Protein AF-C1DAX1-F1 (afdb_monomer)

Sequence (883 aa):
MSDLHDTQADWLAPAAIEAALADAVADPVRVQEILARARELKGLDFADVAALTLIDSAELCEALFATAREVKEAIYGRRMVLFAPLYISNLCKNECSYCAFRRSNKDIQRHALDMDAIRHEARQLIDQGQKRVLLVAGEGYPAARGGFRYVLDAIEAVYSVTHAHGNIRRLNVNVAPLELAQFHDLKAAEIGTYQLFQETYHRAAYARVHLGGQKTDFDWRCSAMDRAMLAGIDDVGLGVLFGLHDWRFELLSLMQHAAHLEDRFGVGPHTISVPRIEPAEGAPLSEAPPAGVSDLDFKKIIAILRLAVPYTGLILSTRESAAMRREACALGVSQISAGSRTNPGGYGADEDSTGQFQLGDHRSLEEVVAELAASGYVPSFCTACYRAGRTGKDFMDLAKPGADQAQVRSQCRDHPPGIPVRLRQPGHAAGRLAGHCRSTGRHGAENAPQRRKNARHDPRRPARHLLLRRTMLTTPRGVMPHIGLFGCRNAGKSSWFNALTGQERAIVSARPGSTTDPVEKAYELLPFGPVLFVDTAGLDDEGELGMLRVQKTRAVLARVDLVVLLVSPGGLRDEDRVVLREARARGVPYLVLVNHCDVERPAHDVLAALQQEAGRCLTVSSLSDDDVAEVRQALLALLQPPAGEPVPVLVGDLLAPQDLVLLVVPIDISAPKGRLILPQVMTLREVLDRDACALVVKEQDYAARLARLDVPPALVVCDSQVVQPVVQQTPDTVPLTTFSILMSRFKGDMVQLAQGAGCIRRLLPGDRVLIAEACSHHAQDDDIGRVKIPRLLSRAANGPLEVDVVAGRDFPDDLSGYQLVVQCGGCMVTRQDMLARQRQAARQGVPVTNYGMAISVAQGVIERTLACFPAALEAYRQAGRQH

Organism: Laribacter hongkongensis (strain HLHK9) (NCBI:txid557598)

Structure (mmCIF, N/CA/C/O backbone):
data_AF-C1DAX1-F1
#
_entry.id   AF-C1DAX1-F1
#
loop_
_atom_site.group_PDB
_atom_site.id
_atom_site.type_symbol
_atom_site.label_atom_id
_atom_site.label_alt_id
_atom_site.label_comp_id
_atom_site.label_asym_id
_atom_site.label_entity_id
_atom_site.label_seq_id
_atom_site.pdbx_PDB_ins_code
_atom_site.Cartn_x
_atom_site.Cartn_y
_atom_site.Cartn_z
_atom_site.occupancy
_atom_site.B_iso_or_equiv
_atom_site.auth_seq_id
_atom_site.auth_comp_id
_atom_site.auth_asym_id
_atom_site.auth_atom_id
_atom_site.pdbx_PDB_model_num
ATOM 1 N N . MET A 1 1 ? -15.146 18.186 -33.925 1.00 28.12 1 MET A N 1
ATOM 2 C CA . MET A 1 1 ? -13.872 18.516 -34.610 1.00 28.12 1 MET A CA 1
ATOM 3 C C . MET A 1 1 ? -12.686 18.629 -33.635 1.00 28.12 1 MET A C 1
ATOM 5 O O . MET A 1 1 ? -11.627 19.048 -34.072 1.00 28.12 1 MET A O 1
ATOM 9 N N . SER A 1 2 ? -12.806 18.207 -32.364 1.00 34.62 2 SER A N 1
ATOM 10 C CA . SER A 1 2 ? -11.705 18.212 -31.377 1.00 34.62 2 SER A CA 1
ATOM 11 C C . SER A 1 2 ? -11.041 16.845 -31.131 1.00 34.62 2 SER A C 1
ATOM 13 O O . SER A 1 2 ? -10.017 16.812 -30.466 1.00 34.62 2 SER A O 1
ATOM 15 N N . ASP A 1 3 ? -11.560 15.740 -31.684 1.00 40.25 3 ASP A N 1
ATOM 16 C CA . ASP A 1 3 ? -11.104 14.375 -31.332 1.00 40.25 3 ASP A CA 1
ATOM 17 C C . ASP A 1 3 ? -9.857 13.880 -32.096 1.00 40.25 3 ASP A C 1
ATOM 19 O O . ASP A 1 3 ? -9.316 12.824 -31.783 1.00 40.25 3 ASP A O 1
ATOM 23 N N . LEU A 1 4 ? -9.383 14.609 -33.115 1.00 43.53 4 LEU A N 1
ATOM 24 C CA . LEU A 1 4 ? -8.249 14.161 -33.944 1.00 43.53 4 LEU A CA 1
ATOM 25 C C . LEU A 1 4 ? -6.885 14.329 -33.254 1.00 43.53 4 LEU A C 1
ATOM 27 O O . LEU A 1 4 ? -5.964 13.574 -33.563 1.00 43.53 4 LEU A O 1
ATOM 31 N N . HIS A 1 5 ? -6.763 15.253 -32.293 1.00 51.56 5 HIS A N 1
ATOM 32 C CA . HIS A 1 5 ? -5.511 15.467 -31.552 1.00 51.56 5 HIS A CA 1
ATOM 33 C C . HIS A 1 5 ? -5.128 14.276 -30.653 1.00 51.56 5 HIS A C 1
ATOM 35 O O . HIS A 1 5 ? -3.954 14.109 -30.343 1.00 51.56 5 HIS A O 1
ATOM 41 N N . ASP A 1 6 ? -6.077 13.402 -30.298 1.00 62.34 6 ASP A N 1
ATOM 42 C CA . ASP A 1 6 ? -5.862 12.277 -29.368 1.00 62.34 6 ASP A CA 1
ATOM 43 C C . ASP A 1 6 ? -5.473 10.959 -30.050 1.00 62.34 6 ASP A C 1
ATOM 45 O O . ASP A 1 6 ? -5.501 9.880 -29.446 1.00 62.34 6 ASP A O 1
ATOM 49 N N . THR A 1 7 ? -5.122 11.040 -31.334 1.00 67.75 7 THR A N 1
ATOM 50 C CA . THR A 1 7 ? -4.672 9.891 -32.130 1.00 67.75 7 THR A CA 1
ATOM 51 C C . THR A 1 7 ? -3.266 10.050 -32.695 1.00 67.75 7 THR A C 1
ATOM 53 O O . THR A 1 7 ? -2.763 9.098 -33.280 1.00 67.75 7 THR A O 1
ATOM 56 N N . GLN A 1 8 ? -2.614 11.202 -32.495 1.00 83.25 8 GLN A N 1
ATOM 57 C CA . GLN A 1 8 ? -1.268 11.489 -32.999 1.00 83.25 8 GLN A CA 1
ATOM 58 C C . GLN A 1 8 ? -0.242 11.549 -31.863 1.00 83.25 8 GLN A C 1
ATOM 60 O O . GLN A 1 8 ? -0.539 12.023 -30.768 1.00 83.25 8 GLN A O 1
ATOM 65 N N . ALA A 1 9 ? 0.973 11.058 -32.117 1.00 88.00 9 ALA A N 1
ATOM 66 C CA . ALA A 1 9 ? 2.084 11.101 -31.166 1.00 88.00 9 ALA A CA 1
ATOM 67 C C . ALA A 1 9 ? 3.079 12.224 -31.504 1.00 88.00 9 ALA A C 1
ATOM 69 O O . ALA A 1 9 ? 4.274 11.974 -31.672 1.00 88.00 9 ALA A O 1
ATOM 70 N N . ASP A 1 10 ? 2.577 13.456 -31.616 1.00 88.00 10 ASP A N 1
ATOM 71 C CA . ASP A 1 10 ? 3.369 14.640 -31.992 1.00 88.00 10 ASP A CA 1
ATOM 72 C C . ASP A 1 10 ? 4.353 15.083 -30.898 1.00 88.00 10 ASP A C 1
ATOM 74 O O . ASP A 1 10 ? 5.323 15.786 -31.167 1.00 88.00 10 ASP A O 1
ATOM 78 N N . TRP A 1 11 ? 4.119 14.650 -29.656 1.00 91.25 11 TRP A N 1
ATOM 79 C CA . TRP A 1 11 ? 5.004 14.880 -28.513 1.00 91.25 11 TRP A CA 1
ATOM 80 C C . TRP A 1 11 ? 6.309 14.076 -28.595 1.00 91.25 11 TRP A C 1
ATOM 82 O O . TRP A 1 11 ? 7.286 14.422 -27.932 1.00 91.25 11 TRP A O 1
ATOM 92 N N . LEU A 1 12 ? 6.346 13.000 -29.389 1.00 93.25 12 LEU A N 1
ATOM 93 C CA . LEU A 1 12 ? 7.552 12.205 -29.576 1.00 93.25 12 LEU A CA 1
ATOM 94 C C . LEU A 1 12 ? 8.471 12.932 -30.559 1.00 93.25 12 LEU A C 1
ATOM 96 O O . LEU A 1 12 ? 8.126 13.110 -31.727 1.00 93.25 12 LEU A O 1
ATOM 100 N N . ALA A 1 13 ? 9.674 13.281 -30.107 1.00 93.69 13 ALA A N 1
ATOM 101 C CA . ALA A 1 13 ? 10.669 14.004 -30.891 1.00 93.69 13 ALA A CA 1
ATOM 102 C C . ALA A 1 13 ? 11.917 13.136 -31.169 1.00 93.69 13 ALA A C 1
ATOM 104 O O . ALA A 1 13 ? 12.930 13.284 -30.477 1.00 93.69 13 ALA A O 1
ATOM 105 N N . PRO A 1 14 ? 11.899 12.256 -32.198 1.00 92.62 14 PRO A N 1
ATOM 106 C CA . PRO A 1 14 ? 13.030 11.387 -32.538 1.00 92.62 14 PRO A CA 1
ATOM 107 C C . PRO A 1 14 ? 14.332 12.144 -32.799 1.00 92.62 14 PRO A C 1
ATOM 109 O O . PRO A 1 14 ? 15.377 11.741 -32.304 1.00 92.62 14 PRO A O 1
ATOM 112 N N . ALA A 1 15 ? 14.266 13.278 -33.503 1.00 93.00 15 ALA A N 1
ATOM 113 C CA . ALA A 1 15 ? 15.447 14.085 -33.806 1.00 93.00 15 ALA A CA 1
ATOM 114 C C . ALA A 1 15 ? 16.127 14.629 -32.536 1.00 93.00 15 ALA A C 1
ATOM 116 O O . ALA A 1 15 ? 17.350 14.702 -32.474 1.00 93.00 15 ALA A O 1
ATOM 117 N N . ALA A 1 16 ? 15.349 14.964 -31.500 1.00 92.31 16 ALA A N 1
ATOM 118 C CA . ALA A 1 16 ? 15.900 15.391 -30.216 1.00 92.31 16 ALA A CA 1
ATOM 119 C C . ALA A 1 16 ? 16.571 14.227 -29.468 1.00 92.31 16 ALA A C 1
ATOM 121 O O . ALA A 1 16 ? 17.583 14.431 -28.804 1.00 92.31 16 ALA A O 1
ATOM 122 N N . ILE A 1 17 ? 16.038 13.005 -29.597 1.00 93.88 17 ILE A N 1
ATOM 123 C CA . ILE A 1 17 ? 16.642 11.783 -29.039 1.00 93.88 17 ILE A CA 1
ATOM 124 C C . ILE A 1 17 ? 17.972 11.487 -29.721 1.00 93.88 17 ILE A C 1
ATOM 126 O O . ILE A 1 17 ? 18.971 11.266 -29.043 1.00 93.88 17 ILE A O 1
ATOM 130 N N . GLU A 1 18 ? 17.995 11.513 -31.051 1.00 93.19 18 GLU A N 1
ATOM 131 C CA . GLU A 1 18 ? 19.208 11.285 -31.834 1.00 93.19 18 GLU A CA 1
ATOM 132 C C . GLU A 1 18 ? 20.277 12.338 -31.527 1.00 93.19 18 GLU A C 1
ATOM 134 O O . GLU A 1 18 ? 21.426 11.975 -31.283 1.00 93.19 18 GLU A O 1
ATOM 139 N N . ALA A 1 19 ? 19.896 13.618 -31.451 1.00 92.25 19 ALA A N 1
ATOM 140 C CA . ALA A 1 19 ? 20.803 14.694 -31.065 1.00 92.25 19 ALA A CA 1
ATOM 141 C C . ALA A 1 19 ? 21.364 14.491 -29.649 1.00 92.25 19 ALA A C 1
ATOM 143 O O . ALA A 1 19 ? 22.574 14.534 -29.457 1.00 92.25 19 ALA A O 1
ATOM 144 N N . ALA A 1 20 ? 20.516 14.178 -28.663 1.00 90.81 20 ALA A N 1
ATOM 145 C CA . ALA A 1 20 ? 20.978 13.945 -27.296 1.00 90.81 20 ALA A CA 1
ATOM 146 C C . ALA A 1 20 ? 21.905 12.730 -27.175 1.00 90.81 20 ALA A C 1
ATOM 148 O O . ALA A 1 20 ? 22.835 12.763 -26.376 1.00 90.81 20 ALA A O 1
ATOM 149 N N . LEU A 1 21 ? 21.683 11.669 -27.957 1.00 91.75 21 LEU A N 1
ATOM 150 C CA . LEU A 1 21 ? 22.591 10.520 -28.000 1.00 91.75 21 LEU A CA 1
ATOM 151 C C . LEU A 1 21 ? 23.915 10.850 -28.697 1.00 91.75 21 LEU A C 1
ATOM 153 O O . LEU A 1 21 ? 24.950 10.345 -28.269 1.00 91.75 21 LEU A O 1
ATOM 157 N N . ALA A 1 22 ? 23.891 11.685 -29.738 1.00 91.25 22 ALA A N 1
ATOM 158 C CA . ALA A 1 22 ? 25.090 12.120 -30.451 1.00 91.25 22 ALA A CA 1
ATOM 159 C C . ALA A 1 22 ? 25.957 13.080 -29.617 1.00 91.25 22 ALA A C 1
ATOM 161 O O . ALA A 1 22 ? 27.182 12.976 -29.646 1.00 91.25 22 ALA A O 1
ATOM 162 N N . ASP A 1 23 ? 25.325 13.975 -28.853 1.00 88.31 23 ASP A N 1
ATOM 163 C CA . ASP A 1 23 ? 25.994 14.987 -28.027 1.00 88.31 23 ASP A CA 1
ATOM 164 C C . ASP A 1 23 ? 26.373 14.471 -26.626 1.00 88.31 23 ASP A C 1
ATOM 166 O O . ASP A 1 23 ? 27.128 15.119 -25.891 1.00 88.31 23 ASP A O 1
ATOM 170 N N . ALA A 1 24 ? 25.830 13.326 -26.206 1.00 86.81 24 ALA A N 1
ATOM 171 C CA . ALA A 1 24 ? 26.103 12.767 -24.891 1.00 86.81 24 ALA A CA 1
ATOM 172 C C . ALA A 1 24 ? 27.553 12.279 -24.773 1.00 86.81 24 ALA A C 1
ATOM 174 O O . ALA A 1 24 ? 28.102 11.609 -25.644 1.00 86.81 24 ALA A O 1
ATOM 175 N N . VAL A 1 25 ? 28.160 12.570 -23.622 1.00 83.69 25 VAL A N 1
ATOM 176 C CA . VAL A 1 25 ? 29.507 12.117 -23.267 1.00 83.69 25 VAL A CA 1
ATOM 177 C C . VAL A 1 25 ? 29.451 11.490 -21.881 1.00 83.69 25 VAL A C 1
ATOM 179 O O . VAL A 1 25 ? 28.978 12.119 -20.930 1.00 83.69 25 VAL A O 1
ATOM 182 N N . ALA A 1 26 ? 29.954 10.260 -21.759 1.00 79.75 26 ALA A N 1
ATOM 183 C CA . ALA A 1 26 ? 30.115 9.560 -20.485 1.00 79.75 26 ALA A CA 1
ATOM 184 C C . ALA A 1 26 ? 31.378 10.038 -19.745 1.00 79.75 26 ALA A C 1
ATOM 186 O O . ALA A 1 26 ? 32.284 9.258 -19.458 1.00 79.75 26 ALA A O 1
ATOM 187 N N . ASP A 1 27 ? 31.456 11.338 -19.461 1.00 87.75 27 ASP A N 1
ATOM 188 C CA . ASP A 1 27 ? 32.529 11.892 -18.637 1.00 87.75 27 ASP A CA 1
ATOM 189 C C . ASP A 1 27 ? 32.382 11.396 -17.180 1.00 87.75 27 ASP A C 1
ATOM 191 O O . ASP A 1 27 ? 31.302 11.557 -16.601 1.00 87.75 27 ASP A O 1
ATOM 195 N N . PRO A 1 28 ? 33.418 10.794 -16.560 1.00 90.94 28 PRO A N 1
ATOM 196 C CA . PRO A 1 28 ? 33.308 10.231 -15.216 1.00 90.94 28 PRO A CA 1
ATOM 197 C C . PRO A 1 28 ? 32.862 11.239 -14.154 1.00 90.94 28 PRO A C 1
ATOM 199 O O . PRO A 1 28 ? 32.089 10.873 -13.270 1.00 90.94 28 PRO A O 1
ATOM 202 N N . VAL A 1 29 ? 33.306 12.499 -14.239 1.00 92.56 29 VAL A N 1
ATOM 203 C CA . VAL A 1 29 ? 32.922 13.543 -13.276 1.00 92.56 29 VAL A CA 1
ATOM 204 C C . VAL A 1 29 ? 31.438 13.856 -13.433 1.00 92.56 29 VAL A C 1
ATOM 206 O O . VAL A 1 29 ? 30.687 13.766 -12.461 1.00 92.56 29 VAL A O 1
ATOM 209 N N . ARG A 1 30 ? 30.989 14.098 -14.669 1.00 92.12 30 ARG A N 1
ATOM 210 C CA . ARG A 1 30 ? 29.573 14.319 -14.982 1.00 92.12 30 ARG A CA 1
ATOM 211 C C . ARG A 1 30 ? 28.696 13.144 -14.553 1.00 92.12 30 ARG A C 1
ATOM 213 O O . ARG A 1 30 ? 27.631 13.354 -13.981 1.00 92.12 30 ARG A O 1
ATOM 220 N N . VAL A 1 31 ? 29.120 11.904 -14.797 1.00 95.31 31 VAL A N 1
ATOM 221 C CA . VAL A 1 31 ? 28.367 10.713 -14.373 1.00 95.31 31 VAL A CA 1
ATOM 222 C C . VAL A 1 31 ? 28.215 10.686 -12.853 1.00 95.31 31 VAL A C 1
ATOM 224 O O . VAL A 1 31 ? 27.111 10.457 -12.364 1.00 95.31 31 VAL A O 1
ATOM 227 N N . GLN A 1 32 ? 29.270 10.972 -12.088 1.00 94.88 32 GLN A N 1
ATOM 228 C CA . GLN A 1 32 ? 29.173 11.022 -10.625 1.00 94.88 32 GLN A CA 1
ATOM 229 C C . GLN A 1 32 ? 28.234 12.134 -10.137 1.00 94.88 32 GLN A C 1
ATOM 231 O O . GLN A 1 32 ? 27.460 11.909 -9.206 1.00 94.88 32 GLN A O 1
ATOM 236 N N . GLU A 1 33 ? 28.230 13.299 -10.789 1.00 95.62 33 GLU A N 1
ATOM 237 C CA . GLU A 1 33 ? 27.272 14.375 -10.499 1.00 95.62 33 GLU A CA 1
ATOM 238 C C . GLU A 1 33 ? 25.824 13.945 -10.768 1.00 95.62 33 GLU A C 1
ATOM 240 O O . GLU A 1 33 ? 24.945 14.179 -9.935 1.00 95.62 33 GLU A O 1
ATOM 245 N N . ILE A 1 34 ? 25.571 13.261 -11.889 1.00 97.31 34 ILE A N 1
ATOM 246 C CA . ILE A 1 34 ? 24.250 12.708 -12.221 1.00 97.31 34 ILE A CA 1
ATOM 247 C C . ILE A 1 34 ? 23.813 11.700 -11.151 1.00 97.31 34 ILE A C 1
ATOM 249 O O . ILE A 1 34 ? 22.688 11.760 -10.654 1.00 97.31 34 ILE A O 1
ATOM 253 N N . LEU A 1 35 ? 24.702 10.788 -10.748 1.00 97.56 35 LEU A N 1
ATOM 254 C CA . LEU A 1 35 ? 24.410 9.802 -9.705 1.00 97.56 35 LEU A CA 1
ATOM 255 C C . LEU A 1 35 ? 24.179 10.459 -8.336 1.00 97.56 35 LEU A C 1
ATOM 257 O O . LEU A 1 35 ? 23.378 9.961 -7.543 1.00 97.56 35 LEU A O 1
ATOM 261 N N . ALA A 1 36 ? 24.849 11.572 -8.031 1.00 95.94 36 ALA A N 1
ATOM 262 C CA . ALA A 1 36 ? 24.583 12.356 -6.828 1.00 95.94 36 ALA A CA 1
ATOM 263 C C . ALA A 1 36 ? 23.186 12.996 -6.876 1.00 95.94 36 ALA A C 1
ATOM 265 O O . ALA A 1 36 ? 22.425 12.843 -5.920 1.00 95.94 36 ALA A O 1
ATOM 266 N N . ARG A 1 37 ? 22.801 13.610 -8.006 1.00 95.38 37 ARG A N 1
ATOM 267 C CA . ARG A 1 37 ? 21.445 14.155 -8.209 1.00 95.38 37 ARG A CA 1
ATOM 268 C C . ARG A 1 37 ? 20.366 13.079 -8.116 1.00 95.38 37 ARG A C 1
ATOM 270 O O . ARG A 1 37 ? 19.338 13.288 -7.477 1.00 95.38 37 ARG A O 1
ATOM 277 N N . ALA A 1 38 ? 20.607 11.897 -8.682 1.00 95.38 38 ALA A N 1
ATOM 278 C CA . ALA A 1 38 ? 19.653 10.789 -8.638 1.00 95.38 38 ALA A CA 1
ATOM 279 C C . ALA A 1 38 ? 19.287 10.372 -7.196 1.00 95.38 38 ALA A C 1
ATOM 281 O O . ALA A 1 38 ? 18.147 9.980 -6.928 1.00 95.38 38 ALA A O 1
ATOM 282 N N . ARG A 1 39 ? 20.223 10.507 -6.242 1.00 95.25 39 ARG A N 1
ATOM 283 C CA . ARG A 1 39 ? 19.991 10.224 -4.811 1.00 95.25 39 ARG A CA 1
ATOM 284 C C . ARG A 1 39 ? 19.041 11.210 -4.136 1.00 95.25 39 ARG A C 1
ATOM 286 O O . ARG A 1 39 ? 18.516 10.898 -3.070 1.00 95.25 39 ARG A O 1
ATOM 293 N N . GLU A 1 40 ? 18.767 12.358 -4.751 1.00 94.00 40 GLU A N 1
ATOM 294 C CA . GLU A 1 40 ? 17.757 13.305 -4.270 1.00 94.00 40 GLU A CA 1
ATOM 295 C C . GLU A 1 40 ? 16.319 12.830 -4.529 1.00 94.00 40 GLU A C 1
ATOM 297 O O . GLU A 1 40 ? 15.376 13.428 -4.013 1.00 94.00 40 GLU A O 1
ATOM 302 N N . LEU A 1 41 ? 16.134 11.745 -5.296 1.00 92.69 41 LEU A N 1
ATOM 303 C CA . LEU A 1 41 ? 14.833 11.128 -5.588 1.00 92.69 41 LEU A CA 1
ATOM 304 C C . LEU A 1 41 ? 13.851 12.061 -6.319 1.00 92.69 41 LEU A C 1
ATOM 306 O O . LEU A 1 41 ? 12.637 11.957 -6.122 1.00 92.69 41 LEU A O 1
ATOM 310 N N . LYS A 1 42 ? 14.371 12.965 -7.157 1.00 90.25 42 LYS A N 1
ATOM 311 C CA . LYS A 1 42 ? 13.591 13.919 -7.969 1.00 90.25 42 LYS A CA 1
ATOM 312 C C . LYS A 1 42 ? 13.449 13.512 -9.440 1.00 90.25 42 LYS A C 1
ATOM 314 O O . LYS A 1 42 ? 12.787 14.211 -10.194 1.00 90.25 42 LYS A O 1
ATOM 319 N N . GLY A 1 43 ? 14.025 12.372 -9.819 1.00 91.62 43 GLY A N 1
ATOM 320 C CA . GLY A 1 43 ? 14.136 11.944 -11.210 1.00 91.62 43 GLY A CA 1
ATOM 321 C C . GLY A 1 43 ? 15.346 12.555 -11.910 1.00 91.62 43 GLY A C 1
ATOM 322 O O . GLY A 1 43 ? 16.073 13.356 -11.321 1.00 91.62 43 GLY A O 1
ATOM 323 N N . LEU A 1 44 ? 15.578 12.123 -13.146 1.00 94.38 44 LEU A N 1
ATOM 324 C CA . LEU A 1 44 ? 16.658 12.610 -14.002 1.00 94.38 44 LEU A CA 1
ATOM 325 C C . LEU A 1 44 ? 16.071 13.185 -15.281 1.00 94.38 44 LEU A C 1
ATOM 327 O O . LEU A 1 44 ? 15.058 12.692 -15.780 1.00 94.38 44 LEU A O 1
ATOM 331 N N . ASP A 1 45 ? 16.729 14.211 -15.807 1.00 90.12 45 ASP A N 1
ATOM 332 C CA . ASP A 1 45 ? 16.338 14.795 -17.077 1.00 90.12 45 ASP A CA 1
ATOM 333 C C . ASP A 1 45 ? 16.833 13.968 -18.273 1.00 90.12 45 ASP A C 1
ATOM 335 O O . ASP A 1 45 ? 17.535 12.957 -18.166 1.00 90.12 45 ASP A O 1
ATOM 339 N N . PHE A 1 46 ? 16.428 14.427 -19.449 1.00 87.19 46 PHE A N 1
ATOM 340 C CA . PHE A 1 46 ? 16.708 13.785 -20.719 1.00 87.19 46 PHE A CA 1
ATOM 341 C C . PHE A 1 46 ? 18.211 13.673 -21.038 1.00 87.19 46 PHE A C 1
ATOM 343 O O . PHE A 1 46 ? 18.657 12.648 -21.556 1.00 87.19 46 PHE A O 1
ATOM 350 N N . ALA A 1 47 ? 19.005 14.695 -20.709 1.00 90.12 47 ALA A N 1
ATOM 351 C CA . ALA A 1 47 ? 20.437 14.724 -21.001 1.00 90.12 47 ALA A CA 1
ATOM 352 C C . ALA A 1 47 ? 21.231 13.838 -20.031 1.00 90.12 47 ALA A C 1
ATOM 354 O O . ALA A 1 47 ? 22.195 13.178 -20.429 1.00 90.12 47 ALA A O 1
ATOM 355 N N . ASP A 1 48 ? 20.804 13.791 -18.771 1.00 94.19 48 ASP A N 1
ATOM 356 C CA . ASP A 1 48 ? 21.364 12.922 -17.743 1.00 94.19 48 ASP A CA 1
ATOM 357 C C . ASP A 1 48 ? 21.185 11.450 -18.116 1.00 94.19 48 ASP A C 1
ATOM 359 O O . ASP A 1 48 ? 22.139 10.669 -18.099 1.00 94.19 48 ASP A O 1
ATOM 363 N N . VAL A 1 49 ? 19.975 11.077 -18.532 1.00 95.56 49 VAL A N 1
ATOM 364 C CA . VAL A 1 49 ? 19.669 9.717 -18.982 1.00 95.56 49 VAL A CA 1
ATOM 365 C C . VAL A 1 49 ? 20.514 9.324 -20.196 1.00 95.56 49 VAL A C 1
ATOM 367 O O . VAL A 1 49 ? 21.082 8.228 -20.202 1.00 95.56 49 VAL A O 1
ATOM 370 N N . ALA A 1 50 ? 20.649 10.208 -21.191 1.00 95.12 50 ALA A N 1
ATOM 371 C CA . ALA A 1 50 ? 21.477 9.953 -22.369 1.00 95.12 50 ALA A CA 1
ATOM 372 C C . ALA A 1 50 ? 22.936 9.660 -21.975 1.00 95.12 50 ALA A C 1
ATOM 374 O O . ALA A 1 50 ? 23.489 8.641 -22.393 1.00 95.12 50 ALA A O 1
ATOM 375 N N . ALA A 1 51 ? 23.525 10.470 -21.088 1.00 95.12 51 ALA A N 1
ATOM 376 C CA . ALA A 1 51 ? 24.888 10.265 -20.596 1.00 95.12 51 ALA A CA 1
ATOM 377 C C . ALA A 1 51 ? 25.062 8.919 -19.865 1.00 95.12 51 ALA A C 1
ATOM 379 O O . ALA A 1 51 ? 26.030 8.201 -20.118 1.00 95.12 51 ALA A O 1
ATOM 380 N N . LEU A 1 52 ? 24.107 8.524 -19.011 1.00 97.00 52 LEU A N 1
ATOM 381 C CA . LEU A 1 52 ? 24.173 7.236 -18.305 1.00 97.00 52 LEU A CA 1
ATOM 382 C C . LEU A 1 52 ? 24.101 6.031 -19.256 1.00 97.00 52 LEU A C 1
ATOM 384 O O . LEU A 1 52 ? 24.665 4.972 -18.961 1.00 97.00 52 LEU A O 1
ATOM 388 N N . THR A 1 53 ? 23.430 6.162 -20.405 1.00 95.50 53 THR A N 1
ATOM 389 C CA . THR A 1 53 ? 23.326 5.056 -21.371 1.00 95.50 53 THR A CA 1
ATOM 390 C C . THR A 1 53 ? 24.672 4.696 -22.010 1.00 95.50 53 THR A C 1
ATOM 392 O O . THR A 1 53 ? 24.899 3.533 -22.369 1.00 95.50 53 THR A O 1
ATOM 395 N N . LEU A 1 54 ? 25.590 5.664 -22.080 1.00 94.19 54 LEU A N 1
ATOM 396 C CA . LEU A 1 54 ? 26.913 5.533 -22.690 1.00 94.19 54 LEU A CA 1
ATOM 397 C C . LEU A 1 54 ? 27.984 4.972 -21.743 1.00 94.19 54 LEU A C 1
ATOM 399 O O . LEU A 1 54 ? 29.095 4.712 -22.189 1.00 94.19 54 LEU A O 1
ATOM 403 N N . ILE A 1 55 ? 27.662 4.734 -20.466 1.00 94.44 55 ILE A N 1
ATOM 404 C CA . ILE A 1 55 ? 28.603 4.146 -19.501 1.00 94.44 55 ILE A CA 1
ATOM 405 C C . ILE A 1 55 ? 29.077 2.765 -19.975 1.00 94.44 55 ILE A C 1
ATOM 407 O O . ILE A 1 55 ? 28.262 1.865 -20.176 1.00 94.44 55 ILE A O 1
ATOM 411 N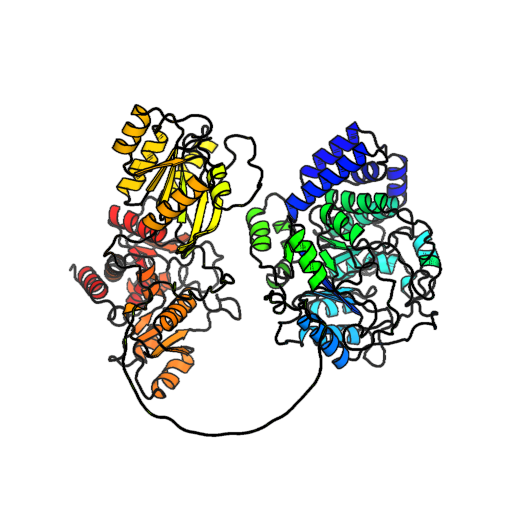 N . ASP A 1 56 ? 30.384 2.568 -20.083 1.00 89.62 56 ASP A N 1
ATOM 412 C CA . ASP A 1 56 ? 31.013 1.312 -20.506 1.00 89.62 56 ASP A CA 1
ATOM 413 C C . ASP A 1 56 ? 32.020 0.765 -19.480 1.00 89.62 56 ASP A C 1
ATOM 415 O O . ASP A 1 56 ? 32.207 -0.449 -19.377 1.00 89.62 56 ASP A O 1
ATOM 419 N N . SER A 1 57 ? 32.633 1.636 -18.676 1.00 93.94 57 SER A N 1
ATOM 420 C CA . SER A 1 57 ? 33.616 1.229 -17.678 1.00 93.94 57 SER A CA 1
ATOM 421 C C . SER A 1 57 ? 32.977 0.439 -16.532 1.00 93.94 57 SER A C 1
ATOM 423 O O . SER A 1 57 ? 31.881 0.747 -16.052 1.00 93.94 57 SER A O 1
ATOM 425 N N . ALA A 1 58 ? 33.684 -0.592 -16.060 1.00 94.25 58 ALA A N 1
ATOM 426 C CA . ALA A 1 58 ? 33.210 -1.447 -14.972 1.00 94.25 58 ALA A CA 1
ATOM 427 C C . ALA A 1 58 ? 32.985 -0.661 -13.668 1.00 94.25 58 ALA A C 1
ATOM 429 O O . ALA A 1 58 ? 32.025 -0.920 -12.946 1.00 94.25 58 ALA A O 1
ATOM 430 N N . GLU A 1 59 ? 33.843 0.326 -13.397 1.00 95.69 59 GLU A N 1
ATOM 431 C CA . GLU A 1 59 ? 33.748 1.190 -12.219 1.00 95.69 59 GLU A CA 1
ATOM 432 C C . GLU A 1 59 ? 32.482 2.056 -12.249 1.00 95.69 59 GLU A C 1
ATOM 434 O O . GLU A 1 59 ? 31.718 2.073 -11.283 1.00 95.69 59 GLU A O 1
ATOM 439 N N . LEU A 1 60 ? 32.206 2.720 -13.377 1.00 95.56 60 LEU A N 1
ATOM 440 C CA . LEU A 1 60 ? 31.002 3.538 -13.521 1.00 95.56 60 LEU A CA 1
ATOM 441 C C . LEU A 1 60 ? 29.733 2.678 -13.576 1.00 95.56 60 LEU A C 1
ATOM 443 O O . LEU A 1 60 ? 28.701 3.090 -13.047 1.00 95.56 60 LEU A O 1
ATOM 447 N N . CYS A 1 61 ? 29.799 1.472 -14.150 1.00 97.06 61 CYS A N 1
ATOM 448 C CA . CYS A 1 61 ? 28.695 0.513 -14.091 1.00 97.06 61 CYS A CA 1
ATOM 449 C C . CYS A 1 61 ? 28.366 0.130 -12.644 1.00 97.06 61 CYS A C 1
ATOM 451 O O . CYS A 1 61 ? 27.198 0.154 -12.258 1.00 97.06 61 CYS A O 1
ATOM 453 N N . GLU A 1 62 ? 29.369 -0.193 -11.825 1.00 97.62 62 GLU A N 1
ATOM 454 C CA . GLU A 1 62 ? 29.120 -0.536 -10.424 1.00 97.62 62 GLU A CA 1
ATOM 455 C C . GLU A 1 62 ? 28.610 0.674 -9.633 1.00 97.62 62 GLU A C 1
ATOM 457 O O . GLU A 1 62 ? 27.688 0.523 -8.832 1.00 97.62 62 GLU A O 1
ATOM 462 N N . ALA A 1 63 ? 29.109 1.884 -9.908 1.00 97.62 63 ALA A N 1
ATOM 463 C CA . ALA A 1 63 ? 28.582 3.111 -9.309 1.00 97.62 63 ALA A CA 1
ATOM 464 C C . ALA A 1 63 ? 27.102 3.350 -9.674 1.00 97.62 63 ALA A C 1
ATOM 466 O O . ALA A 1 63 ? 26.286 3.663 -8.798 1.00 97.62 63 ALA A O 1
ATOM 467 N N . LEU A 1 64 ? 26.730 3.148 -10.943 1.00 98.38 64 LEU A N 1
ATOM 468 C CA . LEU A 1 64 ? 25.343 3.194 -11.413 1.00 98.38 64 LEU A CA 1
ATOM 469 C C . LEU A 1 64 ? 24.478 2.159 -10.678 1.00 98.38 64 LEU A C 1
ATOM 471 O O . LEU A 1 64 ? 23.409 2.492 -10.163 1.00 98.38 64 LEU A O 1
ATOM 475 N N . PHE A 1 65 ? 24.945 0.913 -10.584 1.00 98.56 65 PHE A N 1
ATOM 476 C CA . PHE A 1 65 ? 24.216 -0.172 -9.927 1.00 98.56 65 PHE A CA 1
ATOM 477 C C . PHE A 1 65 ? 24.070 0.038 -8.421 1.00 98.56 65 PHE A C 1
ATOM 479 O O . PHE A 1 65 ? 22.984 -0.184 -7.885 1.00 98.56 65 PHE A O 1
ATOM 486 N N . ALA A 1 66 ? 25.117 0.497 -7.740 1.00 98.19 66 ALA A N 1
ATOM 487 C CA . ALA A 1 66 ? 25.074 0.836 -6.323 1.00 98.19 66 ALA A CA 1
ATOM 488 C C . ALA A 1 66 ? 24.051 1.948 -6.056 1.00 98.19 66 ALA A C 1
ATOM 490 O O . ALA A 1 66 ? 23.162 1.780 -5.222 1.00 98.19 66 ALA A O 1
ATOM 491 N N . THR A 1 67 ? 24.091 3.019 -6.852 1.00 98.44 67 THR A N 1
ATOM 492 C CA . THR A 1 67 ? 23.141 4.136 -6.745 1.00 98.44 67 THR A CA 1
ATOM 493 C C . THR A 1 67 ? 21.700 3.669 -6.984 1.00 98.44 67 THR A C 1
ATOM 495 O O . THR A 1 67 ? 20.788 4.041 -6.248 1.00 98.44 67 THR A O 1
ATOM 498 N N . ALA A 1 68 ? 21.473 2.794 -7.967 1.00 98.31 68 ALA A N 1
ATOM 499 C CA . ALA A 1 68 ? 20.143 2.257 -8.243 1.00 98.31 68 ALA A CA 1
ATOM 500 C C . ALA A 1 68 ? 19.610 1.374 -7.100 1.00 98.31 68 ALA A C 1
ATOM 502 O O . ALA A 1 68 ? 18.438 1.501 -6.730 1.00 98.31 68 ALA A O 1
ATOM 503 N N . ARG A 1 69 ? 20.469 0.550 -6.473 1.00 97.81 69 ARG A N 1
ATOM 504 C CA . ARG A 1 69 ? 20.124 -0.220 -5.259 1.00 97.81 69 ARG A CA 1
ATOM 505 C C . ARG A 1 69 ? 19.711 0.712 -4.118 1.00 97.81 69 ARG A C 1
ATOM 507 O O . ARG A 1 69 ? 18.672 0.478 -3.502 1.00 97.81 69 ARG A O 1
ATOM 514 N N . GLU A 1 70 ? 20.475 1.780 -3.880 1.00 97.06 70 GLU A N 1
ATOM 515 C CA . GLU A 1 70 ? 20.176 2.789 -2.853 1.00 97.06 70 GLU A CA 1
ATOM 516 C C . GLU A 1 70 ? 18.809 3.450 -3.091 1.00 97.06 70 GLU A C 1
ATOM 518 O O . GLU A 1 70 ? 17.962 3.462 -2.197 1.00 97.06 70 GLU A O 1
ATOM 523 N N . VAL A 1 71 ? 18.547 3.937 -4.309 1.00 95.00 71 VAL A N 1
ATOM 524 C CA . VAL A 1 71 ? 17.274 4.585 -4.676 1.00 95.00 71 VAL A CA 1
ATOM 525 C C . VAL A 1 71 ? 16.099 3.610 -4.565 1.00 95.00 71 VAL A C 1
ATOM 527 O O . VAL A 1 71 ? 15.045 3.943 -4.010 1.00 95.00 71 VAL A O 1
ATOM 530 N N . LYS A 1 72 ? 16.272 2.370 -5.037 1.00 94.00 72 LYS A N 1
ATOM 531 C CA . LYS A 1 72 ? 15.256 1.319 -4.913 1.00 94.00 72 LYS A CA 1
ATOM 532 C C . LYS A 1 72 ? 14.949 1.016 -3.445 1.00 94.00 72 LYS A C 1
ATOM 534 O O . LYS A 1 72 ? 13.776 0.888 -3.087 1.00 94.00 72 LYS A O 1
ATOM 539 N N . GLU A 1 73 ? 15.965 0.883 -2.598 1.00 91.19 73 GLU A N 1
ATOM 540 C CA . GLU A 1 73 ? 15.794 0.590 -1.173 1.00 91.19 73 GLU A CA 1
ATOM 541 C C . GLU A 1 73 ? 15.195 1.779 -0.410 1.00 91.19 73 GLU A C 1
ATOM 543 O O . GLU A 1 73 ? 14.333 1.578 0.448 1.00 91.19 73 GLU A O 1
ATOM 548 N N . ALA A 1 74 ? 15.541 3.012 -0.783 1.00 87.88 74 ALA A N 1
ATOM 549 C CA . ALA A 1 74 ? 14.923 4.207 -0.227 1.00 87.88 74 ALA A CA 1
ATOM 550 C C . ALA A 1 74 ? 13.406 4.213 -0.475 1.00 87.88 74 ALA A C 1
ATOM 552 O O . ALA A 1 74 ? 12.633 4.389 0.463 1.00 87.88 74 ALA A O 1
ATOM 553 N N . ILE A 1 75 ? 12.956 3.968 -1.708 1.00 85.06 75 ILE A N 1
ATOM 554 C CA . ILE A 1 75 ? 11.539 4.130 -2.079 1.00 85.06 75 ILE A CA 1
ATOM 555 C C . ILE A 1 75 ? 10.720 2.865 -1.812 1.00 85.06 75 ILE A C 1
ATOM 557 O O . ILE A 1 75 ? 9.696 2.909 -1.130 1.00 85.06 75 ILE A O 1
ATOM 561 N N . TYR A 1 76 ? 11.175 1.722 -2.323 1.00 85.19 76 TYR A N 1
ATOM 562 C CA . TYR A 1 76 ? 10.441 0.452 -2.269 1.00 85.19 76 TYR A CA 1
ATOM 563 C C . TYR A 1 76 ? 10.900 -0.450 -1.122 1.00 85.19 76 TYR A C 1
ATOM 565 O O . TYR A 1 76 ? 10.216 -1.423 -0.779 1.00 85.19 76 TYR A O 1
ATOM 573 N N . GLY A 1 77 ? 12.062 -0.165 -0.529 1.00 89.06 77 GLY A N 1
ATOM 574 C CA . GLY A 1 77 ? 12.708 -1.055 0.426 1.00 89.06 77 GLY A CA 1
ATOM 575 C C . GLY A 1 7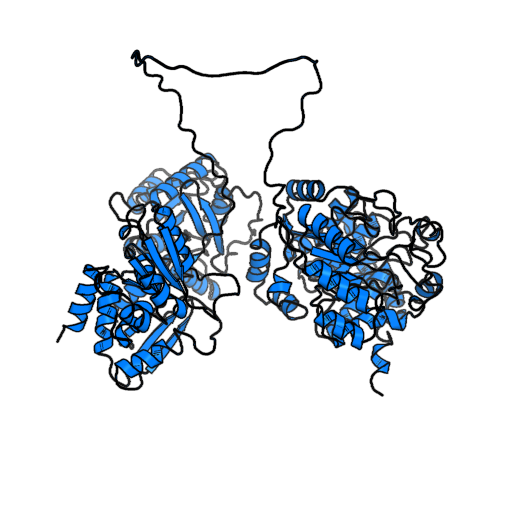7 ? 12.960 -2.438 -0.163 1.00 89.06 77 GLY A C 1
ATOM 576 O O . GLY A 1 77 ? 13.149 -2.633 -1.369 1.00 89.06 77 GLY A O 1
ATOM 577 N N . ARG A 1 78 ? 12.875 -3.432 0.715 1.00 88.88 78 ARG A N 1
ATOM 578 C CA . ARG A 1 78 ? 12.970 -4.852 0.378 1.00 88.88 78 ARG A CA 1
ATOM 579 C C . ARG A 1 78 ? 11.652 -5.455 -0.116 1.00 88.88 78 ARG A C 1
ATOM 581 O O . ARG A 1 78 ? 11.558 -6.663 -0.278 1.00 88.88 78 ARG A O 1
ATOM 588 N N . ARG A 1 79 ? 10.612 -4.653 -0.366 1.00 87.12 79 ARG A N 1
ATOM 589 C CA . ARG A 1 79 ? 9.337 -5.168 -0.883 1.00 87.12 79 ARG A CA 1
ATOM 590 C C . ARG A 1 79 ? 9.484 -5.633 -2.327 1.00 87.12 79 ARG A C 1
ATOM 592 O O . ARG A 1 79 ? 10.084 -4.934 -3.143 1.00 87.12 79 ARG A O 1
ATOM 599 N N . MET A 1 80 ? 8.847 -6.758 -2.635 1.00 94.44 80 MET A N 1
ATOM 600 C CA . MET A 1 80 ? 8.656 -7.233 -3.999 1.00 94.44 80 MET A CA 1
ATOM 601 C C . MET A 1 80 ? 7.195 -7.610 -4.224 1.00 94.44 80 MET A C 1
ATOM 603 O O . MET A 1 80 ? 6.678 -8.497 -3.547 1.00 94.44 80 MET A O 1
ATOM 607 N N . VAL A 1 81 ? 6.506 -6.923 -5.134 1.00 95.75 81 VAL A N 1
ATOM 608 C CA . VAL A 1 81 ? 5.101 -7.223 -5.441 1.00 95.75 81 VAL A CA 1
ATOM 609 C C . VAL A 1 81 ? 5.013 -8.413 -6.393 1.00 95.75 81 VAL A C 1
ATOM 611 O O . VAL A 1 81 ? 5.709 -8.447 -7.402 1.00 95.75 81 VAL A O 1
ATOM 614 N N . LEU A 1 82 ? 4.142 -9.374 -6.091 1.00 97.19 82 LEU A N 1
ATOM 615 C CA . LEU A 1 82 ? 3.923 -10.569 -6.903 1.00 97.19 82 LEU A CA 1
ATOM 616 C C . LEU A 1 82 ? 2.571 -10.514 -7.619 1.00 97.19 82 LEU A C 1
ATOM 618 O O . LEU A 1 82 ? 1.571 -10.058 -7.055 1.00 97.19 82 LEU A O 1
ATOM 622 N N . PHE A 1 83 ? 2.553 -10.990 -8.861 1.00 97.44 83 PHE A N 1
ATOM 623 C CA . PHE A 1 83 ? 1.346 -11.206 -9.660 1.00 97.44 83 PHE A CA 1
ATOM 624 C C . PHE A 1 83 ? 1.520 -12.426 -10.576 1.00 97.44 83 PHE A C 1
ATOM 626 O O . PHE A 1 83 ? 2.601 -13.014 -10.636 1.00 97.44 83 PHE A O 1
ATOM 633 N N . ALA A 1 84 ? 0.471 -12.802 -11.301 1.00 96.94 84 ALA A N 1
ATOM 634 C CA . ALA A 1 84 ? 0.545 -13.783 -12.383 1.00 96.94 84 ALA A CA 1
ATOM 635 C C . ALA A 1 84 ? -0.225 -13.286 -13.616 1.00 96.94 84 ALA A C 1
ATOM 637 O O . ALA A 1 84 ? -1.262 -12.635 -13.452 1.00 96.94 84 ALA A O 1
ATOM 638 N N . PRO A 1 85 ? 0.256 -13.549 -14.841 1.00 96.69 85 PRO A N 1
ATOM 639 C CA . PRO A 1 85 ? -0.528 -13.304 -16.039 1.00 96.69 85 PRO A CA 1
ATOM 640 C C . PRO A 1 85 ? -1.609 -14.381 -16.209 1.00 96.69 85 PRO A C 1
ATOM 642 O O . PRO A 1 85 ? -1.355 -15.556 -15.977 1.00 96.69 85 PRO A O 1
ATOM 645 N N . LEU A 1 86 ? -2.799 -13.981 -16.646 1.00 97.12 86 LEU A N 1
ATOM 646 C CA . LEU A 1 86 ? -3.888 -14.866 -17.046 1.00 97.12 86 LEU A CA 1
ATOM 647 C C . LEU A 1 86 ? -4.206 -14.601 -18.515 1.00 97.12 86 LEU A C 1
ATOM 649 O O . LEU A 1 86 ? -4.823 -13.590 -18.856 1.00 97.12 86 LEU A O 1
ATOM 653 N N . TYR A 1 87 ? -3.773 -15.506 -19.386 1.00 96.25 87 TYR A N 1
ATOM 654 C CA . TYR A 1 87 ? -4.077 -15.431 -20.809 1.00 96.25 87 TYR A CA 1
ATOM 655 C C . TYR A 1 87 ? -5.490 -15.957 -21.040 1.00 96.25 87 TYR A C 1
ATOM 657 O O . TYR A 1 87 ? -5.763 -17.127 -20.807 1.00 96.25 87 TYR A O 1
ATOM 665 N N . ILE A 1 88 ? -6.399 -15.104 -21.506 1.00 96.06 88 ILE A N 1
ATOM 666 C CA . ILE A 1 88 ? -7.785 -15.516 -21.785 1.00 96.06 88 ILE A CA 1
ATOM 667 C C . ILE A 1 88 ? -8.003 -15.862 -23.261 1.00 96.06 88 ILE A C 1
ATOM 669 O O . ILE A 1 88 ? -8.997 -16.490 -23.615 1.00 96.06 88 ILE A O 1
ATOM 673 N N . SER A 1 89 ? -7.107 -15.427 -24.152 1.00 95.06 89 SER A N 1
ATOM 674 C CA . SER A 1 89 ? -7.196 -15.696 -25.589 1.00 95.06 89 SER A CA 1
ATOM 675 C C . SER A 1 89 ? -5.853 -15.493 -26.286 1.00 95.06 89 SER A C 1
ATOM 677 O O . SER A 1 89 ? -5.182 -14.482 -26.062 1.00 95.06 89 SER A O 1
ATOM 679 N N . ASN A 1 90 ? -5.503 -16.414 -27.185 1.00 95.06 90 ASN A N 1
ATOM 680 C CA . ASN A 1 90 ? -4.374 -16.273 -28.113 1.00 95.06 90 ASN A CA 1
ATOM 681 C C . ASN A 1 90 ? -4.815 -15.965 -29.558 1.00 95.06 90 ASN A C 1
ATOM 683 O O . ASN A 1 90 ? -4.017 -16.025 -30.501 1.00 95.06 90 ASN A O 1
ATOM 687 N N . LEU A 1 91 ? -6.092 -15.631 -29.753 1.00 95.25 91 LEU A N 1
ATOM 688 C CA . LEU A 1 91 ? -6.603 -15.153 -31.030 1.00 95.25 91 LEU A CA 1
ATOM 689 C C . LEU A 1 91 ? -6.067 -13.745 -31.290 1.00 95.25 91 LEU A C 1
ATOM 691 O O . LEU A 1 91 ? -6.193 -12.859 -30.449 1.00 95.25 91 LEU A O 1
ATOM 695 N N . CYS A 1 92 ? -5.490 -13.520 -32.465 1.00 95.56 92 CYS A N 1
ATOM 696 C CA . CYS A 1 92 ? -4.955 -12.220 -32.849 1.00 95.56 92 CYS A CA 1
ATOM 697 C C . CYS A 1 92 ? -5.163 -11.998 -34.345 1.00 95.56 92 CYS A C 1
ATOM 699 O O . CYS A 1 92 ? -5.028 -12.932 -35.137 1.00 95.56 92 CYS A O 1
ATOM 701 N N . LYS A 1 93 ? -5.484 -10.763 -34.734 1.00 95.06 93 LYS A N 1
ATOM 702 C CA . LYS A 1 93 ? -5.610 -10.353 -36.140 1.00 95.06 93 LYS A CA 1
ATOM 703 C C . LYS A 1 93 ? -4.312 -9.777 -36.720 1.00 95.06 93 LYS A C 1
ATOM 705 O O . LYS A 1 93 ? -4.234 -9.618 -37.936 1.00 95.06 93 LYS A O 1
ATOM 710 N N . ASN A 1 94 ? -3.321 -9.491 -35.874 1.00 97.25 94 ASN A N 1
ATOM 711 C CA . ASN A 1 94 ? -2.080 -8.821 -36.266 1.00 97.25 94 ASN A CA 1
ATOM 712 C C . ASN A 1 94 ? -0.979 -9.780 -36.730 1.00 97.25 94 ASN A C 1
ATOM 714 O O . ASN A 1 94 ? -0.943 -10.951 -36.346 1.00 97.25 94 ASN A O 1
ATOM 718 N N . GLU A 1 95 ? -0.024 -9.232 -37.479 1.00 97.19 95 GLU A N 1
ATOM 719 C CA . GLU A 1 95 ? 1.194 -9.902 -37.943 1.00 97.19 95 GLU A CA 1
ATOM 720 C C . GLU A 1 95 ? 2.443 -9.264 -37.327 1.00 97.19 95 GLU A C 1
ATOM 722 O O . GLU A 1 95 ? 3.128 -8.463 -37.959 1.00 97.19 95 GLU A O 1
ATOM 727 N N . CYS A 1 96 ? 2.745 -9.610 -36.075 1.00 97.44 96 CYS A N 1
ATOM 728 C CA . CYS A 1 96 ? 3.988 -9.194 -35.425 1.00 97.44 96 CYS A CA 1
ATOM 729 C C . CYS A 1 96 ? 5.074 -10.248 -35.666 1.00 97.44 96 CYS A C 1
ATOM 731 O O . CYS A 1 96 ? 4.901 -11.395 -35.252 1.00 97.44 96 CYS A O 1
ATOM 733 N N . SER A 1 97 ? 6.200 -9.879 -36.277 1.00 96.69 97 SER A N 1
ATOM 734 C CA . SER A 1 97 ? 7.270 -10.821 -36.657 1.00 96.69 97 SER A CA 1
ATOM 735 C C . SER A 1 97 ? 7.950 -11.530 -35.476 1.00 96.69 97 SER A C 1
ATOM 737 O O . SER A 1 97 ? 8.565 -12.575 -35.671 1.00 96.69 97 SER A O 1
ATOM 739 N N . TYR A 1 98 ? 7.809 -10.987 -34.265 1.00 96.00 98 TYR A N 1
ATOM 740 C CA . TYR A 1 98 ? 8.419 -11.466 -33.020 1.00 96.00 98 TYR A CA 1
ATOM 741 C C . TYR A 1 98 ? 7.475 -12.266 -32.101 1.00 96.00 98 TYR A C 1
ATOM 743 O O . TYR A 1 98 ? 7.860 -12.607 -30.986 1.00 96.00 98 TYR A O 1
ATOM 751 N N . CYS A 1 99 ? 6.215 -12.497 -32.484 1.00 96.50 99 CYS A N 1
ATOM 752 C CA . CYS A 1 99 ? 5.197 -13.034 -31.573 1.00 96.50 99 CYS A CA 1
ATOM 753 C C . CYS A 1 99 ? 4.616 -14.357 -32.074 1.00 96.50 99 CYS A C 1
ATOM 755 O O . CYS A 1 99 ? 4.101 -14.406 -33.192 1.00 96.50 99 CYS A O 1
ATOM 757 N N . ALA A 1 100 ? 4.567 -15.379 -31.211 1.00 95.56 100 ALA A N 1
ATOM 758 C CA . ALA A 1 100 ? 3.943 -16.660 -31.548 1.00 95.56 100 ALA A CA 1
ATOM 759 C C . ALA A 1 100 ? 2.463 -16.507 -31.932 1.00 95.56 100 ALA A C 1
ATOM 761 O O . ALA A 1 100 ? 1.965 -17.190 -32.821 1.00 95.56 100 ALA A O 1
ATOM 762 N N . PHE A 1 101 ? 1.747 -15.555 -31.324 1.00 96.06 101 PHE A N 1
ATOM 763 C CA . PHE A 1 101 ? 0.314 -15.365 -31.568 1.00 96.06 101 PHE A CA 1
ATOM 764 C C . PHE A 1 101 ? -0.014 -14.644 -32.885 1.00 96.06 101 PHE A C 1
ATOM 766 O O . PHE A 1 101 ? -1.198 -14.446 -33.166 1.00 96.06 101 PHE A O 1
ATOM 773 N N . ARG A 1 102 ? 0.970 -14.270 -33.716 1.00 95.62 102 ARG A N 1
ATOM 774 C CA . ARG A 1 102 ? 0.733 -13.645 -35.035 1.00 95.62 102 ARG A CA 1
ATOM 775 C C . ARG A 1 102 ? -0.253 -14.455 -35.882 1.00 95.62 102 ARG A C 1
ATOM 777 O O . ARG A 1 102 ? -0.209 -15.681 -35.861 1.00 95.62 102 ARG A O 1
ATOM 784 N N . ARG A 1 103 ? -1.156 -13.805 -36.617 1.00 95.06 103 ARG A N 1
ATOM 785 C CA . ARG A 1 103 ? -2.309 -14.441 -37.293 1.00 95.06 103 ARG A CA 1
ATOM 786 C C . ARG A 1 103 ? -1.928 -15.581 -38.259 1.00 95.06 103 ARG A C 1
ATOM 788 O O . ARG A 1 103 ? -2.678 -16.559 -38.392 1.00 95.06 103 ARG A O 1
ATOM 795 N N . SER A 1 104 ? -0.796 -15.453 -38.939 1.00 94.38 104 SER A N 1
ATOM 796 C CA . SER A 1 104 ? -0.294 -16.402 -39.934 1.00 94.38 104 SER A CA 1
ATOM 797 C C . SER A 1 104 ? 0.339 -17.645 -39.321 1.00 94.38 104 SER A C 1
ATOM 799 O O . SER A 1 104 ? 0.411 -18.654 -40.012 1.00 94.38 104 SER A O 1
ATOM 801 N N . ASN A 1 105 ? 0.711 -17.619 -38.037 1.00 94.50 105 ASN A N 1
ATOM 802 C CA . ASN A 1 105 ? 1.246 -18.794 -37.363 1.00 94.50 105 ASN A CA 1
ATOM 803 C C . ASN A 1 105 ? 0.140 -19.849 -37.183 1.00 94.50 105 ASN A C 1
ATOM 805 O O . ASN A 1 105 ? -0.835 -19.620 -36.452 1.00 94.50 105 ASN A O 1
ATOM 809 N N . LYS A 1 106 ? 0.267 -20.970 -37.900 1.00 91.50 106 LYS A N 1
ATOM 810 C CA . LYS A 1 106 ? -0.656 -22.116 -37.855 1.00 91.50 106 LYS A CA 1
ATOM 811 C C . LYS A 1 106 ? -0.136 -23.268 -37.003 1.00 91.50 106 LYS A C 1
ATOM 813 O O . LYS A 1 106 ? -0.896 -24.204 -36.782 1.00 91.50 106 LYS A O 1
ATOM 818 N N . ASP A 1 107 ? 1.088 -23.153 -36.501 1.00 89.56 107 ASP A N 1
ATOM 819 C CA . ASP A 1 107 ? 1.752 -24.202 -35.729 1.00 89.56 107 ASP A CA 1
ATOM 820 C C . ASP A 1 107 ? 1.233 -24.240 -34.281 1.00 89.56 107 ASP A C 1
ATOM 822 O O . ASP A 1 107 ? 1.276 -25.272 -33.623 1.00 89.56 107 ASP A O 1
ATOM 826 N N . ILE A 1 108 ? 0.615 -23.146 -33.816 1.00 90.19 108 ILE A N 1
ATOM 827 C CA . ILE A 1 108 ? -0.011 -23.065 -32.491 1.00 90.19 108 ILE A CA 1
ATOM 828 C C . ILE A 1 108 ? -1.528 -23.299 -32.523 1.00 90.19 108 ILE A C 1
ATOM 830 O O . ILE A 1 108 ? -2.256 -22.798 -33.392 1.00 90.19 108 ILE A O 1
ATOM 834 N N . GLN A 1 109 ? -2.044 -23.973 -31.494 1.00 89.44 109 GLN A N 1
ATOM 835 C CA . GLN A 1 109 ? -3.482 -24.151 -31.302 1.00 89.44 109 GLN A CA 1
ATOM 836 C C . GLN A 1 109 ? -4.158 -22.833 -30.898 1.00 89.44 109 GLN A C 1
ATOM 838 O O . GLN A 1 109 ? -3.753 -22.162 -29.949 1.00 89.44 109 GLN A O 1
ATOM 843 N N . ARG A 1 110 ? -5.227 -22.458 -31.607 1.00 91.88 110 ARG A N 1
ATOM 844 C CA . ARG A 1 110 ? -5.991 -21.229 -31.347 1.00 91.88 110 ARG A CA 1
ATOM 845 C C . ARG A 1 110 ? -7.115 -21.473 -30.354 1.00 91.88 110 ARG A C 1
ATOM 847 O O . ARG A 1 110 ? -7.971 -22.319 -30.587 1.00 91.88 110 ARG A O 1
ATOM 854 N N . HIS A 1 111 ? -7.135 -20.694 -29.280 1.00 90.81 111 HIS A N 1
ATOM 855 C CA . HIS A 1 111 ? -8.044 -20.886 -28.163 1.00 90.81 111 HIS A CA 1
ATOM 856 C C . HIS A 1 111 ? -8.433 -19.553 -27.504 1.00 90.81 111 HIS A C 1
ATOM 858 O O . HIS A 1 111 ? -7.594 -18.678 -27.271 1.00 90.81 111 HIS A O 1
ATOM 864 N N . ALA A 1 112 ? -9.724 -19.415 -27.196 1.00 94.44 112 ALA A N 1
ATOM 865 C CA . ALA A 1 112 ? -10.282 -18.369 -26.346 1.00 94.44 112 ALA A CA 1
ATOM 866 C C . ALA A 1 112 ? -11.157 -19.032 -25.277 1.00 94.44 112 ALA A C 1
ATOM 868 O O . ALA A 1 112 ? -12.154 -19.683 -25.607 1.00 94.44 112 ALA A O 1
ATOM 869 N N . LEU A 1 113 ? -10.773 -18.867 -24.014 1.00 94.75 113 LEU A N 1
ATOM 870 C CA . LEU A 1 113 ? -11.436 -19.501 -22.877 1.00 94.75 113 LEU A CA 1
ATOM 871 C C . LEU A 1 113 ? -12.892 -19.042 -22.769 1.00 94.75 113 LEU A C 1
ATOM 873 O O . LEU A 1 113 ? -13.209 -17.888 -23.040 1.00 94.75 113 LEU A O 1
ATOM 877 N N . ASP A 1 114 ? -13.817 -19.929 -22.418 1.00 95.19 114 ASP A N 1
ATOM 878 C CA . ASP A 1 114 ? -15.142 -19.482 -21.972 1.00 95.19 114 ASP A CA 1
ATOM 879 C C . ASP A 1 114 ? -15.097 -18.955 -20.528 1.00 95.19 114 ASP A C 1
ATOM 881 O O . ASP A 1 114 ? -14.075 -19.028 -19.846 1.00 95.19 114 ASP A O 1
ATOM 885 N N . MET A 1 115 ? -16.203 -18.368 -20.068 1.00 96.50 115 MET A N 1
ATOM 886 C CA . MET A 1 115 ? -16.251 -17.741 -18.744 1.00 96.50 115 MET A CA 1
ATOM 887 C C . MET A 1 115 ? -16.074 -18.752 -17.608 1.00 96.50 115 MET A C 1
ATOM 889 O O . MET A 1 115 ? -15.525 -18.395 -16.567 1.00 96.50 115 MET A O 1
ATOM 893 N N . ASP A 1 116 ? -16.483 -20.008 -17.795 1.00 96.12 116 ASP A N 1
ATOM 894 C CA . ASP A 1 116 ? -16.309 -21.054 -16.786 1.00 96.12 116 ASP A CA 1
ATOM 895 C C . ASP A 1 116 ? -14.852 -21.510 -16.703 1.00 96.12 116 ASP A C 1
ATOM 897 O O . ASP A 1 116 ? -14.313 -21.633 -15.601 1.00 96.12 116 ASP A O 1
ATOM 901 N N . ALA A 1 117 ? -14.175 -21.646 -17.843 1.00 95.12 117 ALA A N 1
ATOM 902 C CA . ALA A 1 117 ? -12.739 -21.876 -17.907 1.00 95.12 117 ALA A CA 1
ATOM 903 C C . ALA A 1 117 ? -11.956 -20.703 -17.294 1.00 95.12 117 ALA A C 1
ATOM 905 O O . ALA A 1 117 ? -11.038 -20.923 -16.511 1.00 95.12 117 ALA A O 1
ATOM 906 N N . ILE A 1 118 ? -12.353 -19.451 -17.549 1.00 96.88 118 ILE A N 1
ATOM 907 C CA . ILE A 1 118 ? -11.725 -18.271 -16.924 1.00 96.88 118 ILE A CA 1
ATOM 908 C C . ILE A 1 118 ? -11.912 -18.287 -15.401 1.00 96.88 118 ILE A C 1
ATOM 910 O O . ILE A 1 118 ? -10.954 -18.044 -14.662 1.00 96.88 118 ILE A O 1
ATOM 914 N N . ARG A 1 119 ? -13.113 -18.618 -14.904 1.00 97.31 119 ARG A N 1
ATOM 915 C CA . ARG A 1 119 ? -13.353 -18.797 -13.460 1.00 97.31 119 ARG A CA 1
ATOM 916 C C . ARG A 1 119 ? -12.503 -19.927 -12.885 1.00 97.31 119 ARG A C 1
ATOM 918 O O . ARG A 1 119 ? -12.000 -19.801 -11.768 1.00 97.31 119 ARG A O 1
ATOM 925 N N . HIS A 1 120 ? -12.333 -21.017 -13.631 1.00 95.56 120 HIS A N 1
ATOM 926 C CA . HIS A 1 120 ? -11.483 -22.132 -13.233 1.00 95.56 120 HIS A CA 1
ATOM 927 C C . HIS A 1 120 ? -10.016 -21.701 -13.102 1.00 95.56 120 HIS A C 1
ATOM 929 O O . HIS A 1 120 ? -9.426 -21.892 -12.042 1.00 95.56 120 HIS A O 1
ATOM 935 N N . GLU A 1 121 ? -9.452 -21.041 -14.112 1.00 95.44 121 GLU A N 1
ATOM 936 C CA . GLU A 1 121 ? -8.077 -20.524 -14.076 1.00 95.44 121 GLU A CA 1
ATOM 937 C C . GLU A 1 121 ? -7.874 -19.528 -12.920 1.00 95.44 121 GLU A C 1
ATOM 939 O O . GLU A 1 121 ? -6.898 -19.609 -12.170 1.00 95.44 121 GLU A O 1
ATOM 944 N N . ALA A 1 122 ? -8.829 -18.613 -12.714 1.00 96.50 122 ALA A N 1
ATOM 945 C CA . ALA A 1 122 ? -8.797 -17.668 -11.599 1.00 96.50 122 ALA A CA 1
ATOM 946 C C . ALA A 1 122 ? -8.807 -18.386 -10.240 1.00 96.50 122 ALA A C 1
ATOM 948 O O . ALA A 1 122 ? -8.075 -17.994 -9.328 1.00 96.50 122 ALA A O 1
ATOM 949 N N . ARG A 1 123 ? -9.590 -19.463 -10.104 1.00 95.69 123 ARG A N 1
ATOM 950 C CA . ARG A 1 123 ? -9.610 -20.307 -8.903 1.00 95.69 123 ARG A CA 1
ATOM 951 C C . ARG A 1 123 ? -8.260 -20.980 -8.661 1.00 95.69 123 ARG A C 1
ATOM 953 O O . ARG A 1 123 ? -7.772 -20.910 -7.537 1.00 95.69 123 ARG A O 1
ATOM 960 N N . GLN A 1 124 ? -7.624 -21.539 -9.692 1.00 94.12 124 GLN A N 1
ATOM 961 C CA . GLN A 1 124 ? -6.288 -22.140 -9.570 1.00 94.12 124 GLN A CA 1
ATOM 962 C C . GLN A 1 124 ? -5.249 -21.118 -9.096 1.00 94.12 124 GLN A C 1
ATOM 964 O O . GLN A 1 124 ? -4.484 -21.372 -8.166 1.00 94.12 124 GLN A O 1
ATOM 969 N N . LEU A 1 125 ? -5.266 -19.915 -9.674 1.00 94.56 125 LEU A N 1
ATOM 970 C CA . LEU A 1 125 ? -4.400 -18.813 -9.255 1.00 94.56 125 LEU A CA 1
ATOM 971 C C . LEU A 1 125 ? -4.636 -18.420 -7.787 1.00 94.56 125 LEU A C 1
ATOM 973 O O . LEU A 1 125 ? -3.681 -18.227 -7.027 1.00 94.56 125 LEU A O 1
ATOM 977 N N . ILE A 1 126 ? -5.899 -18.325 -7.360 1.00 94.56 126 ILE A N 1
ATOM 978 C CA . ILE A 1 126 ? -6.265 -18.048 -5.963 1.00 94.56 126 ILE A CA 1
ATOM 979 C C . ILE A 1 126 ? -5.741 -19.146 -5.029 1.00 94.56 126 ILE A C 1
ATOM 981 O O . ILE A 1 126 ? -5.203 -18.811 -3.967 1.00 94.56 126 ILE A O 1
ATOM 985 N N . ASP A 1 127 ? -5.858 -20.413 -5.433 1.00 90.88 127 ASP A N 1
ATOM 986 C CA . ASP A 1 127 ? -5.431 -21.588 -4.668 1.00 90.88 127 ASP A CA 1
ATOM 987 C C . ASP A 1 127 ? -3.910 -21.672 -4.516 1.00 90.88 127 ASP A C 1
ATOM 989 O O . ASP A 1 127 ? -3.411 -22.000 -3.437 1.00 90.88 127 ASP A O 1
ATOM 993 N N . GLN A 1 128 ? -3.162 -21.272 -5.547 1.00 89.88 128 GLN A N 1
ATOM 994 C CA . GLN A 1 128 ? -1.711 -21.070 -5.462 1.00 89.88 128 GLN A CA 1
ATOM 995 C C . GLN A 1 128 ? -1.348 -19.912 -4.521 1.00 89.88 128 GLN A C 1
ATOM 997 O O . GLN A 1 128 ? -0.254 -19.864 -3.964 1.00 89.88 128 GLN A O 1
ATOM 1002 N N . GLY A 1 129 ? -2.281 -18.984 -4.302 1.00 90.19 129 GLY A N 1
ATOM 1003 C CA . GLY A 1 129 ? -2.150 -17.880 -3.362 1.00 90.19 129 GLY A CA 1
ATOM 1004 C C . GLY A 1 129 ? -2.086 -16.502 -4.006 1.00 90.19 129 GLY A C 1
ATOM 1005 O O . GLY A 1 129 ? -2.028 -15.511 -3.272 1.00 90.19 129 GLY A O 1
ATOM 1006 N N . GLN A 1 130 ? -2.201 -16.407 -5.331 1.00 93.88 130 GLN A N 1
ATOM 1007 C CA . GLN A 1 130 ? -2.227 -15.134 -6.041 1.00 93.88 130 GLN A CA 1
ATOM 1008 C C . GLN A 1 130 ? -3.400 -14.259 -5.592 1.00 93.88 130 GLN A C 1
ATOM 1010 O O . GLN A 1 130 ? -4.467 -14.733 -5.188 1.00 93.88 130 GLN A O 1
ATOM 1015 N N . LYS A 1 131 ? -3.171 -12.945 -5.626 1.00 94.50 131 LYS A N 1
ATOM 1016 C CA . LYS A 1 131 ? -4.184 -11.910 -5.343 1.00 94.50 131 LYS A CA 1
ATOM 1017 C C . LYS A 1 131 ? -4.171 -10.780 -6.369 1.00 94.50 131 LYS A C 1
ATOM 1019 O O . LYS A 1 131 ? -5.040 -9.913 -6.323 1.00 94.50 131 LYS A O 1
ATOM 1024 N N . ARG A 1 132 ? -3.180 -10.770 -7.262 1.00 97.38 132 ARG A N 1
ATOM 1025 C CA . ARG A 1 132 ? -3.001 -9.797 -8.337 1.00 97.38 132 ARG A CA 1
ATOM 1026 C C . ARG A 1 132 ? -2.830 -10.574 -9.628 1.00 97.38 132 ARG A C 1
ATOM 1028 O O . ARG A 1 132 ? -1.983 -11.464 -9.686 1.00 97.38 132 ARG A O 1
ATOM 1035 N N . VAL A 1 133 ? -3.626 -10.236 -10.628 1.00 97.75 133 VAL A N 1
ATOM 1036 C CA . VAL A 1 133 ? -3.583 -10.889 -11.937 1.00 97.75 133 VAL A CA 1
ATOM 1037 C C . VAL A 1 133 ? -3.415 -9.829 -13.014 1.00 97.75 133 VAL A C 1
ATOM 1039 O O . VAL A 1 133 ? -3.915 -8.714 -12.870 1.00 97.75 133 VAL A O 1
ATOM 1042 N N . LEU A 1 134 ? -2.681 -10.172 -14.068 1.00 98.25 134 LEU A N 1
ATOM 1043 C CA . LEU A 1 134 ? -2.629 -9.416 -15.312 1.00 98.25 134 LEU A CA 1
ATOM 1044 C C . LEU A 1 134 ? -3.403 -10.195 -16.375 1.00 98.25 134 LEU A C 1
ATOM 1046 O O . LEU A 1 134 ? -2.918 -11.215 -16.850 1.00 98.25 134 LEU A O 1
ATOM 1050 N N . LEU A 1 135 ? -4.599 -9.744 -16.732 1.00 98.31 135 LEU A N 1
ATOM 1051 C CA . LEU A 1 135 ? -5.385 -10.340 -17.805 1.00 98.31 135 LEU A CA 1
ATOM 1052 C C . LEU A 1 135 ? -4.763 -9.970 -19.155 1.00 98.31 135 LEU A C 1
ATOM 1054 O O . LEU A 1 135 ? -4.552 -8.790 -19.429 1.00 98.31 135 LEU A O 1
ATOM 1058 N N . VAL A 1 136 ? -4.473 -10.972 -19.986 1.00 97.69 136 VAL A N 1
ATOM 1059 C CA . VAL A 1 136 ? -3.815 -10.804 -21.289 1.00 97.69 136 VAL A CA 1
ATOM 1060 C C . VAL A 1 136 ? -4.666 -11.427 -22.392 1.00 97.69 136 VAL A C 1
ATOM 1062 O O . VAL A 1 136 ? -5.142 -12.559 -22.263 1.00 97.69 136 VAL A O 1
ATOM 1065 N N . ALA A 1 137 ? -4.836 -10.710 -23.502 1.00 96.56 137 ALA A N 1
ATOM 1066 C CA . ALA A 1 137 ? -5.503 -11.234 -24.690 1.00 96.56 137 ALA A CA 1
ATOM 1067 C C . ALA A 1 137 ? -4.859 -10.712 -25.978 1.00 96.56 137 ALA A C 1
ATOM 1069 O O . ALA A 1 137 ? -4.496 -9.539 -26.073 1.00 96.56 137 ALA A O 1
ATOM 1070 N N . GLY A 1 138 ? -4.772 -11.572 -26.996 1.00 94.06 138 GLY A N 1
ATOM 1071 C CA . GLY A 1 138 ? -4.477 -11.127 -28.358 1.00 94.06 138 GLY A CA 1
ATOM 1072 C C . GLY A 1 138 ? -5.588 -10.231 -28.931 1.00 94.06 138 GLY A C 1
ATOM 1073 O O . GLY A 1 138 ? -6.730 -10.247 -28.468 1.00 94.06 138 GLY A O 1
ATOM 1074 N N . GLU A 1 139 ? -5.262 -9.452 -29.968 1.00 94.81 139 GLU A N 1
ATOM 1075 C CA . GLU A 1 139 ? -6.203 -8.541 -30.642 1.00 94.81 139 GLU A CA 1
ATOM 1076 C C . GLU A 1 139 ? -7.112 -9.307 -31.619 1.00 94.81 139 GLU A C 1
ATOM 1078 O O . GLU A 1 139 ? -7.043 -9.180 -32.843 1.00 94.81 139 GLU A O 1
ATOM 1083 N N . GLY A 1 140 ? -7.912 -10.214 -31.069 1.00 91.75 140 GLY A N 1
ATOM 1084 C CA . GLY A 1 140 ? -8.753 -11.147 -31.809 1.00 91.75 140 GLY A CA 1
ATOM 1085 C C . GLY A 1 140 ? -9.971 -11.570 -31.000 1.00 91.75 140 GLY A C 1
ATOM 1086 O O . GLY A 1 140 ? -10.255 -12.759 -30.895 1.00 91.75 140 GLY A O 1
ATOM 1087 N N . TYR A 1 141 ? -10.676 -10.610 -30.400 1.00 93.12 141 TYR A N 1
ATOM 1088 C CA . TYR A 1 141 ? -11.820 -10.899 -29.534 1.00 93.12 141 TYR A CA 1
ATOM 1089 C C . TYR A 1 141 ? -12.942 -11.626 -30.306 1.00 93.12 141 TYR A C 1
ATOM 1091 O O . TYR A 1 141 ? -13.323 -11.158 -31.387 1.00 93.12 141 TYR A O 1
ATOM 1099 N N . PRO A 1 142 ? -13.476 -12.760 -29.803 1.00 87.62 142 PRO A N 1
ATOM 1100 C CA . PRO A 1 142 ? -14.471 -13.543 -30.532 1.00 87.62 142 PRO A CA 1
ATOM 1101 C C . PRO A 1 142 ? -15.756 -12.747 -30.800 1.00 87.62 142 PRO A C 1
ATOM 1103 O O . PRO A 1 142 ? -16.487 -12.398 -29.876 1.00 87.62 142 PRO A O 1
ATOM 1106 N N . ALA A 1 143 ? -16.081 -12.510 -32.075 1.00 84.50 143 ALA A N 1
ATOM 1107 C CA . ALA A 1 143 ? -17.311 -11.807 -32.460 1.00 84.50 143 ALA A CA 1
ATOM 1108 C C . ALA A 1 143 ? -18.574 -12.540 -31.972 1.00 84.50 143 ALA A C 1
ATOM 1110 O O . ALA A 1 143 ? -19.501 -11.909 -31.475 1.00 84.50 143 ALA A O 1
ATOM 1111 N N . ALA A 1 144 ? -18.561 -13.879 -32.010 1.00 81.25 144 ALA A N 1
ATOM 1112 C CA . ALA A 1 144 ? -19.631 -14.726 -31.474 1.00 81.25 144 ALA A CA 1
ATOM 1113 C C . ALA A 1 144 ? -19.851 -14.569 -29.953 1.00 81.25 144 ALA A C 1
ATOM 1115 O O . ALA A 1 144 ? -20.863 -15.027 -29.437 1.00 81.25 144 ALA A O 1
ATOM 1116 N N . ARG A 1 145 ? -18.917 -13.927 -29.236 1.00 83.19 145 ARG A N 1
ATOM 1117 C CA . ARG A 1 145 ? -19.006 -13.600 -27.804 1.00 83.19 145 ARG A CA 1
ATOM 1118 C C . ARG A 1 145 ? -19.009 -12.084 -27.564 1.00 83.19 145 ARG A C 1
ATOM 1120 O O . ARG A 1 145 ? -18.480 -11.608 -26.569 1.00 83.19 145 ARG A O 1
ATOM 1127 N N . GLY A 1 146 ? -19.551 -11.313 -28.510 1.00 85.62 146 GLY A N 1
ATOM 1128 C CA . GLY A 1 146 ? -19.736 -9.867 -28.358 1.00 85.62 146 GLY A CA 1
ATOM 1129 C C . GLY A 1 146 ? -18.483 -9.014 -28.590 1.00 85.62 146 GLY A C 1
ATOM 1130 O O . GLY A 1 146 ? -18.464 -7.845 -28.210 1.00 85.62 146 GLY A O 1
ATOM 1131 N N . GLY A 1 147 ? -17.426 -9.556 -29.207 1.00 93.31 147 GLY A N 1
ATOM 1132 C CA . GLY A 1 147 ? -16.218 -8.782 -29.513 1.00 93.31 147 GLY A CA 1
ATOM 1133 C C . GLY A 1 147 ? -15.523 -8.311 -28.235 1.00 93.31 147 GLY A C 1
ATOM 1134 O O . GLY A 1 147 ? -15.206 -9.137 -27.389 1.00 93.31 147 GLY A O 1
ATOM 1135 N N . PHE A 1 148 ? -15.288 -7.004 -28.071 1.00 95.06 148 PHE A N 1
ATOM 1136 C CA . PHE A 1 148 ? -14.636 -6.464 -26.867 1.00 95.06 148 PHE A CA 1
ATOM 1137 C C . PHE A 1 148 ? -15.404 -6.773 -25.570 1.00 95.06 148 PHE A C 1
ATOM 1139 O O . PHE A 1 148 ? -14.779 -6.936 -24.523 1.00 95.06 148 PHE A O 1
ATOM 1146 N N . ARG A 1 149 ? -16.731 -6.967 -25.637 1.00 95.44 149 ARG A N 1
ATOM 1147 C CA . ARG A 1 149 ? -17.544 -7.369 -24.478 1.00 95.44 149 ARG A CA 1
ATOM 1148 C C . ARG A 1 149 ? -17.024 -8.644 -23.806 1.00 95.44 149 ARG A C 1
ATOM 1150 O O . ARG A 1 149 ? -17.050 -8.723 -22.586 1.00 95.44 149 ARG A O 1
ATOM 1157 N N . TYR A 1 150 ? -16.441 -9.566 -24.575 1.00 97.38 150 TYR A N 1
ATOM 1158 C CA . TYR A 1 150 ? -15.758 -10.753 -24.057 1.00 97.38 150 TYR A CA 1
ATOM 1159 C C . TYR A 1 150 ? -14.696 -10.426 -22.994 1.00 97.38 150 TYR A C 1
ATOM 1161 O O . TYR A 1 150 ? -14.558 -11.156 -22.018 1.00 97.38 150 TYR A O 1
ATOM 1169 N N . VAL A 1 151 ? -13.939 -9.335 -23.167 1.00 97.81 151 VAL A N 1
ATOM 1170 C CA . VAL A 1 151 ? -12.915 -8.907 -22.201 1.00 97.81 151 VAL A CA 1
ATOM 1171 C C . VAL A 1 151 ? -13.569 -8.406 -20.913 1.00 97.81 151 VAL A C 1
ATOM 1173 O O . VAL A 1 151 ? -13.096 -8.734 -19.829 1.00 97.81 151 VAL A O 1
ATOM 1176 N N . LEU A 1 152 ? -14.669 -7.658 -21.019 1.00 98.12 152 LEU A N 1
ATOM 1177 C CA . LEU A 1 152 ? -15.422 -7.160 -19.863 1.00 98.12 152 LEU A CA 1
ATOM 1178 C C . LEU A 1 152 ? -16.058 -8.313 -19.078 1.00 98.12 152 LEU A C 1
ATOM 1180 O O . LEU A 1 152 ? -15.909 -8.383 -17.860 1.00 98.12 152 LEU A O 1
ATOM 1184 N N . ASP A 1 153 ? -16.674 -9.264 -19.781 1.00 97.62 153 ASP A N 1
ATOM 1185 C CA . ASP A 1 153 ? -17.248 -10.463 -19.168 1.00 97.62 153 ASP A CA 1
ATOM 1186 C C . ASP A 1 153 ? -16.152 -11.321 -18.505 1.00 97.62 153 ASP A C 1
ATOM 1188 O O . ASP A 1 153 ? -16.362 -11.882 -17.432 1.00 97.62 153 ASP A O 1
ATOM 1192 N N . ALA A 1 154 ? -14.948 -11.381 -19.091 1.00 98.19 154 ALA A N 1
ATOM 1193 C CA . ALA A 1 154 ? -13.801 -12.063 -18.492 1.00 98.19 154 ALA A CA 1
ATOM 1194 C C . ALA A 1 154 ? -13.319 -11.382 -17.200 1.00 98.19 154 ALA A C 1
ATOM 1196 O O . ALA A 1 154 ? -12.986 -12.068 -16.233 1.00 98.19 154 ALA A O 1
ATOM 1197 N N . ILE A 1 155 ? -13.293 -10.045 -17.160 1.00 98.44 155 ILE A N 1
ATOM 1198 C CA . ILE A 1 155 ? -12.966 -9.271 -15.952 1.00 98.44 155 ILE A CA 1
ATOM 1199 C C . ILE A 1 155 ? -13.979 -9.574 -14.842 1.00 98.44 155 ILE A C 1
ATOM 1201 O O . ILE A 1 155 ? -13.585 -9.913 -13.722 1.00 98.44 155 ILE A O 1
ATOM 1205 N N . GLU A 1 156 ? -15.273 -9.528 -15.165 1.00 97.56 156 GLU A N 1
ATOM 1206 C CA . GLU A 1 156 ? -16.353 -9.873 -14.238 1.00 97.56 156 GLU A CA 1
ATOM 1207 C C . GLU A 1 156 ? -16.223 -11.322 -13.746 1.00 97.56 156 GLU A C 1
ATOM 1209 O O . GLU A 1 156 ? -16.289 -11.587 -12.543 1.00 97.56 156 GLU A O 1
ATOM 1214 N N . ALA A 1 157 ? -15.953 -12.261 -14.656 1.00 97.88 157 ALA A N 1
ATOM 1215 C CA . ALA A 1 157 ? -15.742 -13.663 -14.327 1.00 97.88 157 ALA A CA 1
ATOM 1216 C C . ALA A 1 157 ? -14.599 -13.837 -13.317 1.00 97.88 157 ALA A C 1
ATOM 1218 O O . ALA A 1 157 ? -14.798 -14.514 -12.309 1.00 97.88 157 ALA A O 1
ATOM 1219 N N . VAL A 1 158 ? -13.447 -13.187 -13.517 1.00 97.88 158 VAL A N 1
ATOM 1220 C CA . VAL A 1 158 ? -12.314 -13.251 -12.577 1.00 97.88 158 VAL A CA 1
ATOM 1221 C C . VAL A 1 158 ? -12.686 -12.682 -11.204 1.00 97.88 158 VAL A C 1
ATOM 1223 O O . VAL A 1 158 ? -12.398 -13.319 -10.188 1.00 97.88 158 VAL A O 1
ATOM 1226 N N . TYR A 1 159 ? -13.335 -11.516 -11.144 1.00 96.69 159 TYR A N 1
ATOM 1227 C CA . TYR A 1 159 ? -13.724 -10.904 -9.867 1.00 96.69 159 TYR A CA 1
ATOM 1228 C C . TYR A 1 159 ? -14.836 -11.672 -9.137 1.00 96.69 159 TYR A C 1
ATOM 1230 O O . TYR A 1 159 ? -14.868 -11.660 -7.904 1.00 96.69 159 TYR A O 1
ATOM 1238 N N . SER A 1 160 ? -15.699 -12.390 -9.864 1.00 96.75 160 SER A N 1
ATOM 1239 C CA . SER A 1 160 ? -16.764 -13.220 -9.280 1.00 96.75 160 SER A CA 1
ATOM 1240 C C . SER A 1 160 ? -16.237 -14.414 -8.472 1.00 96.75 160 SER A C 1
ATOM 1242 O O . SER A 1 160 ? -16.949 -14.960 -7.625 1.00 96.75 160 SER A O 1
ATOM 1244 N N . VAL A 1 161 ? -14.980 -14.823 -8.688 1.00 95.94 161 VAL A N 1
ATOM 1245 C CA . VAL A 1 161 ? -14.396 -15.979 -8.003 1.00 95.94 161 VAL A CA 1
ATOM 1246 C C . VAL A 1 161 ? -13.904 -15.593 -6.611 1.00 95.94 161 VAL A C 1
ATOM 1248 O O . VAL A 1 161 ? -12.870 -14.947 -6.429 1.00 95.94 161 VAL A O 1
ATOM 1251 N N . THR A 1 162 ? -14.617 -16.088 -5.604 1.00 91.56 162 THR A N 1
ATOM 1252 C CA . THR A 1 162 ? -14.117 -16.200 -4.232 1.00 91.56 162 THR A CA 1
ATOM 1253 C C . THR A 1 162 ? -13.985 -17.672 -3.876 1.00 91.56 162 THR A C 1
ATOM 1255 O O . THR A 1 162 ? -14.901 -18.463 -4.092 1.00 91.56 162 THR A O 1
ATOM 1258 N N . HIS A 1 163 ? -12.837 -18.047 -3.326 1.00 87.56 163 HIS A N 1
ATOM 1259 C CA . HIS A 1 163 ? -12.540 -19.418 -2.936 1.00 87.56 163 HIS A CA 1
ATOM 1260 C C . HIS A 1 163 ? -11.892 -19.469 -1.544 1.00 87.56 163 HIS A C 1
ATOM 1262 O O . HIS A 1 163 ? -11.609 -18.433 -0.939 1.00 87.56 163 HIS A O 1
ATOM 1268 N N . ALA A 1 164 ? -11.666 -20.670 -1.008 1.00 77.31 164 ALA A N 1
ATOM 1269 C CA . ALA A 1 164 ? -11.163 -20.929 0.342 1.00 77.31 164 ALA A CA 1
ATOM 1270 C C . ALA A 1 164 ? -9.888 -20.138 0.696 1.00 77.31 164 ALA A C 1
ATOM 1272 O O . ALA A 1 164 ? -9.669 -19.797 1.859 1.00 77.31 164 ALA A O 1
ATOM 1273 N N . HIS A 1 165 ? -9.053 -19.814 -0.297 1.00 75.56 165 HIS A N 1
ATOM 1274 C CA . HIS A 1 165 ? -7.788 -19.092 -0.122 1.00 75.56 165 HIS A CA 1
ATOM 1275 C C . HIS A 1 165 ? -7.839 -17.605 -0.535 1.00 75.56 165 HIS A C 1
ATOM 1277 O O . HIS A 1 165 ? -6.805 -16.922 -0.599 1.00 75.56 165 HIS A O 1
ATOM 1283 N N . GLY A 1 166 ? -9.045 -17.070 -0.748 1.00 89.12 166 GLY A N 1
ATOM 1284 C CA . GLY A 1 166 ? -9.327 -15.657 -0.990 1.00 89.12 166 GLY A CA 1
ATOM 1285 C C . GLY A 1 166 ? -9.922 -15.391 -2.370 1.00 89.12 166 GLY A C 1
ATOM 1286 O O . GLY A 1 166 ? -10.695 -16.179 -2.899 1.00 89.12 166 GLY A O 1
ATOM 1287 N N . ASN A 1 167 ? -9.575 -14.242 -2.937 1.00 92.12 167 ASN A N 1
ATOM 1288 C CA . ASN A 1 167 ? -10.061 -13.768 -4.227 1.00 92.12 167 ASN A CA 1
ATOM 1289 C C . ASN A 1 167 ? -8.984 -12.918 -4.917 1.00 92.12 167 ASN A C 1
ATOM 1291 O O . ASN A 1 167 ? -8.045 -12.450 -4.256 1.00 92.12 167 ASN A O 1
ATOM 1295 N N . ILE A 1 168 ? -9.132 -12.681 -6.222 1.00 94.75 168 ILE A N 1
ATOM 1296 C CA . ILE A 1 168 ? -8.323 -11.685 -6.933 1.00 94.75 168 ILE A CA 1
ATOM 1297 C C . ILE A 1 168 ? -8.765 -10.286 -6.494 1.00 94.75 168 ILE A C 1
ATOM 1299 O O . ILE A 1 168 ? -9.950 -9.973 -6.444 1.00 94.75 168 ILE A O 1
ATOM 1303 N N . ARG A 1 169 ? -7.798 -9.455 -6.098 1.00 91.19 169 ARG A N 1
ATOM 1304 C CA . ARG A 1 169 ? -8.029 -8.161 -5.435 1.00 91.19 169 ARG A CA 1
ATOM 1305 C C . ARG A 1 169 ? -7.661 -6.954 -6.289 1.00 91.19 169 ARG A C 1
ATOM 1307 O O . ARG A 1 169 ? -7.967 -5.835 -5.891 1.00 91.19 169 ARG A O 1
ATOM 1314 N N . ARG A 1 170 ? -6.915 -7.182 -7.368 1.00 95.31 170 ARG A N 1
ATOM 1315 C CA . ARG A 1 170 ? -6.547 -6.194 -8.382 1.00 95.31 170 ARG A CA 1
ATOM 1316 C C . ARG A 1 170 ? -6.296 -6.941 -9.683 1.00 95.31 170 ARG A C 1
ATOM 1318 O O . ARG A 1 170 ? -5.438 -7.829 -9.710 1.00 95.31 170 ARG A O 1
ATOM 1325 N N . LEU A 1 171 ? -7.034 -6.573 -10.720 1.00 97.31 171 LEU A N 1
ATOM 1326 C CA . LEU A 1 171 ? -6.883 -7.115 -12.061 1.00 97.31 171 LEU A CA 1
ATOM 1327 C C . LEU A 1 171 ? -6.329 -6.029 -12.981 1.00 97.31 171 LEU A C 1
ATOM 1329 O O . LEU A 1 171 ? -7.023 -5.076 -13.318 1.00 97.31 171 LEU A O 1
ATOM 1333 N N . ASN A 1 172 ? -5.063 -6.148 -13.359 1.00 98.25 172 ASN A N 1
ATOM 1334 C CA . ASN A 1 172 ? -4.499 -5.326 -14.422 1.00 98.25 172 ASN A CA 1
ATOM 1335 C C . ASN A 1 172 ? -4.896 -5.928 -15.774 1.00 98.25 172 ASN A C 1
ATOM 1337 O O . ASN A 1 172 ? -5.136 -7.132 -15.861 1.00 98.25 172 ASN A O 1
ATOM 1341 N N . VAL A 1 173 ? -4.938 -5.115 -16.825 1.00 98.31 173 VAL A N 1
ATOM 1342 C CA . VAL A 1 173 ? -5.364 -5.553 -18.158 1.00 98.31 173 VAL A CA 1
ATOM 1343 C C . VAL A 1 173 ? -4.320 -5.147 -19.187 1.00 98.31 173 VAL A C 1
ATOM 1345 O O . VAL A 1 173 ? -3.974 -3.974 -19.284 1.00 98.31 173 VAL A O 1
ATOM 1348 N N . ASN A 1 174 ? -3.839 -6.117 -19.963 1.00 98.19 174 ASN A N 1
ATOM 1349 C CA . ASN A 1 174 ? -2.997 -5.909 -21.133 1.00 98.19 174 ASN A CA 1
ATOM 1350 C C . ASN A 1 174 ? -3.734 -6.398 -22.381 1.00 98.19 174 ASN A C 1
ATOM 1352 O O . ASN A 1 174 ? -3.769 -7.589 -22.697 1.00 98.19 174 ASN A O 1
ATOM 1356 N N . VAL A 1 175 ? -4.350 -5.443 -23.068 1.00 97.12 175 VAL A N 1
ATOM 1357 C CA . VAL A 1 175 ? -5.065 -5.635 -24.330 1.00 97.12 175 VAL A CA 1
ATOM 1358 C C . VAL A 1 175 ? -4.602 -4.586 -25.339 1.00 97.12 175 VAL A C 1
ATOM 1360 O O . VAL A 1 175 ? -3.873 -3.661 -24.986 1.00 97.12 175 VAL A O 1
ATOM 1363 N N . ALA A 1 176 ? -4.957 -4.769 -26.608 1.00 96.75 176 ALA A N 1
ATOM 1364 C CA . ALA A 1 176 ? -4.607 -3.829 -27.666 1.00 96.75 176 ALA A CA 1
ATOM 1365 C C . ALA A 1 176 ? -5.274 -2.452 -27.458 1.00 96.75 176 ALA A C 1
ATOM 1367 O O . ALA A 1 176 ? -6.236 -2.364 -26.693 1.00 96.75 176 ALA A O 1
ATOM 1368 N N . PRO A 1 177 ? -4.784 -1.390 -28.130 1.00 96.88 177 PRO A N 1
ATOM 1369 C CA . PRO A 1 177 ? -5.395 -0.067 -28.067 1.00 96.88 177 PRO A CA 1
ATOM 1370 C C . PRO A 1 177 ? -6.893 -0.095 -28.368 1.00 96.88 177 PRO A C 1
ATOM 1372 O O . PRO A 1 177 ? -7.329 -0.761 -29.307 1.00 96.88 177 PRO A O 1
ATOM 1375 N N . LEU A 1 178 ? -7.656 0.668 -27.590 1.00 95.81 178 LEU A N 1
ATOM 1376 C CA . LEU A 1 178 ? -9.107 0.744 -27.688 1.00 95.81 178 LEU A CA 1
ATOM 1377 C C . LEU A 1 178 ? -9.556 2.138 -28.136 1.00 95.81 178 LEU A C 1
ATOM 1379 O O . LEU A 1 178 ? -8.796 3.116 -28.104 1.00 95.81 178 LEU A O 1
ATOM 1383 N N . GLU A 1 179 ? -10.815 2.221 -28.547 1.00 94.44 179 GLU A N 1
ATOM 1384 C CA . GLU A 1 179 ? -11.514 3.496 -28.687 1.00 94.44 179 GLU A CA 1
ATOM 1385 C C . GLU A 1 179 ? -11.838 4.093 -27.311 1.00 94.44 179 GLU A C 1
ATOM 1387 O O . GLU A 1 179 ? -11.926 3.382 -26.309 1.00 94.44 179 GLU A O 1
ATOM 1392 N N . LEU A 1 180 ? -12.065 5.408 -27.258 1.00 94.19 180 LEU A N 1
ATOM 1393 C CA . LEU A 1 180 ? -12.360 6.114 -26.007 1.00 94.19 180 LEU A CA 1
ATOM 1394 C C . LEU A 1 180 ? -13.581 5.524 -25.274 1.00 94.19 180 LEU A C 1
ATOM 1396 O O . LEU A 1 180 ? -13.529 5.302 -24.067 1.00 94.19 180 LEU A O 1
ATOM 1400 N N . ALA A 1 181 ? -14.651 5.191 -26.006 1.00 94.75 181 ALA A N 1
ATOM 1401 C CA . ALA A 1 181 ? -15.849 4.566 -25.436 1.00 94.75 181 ALA A CA 1
ATOM 1402 C C . ALA A 1 181 ? -15.544 3.211 -24.773 1.00 94.75 181 ALA A C 1
ATOM 1404 O O . ALA A 1 181 ? -15.991 2.935 -23.664 1.00 94.75 181 ALA A O 1
ATOM 1405 N N . GLN A 1 182 ? -14.706 2.394 -25.408 1.00 96.81 182 GLN A N 1
ATOM 1406 C CA . GLN A 1 182 ? -14.286 1.105 -24.860 1.00 96.81 182 GLN A CA 1
ATOM 1407 C C . GLN A 1 182 ? -13.367 1.267 -23.641 1.00 96.81 182 GLN A C 1
ATOM 1409 O O . GLN A 1 182 ? -13.404 0.438 -22.732 1.00 96.81 182 GLN A O 1
ATOM 1414 N N . PHE A 1 183 ? -12.561 2.332 -23.580 1.00 98.12 183 PHE A N 1
ATOM 1415 C CA . PHE A 1 183 ? -11.810 2.664 -22.370 1.00 98.12 183 PHE A CA 1
ATOM 1416 C C . PHE A 1 183 ? -12.719 3.113 -21.218 1.00 98.12 183 PHE A C 1
ATOM 1418 O O . PHE A 1 183 ? -12.443 2.747 -20.076 1.00 98.12 183 PHE A O 1
ATOM 1425 N N . HIS A 1 184 ? -13.820 3.824 -21.487 1.00 96.88 184 HIS A N 1
ATOM 1426 C CA . HIS A 1 184 ? -14.826 4.113 -20.458 1.00 96.88 184 HIS A CA 1
ATOM 1427 C C . HIS A 1 184 ? -15.460 2.830 -19.915 1.00 96.88 184 HIS A C 1
ATOM 1429 O O . HIS A 1 184 ? -15.543 2.664 -18.697 1.00 96.88 184 HIS A O 1
ATOM 1435 N N . ASP A 1 185 ? -15.822 1.892 -20.794 1.00 97.31 185 ASP A N 1
ATOM 1436 C CA . ASP A 1 185 ? -16.327 0.582 -20.375 1.00 97.31 185 ASP A CA 1
ATOM 1437 C C . ASP A 1 185 ? -15.290 -0.172 -19.527 1.00 97.31 185 ASP A C 1
ATOM 1439 O O . ASP A 1 185 ? -15.621 -0.779 -18.508 1.00 97.31 185 ASP A O 1
ATOM 1443 N N . LEU A 1 186 ? -14.010 -0.097 -19.908 1.00 97.12 186 LEU A N 1
ATOM 1444 C CA . LEU A 1 186 ? -12.920 -0.732 -19.173 1.00 97.12 186 LEU A CA 1
ATOM 1445 C C . LEU A 1 186 ? -12.697 -0.093 -17.790 1.00 97.12 186 LEU A C 1
ATOM 1447 O O . LEU A 1 186 ? -12.458 -0.815 -16.821 1.00 97.12 186 LEU A O 1
ATOM 1451 N N . LYS A 1 187 ? -12.814 1.238 -17.670 1.00 95.69 187 LYS A N 1
ATOM 1452 C CA . LYS A 1 187 ? -12.785 1.944 -16.378 1.00 95.69 187 LYS A CA 1
ATOM 1453 C C . LYS A 1 187 ? -13.964 1.530 -15.499 1.00 95.69 187 LYS A C 1
ATOM 1455 O O . LYS A 1 187 ? -13.763 1.275 -14.313 1.00 95.69 187 LYS A O 1
ATOM 1460 N N . ALA A 1 188 ? -15.163 1.429 -16.074 1.00 95.88 188 ALA A N 1
ATOM 1461 C CA . ALA A 1 188 ? -16.369 0.993 -15.371 1.00 95.88 188 ALA A CA 1
ATOM 1462 C C . ALA A 1 188 ? -16.272 -0.459 -14.867 1.00 95.88 188 ALA A C 1
ATOM 1464 O O . ALA A 1 188 ? -16.878 -0.796 -13.855 1.00 95.88 188 ALA A O 1
ATOM 1465 N N . ALA A 1 189 ? -15.458 -1.295 -15.519 1.00 94.81 189 ALA A N 1
ATOM 1466 C CA . ALA A 1 189 ? -15.124 -2.650 -15.071 1.00 94.81 189 ALA A CA 1
ATOM 1467 C C . ALA A 1 189 ? -14.123 -2.698 -13.890 1.00 94.81 189 ALA A C 1
ATOM 1469 O O . ALA A 1 189 ? -13.674 -3.779 -13.508 1.00 94.81 189 ALA A O 1
ATOM 1470 N N . GLU A 1 190 ? -13.747 -1.543 -13.327 1.00 93.81 190 GLU A N 1
ATOM 1471 C CA . GLU A 1 190 ? -12.878 -1.410 -12.152 1.00 93.81 190 GLU A CA 1
ATOM 1472 C C . GLU A 1 190 ? -11.522 -2.125 -12.312 1.00 93.81 190 GLU A C 1
ATOM 1474 O O . GLU A 1 190 ? -11.029 -2.832 -11.425 1.00 93.81 190 GLU A O 1
ATOM 1479 N N . ILE A 1 191 ? -10.868 -1.955 -13.459 1.00 96.06 191 ILE A N 1
ATOM 1480 C CA . ILE A 1 191 ? -9.513 -2.484 -13.647 1.00 96.06 191 ILE A CA 1
ATOM 1481 C C . ILE A 1 191 ? -8.491 -1.779 -12.741 1.00 96.06 191 ILE A C 1
ATOM 1483 O O . ILE A 1 191 ? -8.673 -0.642 -12.313 1.00 96.06 191 ILE A O 1
ATOM 1487 N N . GLY A 1 192 ? -7.382 -2.462 -12.454 1.00 93.25 192 GLY A N 1
ATOM 1488 C CA . GLY A 1 192 ? -6.278 -1.935 -11.656 1.00 93.25 192 GLY A CA 1
ATOM 1489 C C . GLY A 1 192 ? -5.319 -1.046 -12.444 1.00 93.25 192 GLY A C 1
ATOM 1490 O O . GLY A 1 192 ? -5.035 0.064 -12.029 1.00 93.25 192 GLY A O 1
ATOM 1491 N N . THR A 1 193 ? -4.757 -1.550 -13.539 1.00 97.75 193 THR A N 1
ATOM 1492 C CA . THR A 1 193 ? -3.862 -0.789 -14.427 1.00 97.75 193 THR A CA 1
ATOM 1493 C C . THR A 1 193 ? -4.102 -1.238 -15.850 1.00 97.75 193 THR A C 1
ATOM 1495 O O . THR A 1 193 ? -4.085 -2.447 -16.104 1.00 97.75 193 THR A O 1
ATOM 1498 N N . TYR A 1 194 ? -4.265 -0.290 -16.768 1.00 98.56 194 TYR A N 1
ATOM 1499 C CA . TYR A 1 194 ? -4.206 -0.583 -18.196 1.00 98.56 194 TYR A CA 1
ATOM 1500 C C . TYR A 1 194 ? -2.744 -0.591 -18.643 1.00 98.56 194 TYR A C 1
ATOM 1502 O O . TYR A 1 194 ? -2.034 0.403 -18.510 1.00 98.56 194 TYR A O 1
ATOM 1510 N N . GLN A 1 195 ? -2.269 -1.737 -19.117 1.00 98.56 195 GLN A N 1
ATOM 1511 C CA . GLN A 1 195 ? -0.895 -1.922 -19.564 1.00 98.56 195 GLN A CA 1
ATOM 1512 C C . GLN A 1 195 ? -0.866 -2.061 -21.076 1.00 98.56 195 GLN A C 1
ATOM 1514 O O . GLN A 1 195 ? -1.564 -2.898 -21.645 1.00 98.56 195 GLN A O 1
ATOM 1519 N N . LEU A 1 196 ? -0.003 -1.292 -21.721 1.00 98.44 196 LEU A N 1
ATOM 1520 C CA . LEU A 1 196 ? 0.234 -1.371 -23.151 1.00 98.44 196 LEU A CA 1
ATOM 1521 C C . LEU A 1 196 ? 1.702 -1.052 -23.400 1.00 98.44 196 LEU A C 1
ATOM 1523 O O . LEU A 1 196 ? 2.205 0.012 -23.044 1.00 98.44 196 LEU A O 1
ATOM 1527 N N . PHE A 1 197 ? 2.406 -1.998 -24.008 1.00 98.25 197 PHE A N 1
ATOM 1528 C CA . PHE A 1 197 ? 3.782 -1.759 -24.425 1.00 98.25 197 PHE A CA 1
ATOM 1529 C C . PHE A 1 197 ? 3.743 -0.963 -25.719 1.00 98.25 197 PHE A C 1
ATOM 1531 O O . PHE A 1 197 ? 2.907 -1.253 -26.556 1.00 98.25 197 PHE A O 1
ATOM 1538 N N . GLN A 1 198 ? 4.633 -0.003 -25.934 1.00 98.38 198 GLN A N 1
ATOM 1539 C CA . GLN A 1 198 ? 4.830 0.553 -27.271 1.00 98.38 198 GLN A CA 1
ATOM 1540 C C . GLN A 1 198 ? 5.592 -0.437 -28.170 1.00 98.38 198 GLN A C 1
ATOM 1542 O O . GLN A 1 198 ? 5.483 -0.391 -29.392 1.00 98.38 198 GLN A O 1
ATOM 1547 N N . GLU A 1 199 ? 6.256 -1.434 -27.577 1.00 98.00 199 GLU A N 1
ATOM 1548 C CA . GLU A 1 199 ? 7.191 -2.382 -28.211 1.00 98.00 199 GLU A CA 1
ATOM 1549 C C . GLU A 1 199 ? 8.461 -1.689 -28.696 1.00 98.00 199 GLU A C 1
ATOM 1551 O O . GLU A 1 199 ? 9.535 -2.012 -28.208 1.00 98.00 199 GLU A O 1
ATOM 1556 N N . THR A 1 200 ? 8.331 -0.726 -29.609 1.00 98.44 200 THR A N 1
ATOM 1557 C CA . THR A 1 200 ? 9.420 0.113 -30.115 1.00 98.44 200 THR A CA 1
ATOM 1558 C C . THR A 1 200 ? 8.875 1.490 -30.494 1.00 98.44 200 THR A C 1
ATOM 1560 O O . THR A 1 200 ? 7.872 1.605 -31.203 1.00 98.44 200 THR A O 1
ATOM 1563 N N . TYR A 1 201 ? 9.508 2.548 -29.998 1.00 98.31 201 TYR A N 1
ATOM 1564 C CA . TYR A 1 201 ? 9.191 3.936 -30.337 1.00 98.31 201 TYR A CA 1
ATOM 1565 C C . TYR A 1 201 ? 9.820 4.365 -31.664 1.00 98.31 201 TYR A C 1
ATOM 1567 O O . TYR A 1 201 ? 9.395 5.349 -32.268 1.00 98.31 201 TYR A O 1
ATOM 1575 N N . HIS A 1 202 ? 10.806 3.621 -32.164 1.00 98.00 202 HIS A N 1
ATOM 1576 C CA . HIS A 1 202 ? 11.434 3.928 -33.438 1.00 98.00 202 HIS A CA 1
ATOM 1577 C C . HIS A 1 202 ? 10.508 3.547 -34.604 1.00 98.00 202 HIS A C 1
ATOM 1579 O O . HIS A 1 202 ? 10.387 2.376 -34.974 1.00 98.00 202 HIS A O 1
ATOM 1585 N N . ARG A 1 203 ? 9.862 4.547 -35.222 1.00 96.31 203 ARG A N 1
ATOM 1586 C CA . ARG A 1 203 ? 8.818 4.378 -36.257 1.00 96.31 203 ARG A CA 1
ATOM 1587 C C . ARG A 1 203 ? 9.207 3.412 -37.381 1.00 96.31 203 ARG A C 1
ATOM 1589 O O . ARG A 1 203 ? 8.420 2.539 -37.745 1.00 96.31 203 ARG A O 1
ATOM 1596 N N . ALA A 1 204 ? 10.430 3.506 -37.904 1.00 97.19 204 ALA A N 1
ATOM 1597 C CA . ALA A 1 204 ? 10.871 2.607 -38.971 1.00 97.19 204 ALA A CA 1
ATOM 1598 C C . ALA A 1 204 ? 11.113 1.168 -38.477 1.00 97.19 204 ALA A C 1
ATOM 1600 O O . ALA A 1 204 ? 10.890 0.222 -39.227 1.00 97.19 204 ALA A O 1
ATOM 1601 N N . ALA A 1 205 ? 11.529 0.969 -37.220 1.00 97.75 205 ALA A N 1
ATOM 1602 C CA . ALA A 1 205 ? 11.620 -0.372 -36.635 1.00 97.75 205 ALA A CA 1
ATOM 1603 C C . ALA A 1 205 ? 10.223 -0.940 -36.384 1.00 97.75 205 ALA A C 1
ATOM 1605 O O . ALA A 1 205 ? 9.963 -2.082 -36.754 1.00 97.75 205 ALA A O 1
ATOM 1606 N N . TYR A 1 206 ? 9.312 -0.117 -35.863 1.00 98.31 206 TYR A N 1
ATOM 1607 C CA . TYR A 1 206 ? 7.914 -0.464 -35.651 1.00 98.31 206 TYR A CA 1
ATOM 1608 C C . TYR A 1 206 ? 7.245 -0.976 -36.932 1.00 98.31 206 TYR A C 1
ATOM 1610 O O . TYR A 1 206 ? 6.664 -2.060 -36.920 1.00 98.31 206 TYR A O 1
ATOM 1618 N N . ALA A 1 207 ? 7.386 -0.250 -38.044 1.00 98.19 207 ALA A N 1
ATOM 1619 C CA . ALA A 1 207 ? 6.827 -0.641 -39.338 1.00 98.19 207 ALA A CA 1
ATOM 1620 C C . ALA A 1 207 ? 7.430 -1.950 -39.884 1.00 98.19 207 ALA A C 1
ATOM 1622 O O . ALA A 1 207 ? 6.729 -2.743 -40.506 1.00 98.19 207 ALA A O 1
ATOM 1623 N N . ARG A 1 208 ? 8.719 -2.220 -39.624 1.00 97.69 208 ARG A N 1
ATOM 1624 C CA . ARG A 1 208 ? 9.376 -3.470 -40.052 1.00 97.69 208 ARG A CA 1
ATOM 1625 C C . ARG A 1 208 ? 8.885 -4.706 -39.307 1.00 97.69 208 ARG A C 1
ATOM 1627 O O . ARG A 1 208 ? 9.012 -5.808 -39.832 1.00 97.69 208 ARG A O 1
ATOM 1634 N N . VAL A 1 209 ? 8.397 -4.554 -38.077 1.00 97.62 209 VAL A N 1
ATOM 1635 C CA . VAL A 1 209 ? 8.045 -5.699 -37.220 1.00 97.62 209 VAL A CA 1
ATOM 1636 C C . VAL A 1 209 ? 6.542 -5.897 -37.047 1.00 97.62 209 VAL A C 1
ATOM 1638 O O . VAL A 1 209 ? 6.122 -6.992 -36.678 1.00 97.62 209 VAL A O 1
ATOM 1641 N N . HIS A 1 210 ? 5.731 -4.882 -37.344 1.00 98.19 210 HIS A N 1
ATOM 1642 C CA . HIS A 1 210 ? 4.272 -4.958 -37.377 1.00 98.19 210 HIS A CA 1
ATOM 1643 C C . HIS A 1 210 ? 3.805 -4.922 -38.834 1.00 98.19 210 HIS A C 1
ATOM 1645 O O . HIS A 1 210 ? 3.704 -3.859 -39.432 1.00 98.19 210 HIS A O 1
ATOM 1651 N N . LEU A 1 211 ? 3.545 -6.096 -39.409 1.00 97.69 211 LEU A N 1
ATOM 1652 C CA . LEU A 1 211 ? 3.368 -6.291 -40.853 1.00 97.69 211 LEU A CA 1
ATOM 1653 C C . LEU A 1 211 ? 1.900 -6.293 -41.309 1.00 97.69 211 LEU A C 1
ATOM 1655 O O . LEU A 1 211 ? 1.622 -6.316 -42.505 1.00 97.69 211 LEU A O 1
ATOM 1659 N N . GLY A 1 212 ? 0.948 -6.316 -40.376 1.00 96.25 212 GLY A N 1
ATOM 1660 C CA . GLY A 1 212 ? -0.477 -6.379 -40.694 1.00 96.25 212 GLY A CA 1
ATOM 1661 C C . GLY A 1 212 ? -1.379 -6.299 -39.464 1.00 96.25 212 GLY A C 1
ATOM 1662 O O . GLY A 1 212 ? -0.950 -6.619 -38.353 1.00 96.25 212 GLY A O 1
ATOM 1663 N N . GLY A 1 213 ? -2.638 -5.910 -39.688 1.00 96.44 213 GLY A N 1
ATOM 1664 C CA . GLY A 1 213 ? -3.639 -5.642 -38.645 1.00 96.44 213 GLY A CA 1
ATOM 1665 C C . GLY A 1 213 ? -3.571 -4.209 -38.103 1.00 96.44 213 GLY A C 1
ATOM 1666 O O . GLY A 1 213 ? -2.721 -3.435 -38.522 1.00 96.44 213 GLY A O 1
ATOM 1667 N N . GLN A 1 214 ? -4.456 -3.850 -37.167 1.00 95.12 214 GLN A N 1
ATOM 1668 C CA . GLN A 1 214 ? -4.552 -2.486 -36.615 1.00 95.12 214 GLN A CA 1
ATOM 1669 C C . GLN A 1 214 ? -3.246 -2.036 -35.942 1.00 95.12 214 GLN A C 1
ATOM 1671 O O . GLN A 1 214 ? -2.916 -0.853 -35.936 1.00 95.12 214 GLN A O 1
ATOM 1676 N N . LYS A 1 215 ? -2.458 -2.986 -35.421 1.00 97.44 215 LYS A N 1
ATOM 1677 C CA . LYS A 1 215 ? -1.171 -2.700 -34.780 1.00 97.44 215 LYS A CA 1
ATOM 1678 C C . LYS A 1 215 ? -0.127 -2.112 -35.742 1.00 97.44 215 LYS A C 1
ATOM 1680 O O . LYS A 1 215 ? 0.886 -1.630 -35.259 1.00 97.44 215 LYS A O 1
ATOM 1685 N N . THR A 1 216 ? -0.326 -2.110 -37.064 1.00 97.88 216 THR A N 1
ATOM 1686 C CA . THR A 1 216 ? 0.581 -1.402 -37.996 1.00 97.88 216 THR A CA 1
ATOM 1687 C C . THR A 1 216 ? 0.558 0.111 -37.795 1.00 97.88 216 THR A C 1
ATOM 1689 O O . THR A 1 216 ? 1.536 0.782 -38.115 1.00 97.88 216 THR A O 1
ATOM 1692 N N . ASP A 1 217 ? -0.546 0.647 -37.274 1.00 97.50 217 ASP A N 1
ATOM 1693 C CA . ASP A 1 217 ? -0.690 2.069 -36.998 1.00 97.50 217 ASP A CA 1
ATOM 1694 C C . ASP A 1 217 ? 0.080 2.440 -35.721 1.00 97.50 217 ASP A C 1
ATOM 1696 O O . ASP A 1 217 ? -0.289 2.071 -34.600 1.00 97.50 217 ASP A O 1
ATOM 1700 N N . PHE A 1 218 ? 1.204 3.130 -35.916 1.00 97.69 218 PHE A N 1
ATOM 1701 C CA . PHE A 1 218 ? 2.077 3.581 -34.838 1.00 97.69 218 PHE A CA 1
ATOM 1702 C C . PHE A 1 218 ? 1.386 4.613 -33.949 1.00 97.69 218 PHE A C 1
ATOM 1704 O O . PHE A 1 218 ? 1.456 4.508 -32.725 1.00 97.69 218 PHE A O 1
ATOM 1711 N N . ASP A 1 219 ? 0.742 5.607 -34.560 1.00 96.38 219 ASP A N 1
ATOM 1712 C CA . ASP A 1 219 ? 0.189 6.763 -33.861 1.00 96.38 219 ASP A CA 1
ATOM 1713 C C . ASP A 1 219 ? -1.048 6.362 -33.062 1.00 96.38 219 ASP A C 1
ATOM 1715 O O . ASP A 1 219 ? -1.130 6.679 -31.873 1.00 96.38 219 ASP A O 1
ATOM 1719 N N . TRP A 1 220 ? -1.916 5.524 -33.640 1.00 95.81 220 TRP A N 1
ATOM 1720 C CA . TRP A 1 220 ? -3.036 4.893 -32.935 1.00 95.81 220 TRP A CA 1
ATOM 1721 C C . TRP A 1 220 ? -2.599 4.178 -31.655 1.00 95.81 220 TRP A C 1
ATOM 1723 O O . TRP A 1 220 ? -3.292 4.225 -30.633 1.00 95.81 220 TRP A O 1
ATOM 1733 N N . ARG A 1 221 ? -1.448 3.502 -31.701 1.00 97.06 221 ARG A N 1
ATOM 1734 C CA . ARG A 1 221 ? -0.913 2.754 -30.566 1.00 97.06 221 ARG A CA 1
ATOM 1735 C C . ARG A 1 221 ? -0.221 3.643 -29.542 1.00 97.06 221 ARG A C 1
ATOM 1737 O O . ARG A 1 221 ? -0.480 3.487 -28.352 1.00 97.06 221 ARG A O 1
ATOM 1744 N N . CYS A 1 222 ? 0.627 4.557 -30.000 1.00 96.25 222 CYS A N 1
ATOM 1745 C CA . CYS A 1 222 ? 1.425 5.418 -29.136 1.00 96.25 222 CYS A CA 1
ATOM 1746 C C . CYS A 1 222 ? 0.530 6.372 -28.323 1.00 96.25 222 CYS A C 1
ATOM 1748 O O . CYS A 1 222 ? 0.722 6.512 -27.121 1.00 96.25 222 CYS A O 1
ATOM 1750 N N . SER A 1 223 ? -0.529 6.908 -28.941 1.00 94.94 223 SER A N 1
ATOM 1751 C CA . SER A 1 223 ? -1.539 7.775 -28.302 1.00 94.94 223 SER A CA 1
ATOM 1752 C C . SER A 1 223 ? -2.591 7.031 -27.460 1.00 94.94 223 SER A C 1
ATOM 1754 O O . SER A 1 223 ? -3.521 7.632 -26.922 1.00 94.94 223 SER A O 1
ATOM 1756 N N . ALA A 1 224 ? -2.515 5.702 -27.345 1.00 96.94 224 ALA A N 1
ATOM 1757 C CA . ALA A 1 224 ? -3.543 4.931 -26.644 1.00 96.94 224 ALA A CA 1
ATOM 1758 C C . ALA A 1 224 ? -3.589 5.211 -25.134 1.00 96.94 224 ALA A C 1
ATOM 1760 O O . ALA A 1 224 ? -4.646 5.054 -24.522 1.00 96.94 224 ALA A O 1
ATOM 1761 N N . MET A 1 225 ? -2.463 5.618 -24.537 1.00 97.06 225 MET A N 1
ATOM 1762 C CA . MET A 1 225 ? -2.417 5.991 -23.121 1.00 97.06 225 MET A CA 1
ATOM 1763 C C . MET A 1 225 ? -3.152 7.300 -22.850 1.00 97.06 225 MET A C 1
ATOM 1765 O O . MET A 1 225 ? -3.866 7.377 -21.853 1.00 97.06 225 MET A O 1
ATOM 1769 N N . ASP A 1 226 ? -3.076 8.271 -23.765 1.00 95.62 226 ASP A N 1
ATOM 1770 C CA . ASP A 1 226 ? -3.877 9.492 -23.709 1.00 95.62 226 ASP A CA 1
ATOM 1771 C C . ASP A 1 226 ? -5.368 9.162 -23.678 1.00 95.62 226 ASP A C 1
ATOM 1773 O O . ASP A 1 226 ? -6.083 9.620 -22.790 1.00 95.62 226 ASP A O 1
ATOM 1777 N N . ARG A 1 227 ? -5.839 8.298 -24.588 1.00 96.31 227 ARG A N 1
ATOM 1778 C CA . ARG A 1 227 ? -7.251 7.878 -24.617 1.00 96.31 227 ARG A CA 1
ATOM 1779 C C . ARG A 1 227 ? -7.669 7.143 -23.343 1.00 96.31 227 ARG A C 1
ATOM 1781 O O . ARG A 1 227 ? -8.771 7.367 -22.850 1.00 96.31 227 ARG A O 1
ATOM 1788 N N . ALA A 1 228 ? -6.804 6.295 -22.788 1.00 97.00 228 ALA A N 1
ATOM 1789 C CA . ALA A 1 228 ? -7.080 5.619 -21.524 1.00 97.00 228 ALA A CA 1
ATOM 1790 C C . ALA A 1 228 ? -7.216 6.619 -20.358 1.00 97.00 228 ALA A C 1
ATOM 1792 O O . ALA A 1 228 ? -8.175 6.535 -19.587 1.00 97.00 228 ALA A O 1
ATOM 1793 N N . MET A 1 229 ? -6.307 7.594 -20.255 1.00 95.94 229 MET A N 1
ATOM 1794 C CA . MET A 1 229 ? -6.338 8.624 -19.209 1.00 95.94 229 MET A CA 1
ATOM 1795 C C . MET A 1 229 ? -7.507 9.599 -19.376 1.00 95.94 229 MET A C 1
ATOM 1797 O O . MET A 1 229 ? -8.164 9.927 -18.389 1.00 95.94 229 MET A O 1
ATOM 1801 N N . LEU A 1 230 ? -7.852 9.978 -20.611 1.00 94.81 230 LEU A N 1
ATOM 1802 C CA . LEU A 1 230 ? -9.058 10.758 -20.920 1.00 94.81 230 LEU A CA 1
ATOM 1803 C C . LEU A 1 230 ? -10.341 10.031 -20.499 1.00 94.81 230 LEU A C 1
ATOM 1805 O O . LEU A 1 230 ? -11.278 10.665 -20.017 1.00 94.81 230 LEU A O 1
ATOM 1809 N N . ALA A 1 231 ? -10.373 8.699 -20.607 1.00 94.81 231 ALA A N 1
ATOM 1810 C CA . ALA A 1 231 ? -11.491 7.892 -20.124 1.00 94.81 231 ALA A CA 1
ATOM 1811 C C . ALA A 1 231 ? -11.562 7.766 -18.587 1.00 94.81 231 ALA A C 1
ATOM 1813 O O . ALA A 1 231 ? -12.490 7.145 -18.060 1.00 94.81 231 ALA A O 1
ATOM 1814 N N . GLY A 1 232 ? -10.590 8.332 -17.863 1.00 93.31 232 GLY A N 1
ATOM 1815 C CA . GLY A 1 232 ? -10.484 8.287 -16.406 1.00 93.31 232 GLY A CA 1
ATOM 1816 C C . GLY A 1 232 ? -9.665 7.112 -15.865 1.00 93.31 232 GLY A C 1
ATOM 1817 O O . GLY A 1 232 ? -9.699 6.862 -14.658 1.00 93.31 232 GLY A O 1
ATOM 1818 N N . ILE A 1 233 ? -8.946 6.361 -16.710 1.00 95.69 233 ILE A N 1
ATOM 1819 C CA . ILE A 1 233 ? -7.993 5.336 -16.256 1.00 95.69 233 ILE A CA 1
ATOM 1820 C C . ILE A 1 233 ? -6.686 6.030 -15.872 1.00 95.69 233 ILE A C 1
ATOM 1822 O O . ILE A 1 233 ? -5.862 6.374 -16.708 1.00 95.69 233 ILE A O 1
ATOM 1826 N N . ASP A 1 234 ? -6.509 6.215 -14.577 1.00 89.88 234 ASP A N 1
ATOM 1827 C CA . ASP A 1 234 ? -5.452 6.993 -13.939 1.00 89.88 234 ASP A CA 1
ATOM 1828 C C . ASP A 1 234 ? -4.187 6.176 -13.622 1.00 89.88 234 ASP A C 1
ATOM 1830 O O . ASP A 1 234 ? -3.090 6.725 -13.542 1.00 89.88 234 ASP A O 1
ATOM 1834 N N . ASP A 1 235 ? -4.312 4.851 -13.520 1.00 95.19 235 ASP A N 1
ATOM 1835 C CA . ASP A 1 235 ? -3.181 3.925 -13.460 1.00 95.19 235 ASP A CA 1
ATOM 1836 C C . ASP A 1 235 ? -2.917 3.315 -14.855 1.00 95.19 235 ASP A C 1
ATOM 1838 O O . ASP A 1 235 ? -3.558 2.338 -15.261 1.00 95.19 235 ASP A O 1
ATOM 1842 N N . VAL A 1 236 ? -1.912 3.832 -15.570 1.00 97.94 236 VAL A N 1
ATOM 1843 C CA . VAL A 1 236 ? -1.424 3.263 -16.845 1.00 97.94 236 VAL A CA 1
ATOM 1844 C C . VAL A 1 236 ? -0.026 2.653 -16.718 1.00 97.94 236 VAL A C 1
ATOM 1846 O O . VAL A 1 236 ? 0.767 3.023 -15.847 1.00 97.94 236 VAL A O 1
ATOM 1849 N N . GLY A 1 237 ? 0.282 1.673 -17.569 1.00 98.06 237 GLY A N 1
ATOM 1850 C CA . GLY A 1 237 ? 1.564 0.975 -17.581 1.00 98.06 237 GLY A CA 1
ATOM 1851 C C . GLY A 1 237 ? 2.208 0.936 -18.960 1.00 98.06 237 GLY A C 1
ATOM 1852 O O . GLY A 1 237 ? 1.701 0.256 -19.850 1.00 98.06 237 GLY A O 1
ATOM 1853 N N . LEU A 1 238 ? 3.344 1.618 -19.112 1.00 98.56 238 LEU A N 1
ATOM 1854 C CA . LEU A 1 238 ? 4.140 1.619 -20.341 1.00 98.56 238 LEU A CA 1
ATOM 1855 C C . LEU A 1 238 ? 5.000 0.353 -20.449 1.00 98.56 238 LEU A C 1
ATOM 1857 O O . LEU A 1 238 ? 5.209 -0.380 -19.477 1.00 98.56 238 LEU A O 1
ATOM 1861 N N . GLY A 1 239 ? 5.573 0.121 -21.626 1.00 98.00 239 GLY A N 1
ATOM 1862 C CA . GLY A 1 239 ? 6.640 -0.861 -21.791 1.00 98.00 239 GLY A CA 1
ATOM 1863 C C . GLY A 1 239 ? 7.276 -0.844 -23.173 1.00 98.00 239 GLY A C 1
ATOM 1864 O O . GLY A 1 239 ? 6.696 -0.335 -24.129 1.00 98.00 239 GLY A O 1
ATOM 1865 N N . VAL A 1 240 ? 8.471 -1.415 -23.263 1.00 98.44 240 VAL A N 1
ATOM 1866 C CA . VAL A 1 240 ? 9.261 -1.567 -24.493 1.00 98.44 240 VAL A CA 1
ATOM 1867 C C . VAL A 1 240 ? 9.698 -3.019 -24.589 1.00 98.44 240 VAL A C 1
ATOM 1869 O O . VAL A 1 240 ? 10.098 -3.603 -23.585 1.00 98.44 240 VAL A O 1
ATOM 1872 N N . LEU A 1 241 ? 9.637 -3.590 -25.791 1.00 98.31 241 LEU A N 1
ATOM 1873 C CA . LEU A 1 241 ? 10.185 -4.909 -26.069 1.00 98.31 241 LEU A CA 1
ATOM 1874 C C . LEU A 1 241 ? 11.641 -4.745 -26.506 1.00 98.31 241 LEU A C 1
ATOM 1876 O O . LEU A 1 241 ? 11.948 -4.533 -27.680 1.00 98.31 241 LEU A O 1
ATOM 1880 N N . PHE A 1 242 ? 12.542 -4.815 -25.531 1.00 98.12 242 PHE A N 1
ATOM 1881 C CA . PHE A 1 242 ? 13.970 -4.630 -25.754 1.00 98.12 242 PHE A CA 1
ATOM 1882 C C . PHE A 1 242 ? 14.521 -5.742 -26.649 1.00 98.12 242 PHE A C 1
ATOM 1884 O O . PHE A 1 242 ? 14.296 -6.926 -26.393 1.00 98.12 242 PHE A O 1
ATOM 1891 N N . GLY A 1 243 ? 15.225 -5.352 -27.713 1.00 97.19 243 GLY A N 1
ATOM 1892 C CA . GLY A 1 243 ? 15.671 -6.264 -28.768 1.00 97.19 243 GLY A CA 1
ATOM 1893 C C . GLY A 1 243 ? 15.255 -5.843 -30.180 1.00 97.19 243 GLY A C 1
ATOM 1894 O O . GLY A 1 243 ? 15.888 -6.253 -31.149 1.00 97.19 243 GLY A O 1
ATOM 1895 N N . LEU A 1 244 ? 14.200 -5.030 -30.317 1.00 97.62 244 LEU A N 1
ATOM 1896 C CA . LEU A 1 244 ? 13.672 -4.604 -31.623 1.00 97.62 244 LEU A CA 1
ATOM 1897 C C . LEU A 1 244 ? 14.438 -3.425 -32.249 1.00 97.62 244 LEU A C 1
ATOM 1899 O O . LEU A 1 244 ? 14.476 -3.288 -33.474 1.00 97.62 244 LEU A O 1
ATOM 1903 N N . HIS A 1 245 ? 15.030 -2.574 -31.414 1.00 98.00 245 HIS A N 1
ATOM 1904 C CA . HIS A 1 245 ? 15.839 -1.423 -31.804 1.00 98.00 245 HIS A CA 1
ATOM 1905 C C . HIS A 1 245 ? 16.833 -1.069 -30.682 1.00 98.00 245 HIS A C 1
ATOM 1907 O O . HIS A 1 245 ? 16.813 -1.712 -29.629 1.00 98.00 245 HIS A O 1
ATOM 1913 N N . ASP A 1 246 ? 17.710 -0.083 -30.909 1.00 97.56 246 ASP A N 1
ATOM 1914 C CA . ASP A 1 246 ? 18.697 0.351 -29.917 1.00 97.56 246 ASP A CA 1
ATOM 1915 C C . ASP A 1 246 ? 18.011 0.765 -28.611 1.00 97.56 246 ASP A C 1
ATOM 1917 O O . ASP A 1 246 ? 17.188 1.681 -28.568 1.00 97.56 246 ASP A O 1
ATOM 1921 N N . TRP A 1 247 ? 18.372 0.086 -27.524 1.00 98.00 247 TRP A N 1
ATOM 1922 C CA . TRP A 1 247 ? 17.753 0.279 -26.221 1.00 98.00 247 TRP A CA 1
ATOM 1923 C C . TRP A 1 247 ? 17.941 1.698 -25.680 1.00 98.00 247 TRP A C 1
ATOM 1925 O O . TRP A 1 247 ? 17.127 2.144 -24.874 1.00 98.00 247 TRP A O 1
ATOM 1935 N N . ARG A 1 248 ? 18.981 2.415 -26.125 1.00 97.31 248 ARG A N 1
ATOM 1936 C CA . ARG A 1 248 ? 19.257 3.801 -25.719 1.00 97.31 248 ARG A CA 1
ATOM 1937 C C . ARG A 1 248 ? 18.193 4.749 -26.262 1.00 97.31 248 ARG A C 1
ATOM 1939 O O . ARG A 1 248 ? 17.609 5.520 -25.502 1.00 97.31 248 ARG A O 1
ATOM 1946 N N . PHE A 1 249 ? 17.885 4.616 -27.554 1.00 97.69 249 PHE A N 1
ATOM 1947 C CA . PHE A 1 249 ? 16.800 5.345 -28.209 1.00 97.69 249 PHE A CA 1
ATOM 1948 C C . PHE A 1 249 ? 15.453 5.033 -27.550 1.00 97.69 249 PHE A C 1
ATOM 1950 O O . PHE A 1 249 ? 14.675 5.936 -27.236 1.00 97.69 249 PHE A O 1
ATOM 1957 N N . GLU A 1 250 ? 15.185 3.751 -27.301 1.00 98.19 250 GLU A N 1
ATOM 1958 C CA . GLU A 1 250 ? 13.928 3.315 -26.692 1.00 98.19 250 GLU A CA 1
ATOM 1959 C C . GLU A 1 250 ? 13.746 3.853 -25.268 1.00 98.19 250 GLU A C 1
ATOM 1961 O O . GLU A 1 250 ? 12.647 4.259 -24.890 1.00 98.19 250 GLU A O 1
ATOM 1966 N N . LEU A 1 251 ? 14.821 3.893 -24.476 1.00 97.12 251 LEU A N 1
ATOM 1967 C CA . LEU A 1 251 ? 14.782 4.377 -23.100 1.00 97.12 251 LEU A CA 1
ATOM 1968 C C . LEU A 1 251 ? 14.508 5.887 -23.049 1.00 97.12 251 LEU A C 1
ATOM 1970 O O . LEU A 1 251 ? 13.645 6.316 -22.285 1.00 97.12 251 LEU A O 1
ATOM 1974 N N . LEU A 1 252 ? 15.166 6.682 -23.898 1.00 96.81 252 LEU A N 1
ATOM 1975 C CA . LEU A 1 252 ? 14.900 8.121 -24.019 1.00 96.81 252 LEU A CA 1
ATOM 1976 C C . LEU A 1 252 ? 13.491 8.412 -24.556 1.00 96.81 252 LEU A C 1
ATOM 1978 O O . LEU A 1 252 ? 12.817 9.312 -24.055 1.00 96.81 252 LEU A O 1
ATOM 1982 N N . SER A 1 253 ? 13.008 7.617 -25.513 1.00 97.56 253 SER A N 1
ATOM 1983 C CA . SER A 1 253 ? 11.626 7.718 -26.006 1.00 97.56 253 SER A CA 1
ATOM 1984 C C . SER A 1 253 ? 10.608 7.439 -24.900 1.00 97.56 253 SER A C 1
ATOM 1986 O O . SER A 1 253 ? 9.602 8.135 -24.770 1.00 97.56 253 SER A O 1
ATOM 1988 N N . LEU A 1 254 ? 10.884 6.436 -24.063 1.00 96.75 254 LEU A N 1
ATOM 1989 C CA . LEU A 1 254 ? 10.045 6.104 -22.919 1.00 96.75 254 LEU A CA 1
ATOM 1990 C C . LEU A 1 254 ? 10.004 7.253 -21.902 1.00 96.75 254 LEU A C 1
ATOM 1992 O O . LEU A 1 254 ? 8.938 7.517 -21.349 1.00 96.75 254 LEU A O 1
ATOM 1996 N N . MET A 1 255 ? 11.119 7.962 -21.689 1.00 94.69 255 MET A N 1
ATOM 1997 C CA . MET A 1 255 ? 11.151 9.166 -20.847 1.00 94.69 255 MET A CA 1
ATOM 1998 C C . MET A 1 255 ? 10.303 10.300 -21.423 1.00 94.69 255 MET A C 1
ATOM 2000 O O . MET A 1 255 ? 9.545 10.902 -20.669 1.00 94.69 255 MET A O 1
ATOM 2004 N N . GLN A 1 256 ? 10.346 10.540 -22.738 1.00 95.25 256 GLN A N 1
ATOM 2005 C CA . GLN A 1 256 ? 9.445 11.518 -23.365 1.00 95.25 256 GLN A CA 1
ATOM 2006 C C . GLN A 1 256 ? 7.975 11.131 -23.188 1.00 95.25 256 GLN A C 1
ATOM 2008 O O . GLN A 1 256 ? 7.164 11.989 -22.865 1.00 95.25 256 GLN A O 1
ATOM 2013 N N . HIS A 1 257 ? 7.629 9.846 -23.318 1.00 97.12 257 HIS A N 1
ATOM 2014 C CA . HIS A 1 257 ? 6.251 9.400 -23.098 1.00 97.12 257 HIS A CA 1
ATOM 2015 C C . HIS A 1 257 ? 5.826 9.579 -21.635 1.00 97.12 257 HIS A C 1
ATOM 2017 O O . HIS A 1 257 ? 4.733 10.060 -21.356 1.00 97.12 257 HIS A O 1
ATOM 2023 N N . ALA A 1 258 ? 6.690 9.224 -20.681 1.00 95.06 258 ALA A N 1
ATOM 2024 C CA . ALA A 1 258 ? 6.394 9.414 -19.266 1.00 95.06 258 ALA A CA 1
ATOM 2025 C C . ALA A 1 258 ? 6.194 10.899 -18.913 1.00 95.06 258 ALA A C 1
ATOM 2027 O O . ALA A 1 258 ? 5.230 11.218 -18.218 1.00 95.06 258 ALA A O 1
ATOM 2028 N N . ALA A 1 259 ? 7.058 11.778 -19.433 1.00 92.94 259 ALA A N 1
ATOM 2029 C CA . ALA A 1 259 ? 6.959 13.225 -19.260 1.00 92.94 259 ALA A CA 1
ATOM 2030 C C . ALA A 1 259 ? 5.697 13.796 -19.918 1.00 92.94 259 ALA A C 1
ATOM 2032 O O . ALA A 1 259 ? 4.971 14.538 -19.275 1.00 92.94 259 ALA A O 1
ATOM 2033 N N . HIS A 1 260 ? 5.370 13.374 -21.144 1.00 95.06 260 HIS A N 1
ATOM 2034 C CA . HIS A 1 260 ? 4.143 13.777 -21.839 1.00 95.06 260 HIS A CA 1
ATOM 2035 C C . HIS A 1 260 ? 2.886 13.481 -21.013 1.00 95.06 260 HIS A C 1
ATOM 2037 O O . HIS A 1 260 ? 2.034 14.351 -20.847 1.00 95.06 260 HIS A O 1
ATOM 2043 N N . LEU A 1 261 ? 2.778 12.273 -20.444 1.00 94.44 261 LEU A N 1
ATOM 2044 C CA . LEU A 1 261 ? 1.635 11.925 -19.595 1.00 94.44 261 LEU A CA 1
ATOM 2045 C C . LEU A 1 261 ? 1.599 12.770 -18.312 1.00 94.44 261 LEU A C 1
ATOM 2047 O O . LEU A 1 261 ? 0.529 13.228 -17.911 1.00 94.44 261 LEU A O 1
ATOM 2051 N N . GLU A 1 262 ? 2.755 13.012 -17.689 1.00 91.69 262 GLU A N 1
ATOM 2052 C CA . GLU A 1 262 ? 2.848 13.844 -16.488 1.00 91.69 262 GLU A CA 1
ATOM 2053 C C . GLU A 1 262 ? 2.491 15.311 -16.762 1.00 91.69 262 GLU A C 1
ATOM 2055 O O . GLU A 1 262 ? 1.703 15.884 -16.010 1.00 91.69 262 GLU A O 1
ATOM 2060 N N . ASP A 1 263 ? 2.973 15.887 -17.860 1.00 91.94 263 ASP A N 1
ATOM 2061 C CA . ASP A 1 263 ? 2.686 17.263 -18.269 1.00 91.94 263 ASP A CA 1
ATOM 2062 C C . ASP A 1 263 ? 1.211 17.441 -18.649 1.00 91.94 263 ASP A C 1
ATOM 2064 O O . ASP A 1 263 ? 0.573 18.427 -18.273 1.00 91.94 263 ASP A O 1
ATOM 2068 N N . ARG A 1 264 ? 0.645 16.470 -19.375 1.00 92.69 264 A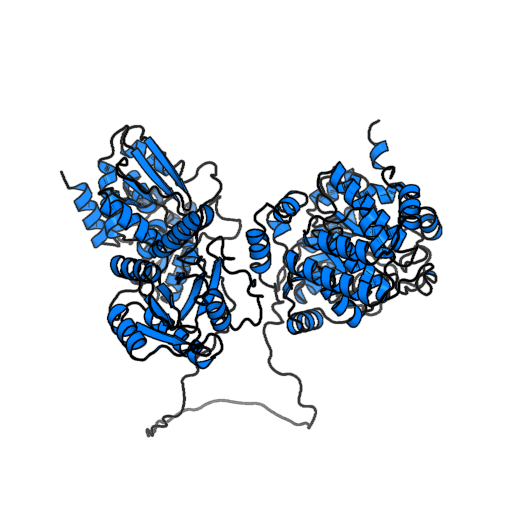RG A N 1
ATOM 2069 C CA . ARG A 1 264 ? -0.727 16.548 -19.886 1.00 92.69 264 ARG A CA 1
ATOM 2070 C C . ARG A 1 264 ? -1.784 16.243 -18.825 1.00 92.69 264 ARG A C 1
ATOM 2072 O O . ARG A 1 264 ? -2.824 16.900 -18.800 1.00 92.69 264 ARG A O 1
ATOM 2079 N N . PHE A 1 265 ? -1.551 15.246 -17.972 1.00 91.00 265 PHE A N 1
ATOM 2080 C CA . PHE A 1 265 ? -2.552 14.730 -17.027 1.00 91.00 265 PHE A CA 1
ATOM 2081 C C . PHE A 1 265 ? -2.186 14.965 -15.554 1.00 91.00 265 PHE A C 1
ATOM 2083 O O . PHE A 1 265 ? -2.954 14.613 -14.658 1.00 91.00 265 PHE A O 1
ATOM 2090 N N . GLY A 1 266 ? -1.026 15.566 -15.275 1.00 87.75 266 GLY A N 1
ATOM 2091 C CA . GLY A 1 266 ? -0.528 15.811 -13.919 1.00 87.75 266 GLY A CA 1
ATOM 2092 C C . GLY A 1 266 ? 0.029 14.566 -13.222 1.00 87.75 266 GLY A C 1
ATOM 2093 O O . GLY A 1 266 ? 0.368 14.634 -12.039 1.00 87.75 266 GLY A O 1
ATOM 2094 N N . VAL A 1 267 ? 0.094 13.426 -13.919 1.00 89.25 267 VAL A N 1
ATOM 2095 C CA . VAL A 1 267 ? 0.650 12.172 -13.410 1.00 89.25 267 VAL A CA 1
ATOM 2096 C C . VAL A 1 267 ? 1.232 11.323 -14.540 1.00 89.25 267 VAL A C 1
ATOM 2098 O O . VAL A 1 267 ? 0.586 11.076 -15.553 1.00 89.25 267 VAL A O 1
ATOM 2101 N N . GLY A 1 268 ? 2.469 10.865 -14.349 1.00 91.94 268 GLY A N 1
ATOM 2102 C CA . GLY A 1 268 ? 3.122 9.920 -15.250 1.00 91.94 268 GLY A CA 1
ATOM 2103 C C . GLY A 1 268 ? 2.615 8.476 -15.092 1.00 91.94 268 GLY A C 1
ATOM 2104 O O . GLY A 1 268 ? 1.651 8.199 -14.374 1.00 91.94 268 GLY A O 1
ATOM 2105 N N . PRO A 1 269 ? 3.277 7.498 -15.729 1.00 95.94 269 PRO A N 1
ATOM 2106 C CA . PRO A 1 269 ? 2.853 6.105 -15.675 1.00 95.94 269 PRO A CA 1
ATOM 2107 C C . PRO A 1 269 ? 3.036 5.486 -14.283 1.00 95.94 269 PRO A C 1
ATOM 2109 O O . PRO A 1 269 ? 4.071 5.651 -13.628 1.00 95.94 269 PRO A O 1
ATOM 2112 N N . HIS A 1 270 ? 2.067 4.661 -13.875 1.00 95.75 270 HIS A N 1
ATOM 2113 C CA . HIS A 1 270 ? 2.135 3.886 -12.633 1.00 95.75 270 HIS A CA 1
ATOM 2114 C C . HIS A 1 270 ? 3.216 2.801 -12.712 1.00 95.75 270 HIS A C 1
ATOM 2116 O O . HIS A 1 270 ? 3.903 2.505 -11.729 1.00 95.75 270 HIS A O 1
ATOM 2122 N N . THR A 1 271 ? 3.375 2.187 -13.891 1.00 98.00 271 THR A N 1
ATOM 2123 C CA . THR A 1 271 ? 4.379 1.138 -14.115 1.00 98.00 271 THR A CA 1
ATOM 2124 C C . THR A 1 271 ? 5.073 1.235 -15.466 1.00 98.00 271 THR A C 1
ATOM 2126 O O . THR A 1 271 ? 4.500 1.715 -16.437 1.00 98.00 271 THR A O 1
ATOM 2129 N N . ILE A 1 272 ? 6.298 0.717 -15.529 1.00 98.62 272 ILE A N 1
ATOM 2130 C CA . ILE A 1 272 ? 7.035 0.458 -16.764 1.00 98.62 272 ILE A CA 1
ATOM 2131 C C . ILE A 1 272 ? 7.443 -1.013 -16.772 1.00 98.62 272 ILE A C 1
ATOM 2133 O O . ILE A 1 272 ? 8.066 -1.510 -15.831 1.00 98.62 272 ILE A O 1
ATOM 2137 N N . SER A 1 273 ? 7.083 -1.717 -17.838 1.00 98.56 273 SER A N 1
ATOM 2138 C CA . SER A 1 273 ? 7.503 -3.096 -18.082 1.00 98.56 273 SER A CA 1
ATOM 2139 C C . SER A 1 273 ? 8.714 -3.122 -19.001 1.00 98.56 273 SER A C 1
ATOM 2141 O O . SER A 1 273 ? 8.744 -2.419 -20.010 1.00 98.56 273 SER A O 1
ATOM 2143 N N . VAL A 1 274 ? 9.693 -3.962 -18.666 1.00 97.94 274 VAL A N 1
ATOM 2144 C CA . VAL A 1 274 ? 10.968 -4.066 -19.395 1.00 97.94 274 VAL A CA 1
ATOM 2145 C C . VAL A 1 274 ? 11.202 -5.472 -19.978 1.00 97.94 274 VAL A C 1
ATOM 2147 O O . VAL A 1 274 ? 12.202 -6.107 -19.655 1.00 97.94 274 VAL A O 1
ATOM 2150 N N . PRO A 1 275 ? 10.280 -6.046 -20.777 1.00 97.25 275 PRO A N 1
ATOM 2151 C CA . PRO A 1 275 ? 10.510 -7.354 -21.385 1.00 97.25 275 PRO A CA 1
ATOM 2152 C C . PRO A 1 275 ? 11.666 -7.309 -22.396 1.00 97.25 275 PRO A C 1
ATOM 2154 O O . PRO A 1 275 ? 11.668 -6.469 -23.297 1.00 97.25 275 PRO A O 1
ATOM 2157 N N . ARG A 1 276 ? 12.605 -8.256 -22.302 1.00 95.69 276 ARG A N 1
ATOM 2158 C CA . ARG A 1 276 ? 13.468 -8.614 -23.433 1.00 95.69 276 ARG A CA 1
ATOM 2159 C C . ARG A 1 276 ? 12.727 -9.543 -24.387 1.00 95.69 276 ARG A C 1
ATOM 2161 O O . ARG A 1 276 ? 11.825 -10.290 -23.994 1.00 95.69 276 ARG A O 1
ATOM 2168 N N . ILE A 1 277 ? 13.054 -9.450 -25.666 1.00 94.69 277 ILE A N 1
ATOM 2169 C CA . ILE A 1 277 ? 12.584 -10.416 -26.650 1.00 94.69 277 ILE A CA 1
ATOM 2170 C C . ILE A 1 277 ? 13.134 -11.803 -26.305 1.00 94.69 277 ILE A C 1
ATOM 2172 O O . ILE A 1 277 ? 14.310 -11.952 -26.003 1.00 94.69 277 ILE A O 1
ATOM 2176 N N . GLU A 1 278 ? 12.245 -12.791 -26.323 1.00 93.81 278 GLU A N 1
ATOM 2177 C CA . GLU A 1 278 ? 12.556 -14.193 -26.040 1.00 93.81 278 GLU A CA 1
ATOM 2178 C C . GLU A 1 278 ? 12.066 -15.042 -27.212 1.00 93.81 278 GLU A C 1
ATOM 2180 O O . GLU A 1 278 ? 11.065 -14.651 -27.838 1.00 93.81 278 GLU A O 1
ATOM 2185 N N . PRO A 1 279 ? 12.702 -16.195 -27.481 1.00 93.56 279 PRO A N 1
ATOM 2186 C CA . PRO A 1 279 ? 12.276 -17.115 -28.524 1.00 93.56 279 PRO A CA 1
ATOM 2187 C C . PRO A 1 279 ? 10.784 -17.443 -28.435 1.00 93.56 279 PRO A C 1
ATOM 2189 O O . PRO A 1 279 ? 10.201 -17.589 -27.354 1.00 93.56 279 PRO A O 1
ATOM 2192 N N . ALA A 1 280 ? 10.144 -17.530 -29.597 1.00 93.44 280 ALA A N 1
ATOM 2193 C CA . ALA A 1 280 ? 8.717 -17.772 -29.715 1.00 93.44 280 ALA A CA 1
ATOM 2194 C C . ALA A 1 280 ? 8.439 -18.633 -30.951 1.00 93.44 280 ALA A C 1
ATOM 2196 O O . ALA A 1 280 ? 8.949 -18.361 -32.037 1.00 93.44 280 ALA A O 1
ATOM 2197 N N . GLU A 1 281 ? 7.614 -19.665 -30.785 1.00 91.94 281 GLU A N 1
ATOM 2198 C CA . GLU A 1 281 ? 7.295 -20.611 -31.856 1.00 91.94 281 GLU A CA 1
ATOM 2199 C C . GLU A 1 281 ? 6.653 -19.898 -33.057 1.00 91.94 281 GLU A C 1
ATOM 2201 O O . GLU A 1 281 ? 5.753 -19.070 -32.894 1.00 91.94 281 GLU A O 1
ATOM 2206 N N . GLY A 1 282 ? 7.122 -20.196 -34.272 1.00 90.81 282 GLY A N 1
ATOM 2207 C CA . GLY A 1 282 ? 6.632 -19.570 -35.505 1.00 90.81 282 GLY A CA 1
ATOM 2208 C C . GLY A 1 282 ? 7.008 -18.086 -35.673 1.00 90.81 282 GLY A C 1
ATOM 2209 O O . GLY A 1 282 ? 6.413 -17.385 -36.501 1.00 90.81 282 GLY A O 1
ATOM 2210 N N . ALA A 1 283 ? 7.988 -17.581 -34.911 1.00 92.56 283 ALA A N 1
ATOM 2211 C CA . ALA A 1 283 ? 8.458 -16.195 -34.974 1.00 92.56 283 ALA A CA 1
ATOM 2212 C C . ALA A 1 283 ? 9.999 -16.089 -35.065 1.00 92.56 283 ALA A C 1
ATOM 2214 O O . ALA A 1 283 ? 10.644 -15.693 -34.102 1.00 92.56 283 ALA A O 1
ATOM 2215 N N . PRO A 1 284 ? 10.615 -16.346 -36.236 1.00 88.94 284 PRO A N 1
ATOM 2216 C CA . PRO A 1 284 ? 12.078 -16.416 -36.370 1.00 88.94 284 PRO A CA 1
ATOM 2217 C C . PRO A 1 284 ? 12.848 -15.157 -35.936 1.00 88.94 284 PRO A C 1
ATOM 2219 O O . PRO A 1 284 ? 13.994 -15.246 -35.508 1.00 88.94 284 PRO A O 1
ATOM 2222 N N . LEU A 1 285 ? 12.232 -13.968 -36.011 1.00 93.62 285 LEU A N 1
ATOM 2223 C CA . LEU A 1 285 ? 12.880 -12.726 -35.569 1.00 93.62 285 LEU A CA 1
ATOM 2224 C C . LEU A 1 285 ? 13.165 -12.722 -34.059 1.00 93.62 285 LEU A C 1
ATOM 2226 O O . LEU A 1 285 ? 14.070 -12.016 -33.623 1.00 93.62 285 LEU A O 1
ATOM 2230 N N . SER A 1 286 ? 12.415 -13.481 -33.254 1.00 92.44 286 SER A N 1
ATOM 2231 C CA . SER A 1 286 ? 12.666 -13.550 -31.814 1.00 92.44 286 SER A CA 1
ATOM 2232 C C . SER A 1 286 ? 13.828 -14.465 -31.430 1.00 92.44 286 SER A C 1
ATOM 2234 O O . SER A 1 286 ? 14.367 -14.303 -30.339 1.00 92.44 286 SER A O 1
ATOM 2236 N N . GLU A 1 287 ? 14.261 -15.365 -32.317 1.00 90.88 287 GLU A N 1
ATOM 2237 C CA . GLU A 1 287 ? 15.459 -16.195 -32.114 1.00 90.88 287 GLU A CA 1
ATOM 2238 C C . GLU A 1 287 ? 16.752 -15.395 -32.330 1.00 90.88 287 GLU A C 1
ATOM 2240 O O . GLU A 1 287 ? 17.756 -15.625 -31.659 1.00 90.88 287 GLU A O 1
ATOM 2245 N N . ALA A 1 288 ? 16.719 -14.432 -33.255 1.00 91.94 288 ALA A N 1
ATOM 2246 C CA . ALA A 1 288 ? 17.841 -13.564 -33.592 1.00 91.94 288 ALA A CA 1
ATOM 2247 C C . ALA A 1 288 ? 17.370 -12.101 -33.677 1.00 91.94 288 ALA A C 1
ATOM 2249 O O . ALA A 1 288 ? 17.147 -11.574 -34.774 1.00 91.94 288 ALA A O 1
ATOM 2250 N N . PRO A 1 289 ? 17.179 -11.434 -32.527 1.00 93.56 289 PRO A N 1
ATOM 2251 C CA . PRO A 1 289 ? 16.638 -10.087 -32.503 1.00 93.56 289 PRO A CA 1
ATOM 2252 C C . PRO A 1 289 ? 17.595 -9.067 -33.133 1.00 93.56 289 PRO A C 1
ATOM 2254 O O . PRO A 1 289 ? 18.808 -9.150 -32.929 1.00 93.56 289 PRO A O 1
ATOM 2257 N N . PRO A 1 290 ? 17.072 -8.060 -33.857 1.00 93.12 290 PRO A N 1
ATOM 2258 C CA . PRO A 1 290 ? 17.893 -7.120 -34.621 1.00 93.12 290 PRO A CA 1
ATOM 2259 C C . PRO A 1 290 ? 18.810 -6.245 -33.753 1.00 93.12 290 PRO A C 1
ATOM 2261 O O . PRO A 1 290 ? 19.836 -5.778 -34.237 1.00 93.12 290 PRO A O 1
ATOM 2264 N N . ALA A 1 291 ? 18.447 -6.011 -32.492 1.00 95.56 291 ALA A N 1
ATOM 2265 C CA . ALA A 1 291 ? 19.214 -5.220 -31.535 1.00 95.56 291 ALA A CA 1
ATOM 2266 C C . ALA A 1 291 ? 19.212 -5.897 -30.155 1.00 95.56 291 ALA A C 1
ATOM 2268 O O . ALA A 1 291 ? 18.745 -5.324 -29.171 1.00 95.56 291 ALA A O 1
ATOM 2269 N N . GLY A 1 292 ? 19.673 -7.153 -30.101 1.00 94.00 292 GLY A N 1
ATOM 2270 C CA . GLY A 1 292 ? 19.728 -7.949 -28.871 1.00 94.00 292 GLY A CA 1
ATOM 2271 C C . GLY A 1 292 ? 20.390 -7.211 -27.699 1.00 94.00 292 GLY A C 1
ATOM 2272 O O . GLY A 1 292 ? 21.382 -6.505 -27.871 1.00 94.00 292 GLY A O 1
ATOM 2273 N N . VAL A 1 293 ? 19.830 -7.377 -26.499 1.00 96.94 293 VAL A N 1
ATOM 2274 C CA . VAL A 1 293 ? 20.269 -6.668 -25.289 1.00 96.94 293 VAL A CA 1
ATOM 2275 C C . VAL A 1 293 ? 20.994 -7.628 -24.354 1.00 96.94 293 VAL A C 1
ATOM 2277 O O . VAL A 1 293 ? 20.400 -8.586 -23.852 1.00 96.94 293 VAL A O 1
ATOM 2280 N N . SER A 1 294 ? 22.276 -7.346 -24.111 1.00 96.19 294 SER A N 1
ATOM 2281 C CA . SER A 1 294 ? 23.118 -8.114 -23.190 1.00 96.19 294 SER A CA 1
ATOM 2282 C C . SER A 1 294 ? 22.601 -8.038 -21.748 1.00 96.19 294 SER A C 1
ATOM 2284 O O . SER A 1 294 ? 21.888 -7.103 -21.386 1.00 96.19 294 SER A O 1
ATOM 2286 N N . ASP A 1 295 ? 22.988 -8.981 -20.886 1.00 96.75 295 ASP A N 1
ATOM 2287 C CA . ASP A 1 295 ? 22.626 -8.927 -19.460 1.00 96.75 295 ASP A CA 1
ATOM 2288 C C . ASP A 1 295 ? 23.166 -7.662 -18.776 1.00 96.75 295 ASP A C 1
ATOM 2290 O O . ASP A 1 295 ? 22.489 -7.068 -17.935 1.00 96.75 295 ASP A O 1
ATOM 2294 N N . LEU A 1 296 ? 24.359 -7.200 -19.167 1.00 96.94 296 LEU A N 1
ATOM 2295 C CA . LEU A 1 296 ? 24.938 -5.964 -18.642 1.00 96.94 296 LEU A CA 1
ATOM 2296 C C . LEU A 1 296 ? 24.109 -4.740 -19.050 1.00 96.94 296 LEU A C 1
ATOM 2298 O O . LEU A 1 296 ? 23.756 -3.928 -18.194 1.00 96.94 296 LEU A O 1
ATOM 2302 N N . ASP A 1 297 ? 23.754 -4.624 -20.330 1.00 97.81 297 ASP A N 1
ATOM 2303 C CA . ASP A 1 297 ? 22.913 -3.525 -20.812 1.00 97.81 297 ASP A CA 1
ATOM 2304 C C . ASP A 1 297 ? 21.509 -3.593 -20.215 1.00 97.81 297 ASP A C 1
ATOM 2306 O O . ASP A 1 297 ? 20.938 -2.568 -19.852 1.00 97.81 297 ASP A O 1
ATOM 2310 N N . PHE A 1 298 ? 20.966 -4.793 -20.017 1.00 98.31 298 PHE A N 1
ATOM 2311 C CA . PHE A 1 298 ? 19.673 -4.966 -19.371 1.00 98.31 298 PHE A CA 1
ATOM 2312 C C . PHE A 1 298 ? 19.685 -4.500 -17.911 1.00 98.31 298 PHE A C 1
ATOM 2314 O O . PHE A 1 298 ? 18.780 -3.787 -17.467 1.00 98.31 298 PHE A O 1
ATOM 2321 N N . LYS A 1 299 ? 20.757 -4.808 -17.171 1.00 98.44 299 LYS A N 1
ATOM 2322 C CA . LYS A 1 299 ? 20.990 -4.253 -15.831 1.00 98.44 299 LYS A CA 1
ATOM 2323 C C . LYS A 1 299 ? 21.079 -2.730 -15.863 1.00 98.44 299 LYS A C 1
ATOM 2325 O O . LYS A 1 299 ? 20.486 -2.083 -14.998 1.00 98.44 299 LYS A O 1
ATOM 2330 N N . LYS A 1 300 ? 21.766 -2.152 -16.857 1.00 98.31 300 LYS A N 1
ATOM 2331 C CA . LYS A 1 300 ? 21.840 -0.694 -17.045 1.00 98.31 300 LYS A CA 1
ATOM 2332 C C . LYS A 1 300 ? 20.465 -0.091 -17.310 1.00 98.31 300 LYS A C 1
ATOM 2334 O O . LYS A 1 300 ? 20.113 0.862 -16.632 1.00 98.31 300 LYS A O 1
ATOM 2339 N N . ILE A 1 301 ? 19.658 -0.669 -18.200 1.00 98.56 301 ILE A N 1
ATOM 2340 C CA . ILE A 1 301 ? 18.282 -0.224 -18.482 1.00 98.56 301 ILE A CA 1
ATOM 2341 C C . ILE A 1 301 ? 17.464 -0.143 -17.189 1.00 98.56 301 ILE A C 1
ATOM 2343 O O . ILE A 1 301 ? 16.864 0.890 -16.896 1.00 98.56 301 ILE A O 1
ATOM 2347 N N . ILE A 1 302 ? 17.474 -1.209 -16.382 1.00 98.62 302 ILE A N 1
ATOM 2348 C CA . ILE A 1 302 ? 16.727 -1.262 -15.116 1.00 98.62 302 ILE A CA 1
ATOM 2349 C C . ILE A 1 302 ? 17.237 -0.211 -14.127 1.00 98.62 302 ILE A C 1
ATOM 2351 O O . ILE A 1 302 ? 16.432 0.476 -13.494 1.00 98.62 302 ILE A O 1
ATOM 2355 N N . ALA A 1 303 ? 18.558 -0.094 -13.985 1.00 98.56 303 ALA A N 1
ATOM 2356 C CA . ALA A 1 303 ? 19.181 0.861 -13.079 1.00 98.56 303 ALA A CA 1
ATOM 2357 C C . ALA A 1 303 ? 18.861 2.306 -13.486 1.00 98.56 303 ALA A C 1
ATOM 2359 O O . ALA A 1 303 ? 18.361 3.071 -12.667 1.00 98.56 303 ALA A O 1
ATOM 2360 N N . ILE A 1 304 ? 19.058 2.655 -14.760 1.00 98.56 304 ILE A N 1
ATOM 2361 C CA . ILE A 1 304 ? 18.799 3.992 -15.305 1.00 98.56 304 ILE A CA 1
ATOM 2362 C C . ILE A 1 304 ? 17.323 4.358 -15.143 1.00 98.56 304 ILE A C 1
ATOM 2364 O O . ILE A 1 304 ? 17.028 5.431 -14.629 1.00 98.56 304 ILE A O 1
ATOM 2368 N N . LEU A 1 305 ? 16.389 3.460 -15.482 1.00 98.31 305 LEU A N 1
ATOM 2369 C CA . LEU A 1 305 ? 14.957 3.714 -15.286 1.00 98.31 305 LEU A CA 1
ATOM 2370 C C . LEU A 1 305 ? 14.605 3.945 -13.812 1.00 98.31 305 LEU A C 1
ATOM 2372 O O . LEU A 1 305 ? 13.814 4.833 -13.502 1.00 98.31 305 LEU A O 1
ATOM 2376 N N . ARG A 1 306 ? 15.198 3.184 -12.881 1.00 98.06 306 ARG A N 1
ATOM 2377 C CA . ARG A 1 306 ? 14.977 3.393 -11.442 1.00 98.06 306 ARG A CA 1
ATOM 2378 C C . ARG A 1 306 ? 15.487 4.760 -10.979 1.00 98.06 306 ARG A C 1
ATOM 2380 O O . ARG A 1 306 ? 14.859 5.347 -10.103 1.00 98.06 306 ARG A O 1
ATOM 2387 N N . LEU A 1 307 ? 16.586 5.259 -11.538 1.00 98.06 307 LEU A N 1
ATOM 2388 C CA . LEU A 1 307 ? 17.100 6.591 -11.215 1.00 98.06 307 LEU A CA 1
ATOM 2389 C C . LEU A 1 307 ? 16.262 7.707 -11.857 1.00 98.06 307 LEU A C 1
ATOM 2391 O O . LEU A 1 307 ? 15.967 8.700 -11.198 1.00 98.06 307 LEU A O 1
ATOM 2395 N N . ALA A 1 308 ? 15.848 7.525 -13.112 1.00 96.25 308 ALA A N 1
ATOM 2396 C CA . ALA A 1 308 ? 15.148 8.542 -13.889 1.00 96.25 308 ALA A CA 1
ATOM 2397 C C . ALA A 1 308 ? 13.692 8.746 -13.451 1.00 96.25 308 ALA A C 1
ATOM 2399 O O . ALA A 1 308 ? 13.247 9.880 -13.307 1.00 96.25 308 ALA A O 1
ATOM 2400 N N . VAL A 1 309 ? 12.967 7.657 -13.174 1.00 95.06 309 VAL A N 1
ATOM 2401 C CA . VAL A 1 309 ? 11.557 7.679 -12.744 1.00 95.06 309 VAL A CA 1
ATOM 2402 C C . VAL A 1 309 ? 11.390 6.939 -11.410 1.00 95.06 309 VAL A C 1
ATOM 2404 O O . VAL A 1 309 ? 10.819 5.843 -11.332 1.00 95.06 309 VAL A O 1
ATOM 2407 N N . PRO A 1 310 ? 11.901 7.517 -10.308 1.00 93.88 310 PRO A N 1
ATOM 2408 C CA . PRO A 1 310 ? 12.112 6.802 -9.054 1.00 93.88 310 PRO A CA 1
ATOM 2409 C C . PRO A 1 310 ? 10.825 6.284 -8.399 1.00 93.88 310 PRO A C 1
ATOM 2411 O O . PRO A 1 310 ? 10.867 5.253 -7.729 1.00 93.88 310 PRO A O 1
ATOM 2414 N N . TYR A 1 311 ? 9.673 6.912 -8.645 1.00 92.44 311 TYR A N 1
ATOM 2415 C CA . TYR A 1 311 ? 8.372 6.504 -8.090 1.00 92.44 311 TYR A CA 1
ATOM 2416 C C . TYR A 1 311 ? 7.559 5.581 -8.999 1.00 92.44 311 TYR A C 1
ATOM 2418 O O . TYR A 1 311 ? 6.604 4.966 -8.530 1.00 92.44 311 TYR A O 1
ATOM 2426 N N . THR A 1 312 ? 7.955 5.409 -10.260 1.00 95.00 312 THR A N 1
ATOM 2427 C CA . THR A 1 312 ? 7.282 4.490 -11.180 1.00 95.00 312 THR A CA 1
ATOM 2428 C C . THR A 1 312 ? 7.699 3.048 -10.889 1.00 95.00 312 THR A C 1
ATOM 2430 O O . THR A 1 312 ? 8.883 2.726 -10.699 1.00 95.00 312 THR A O 1
ATOM 2433 N N . GLY A 1 313 ? 6.717 2.148 -10.823 1.00 96.44 313 GLY A N 1
ATOM 2434 C CA . GLY A 1 313 ? 6.963 0.734 -10.568 1.00 96.44 313 GLY A CA 1
ATOM 2435 C C . GLY A 1 313 ? 7.591 0.049 -11.781 1.00 96.44 313 GLY A C 1
ATOM 2436 O O . GLY A 1 313 ? 7.044 0.103 -12.874 1.00 96.44 313 GLY A O 1
ATOM 2437 N N . LEU A 1 314 ? 8.708 -0.654 -11.600 1.00 98.31 314 LEU A N 1
ATOM 2438 C CA . LEU A 1 314 ? 9.310 -1.465 -12.663 1.00 98.31 314 LEU A CA 1
ATOM 2439 C C . LEU A 1 314 ? 8.826 -2.917 -12.567 1.00 98.31 314 LEU A C 1
ATOM 2441 O O . LEU A 1 314 ? 8.891 -3.506 -11.476 1.00 98.31 314 LEU A O 1
ATOM 2445 N N . ILE A 1 315 ? 8.340 -3.459 -13.689 1.00 98.38 315 ILE A N 1
ATOM 2446 C CA . ILE A 1 315 ? 7.795 -4.817 -13.825 1.00 98.38 315 ILE A CA 1
ATOM 2447 C C . ILE A 1 315 ? 8.780 -5.713 -14.579 1.00 98.38 315 ILE A C 1
ATOM 2449 O O . ILE A 1 315 ? 9.184 -5.395 -15.698 1.00 98.38 315 ILE A O 1
ATOM 2453 N N . LEU A 1 316 ? 9.082 -6.875 -13.994 1.00 97.69 316 LEU A N 1
ATOM 2454 C CA . LEU A 1 316 ? 9.858 -7.937 -14.633 1.00 97.69 316 LEU A CA 1
ATOM 2455 C C . LEU A 1 316 ? 9.028 -9.218 -14.772 1.00 97.69 316 LEU A C 1
ATOM 2457 O O . LEU A 1 316 ? 8.414 -9.691 -13.814 1.00 97.69 316 LEU A O 1
ATOM 2461 N N . SER A 1 317 ? 9.015 -9.791 -15.972 1.00 95.12 317 SER A N 1
ATOM 2462 C CA . SER A 1 317 ? 8.267 -11.019 -16.265 1.00 95.12 317 SER A CA 1
ATOM 2463 C C . SER A 1 317 ? 9.140 -12.275 -16.132 1.00 95.12 317 SER A C 1
ATOM 2465 O O . SER A 1 317 ? 10.352 -12.189 -15.952 1.00 95.12 317 SER A O 1
ATOM 2467 N N . THR A 1 318 ? 8.531 -13.453 -16.261 1.00 93.44 318 THR A N 1
ATOM 2468 C CA . THR A 1 318 ? 9.205 -14.769 -16.320 1.00 93.44 318 THR A CA 1
ATOM 2469 C C . THR A 1 318 ? 9.911 -15.049 -17.652 1.00 93.44 318 THR A C 1
ATOM 2471 O O . THR A 1 318 ? 10.290 -16.188 -17.902 1.00 93.44 318 THR A O 1
ATOM 2474 N N . ARG A 1 319 ? 10.078 -14.037 -18.513 1.00 94.31 319 ARG A N 1
ATOM 2475 C CA . ARG A 1 319 ? 11.012 -14.081 -19.652 1.00 94.31 319 ARG A CA 1
ATOM 2476 C C . ARG A 1 319 ? 12.445 -14.306 -19.174 1.00 94.31 319 ARG A C 1
ATOM 2478 O O . ARG A 1 319 ? 13.168 -15.108 -19.729 1.00 94.31 319 ARG A O 1
ATOM 2485 N N . GLU A 1 320 ? 12.798 -13.659 -18.069 1.00 96.25 320 GLU A N 1
ATOM 2486 C CA . GLU A 1 320 ? 14.147 -13.689 -17.519 1.00 96.25 320 GLU A CA 1
ATOM 2487 C C . GLU A 1 320 ? 14.435 -14.944 -16.696 1.00 96.25 320 GLU A C 1
ATOM 2489 O O . GLU A 1 320 ? 13.566 -15.448 -15.977 1.00 96.25 320 GLU A O 1
ATOM 2494 N N . SER A 1 321 ? 15.698 -15.378 -16.717 1.00 94.81 321 SER A N 1
ATOM 2495 C CA . SER A 1 321 ? 16.185 -16.474 -15.878 1.00 94.81 321 SER A CA 1
ATOM 2496 C C . SER A 1 321 ? 16.113 -16.141 -14.386 1.00 94.81 321 SER A C 1
ATOM 2498 O O . SER A 1 321 ? 16.218 -14.983 -13.978 1.00 94.81 321 SER A O 1
ATOM 2500 N N . ALA A 1 322 ? 16.020 -17.162 -13.530 1.00 94.00 322 ALA A N 1
ATOM 2501 C CA . ALA A 1 322 ? 16.049 -16.979 -12.075 1.00 94.00 322 ALA A CA 1
ATOM 2502 C C . ALA A 1 322 ? 17.265 -16.156 -11.593 1.00 94.00 322 ALA A C 1
ATOM 2504 O O . ALA A 1 322 ? 17.139 -15.342 -10.678 1.00 94.00 322 ALA A O 1
ATOM 2505 N N . ALA A 1 323 ? 18.430 -16.333 -12.230 1.00 94.25 323 ALA A N 1
ATOM 2506 C CA . ALA A 1 323 ? 19.644 -15.585 -11.912 1.00 94.25 323 ALA A CA 1
ATOM 2507 C C . ALA A 1 323 ? 19.516 -14.098 -12.249 1.00 94.25 323 ALA A C 1
ATOM 2509 O O . ALA A 1 323 ? 19.693 -13.259 -11.364 1.00 94.25 323 ALA A O 1
ATOM 2510 N N . MET A 1 324 ? 19.110 -13.776 -13.478 1.00 96.12 324 MET A N 1
ATOM 2511 C CA . MET A 1 324 ? 18.918 -12.388 -13.895 1.00 96.12 324 MET A CA 1
ATOM 2512 C C . MET A 1 324 ? 17.832 -11.709 -13.053 1.00 96.12 324 MET A C 1
ATOM 2514 O O . MET A 1 324 ? 17.991 -10.577 -12.598 1.00 96.12 324 MET A O 1
ATOM 2518 N N . ARG A 1 325 ? 16.750 -12.426 -12.732 1.00 95.88 325 ARG A N 1
ATOM 2519 C CA . ARG A 1 325 ? 15.686 -11.916 -11.857 1.00 95.88 325 ARG A CA 1
ATOM 2520 C C . ARG A 1 325 ? 16.194 -11.524 -10.469 1.00 95.88 325 ARG A C 1
ATOM 2522 O O . ARG A 1 325 ? 15.765 -10.487 -9.965 1.00 95.88 325 ARG A O 1
ATOM 2529 N N . ARG A 1 326 ? 17.105 -12.291 -9.852 1.00 93.88 326 ARG A N 1
ATOM 2530 C CA . ARG A 1 326 ? 17.713 -11.920 -8.557 1.00 93.88 326 ARG A CA 1
ATOM 2531 C C . ARG A 1 326 ? 18.464 -10.594 -8.647 1.00 93.88 326 ARG A C 1
ATOM 2533 O O . ARG A 1 326 ? 18.280 -9.727 -7.795 1.00 93.88 326 ARG A O 1
ATOM 2540 N N . GLU A 1 327 ? 19.261 -10.414 -9.694 1.00 95.69 327 GLU A N 1
ATOM 2541 C CA . GLU A 1 327 ? 20.033 -9.186 -9.895 1.00 95.69 327 GLU A CA 1
ATOM 2542 C C . GLU A 1 327 ? 19.130 -7.983 -10.189 1.00 95.69 327 GLU A C 1
ATOM 2544 O O . GLU A 1 327 ? 19.243 -6.936 -9.552 1.00 95.69 327 GLU A O 1
ATOM 2549 N N . ALA A 1 328 ? 18.162 -8.146 -11.089 1.00 96.00 328 ALA A N 1
ATOM 2550 C CA . ALA A 1 328 ? 17.195 -7.113 -11.447 1.00 96.00 328 ALA A CA 1
ATOM 2551 C C . ALA A 1 328 ? 16.347 -6.647 -10.245 1.00 96.00 328 ALA A C 1
ATOM 2553 O O . ALA A 1 328 ? 16.076 -5.448 -10.087 1.00 96.00 328 ALA A O 1
ATOM 2554 N N . CYS A 1 329 ? 15.975 -7.578 -9.357 1.00 95.19 329 CYS A N 1
ATOM 2555 C CA . CYS A 1 329 ? 15.317 -7.284 -8.084 1.00 95.19 329 CYS A CA 1
ATOM 2556 C C . CYS A 1 329 ? 16.158 -6.381 -7.177 1.00 95.19 329 CYS A C 1
ATOM 2558 O O . CYS A 1 329 ? 15.579 -5.628 -6.398 1.00 95.19 329 CYS A O 1
ATOM 2560 N N . ALA A 1 330 ? 17.490 -6.429 -7.229 1.00 93.19 330 ALA A N 1
ATOM 2561 C CA . ALA A 1 330 ? 18.347 -5.538 -6.445 1.00 93.19 330 ALA A CA 1
ATOM 2562 C C . ALA A 1 330 ? 18.448 -4.143 -7.067 1.00 93.19 330 ALA A C 1
ATOM 2564 O O . ALA A 1 330 ? 18.457 -3.153 -6.342 1.00 93.19 330 ALA A O 1
ATOM 2565 N N . LEU A 1 331 ? 18.474 -4.060 -8.397 1.00 96.38 331 LEU A N 1
ATOM 2566 C CA . LEU A 1 331 ? 18.764 -2.818 -9.115 1.00 96.38 331 LEU A CA 1
ATOM 2567 C C . LEU A 1 331 ? 17.584 -1.852 -9.199 1.00 96.38 331 LEU A C 1
ATOM 2569 O O . LEU A 1 331 ? 17.778 -0.644 -9.159 1.00 96.38 331 LEU A O 1
ATOM 2573 N N . GLY A 1 332 ? 16.355 -2.347 -9.329 1.00 94.19 332 GLY A N 1
ATOM 2574 C CA . GLY A 1 332 ? 15.239 -1.428 -9.550 1.00 94.19 332 GLY A CA 1
ATOM 2575 C C . GLY A 1 332 ? 13.861 -2.051 -9.644 1.00 94.19 332 GLY A C 1
ATOM 2576 O O . GLY A 1 332 ? 12.871 -1.347 -9.439 1.00 94.19 332 GLY A O 1
ATOM 2577 N N . VAL A 1 333 ? 13.763 -3.352 -9.907 1.00 98.00 333 VAL A N 1
ATOM 2578 C CA . VAL A 1 333 ? 12.472 -4.025 -10.071 1.00 98.00 333 VAL A CA 1
ATOM 2579 C C . VAL A 1 333 ? 11.650 -3.966 -8.782 1.00 98.00 333 VAL A C 1
ATOM 2581 O O . VAL A 1 333 ? 12.163 -4.114 -7.673 1.00 98.00 333 VAL A O 1
ATOM 2584 N N . SER A 1 334 ? 10.352 -3.712 -8.941 1.00 97.00 334 SER A N 1
ATOM 2585 C CA . SER A 1 334 ? 9.401 -3.544 -7.832 1.00 97.00 334 SER A CA 1
ATOM 2586 C C . SER A 1 334 ? 8.240 -4.536 -7.877 1.00 97.00 334 SER A C 1
ATOM 2588 O O . SER A 1 334 ? 7.626 -4.806 -6.841 1.00 97.00 334 SER A O 1
ATOM 2590 N N . GLN A 1 335 ? 7.943 -5.086 -9.059 1.00 98.00 335 GLN A N 1
ATOM 2591 C CA . GLN A 1 335 ? 6.923 -6.111 -9.247 1.00 98.00 335 GLN A CA 1
ATOM 2592 C C . GLN A 1 335 ? 7.447 -7.204 -10.174 1.00 98.00 335 GLN A C 1
ATOM 2594 O O . GLN A 1 335 ? 8.073 -6.903 -11.191 1.00 98.00 335 GLN A O 1
ATOM 2599 N N . ILE A 1 336 ? 7.158 -8.463 -9.850 1.00 97.50 336 ILE A N 1
ATOM 2600 C CA . ILE A 1 336 ? 7.519 -9.606 -10.685 1.00 97.50 336 ILE A CA 1
ATOM 2601 C C . ILE A 1 336 ? 6.364 -10.592 -10.833 1.00 97.50 336 ILE A C 1
ATOM 2603 O O . ILE A 1 336 ? 5.585 -10.799 -9.900 1.00 97.50 336 ILE A O 1
ATOM 2607 N N . SER A 1 337 ? 6.271 -11.233 -11.996 1.00 96.38 337 SER A N 1
ATOM 2608 C CA . SER A 1 337 ? 5.335 -12.345 -12.195 1.00 96.38 337 SER A CA 1
ATOM 2609 C C . SER A 1 337 ? 5.899 -13.645 -11.608 1.00 96.38 337 SER A C 1
ATOM 2611 O O . SER A 1 337 ? 7.090 -13.899 -11.768 1.00 96.38 337 SER A O 1
ATOM 2613 N N . ALA A 1 338 ? 5.103 -14.496 -10.966 1.00 94.19 338 ALA A N 1
ATOM 2614 C CA . ALA A 1 338 ? 5.583 -15.757 -10.384 1.00 94.19 338 ALA A CA 1
ATOM 2615 C C . ALA A 1 338 ? 4.570 -16.894 -10.567 1.00 94.19 338 ALA A C 1
ATOM 2617 O O . ALA A 1 338 ? 3.365 -16.657 -10.476 1.00 94.19 338 ALA A O 1
ATOM 2618 N N . GLY A 1 339 ? 5.058 -18.115 -10.827 1.00 91.50 339 GLY A N 1
ATOM 2619 C CA . GLY A 1 339 ? 4.203 -19.231 -11.245 1.00 91.50 339 GLY A CA 1
ATOM 2620 C C . GLY A 1 339 ? 3.454 -18.922 -12.546 1.00 91.50 339 GLY A C 1
ATOM 2621 O O . GLY A 1 339 ? 2.262 -19.186 -12.655 1.00 91.50 339 GLY A O 1
ATOM 2622 N N . SER A 1 340 ? 4.103 -18.250 -13.498 1.00 92.50 340 SER A N 1
ATOM 2623 C CA . SER A 1 340 ? 3.443 -17.771 -14.715 1.00 92.50 340 SER A CA 1
ATOM 2624 C C . SER A 1 340 ? 3.137 -18.904 -15.695 1.00 92.50 340 SER A C 1
ATOM 2626 O O . SER A 1 340 ? 3.945 -19.814 -15.884 1.00 92.50 340 SER A O 1
ATOM 2628 N N . ARG A 1 341 ? 2.012 -18.775 -16.400 1.00 91.38 341 ARG A N 1
ATOM 2629 C CA . ARG A 1 341 ? 1.686 -19.514 -17.624 1.00 91.38 341 ARG A CA 1
ATOM 2630 C C . ARG A 1 341 ? 1.434 -18.513 -18.748 1.00 91.38 341 ARG A C 1
ATOM 2632 O O . ARG A 1 341 ? 0.874 -17.445 -18.503 1.00 91.38 341 ARG A O 1
ATOM 2639 N N . THR A 1 342 ? 1.914 -18.808 -19.954 1.00 89.38 342 THR A N 1
ATOM 2640 C CA . THR A 1 342 ? 1.901 -17.872 -21.100 1.00 89.38 342 THR A CA 1
ATOM 2641 C C . THR A 1 342 ? 0.953 -18.290 -22.222 1.00 89.38 342 THR A C 1
ATOM 2643 O O . THR A 1 342 ? 1.000 -17.742 -23.324 1.00 89.38 342 THR A O 1
ATOM 2646 N N . ASN A 1 343 ? 0.079 -19.246 -21.930 1.00 89.50 343 ASN A N 1
ATOM 2647 C CA . ASN A 1 343 ? -0.895 -19.872 -22.811 1.00 89.50 343 ASN A CA 1
ATOM 2648 C C . ASN A 1 343 ? -2.299 -19.821 -22.167 1.00 89.50 343 ASN A C 1
ATOM 2650 O O . ASN A 1 343 ? -2.406 -19.909 -20.939 1.00 89.50 343 ASN A O 1
ATOM 2654 N N . PRO A 1 344 ? -3.386 -19.674 -22.953 1.00 90.38 344 PRO A N 1
ATOM 2655 C CA . PRO A 1 344 ? -4.740 -19.736 -22.409 1.00 90.38 344 PRO A CA 1
ATOM 2656 C C . PRO A 1 344 ? -5.095 -21.128 -21.877 1.00 90.38 344 PRO A C 1
ATOM 2658 O O . PRO A 1 344 ? -5.074 -22.089 -22.642 1.00 90.38 344 PRO A O 1
ATOM 2661 N N . GLY A 1 345 ? -5.473 -21.219 -20.598 1.00 86.56 345 GLY A N 1
ATOM 2662 C CA . GLY A 1 345 ? -5.830 -22.484 -19.938 1.00 86.56 345 GLY A CA 1
ATOM 2663 C C . GLY A 1 345 ? -4.665 -23.188 -19.229 1.00 86.56 345 GLY A C 1
ATOM 2664 O O . GLY A 1 345 ? -4.821 -24.318 -18.768 1.00 86.56 345 GLY A O 1
ATOM 2665 N N . GLY A 1 346 ? -3.493 -22.550 -19.147 1.00 85.94 346 GLY A N 1
ATOM 2666 C CA . GLY A 1 346 ? -2.276 -23.172 -18.620 1.00 85.94 346 GLY A CA 1
ATOM 2667 C C . GLY A 1 346 ? -2.268 -23.470 -17.114 1.00 85.94 346 GLY A C 1
ATOM 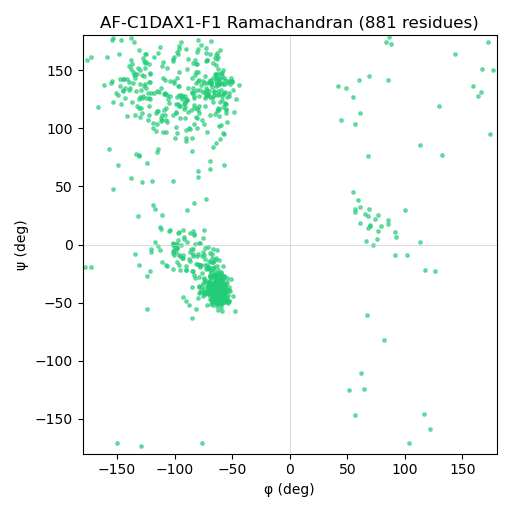2668 O O . GLY A 1 346 ? -1.309 -24.086 -16.640 1.00 85.94 346 GLY A O 1
ATOM 2669 N N . TYR A 1 347 ? -3.271 -23.033 -16.343 1.00 87.50 347 TYR A N 1
ATOM 2670 C CA . TYR A 1 347 ? -3.347 -23.284 -14.898 1.00 87.50 347 TYR A CA 1
ATOM 2671 C C . TYR A 1 347 ? -4.189 -24.512 -14.507 1.00 87.50 347 TYR A C 1
ATOM 2673 O O . TYR A 1 347 ? -3.993 -25.032 -13.407 1.00 87.50 347 TYR A O 1
ATOM 2681 N N . GLY A 1 348 ? -5.111 -24.966 -15.363 1.00 65.94 348 GLY A N 1
ATOM 2682 C CA . GLY A 1 348 ? -6.144 -25.952 -15.033 1.00 65.94 348 GLY A CA 1
ATOM 2683 C C . GLY A 1 348 ? -5.814 -27.419 -15.318 1.00 65.94 348 GLY A C 1
ATOM 2684 O O . GLY A 1 348 ? -6.104 -28.249 -14.456 1.00 65.94 348 GLY A O 1
ATOM 2685 N N . ALA A 1 349 ? -5.245 -27.764 -16.485 1.00 51.47 349 ALA A N 1
ATOM 2686 C CA . ALA A 1 349 ? -4.920 -29.165 -16.828 1.00 51.47 349 ALA A CA 1
ATOM 2687 C C . ALA A 1 349 ? -4.104 -29.400 -18.122 1.00 51.47 349 ALA A C 1
ATOM 2689 O O . ALA A 1 349 ? -3.519 -30.473 -18.237 1.00 51.47 349 ALA A O 1
ATOM 2690 N N . ASP A 1 350 ? -4.033 -28.462 -19.077 1.00 49.19 350 ASP A N 1
ATOM 2691 C CA . ASP A 1 350 ? -3.366 -28.706 -20.371 1.00 49.19 350 ASP A CA 1
ATOM 2692 C C . ASP A 1 350 ? -1.941 -28.119 -20.400 1.00 49.19 350 ASP A C 1
ATOM 2694 O O . ASP A 1 350 ? -1.730 -26.956 -20.759 1.00 49.19 350 ASP A O 1
ATOM 2698 N N . GLU A 1 351 ? -0.946 -28.932 -20.022 1.00 51.03 351 GLU A N 1
ATOM 2699 C CA . GLU A 1 351 ? 0.485 -28.571 -20.090 1.00 51.03 351 GLU A CA 1
ATOM 2700 C C . GLU A 1 351 ? 1.026 -28.474 -21.535 1.00 51.03 351 GLU A C 1
ATOM 2702 O O . GLU A 1 351 ? 2.071 -27.861 -21.746 1.00 51.03 351 GLU A O 1
ATOM 2707 N N . ASP A 1 352 ? 0.295 -28.987 -22.532 1.00 51.38 352 ASP A N 1
ATOM 2708 C CA . ASP A 1 352 ? 0.789 -29.192 -23.906 1.00 51.38 352 ASP A CA 1
ATOM 2709 C C . ASP A 1 352 ? 0.550 -28.021 -24.887 1.00 51.38 352 ASP A C 1
ATOM 2711 O O . ASP A 1 352 ? 0.851 -28.143 -26.075 1.00 51.38 352 ASP A O 1
ATOM 2715 N N . SER A 1 353 ? 0.012 -26.872 -24.450 1.00 62.97 353 SER A N 1
ATOM 2716 C CA . SER A 1 353 ? -0.241 -25.738 -25.362 1.00 62.97 353 SER A CA 1
ATOM 2717 C C . SER A 1 353 ? 0.878 -24.690 -25.363 1.00 62.97 353 SER A C 1
ATOM 2719 O O . SER A 1 353 ? 1.267 -24.155 -24.323 1.00 62.97 353 SER A O 1
ATOM 2721 N N . THR A 1 354 ? 1.363 -24.345 -26.561 1.00 76.88 354 THR A N 1
ATOM 2722 C CA . THR A 1 354 ? 2.439 -23.367 -26.761 1.00 76.88 354 THR A CA 1
ATOM 2723 C C . THR A 1 354 ? 2.088 -21.991 -26.184 1.00 76.88 354 THR A C 1
ATOM 2725 O O . THR A 1 354 ? 1.060 -21.384 -26.507 1.00 76.88 354 THR A O 1
ATOM 2728 N N . GLY A 1 355 ? 2.985 -21.463 -25.350 1.00 84.44 355 GLY A N 1
ATOM 2729 C CA . GLY A 1 355 ? 2.909 -20.105 -24.815 1.00 84.44 355 GLY A CA 1
ATOM 2730 C C . GLY A 1 355 ? 3.236 -19.009 -25.835 1.00 84.44 355 GLY A C 1
ATOM 2731 O O . GLY A 1 355 ? 3.757 -19.251 -26.917 1.00 84.44 355 GLY A O 1
ATOM 2732 N N . GLN A 1 356 ? 2.967 -17.753 -25.475 1.00 89.06 356 GLN A N 1
ATOM 2733 C CA . GLN A 1 356 ? 3.300 -16.598 -26.321 1.00 89.06 356 GLN A CA 1
ATOM 2734 C C . GLN A 1 356 ? 4.815 -16.458 -26.595 1.00 89.06 356 GLN A C 1
ATOM 2736 O O . GLN A 1 356 ? 5.211 -15.900 -27.620 1.00 89.06 356 GLN A O 1
ATOM 2741 N N . PHE A 1 357 ? 5.641 -16.915 -25.654 1.00 90.25 357 PHE A N 1
ATOM 2742 C CA . PHE A 1 357 ? 7.103 -16.888 -25.668 1.00 90.25 357 PHE A CA 1
ATOM 2743 C C . PHE A 1 357 ? 7.642 -17.951 -24.700 1.00 90.25 357 PHE A C 1
ATOM 2745 O O . PHE A 1 357 ? 6.918 -18.390 -23.795 1.00 90.25 357 PHE A O 1
ATOM 2752 N N . GLN A 1 358 ? 8.910 -18.325 -24.865 1.00 88.44 358 GLN A N 1
ATOM 2753 C CA . GLN A 1 358 ? 9.606 -19.243 -23.969 1.00 88.44 358 GLN A CA 1
ATOM 2754 C C . GLN A 1 358 ? 9.870 -18.600 -22.600 1.00 88.44 358 GLN A C 1
ATOM 2756 O O . GLN A 1 358 ? 10.336 -17.467 -22.499 1.00 88.44 358 GLN A O 1
ATOM 2761 N N . LEU A 1 359 ? 9.556 -19.326 -21.526 1.00 88.19 359 LEU A N 1
ATOM 2762 C CA . LEU A 1 359 ? 9.839 -18.882 -20.162 1.00 88.19 359 LEU A CA 1
ATOM 2763 C C . LEU A 1 359 ? 11.325 -19.075 -19.830 1.00 88.19 359 LEU A C 1
ATOM 2765 O O . LEU A 1 359 ? 11.885 -20.132 -20.099 1.00 88.19 359 LEU A O 1
ATOM 2769 N N . GLY A 1 360 ? 11.934 -18.085 -19.179 1.00 88.06 360 GLY A N 1
ATOM 2770 C CA . GLY A 1 360 ? 13.250 -18.211 -18.545 1.00 88.06 360 GLY A CA 1
ATOM 2771 C C . GLY A 1 360 ? 13.174 -18.677 -17.086 1.00 88.06 360 GLY A C 1
ATOM 2772 O O . GLY A 1 360 ? 14.155 -19.177 -16.535 1.00 88.06 360 GLY A O 1
ATOM 2773 N N . ASP A 1 361 ? 12.007 -18.549 -16.445 1.00 90.75 361 ASP A N 1
ATOM 2774 C CA . ASP A 1 361 ? 11.778 -18.998 -15.070 1.00 90.75 361 ASP A CA 1
ATOM 2775 C C . ASP A 1 361 ? 10.454 -19.763 -14.939 1.00 90.75 361 ASP A C 1
ATOM 2777 O O . ASP A 1 361 ? 9.366 -19.189 -15.035 1.00 90.75 361 ASP A O 1
ATOM 2781 N N . HIS A 1 362 ? 10.576 -21.067 -14.690 1.00 90.44 362 HIS A N 1
ATOM 2782 C CA . HIS A 1 362 ? 9.470 -22.023 -14.581 1.00 90.44 362 HIS A CA 1
ATOM 2783 C C . HIS A 1 362 ? 9.053 -22.314 -13.135 1.00 90.44 362 HIS A C 1
ATOM 2785 O O . HIS A 1 362 ? 8.160 -23.132 -12.907 1.00 90.44 362 HIS A O 1
ATOM 2791 N N . ARG A 1 363 ? 9.708 -21.686 -12.154 1.00 92.88 363 ARG A N 1
ATOM 2792 C CA . ARG A 1 363 ? 9.485 -21.985 -10.740 1.00 92.88 363 ARG A CA 1
ATOM 2793 C C . ARG A 1 363 ? 8.071 -21.621 -10.310 1.00 92.88 363 ARG A C 1
ATOM 2795 O O . ARG A 1 363 ? 7.472 -20.636 -10.760 1.00 92.88 363 ARG A O 1
ATOM 2802 N N . SER A 1 364 ? 7.560 -22.414 -9.381 1.00 92.75 364 SER A N 1
ATOM 2803 C CA . SER A 1 364 ? 6.280 -22.183 -8.728 1.00 92.75 364 SER A CA 1
ATOM 2804 C C . SER A 1 364 ? 6.279 -20.872 -7.934 1.00 92.75 364 SER A C 1
ATOM 2806 O O . SER A 1 364 ? 7.323 -20.322 -7.568 1.00 92.75 364 SER A O 1
ATOM 2808 N N . LEU A 1 365 ? 5.082 -20.372 -7.615 1.00 93.31 365 LEU A N 1
ATOM 2809 C CA . LEU A 1 365 ? 4.943 -19.215 -6.728 1.00 93.31 365 LEU A CA 1
ATOM 2810 C C . LEU A 1 365 ? 5.623 -19.453 -5.370 1.00 93.31 365 LEU A C 1
ATOM 2812 O O . LEU A 1 365 ? 6.242 -18.541 -4.828 1.00 93.31 365 LEU A O 1
ATOM 2816 N N . GLU A 1 366 ? 5.520 -20.670 -4.838 1.00 91.44 366 GLU A N 1
ATOM 2817 C CA . GLU A 1 366 ? 6.075 -21.053 -3.539 1.00 91.44 366 GLU A CA 1
ATOM 2818 C C . GLU A 1 366 ? 7.606 -20.962 -3.519 1.00 91.44 366 GLU A C 1
ATOM 2820 O O . GLU A 1 366 ? 8.170 -20.345 -2.615 1.00 91.44 366 GLU A O 1
ATOM 2825 N N . GLU A 1 367 ? 8.274 -21.488 -4.547 1.00 92.81 367 GLU A N 1
ATOM 2826 C CA . GLU A 1 367 ? 9.734 -21.423 -4.683 1.00 92.81 367 GLU A CA 1
ATOM 2827 C C . GLU A 1 367 ? 10.233 -19.981 -4.821 1.00 92.81 367 GLU A C 1
ATOM 2829 O O . GLU A 1 367 ? 11.206 -19.597 -4.170 1.00 92.81 367 GLU A O 1
ATOM 2834 N N . VAL A 1 368 ? 9.545 -19.156 -5.619 1.00 94.31 368 VAL A N 1
ATOM 2835 C CA . VAL A 1 368 ? 9.898 -17.735 -5.781 1.00 94.31 368 VAL A CA 1
ATOM 2836 C C . VAL A 1 368 ? 9.712 -16.972 -4.466 1.00 94.31 368 VAL A C 1
ATOM 2838 O O . VAL A 1 368 ? 10.564 -16.169 -4.089 1.00 94.31 368 VAL A O 1
ATOM 2841 N N . VAL A 1 369 ? 8.623 -17.227 -3.732 1.00 93.38 369 VAL A N 1
ATOM 2842 C CA . VAL A 1 369 ? 8.383 -16.626 -2.409 1.00 93.38 369 VAL A CA 1
ATOM 2843 C C . VAL A 1 369 ? 9.470 -17.039 -1.415 1.00 93.38 369 VAL A C 1
ATOM 2845 O O . VAL A 1 369 ? 9.972 -16.181 -0.685 1.00 93.38 369 VAL A O 1
ATOM 2848 N N . ALA A 1 370 ? 9.848 -18.320 -1.395 1.00 91.06 370 ALA A N 1
ATOM 2849 C CA . ALA A 1 370 ? 10.876 -18.845 -0.504 1.00 91.06 370 ALA A CA 1
ATOM 2850 C C . ALA A 1 370 ? 12.256 -18.230 -0.788 1.00 91.06 370 ALA A C 1
ATOM 2852 O O . ALA A 1 370 ? 12.926 -17.787 0.144 1.00 91.06 370 ALA A O 1
ATOM 2853 N N . GLU A 1 371 ? 12.658 -18.131 -2.059 1.00 92.06 371 GLU A N 1
ATOM 2854 C CA . GLU A 1 371 ? 13.930 -17.507 -2.445 1.00 92.06 371 GLU A CA 1
ATOM 2855 C C . GLU A 1 371 ? 13.971 -16.021 -2.080 1.00 92.06 371 GLU A C 1
ATOM 2857 O O . GLU A 1 371 ? 14.960 -15.548 -1.513 1.00 92.06 371 GLU A O 1
ATOM 2862 N N . LEU A 1 372 ? 12.903 -15.277 -2.385 1.00 91.69 372 LEU A N 1
ATOM 2863 C CA . LEU A 1 372 ? 12.819 -13.859 -2.044 1.00 91.69 372 LEU A CA 1
ATOM 2864 C C . LEU A 1 372 ? 12.952 -13.656 -0.533 1.00 91.69 372 LEU A C 1
ATOM 2866 O O . LEU A 1 372 ? 13.741 -12.817 -0.103 1.00 91.69 372 LEU A O 1
ATOM 2870 N N . ALA A 1 373 ? 12.231 -14.447 0.265 1.00 88.88 373 ALA A N 1
ATOM 2871 C CA . ALA A 1 373 ? 12.314 -14.387 1.721 1.00 88.88 373 ALA A CA 1
ATOM 2872 C C . ALA A 1 373 ? 13.725 -14.726 2.233 1.00 88.88 373 ALA A C 1
ATOM 2874 O O . ALA A 1 373 ? 14.263 -13.994 3.062 1.00 88.88 373 ALA A O 1
ATOM 2875 N N . ALA A 1 374 ? 14.354 -15.781 1.703 1.00 89.44 374 ALA A N 1
ATOM 2876 C CA . ALA A 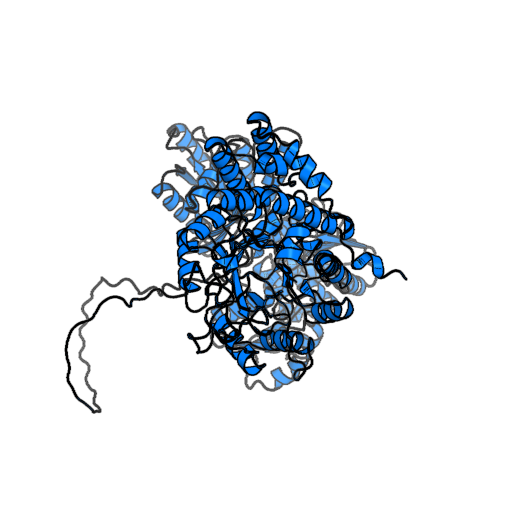1 374 ? 15.726 -16.159 2.049 1.00 89.44 374 ALA A CA 1
ATOM 2877 C C . ALA A 1 374 ? 16.752 -15.075 1.672 1.00 89.44 374 ALA A C 1
ATOM 2879 O O . ALA A 1 374 ? 17.750 -14.895 2.363 1.00 89.44 374 ALA A O 1
ATOM 2880 N N . SER A 1 375 ? 16.476 -14.307 0.616 1.00 86.00 375 SER A N 1
ATOM 2881 C CA . SER A 1 375 ? 17.312 -13.195 0.145 1.00 86.00 375 SER A CA 1
ATOM 2882 C C . SER A 1 375 ? 17.005 -11.861 0.850 1.00 86.00 375 SER A C 1
ATOM 2884 O O . SER A 1 375 ? 17.458 -10.802 0.410 1.00 86.00 375 SER A O 1
ATOM 2886 N N . GLY A 1 376 ? 16.200 -11.880 1.919 1.00 85.81 376 GLY A N 1
ATOM 2887 C CA . GLY A 1 376 ? 15.842 -10.696 2.706 1.00 85.81 376 GLY A CA 1
ATOM 2888 C C . GLY A 1 376 ? 14.802 -9.778 2.054 1.00 85.81 376 GLY A C 1
ATOM 2889 O O . GLY A 1 376 ? 14.604 -8.655 2.520 1.00 85.81 376 GLY A O 1
ATOM 2890 N N . TYR A 1 377 ? 14.135 -10.216 0.982 1.00 90.06 377 TYR A N 1
ATOM 2891 C CA . TYR A 1 377 ? 12.985 -9.514 0.411 1.00 90.06 377 TYR A CA 1
ATOM 2892 C C . TYR A 1 377 ? 11.697 -9.839 1.170 1.00 90.06 377 TYR A C 1
ATOM 2894 O O . TYR A 1 377 ? 11.559 -10.868 1.825 1.00 90.06 377 TYR A O 1
ATOM 2902 N N . VAL A 1 378 ? 10.713 -8.952 1.035 1.00 90.56 378 VAL A N 1
ATOM 2903 C CA . VAL A 1 378 ? 9.354 -9.110 1.554 1.00 90.56 378 VAL A CA 1
ATOM 2904 C C . VAL A 1 378 ? 8.405 -9.311 0.368 1.00 90.56 378 VAL A C 1
ATOM 2906 O O . VAL A 1 378 ? 7.988 -8.321 -0.252 1.00 90.56 378 VAL A O 1
ATOM 2909 N N . PRO A 1 379 ? 8.055 -10.568 0.029 1.00 90.50 379 PRO A N 1
ATOM 2910 C CA . PRO A 1 379 ? 7.036 -10.872 -0.970 1.00 90.50 379 PRO A CA 1
ATOM 2911 C C . PRO A 1 379 ? 5.703 -10.219 -0.604 1.00 90.50 379 PRO A C 1
ATOM 2913 O O . PRO A 1 379 ? 5.227 -10.336 0.524 1.00 90.50 379 PRO A O 1
ATOM 2916 N N . SER A 1 380 ? 5.077 -9.517 -1.542 1.00 89.75 380 SER A N 1
ATOM 2917 C CA . SER A 1 380 ? 3.878 -8.730 -1.278 1.00 89.75 380 SER A CA 1
ATOM 2918 C C . SER A 1 380 ? 2.801 -8.967 -2.325 1.00 89.75 380 SER A C 1
ATOM 2920 O O . SER A 1 380 ? 3.025 -8.849 -3.521 1.00 89.75 380 SER A O 1
ATOM 2922 N N . PHE A 1 381 ? 1.584 -9.207 -1.852 1.00 89.56 381 PHE A N 1
ATOM 2923 C CA . PHE A 1 381 ? 0.376 -9.286 -2.675 1.00 89.56 381 PHE A CA 1
ATOM 2924 C C . PHE A 1 381 ? -0.553 -8.092 -2.397 1.00 89.56 381 PHE A C 1
ATOM 2926 O O . PHE A 1 381 ? -1.775 -8.188 -2.509 1.00 89.56 381 PHE A O 1
ATOM 2933 N N . CYS A 1 382 ? 0.022 -6.978 -1.930 1.00 80.81 382 CYS A N 1
ATOM 2934 C CA . CYS A 1 382 ? -0.719 -5.801 -1.491 1.00 80.81 382 CYS A CA 1
ATOM 2935 C C . CYS A 1 382 ? -1.531 -5.184 -2.641 1.00 80.81 382 CYS A C 1
ATOM 2937 O O . CYS A 1 382 ? -1.030 -5.018 -3.753 1.00 80.81 382 CYS A O 1
ATOM 2939 N N . THR A 1 383 ? -2.773 -4.797 -2.347 1.00 79.06 383 THR A N 1
ATOM 2940 C CA . THR A 1 383 ? -3.686 -4.074 -3.253 1.00 79.06 383 THR A CA 1
ATOM 2941 C C . THR A 1 383 ? -4.333 -2.873 -2.554 1.00 79.06 383 THR A C 1
ATOM 2943 O O . THR A 1 383 ? -5.435 -2.453 -2.891 1.00 79.06 383 THR A O 1
ATOM 2946 N N . ALA A 1 384 ? -3.669 -2.346 -1.525 1.00 68.75 384 ALA A N 1
ATOM 2947 C CA . ALA A 1 384 ? -4.235 -1.358 -0.614 1.00 68.75 384 ALA A CA 1
ATOM 2948 C C . ALA A 1 384 ? -4.350 0.047 -1.189 1.00 68.75 384 ALA A C 1
ATOM 2950 O O . ALA A 1 384 ? -5.228 0.787 -0.761 1.00 68.75 384 ALA A O 1
ATOM 2951 N N . CYS A 1 385 ? -3.469 0.427 -2.118 1.00 60.47 385 CYS A N 1
ATOM 2952 C CA . CYS A 1 385 ? -3.597 1.707 -2.812 1.00 60.47 385 CYS A CA 1
ATOM 2953 C C . CYS A 1 385 ? -4.900 1.722 -3.614 1.00 60.47 385 CYS A C 1
ATOM 2955 O O . CYS A 1 385 ? -5.774 2.531 -3.333 1.00 60.47 385 CYS A O 1
ATOM 2957 N N . TYR A 1 386 ? -5.093 0.696 -4.446 1.00 58.50 386 TYR A N 1
ATOM 2958 C CA . TYR A 1 386 ? -6.311 0.479 -5.227 1.00 58.50 386 TYR A CA 1
ATOM 2959 C C . TYR A 1 386 ? -7.592 0.502 -4.366 1.00 58.50 386 TYR A C 1
ATOM 2961 O O . TYR A 1 386 ? -8.515 1.251 -4.645 1.00 58.50 386 TYR A O 1
ATOM 2969 N N . ARG A 1 387 ? -7.634 -0.232 -3.243 1.00 59.81 387 ARG A N 1
ATOM 2970 C CA . ARG A 1 387 ? -8.826 -0.271 -2.364 1.00 59.81 387 ARG A CA 1
ATOM 2971 C C . ARG A 1 387 ? -9.117 1.022 -1.603 1.00 59.81 387 ARG A C 1
ATOM 2973 O O . ARG A 1 387 ? -10.225 1.191 -1.112 1.00 59.81 387 ARG A O 1
ATOM 2980 N N . ALA A 1 388 ? -8.110 1.868 -1.430 1.00 58.00 388 ALA A N 1
ATOM 2981 C CA . ALA A 1 388 ? -8.232 3.142 -0.736 1.00 58.00 388 ALA A CA 1
ATOM 2982 C C . ALA A 1 388 ? -8.439 4.311 -1.713 1.00 58.00 388 ALA A C 1
ATOM 2984 O O . ALA A 1 388 ? -8.305 5.451 -1.289 1.00 58.00 388 ALA A O 1
ATOM 2985 N N . GLY A 1 389 ? -8.683 4.035 -3.003 1.00 62.44 389 GLY A N 1
ATOM 2986 C CA . GLY A 1 389 ? -8.811 5.064 -4.040 1.00 62.44 389 GLY A CA 1
ATOM 2987 C C . GLY A 1 389 ? -7.508 5.804 -4.352 1.00 62.44 389 GLY A C 1
ATOM 2988 O O . GLY A 1 389 ? -7.538 6.840 -4.992 1.00 62.44 389 GLY A O 1
ATOM 2989 N N . ARG A 1 390 ? -6.355 5.294 -3.900 1.00 75.38 390 ARG A N 1
ATOM 2990 C CA . ARG A 1 390 ? -5.043 5.908 -4.147 1.00 75.38 390 ARG A CA 1
ATOM 2991 C C . ARG A 1 390 ? -4.514 5.439 -5.494 1.00 75.38 390 ARG A C 1
ATOM 2993 O O . ARG A 1 390 ? -3.715 4.496 -5.550 1.00 75.38 390 ARG A O 1
ATOM 3000 N N . THR A 1 391 ? -5.007 6.059 -6.549 1.00 73.88 391 THR A N 1
ATOM 3001 C CA . THR A 1 391 ? -4.660 5.801 -7.949 1.00 73.88 391 THR A CA 1
ATOM 3002 C C . THR A 1 391 ? -4.204 7.105 -8.606 1.00 73.88 391 THR A C 1
ATOM 3004 O O . THR A 1 391 ? -4.461 8.189 -8.081 1.00 73.88 391 THR A O 1
ATOM 3007 N N . GLY A 1 392 ? -3.422 7.016 -9.685 1.00 77.56 392 GLY A N 1
ATOM 3008 C CA . GLY A 1 392 ? -2.910 8.194 -10.392 1.00 77.56 392 GLY A CA 1
ATOM 3009 C C . GLY A 1 392 ? -2.217 9.218 -9.484 1.00 77.56 392 GLY A C 1
ATOM 3010 O O . GLY A 1 392 ? -1.267 8.896 -8.762 1.00 77.56 392 GLY A O 1
ATOM 3011 N N . LYS A 1 393 ? -2.684 10.472 -9.538 1.00 72.06 393 LYS A N 1
ATOM 3012 C CA . LYS A 1 393 ? -2.085 11.605 -8.819 1.00 72.06 393 LYS A CA 1
ATOM 3013 C C . LYS A 1 393 ? -2.103 11.425 -7.299 1.00 72.06 393 LYS A C 1
ATOM 3015 O O . LYS A 1 393 ? -1.074 11.647 -6.669 1.00 72.06 393 LYS A O 1
ATOM 3020 N N . ASP A 1 394 ? -3.192 10.910 -6.730 1.00 65.00 394 ASP A N 1
ATOM 3021 C CA . ASP A 1 394 ? -3.308 10.676 -5.283 1.00 65.00 394 ASP A CA 1
ATOM 3022 C C . ASP A 1 394 ? -2.250 9.685 -4.777 1.00 65.00 394 ASP A C 1
ATOM 3024 O O . ASP A 1 394 ? -1.746 9.795 -3.660 1.00 65.00 394 ASP A O 1
ATOM 3028 N N . PHE A 1 395 ? -1.868 8.708 -5.605 1.00 70.88 395 PHE A N 1
ATOM 3029 C CA . PHE A 1 395 ? -0.752 7.820 -5.291 1.00 70.88 395 PHE A CA 1
ATOM 3030 C C . PHE A 1 395 ? 0.602 8.542 -5.359 1.00 70.88 395 PHE A C 1
ATOM 3032 O O . PHE A 1 395 ? 1.454 8.318 -4.495 1.00 70.88 395 PHE A O 1
ATOM 3039 N N . MET A 1 396 ? 0.813 9.390 -6.367 1.00 68.94 396 MET A N 1
ATOM 3040 C CA . MET A 1 396 ? 2.089 10.081 -6.577 1.00 68.94 396 MET A CA 1
ATOM 3041 C C . MET A 1 396 ? 2.346 11.178 -5.543 1.00 68.94 396 MET A C 1
ATOM 3043 O O . MET A 1 396 ? 3.470 11.267 -5.045 1.00 68.94 396 MET A O 1
ATOM 3047 N N . ASP A 1 397 ? 1.322 11.941 -5.162 1.00 70.81 397 ASP A N 1
ATOM 3048 C CA . ASP A 1 397 ? 1.403 12.971 -4.118 1.00 70.81 397 ASP A CA 1
ATOM 3049 C C . ASP A 1 397 ? 1.776 12.351 -2.765 1.00 70.81 397 ASP A C 1
ATOM 3051 O O . ASP A 1 397 ? 2.533 12.927 -1.992 1.00 70.81 397 ASP A O 1
ATOM 3055 N N . LEU A 1 398 ? 1.333 11.118 -2.518 1.00 58.28 398 LEU A N 1
ATOM 3056 C CA . LEU A 1 398 ? 1.720 10.316 -1.361 1.00 58.28 398 LEU A CA 1
ATOM 3057 C C . LEU A 1 398 ? 3.158 9.761 -1.464 1.00 58.28 398 LEU A C 1
ATOM 3059 O O . LEU A 1 398 ? 3.838 9.578 -0.452 1.00 58.28 398 LEU A O 1
ATOM 3063 N N . ALA A 1 399 ? 3.639 9.458 -2.670 1.00 60.47 399 ALA A N 1
ATOM 3064 C CA . ALA A 1 399 ? 4.935 8.814 -2.876 1.00 60.47 399 ALA A CA 1
ATOM 3065 C C . ALA A 1 399 ? 6.129 9.799 -2.907 1.00 60.47 399 ALA A C 1
ATOM 3067 O O . ALA A 1 399 ? 7.204 9.458 -2.399 1.00 60.47 399 ALA A O 1
ATOM 3068 N N . LYS A 1 400 ? 5.963 11.002 -3.482 1.00 67.62 400 LYS A N 1
ATOM 3069 C CA . LYS A 1 400 ? 7.033 12.003 -3.706 1.00 67.62 400 LYS A CA 1
ATOM 3070 C C . LYS A 1 400 ? 7.518 12.696 -2.403 1.00 67.62 400 LYS A C 1
ATOM 3072 O O . LYS A 1 400 ? 6.821 12.661 -1.390 1.00 67.62 400 LYS A O 1
ATOM 3077 N N . PRO A 1 401 ? 8.734 13.289 -2.362 1.00 47.88 401 PRO A N 1
ATOM 3078 C CA . PRO A 1 401 ? 9.293 13.915 -1.156 1.00 47.88 401 PRO A CA 1
ATOM 3079 C C . PRO A 1 401 ? 8.570 15.226 -0.827 1.00 47.88 401 PRO A C 1
ATOM 3081 O O . PRO A 1 401 ? 8.405 16.063 -1.708 1.00 47.88 401 PRO A O 1
ATOM 3084 N N . GLY A 1 402 ? 8.179 15.419 0.438 1.00 46.06 402 GLY A N 1
ATOM 3085 C CA . GLY A 1 402 ? 7.467 16.616 0.921 1.00 46.06 402 GLY A CA 1
ATOM 3086 C C . GLY A 1 402 ? 6.064 16.332 1.472 1.00 46.06 402 GLY A C 1
ATOM 3087 O O . GLY A 1 402 ? 5.586 17.084 2.314 1.00 46.06 402 GLY A O 1
ATOM 3088 N N . ALA A 1 403 ? 5.454 15.212 1.078 1.00 41.66 403 ALA A N 1
ATOM 3089 C CA . ALA A 1 403 ? 4.302 14.608 1.746 1.00 41.66 403 ALA A CA 1
ATOM 3090 C C . ALA A 1 403 ? 4.765 13.498 2.707 1.00 41.66 403 ALA A C 1
ATOM 3092 O O . ALA A 1 403 ? 5.931 13.099 2.666 1.00 41.66 403 ALA A O 1
ATOM 3093 N N . ASP A 1 404 ? 3.872 13.000 3.570 1.00 43.62 404 ASP A N 1
ATOM 3094 C CA . ASP A 1 404 ? 4.112 12.002 4.627 1.00 43.62 404 ASP A CA 1
ATOM 3095 C C . ASP A 1 404 ? 4.697 10.649 4.123 1.00 43.62 404 ASP A C 1
ATOM 3097 O O . ASP A 1 404 ? 4.086 9.579 4.213 1.00 43.62 404 ASP A O 1
ATOM 3101 N N . GLN A 1 405 ? 5.945 10.637 3.641 1.00 37.81 405 GLN A N 1
ATOM 3102 C CA . GLN A 1 405 ? 6.651 9.447 3.150 1.00 37.81 405 GLN A CA 1
ATOM 3103 C C . GLN A 1 405 ? 6.796 8.379 4.237 1.00 37.81 405 GLN A C 1
ATOM 3105 O O . GLN A 1 405 ? 6.794 7.179 3.946 1.00 37.81 405 GLN A O 1
ATOM 3110 N N . ALA A 1 406 ? 6.887 8.791 5.504 1.00 43.53 406 ALA A N 1
ATOM 3111 C CA . ALA A 1 406 ? 6.873 7.882 6.644 1.00 43.53 406 ALA A CA 1
ATOM 3112 C C . ALA A 1 406 ? 5.538 7.126 6.743 1.00 43.53 406 ALA A C 1
ATOM 3114 O O . ALA A 1 406 ? 5.526 5.936 7.070 1.00 43.53 406 ALA A O 1
ATOM 3115 N N . GLN A 1 407 ? 4.420 7.767 6.395 1.00 38.91 407 GLN A N 1
ATOM 3116 C CA . GLN A 1 407 ? 3.087 7.174 6.405 1.00 38.91 407 GLN A CA 1
ATOM 3117 C C . GLN A 1 407 ? 2.890 6.206 5.232 1.00 38.91 407 GLN A C 1
ATOM 3119 O O . GLN A 1 407 ? 2.334 5.132 5.418 1.00 38.91 407 GLN A O 1
ATOM 3124 N N . VAL A 1 408 ? 3.405 6.501 4.039 1.00 39.94 408 VAL A N 1
ATOM 3125 C CA . VAL A 1 408 ? 3.270 5.597 2.878 1.00 39.94 408 VAL A CA 1
ATOM 3126 C C . VAL A 1 408 ? 4.228 4.418 2.971 1.00 39.94 408 VAL A C 1
ATOM 3128 O O . VAL A 1 408 ? 3.829 3.282 2.704 1.00 39.94 408 VAL A O 1
ATOM 3131 N N . ARG A 1 409 ? 5.464 4.636 3.440 1.00 44.41 409 ARG A N 1
ATOM 3132 C CA . ARG A 1 409 ? 6.414 3.550 3.728 1.00 44.41 409 ARG A CA 1
ATOM 3133 C C . ARG A 1 409 ? 5.924 2.673 4.876 1.00 44.41 409 ARG A C 1
ATOM 3135 O O . ARG A 1 409 ? 6.040 1.455 4.754 1.00 44.41 409 ARG A O 1
ATOM 3142 N N . SER A 1 410 ? 5.349 3.246 5.940 1.00 45.66 410 SER A N 1
ATOM 3143 C CA . SER A 1 410 ? 4.717 2.465 7.015 1.00 45.66 410 SER A CA 1
ATOM 3144 C C . SER A 1 410 ? 3.473 1.742 6.519 1.00 45.66 410 SER A C 1
ATOM 3146 O O . SER A 1 410 ? 3.436 0.534 6.632 1.00 45.66 410 SER A O 1
ATOM 3148 N N . GLN A 1 411 ? 2.530 2.382 5.826 1.00 46.47 411 GLN A N 1
ATOM 3149 C CA . GLN A 1 411 ? 1.345 1.707 5.279 1.00 46.47 411 GLN A CA 1
ATOM 3150 C C . GLN A 1 411 ? 1.693 0.597 4.288 1.00 46.47 411 GLN A C 1
ATOM 3152 O O . GLN A 1 411 ? 1.047 -0.451 4.286 1.00 46.47 411 GLN A O 1
ATOM 3157 N N . CYS A 1 412 ? 2.719 0.791 3.458 1.00 43.66 412 CYS A N 1
ATOM 3158 C CA . CYS A 1 412 ? 3.254 -0.281 2.641 1.00 43.66 412 CYS A CA 1
ATOM 3159 C C . CYS A 1 412 ? 3.808 -1.387 3.554 1.00 43.66 412 CYS A C 1
ATOM 3161 O O . CYS A 1 412 ? 3.399 -2.541 3.410 1.00 43.66 412 CYS A O 1
ATOM 3163 N N . ARG A 1 413 ? 4.741 -1.091 4.478 1.00 43.72 413 ARG A N 1
ATOM 3164 C CA . ARG A 1 413 ? 5.381 -2.073 5.394 1.00 43.72 413 ARG A CA 1
ATOM 3165 C C . ARG A 1 413 ? 4.376 -2.819 6.289 1.00 43.72 413 ARG A C 1
ATOM 3167 O O . ARG A 1 413 ? 4.544 -4.017 6.475 1.00 43.72 413 ARG A O 1
ATOM 3174 N N . ASP A 1 414 ? 3.315 -2.146 6.716 1.00 37.12 414 ASP A N 1
ATOM 3175 C CA . ASP A 1 414 ? 2.260 -2.599 7.628 1.00 37.12 414 ASP A CA 1
ATOM 3176 C C . ASP A 1 414 ? 1.151 -3.385 6.908 1.00 37.12 414 ASP A C 1
ATOM 3178 O O . ASP A 1 414 ? 0.305 -4.004 7.553 1.00 37.12 414 ASP A O 1
ATOM 3182 N N . HIS A 1 415 ? 1.138 -3.399 5.568 1.00 38.09 415 HIS A N 1
ATOM 3183 C CA . HIS A 1 415 ? 0.311 -4.337 4.815 1.00 38.09 415 HIS A CA 1
ATOM 3184 C C . HIS A 1 415 ? 1.027 -5.685 4.756 1.00 38.09 415 HIS A C 1
ATOM 3186 O O . HIS A 1 415 ? 2.042 -5.792 4.056 1.00 38.09 415 HIS A O 1
ATOM 3192 N N . PRO A 1 416 ? 0.521 -6.707 5.473 1.00 34.06 416 PRO A N 1
ATOM 3193 C CA . PRO A 1 416 ? 1.243 -7.950 5.665 1.00 34.06 416 PRO A CA 1
ATOM 3194 C C . PRO A 1 416 ? 1.565 -8.596 4.313 1.00 34.06 416 PRO A C 1
ATOM 3196 O O . PRO A 1 416 ? 0.786 -8.451 3.357 1.00 34.06 416 PRO A O 1
ATOM 3199 N N . PRO A 1 417 ? 2.674 -9.349 4.211 1.00 34.22 417 PRO A N 1
ATOM 3200 C CA . PRO A 1 417 ? 2.834 -10.284 3.115 1.00 34.22 417 PRO A CA 1
ATOM 3201 C C . PRO A 1 417 ? 1.600 -11.186 3.165 1.00 34.22 417 PRO A C 1
ATOM 3203 O O . PRO A 1 417 ? 1.333 -11.854 4.164 1.00 34.22 417 PRO A O 1
ATOM 3206 N N . GLY A 1 418 ? 0.770 -11.141 2.125 1.00 35.47 418 GLY A N 1
ATOM 3207 C CA . GLY A 1 418 ? -0.312 -12.098 1.955 1.00 35.47 418 GLY A CA 1
ATOM 3208 C C . GLY A 1 418 ? 0.300 -13.453 1.638 1.00 35.47 418 GLY A C 1
ATOM 3209 O O . GLY A 1 418 ? 0.164 -13.907 0.514 1.00 35.47 418 GLY A O 1
ATOM 3210 N N . ILE A 1 419 ? 1.045 -14.043 2.576 1.00 37.66 419 ILE A N 1
ATOM 3211 C CA . ILE A 1 419 ? 1.658 -15.351 2.396 1.00 37.66 419 ILE A CA 1
ATOM 3212 C C . ILE A 1 419 ? 0.496 -16.327 2.161 1.00 37.66 419 ILE A C 1
ATOM 3214 O O . ILE A 1 419 ? -0.420 -16.366 2.994 1.00 37.66 419 ILE A O 1
ATOM 3218 N N . PRO A 1 420 ? 0.489 -17.057 1.030 1.00 37.94 420 PRO A N 1
ATOM 3219 C CA . PRO A 1 420 ? -0.505 -18.076 0.725 1.00 37.94 420 PRO A CA 1
ATOM 3220 C C . PRO A 1 420 ? -0.789 -18.959 1.944 1.00 37.94 420 PRO A C 1
ATOM 3222 O O . PRO A 1 420 ? 0.133 -19.366 2.650 1.00 37.94 420 PRO A O 1
ATOM 3225 N N . VAL A 1 421 ? -2.064 -19.273 2.198 1.00 38.41 421 VAL A N 1
ATOM 3226 C CA . VAL A 1 421 ? -2.497 -20.090 3.350 1.00 38.41 421 VAL A CA 1
ATOM 3227 C C . VAL A 1 421 ? -1.772 -21.449 3.391 1.00 38.41 421 VAL A C 1
ATOM 3229 O O . VAL A 1 421 ? -1.508 -21.954 4.481 1.00 38.41 421 VAL A O 1
ATOM 3232 N N . ARG A 1 422 ? -1.369 -21.990 2.229 1.00 35.75 422 ARG A N 1
ATOM 3233 C CA . ARG A 1 422 ? -0.576 -23.226 2.095 1.00 35.75 422 ARG A CA 1
ATOM 3234 C C . ARG A 1 422 ? 0.841 -23.151 2.672 1.00 35.75 422 ARG A C 1
ATOM 3236 O O . ARG A 1 422 ? 1.317 -24.142 3.209 1.00 35.75 422 ARG A O 1
ATOM 3243 N N . LEU A 1 423 ? 1.489 -21.987 2.661 1.00 36.50 423 LEU A N 1
ATOM 3244 C CA . LEU A 1 423 ? 2.880 -21.824 3.113 1.00 36.50 423 LEU A CA 1
ATOM 3245 C C . LEU A 1 423 ? 3.019 -21.640 4.638 1.00 36.50 423 LEU A C 1
ATOM 3247 O O . LEU A 1 423 ? 4.087 -21.293 5.138 1.00 36.50 423 LEU A O 1
ATOM 3251 N N . ARG A 1 424 ? 1.947 -21.872 5.412 1.00 34.72 424 ARG A N 1
ATOM 3252 C CA . ARG A 1 424 ? 1.952 -21.749 6.882 1.00 34.72 424 ARG A CA 1
ATOM 3253 C C . ARG A 1 424 ? 2.482 -22.983 7.634 1.00 34.72 424 ARG A C 1
ATOM 3255 O O . ARG A 1 424 ? 2.397 -22.995 8.861 1.00 34.72 424 ARG A O 1
ATOM 3262 N N . GLN A 1 425 ? 3.065 -23.985 6.968 1.00 27.19 425 GLN A N 1
ATOM 3263 C CA . GLN A 1 425 ? 3.685 -25.136 7.645 1.00 27.19 425 GLN A CA 1
ATOM 3264 C C . GLN A 1 425 ? 5.020 -25.566 7.018 1.00 27.19 425 GLN A C 1
ATOM 3266 O O . GLN A 1 425 ? 5.079 -25.783 5.813 1.00 27.19 425 GLN A O 1
ATOM 3271 N N . PRO A 1 426 ? 6.060 -25.823 7.833 1.00 30.09 426 PRO A N 1
ATOM 3272 C CA . PRO A 1 426 ? 7.102 -26.778 7.497 1.00 30.09 426 PRO A CA 1
ATOM 3273 C C . PRO A 1 426 ? 6.969 -28.021 8.388 1.00 30.09 426 PRO A C 1
ATOM 3275 O O . PRO A 1 426 ? 7.132 -27.953 9.606 1.00 30.09 426 PRO A O 1
ATOM 3278 N N . GLY A 1 427 ? 6.681 -29.165 7.768 1.00 26.75 427 GLY A N 1
ATOM 3279 C CA . GLY A 1 427 ? 6.620 -30.466 8.427 1.00 26.75 427 GLY A CA 1
ATOM 3280 C C . GLY A 1 427 ? 6.821 -31.604 7.430 1.00 26.75 427 GLY A C 1
ATOM 3281 O O . GLY A 1 427 ? 5.854 -32.182 6.964 1.00 26.75 427 GLY A O 1
ATOM 3282 N N . HIS A 1 428 ? 8.089 -31.885 7.120 1.00 29.02 428 HIS A N 1
ATOM 3283 C CA . HIS A 1 428 ? 8.635 -33.145 6.595 1.00 29.02 428 HIS A CA 1
ATOM 3284 C C . HIS A 1 428 ? 7.901 -33.884 5.459 1.00 29.02 428 HIS A C 1
ATOM 3286 O O . HIS A 1 428 ? 6.987 -34.665 5.700 1.00 29.02 428 HIS A O 1
ATOM 3292 N N . ALA A 1 429 ? 8.481 -33.838 4.256 1.00 25.69 429 ALA A N 1
ATOM 3293 C CA . ALA A 1 429 ? 8.425 -34.965 3.322 1.00 25.69 429 ALA A CA 1
ATOM 3294 C C . ALA A 1 429 ? 9.686 -35.026 2.441 1.00 25.69 429 ALA A C 1
ATOM 3296 O O . ALA A 1 429 ? 9.645 -34.813 1.237 1.00 25.69 429 ALA A O 1
ATOM 3297 N N . ALA A 1 430 ? 10.826 -35.337 3.057 1.00 25.77 430 ALA A N 1
ATOM 3298 C CA . ALA A 1 430 ? 11.960 -35.938 2.363 1.00 25.77 430 ALA A CA 1
ATOM 3299 C C . ALA A 1 430 ? 12.573 -36.979 3.303 1.00 25.77 430 ALA A C 1
ATOM 3301 O O . ALA A 1 430 ? 13.108 -36.638 4.356 1.00 25.77 430 ALA A O 1
ATOM 3302 N N . GLY A 1 431 ? 12.427 -38.255 2.947 1.00 24.84 431 GLY A N 1
ATOM 3303 C CA . GLY A 1 431 ? 13.063 -39.364 3.652 1.00 24.84 431 GLY A CA 1
ATOM 3304 C C . GLY A 1 431 ? 12.123 -40.516 3.983 1.00 24.84 431 GLY A C 1
ATOM 3305 O O . GLY A 1 431 ? 11.734 -40.671 5.139 1.00 24.84 431 GLY A O 1
ATOM 3306 N N . ARG A 1 432 ? 11.811 -41.344 2.976 1.00 24.22 432 ARG A N 1
ATOM 3307 C CA . ARG A 1 432 ? 11.956 -42.815 3.020 1.00 24.22 432 ARG A CA 1
ATOM 3308 C C . ARG A 1 432 ? 11.367 -43.457 1.759 1.00 24.22 432 ARG A C 1
ATOM 3310 O O . ARG A 1 432 ? 10.188 -43.778 1.691 1.00 24.22 432 ARG A O 1
ATOM 3317 N N . LEU A 1 433 ? 12.240 -43.696 0.785 1.00 24.38 433 LEU A N 1
ATOM 3318 C CA . LEU A 1 433 ? 12.161 -44.875 -0.071 1.00 24.38 433 LEU A CA 1
ATOM 3319 C C . LEU A 1 433 ? 12.892 -46.001 0.666 1.00 24.38 433 LEU A C 1
ATOM 3321 O O . LEU A 1 433 ? 14.085 -45.862 0.920 1.00 24.38 433 LEU A O 1
ATOM 3325 N N . ALA A 1 434 ? 12.166 -47.055 1.045 1.00 24.34 434 ALA A N 1
ATOM 3326 C CA . ALA A 1 434 ? 12.600 -48.460 1.075 1.00 24.34 434 ALA A CA 1
ATOM 3327 C C . ALA A 1 434 ? 11.644 -49.296 1.944 1.00 24.34 434 ALA A C 1
ATOM 3329 O O . ALA A 1 434 ? 11.444 -48.993 3.116 1.00 24.34 434 ALA A O 1
ATOM 3330 N N . GLY A 1 435 ? 11.148 -50.405 1.384 1.00 23.23 435 GLY A N 1
ATOM 3331 C CA . GLY A 1 435 ? 10.821 -51.597 2.176 1.00 23.23 435 GLY A CA 1
ATOM 3332 C C . GLY A 1 435 ? 9.347 -51.997 2.285 1.00 23.23 435 GLY A C 1
ATOM 3333 O O . GLY A 1 435 ? 8.700 -51.706 3.276 1.00 23.23 435 GLY A O 1
ATOM 3334 N N . HIS A 1 436 ? 8.879 -52.763 1.296 1.00 25.33 436 HIS A N 1
ATOM 3335 C CA . HIS A 1 436 ? 8.181 -54.048 1.473 1.00 25.33 436 HIS A CA 1
ATOM 3336 C C . HIS A 1 436 ? 6.903 -54.129 2.346 1.00 25.33 436 HIS A C 1
ATOM 3338 O O . HIS A 1 436 ? 6.953 -54.263 3.558 1.00 25.33 436 HIS A O 1
ATOM 3344 N N . CYS A 1 437 ? 5.767 -54.210 1.641 1.00 20.44 437 CYS A N 1
ATOM 3345 C CA . CYS A 1 437 ? 4.837 -55.354 1.573 1.00 20.44 437 CYS A CA 1
ATOM 3346 C C . CYS A 1 437 ? 4.329 -56.058 2.863 1.00 20.44 437 CYS A C 1
ATOM 3348 O O . CYS A 1 437 ? 5.111 -56.590 3.644 1.00 20.44 437 CYS A O 1
ATOM 3350 N N . ARG A 1 438 ? 2.997 -56.293 2.853 1.00 24.03 438 ARG A N 1
ATOM 3351 C CA . ARG A 1 438 ? 2.155 -57.238 3.640 1.00 24.03 438 ARG A CA 1
ATOM 3352 C C . ARG A 1 438 ? 1.709 -56.721 5.016 1.00 24.03 438 ARG A C 1
ATOM 3354 O O . ARG A 1 438 ? 2.489 -56.110 5.719 1.00 24.03 438 ARG A O 1
ATOM 3361 N N . SER A 1 439 ? 0.500 -56.950 5.527 1.00 24.53 439 SER A N 1
ATOM 3362 C CA . SER A 1 439 ? -0.770 -57.547 5.079 1.00 24.53 439 SER A CA 1
ATOM 3363 C C . SER A 1 439 ? -1.703 -57.515 6.305 1.00 24.53 439 SER A C 1
ATOM 3365 O O . SER A 1 439 ? -1.186 -57.711 7.399 1.00 24.53 439 SER A O 1
ATOM 3367 N N . THR A 1 440 ? -3.032 -57.403 6.111 1.00 26.05 440 THR A N 1
ATOM 3368 C CA . THR A 1 440 ? -4.126 -57.869 7.019 1.00 26.05 440 THR A CA 1
ATOM 3369 C C . THR A 1 440 ? -4.177 -57.284 8.450 1.00 26.05 440 THR A C 1
ATOM 3371 O O . THR A 1 440 ? -3.168 -57.129 9.106 1.00 26.05 440 THR A O 1
ATOM 3374 N N . GLY A 1 441 ? -5.298 -56.966 9.090 1.00 24.64 441 GLY A N 1
ATOM 3375 C CA . GLY A 1 441 ? -6.711 -57.208 8.850 1.00 24.64 441 GLY A CA 1
ATOM 3376 C C . GLY A 1 441 ? -7.452 -57.044 10.196 1.00 24.64 441 GLY A C 1
ATOM 3377 O O . GLY A 1 441 ? -6.962 -57.503 11.215 1.00 24.64 441 GLY A O 1
ATOM 3378 N N . ARG A 1 442 ? -8.600 -56.354 10.153 1.00 25.09 442 ARG A N 1
ATOM 3379 C CA . ARG A 1 442 ? -9.861 -56.549 10.911 1.00 25.09 442 ARG A CA 1
ATOM 3380 C C . ARG A 1 442 ? -9.923 -56.895 12.426 1.00 25.09 442 ARG A C 1
ATOM 3382 O O . ARG A 1 442 ? -9.391 -57.905 12.855 1.00 25.09 442 ARG A O 1
ATOM 3389 N N . HIS A 1 443 ? -10.867 -56.185 13.083 1.00 25.25 443 HIS A N 1
ATOM 3390 C CA . HIS A 1 443 ? -11.696 -56.533 14.271 1.00 25.25 443 HIS A CA 1
ATOM 3391 C C . HIS A 1 443 ? -10.968 -56.661 15.628 1.00 25.25 443 HIS A C 1
ATOM 3393 O O . HIS A 1 443 ? -9.845 -57.123 15.680 1.00 25.25 443 HIS A O 1
ATOM 3399 N N . GLY A 1 444 ? -11.510 -56.297 16.795 1.00 23.12 444 GLY A N 1
ATOM 3400 C CA . GLY A 1 444 ? -12.816 -55.803 17.231 1.00 23.12 444 GLY A CA 1
ATOM 3401 C C . GLY A 1 444 ? -12.888 -55.886 18.774 1.00 23.12 444 GLY A C 1
ATOM 3402 O O . GLY A 1 444 ? -12.236 -56.741 19.355 1.00 23.12 444 GLY A O 1
ATOM 3403 N N . ALA A 1 445 ? -13.672 -54.986 19.377 1.00 23.58 445 ALA A N 1
ATOM 3404 C CA . ALA A 1 445 ? -14.408 -55.067 20.654 1.00 23.58 445 ALA A CA 1
ATOM 3405 C C . ALA A 1 445 ? -13.729 -55.420 22.013 1.00 23.58 445 ALA A C 1
ATOM 3407 O O . ALA A 1 445 ? -13.151 -56.480 22.208 1.00 23.58 445 ALA A O 1
ATOM 3408 N N . GLU A 1 446 ? -13.987 -54.513 22.972 1.00 24.38 446 GLU A N 1
ATOM 3409 C CA . GLU A 1 446 ? -14.444 -54.724 24.366 1.00 24.38 446 GLU A CA 1
ATOM 3410 C C . GLU A 1 446 ? -13.600 -55.520 25.385 1.00 24.38 446 GLU A C 1
ATOM 3412 O O . GLU A 1 446 ? -13.525 -56.743 25.352 1.00 24.38 446 GLU A O 1
ATOM 3417 N N . ASN A 1 447 ? -13.100 -54.817 26.417 1.00 25.30 447 ASN A N 1
ATOM 3418 C CA . ASN A 1 447 ? -13.564 -54.922 27.820 1.00 25.30 447 ASN A CA 1
ATOM 3419 C C . ASN A 1 447 ? -12.576 -54.252 28.803 1.00 25.30 447 ASN A C 1
ATOM 3421 O O . ASN A 1 447 ? -11.377 -54.517 28.795 1.00 25.30 447 ASN A O 1
ATOM 3425 N N . ALA A 1 448 ? -13.103 -53.412 29.697 1.00 23.84 448 ALA A N 1
ATOM 3426 C CA . ALA A 1 448 ? -12.496 -53.084 30.997 1.00 23.84 448 ALA A CA 1
ATOM 3427 C C . ALA A 1 448 ? -12.911 -54.192 32.004 1.00 23.84 448 ALA A C 1
ATOM 3429 O O . ALA A 1 448 ? -13.968 -54.779 31.762 1.00 23.84 448 ALA A O 1
ATOM 3430 N N . PRO A 1 449 ? -12.204 -54.495 33.127 1.00 32.59 449 PRO A N 1
ATOM 3431 C CA . PRO A 1 449 ? -11.885 -53.512 34.176 1.00 32.59 449 PRO A CA 1
ATOM 3432 C C . PRO A 1 449 ? -10.616 -53.785 35.035 1.00 32.59 449 PRO A C 1
ATOM 3434 O O . PRO A 1 449 ? -9.977 -54.822 34.945 1.00 32.59 449 PRO A O 1
ATOM 3437 N N . GLN A 1 450 ? -10.340 -52.840 35.949 1.00 25.06 450 GLN A N 1
ATOM 3438 C CA . GLN A 1 450 ? -9.778 -52.980 37.315 1.00 25.06 450 GLN A CA 1
ATOM 3439 C C . GLN A 1 450 ? -8.574 -52.090 37.660 1.00 25.06 450 GLN A C 1
ATOM 3441 O O . GLN A 1 450 ? -7.479 -52.158 37.112 1.00 25.06 450 GLN A O 1
ATOM 3446 N N . ARG A 1 451 ? -8.824 -51.264 38.682 1.00 26.80 451 ARG A N 1
ATOM 3447 C CA . ARG A 1 451 ? -7.884 -50.413 39.410 1.00 26.80 451 ARG A CA 1
ATOM 3448 C C . ARG A 1 451 ? -6.893 -51.253 40.221 1.00 26.80 451 ARG A C 1
ATOM 3450 O O . ARG A 1 451 ? -7.327 -52.043 41.055 1.00 26.80 451 ARG A O 1
ATOM 3457 N N . ARG A 1 452 ? -5.603 -50.904 40.169 1.00 25.55 452 ARG A N 1
ATOM 3458 C CA . ARG A 1 452 ? -4.721 -50.910 41.349 1.00 25.55 452 ARG A CA 1
ATOM 3459 C C . ARG A 1 452 ? -3.790 -49.699 41.344 1.00 25.55 452 ARG A C 1
ATOM 3461 O O . ARG A 1 452 ? -3.194 -49.340 40.337 1.00 25.55 452 ARG A O 1
ATOM 3468 N N . LYS A 1 453 ? -3.742 -49.067 42.516 1.00 28.28 453 LYS A N 1
ATOM 3469 C CA . LYS A 1 453 ? -2.898 -47.941 42.915 1.00 28.28 453 LYS A CA 1
ATOM 3470 C C . LYS A 1 453 ? -1.423 -48.353 42.884 1.00 28.28 453 LYS A C 1
ATOM 3472 O O . LYS A 1 453 ? -1.104 -49.425 43.385 1.00 28.28 453 LYS A O 1
ATOM 3477 N N . ASN A 1 454 ? -0.550 -47.473 42.398 1.00 26.28 454 ASN A N 1
ATOM 3478 C CA . ASN A 1 454 ? 0.668 -47.085 43.113 1.00 26.28 454 ASN A CA 1
ATOM 3479 C C . ASN A 1 454 ? 1.283 -45.836 42.479 1.00 26.28 454 ASN A C 1
ATOM 3481 O O . ASN A 1 454 ? 1.669 -45.821 41.314 1.00 26.28 454 ASN A O 1
ATOM 3485 N N . ALA A 1 455 ? 1.352 -44.785 43.290 1.00 29.31 455 ALA A N 1
ATOM 3486 C CA . ALA A 1 455 ? 2.085 -43.569 43.017 1.00 29.31 455 ALA A CA 1
ATOM 3487 C C . ALA A 1 455 ? 3.591 -43.835 43.137 1.00 29.31 455 ALA A C 1
ATOM 3489 O O . ALA A 1 455 ? 4.049 -44.340 44.162 1.00 29.31 455 ALA A O 1
ATOM 3490 N N . ARG A 1 456 ? 4.359 -43.433 42.120 1.00 27.97 456 ARG A N 1
ATOM 3491 C CA . ARG A 1 456 ? 5.740 -42.969 42.279 1.00 27.97 456 ARG A CA 1
ATOM 3492 C C . ARG A 1 456 ? 5.935 -41.739 41.397 1.00 27.97 456 ARG A C 1
ATOM 3494 O O . ARG A 1 456 ? 5.660 -41.765 40.204 1.00 27.97 456 ARG A O 1
ATOM 3501 N N . HIS A 1 457 ? 6.327 -40.661 42.065 1.00 27.56 457 HIS A N 1
ATOM 3502 C CA . HIS A 1 457 ? 6.749 -39.373 41.534 1.00 27.56 457 HIS A CA 1
ATOM 3503 C C . HIS A 1 457 ? 7.869 -39.552 40.495 1.00 27.56 457 HIS A C 1
ATOM 3505 O O . HIS A 1 457 ? 8.894 -40.152 40.810 1.00 27.56 457 HIS A O 1
ATOM 3511 N N . ASP A 1 458 ? 7.694 -38.982 39.305 1.00 28.84 458 ASP A N 1
ATOM 3512 C CA . ASP A 1 458 ? 8.777 -38.698 38.358 1.00 28.84 458 ASP A CA 1
ATOM 3513 C C . ASP A 1 458 ? 8.767 -37.180 38.073 1.00 28.84 458 ASP A C 1
ATOM 3515 O O . ASP A 1 458 ? 7.798 -36.685 37.489 1.00 28.84 458 ASP A O 1
ATOM 3519 N N . PRO A 1 459 ? 9.778 -36.409 38.518 1.00 29.20 459 PRO A N 1
ATOM 3520 C CA . PRO A 1 459 ? 9.780 -34.951 38.434 1.00 29.20 459 PRO A CA 1
ATOM 3521 C C . PRO A 1 459 ? 10.381 -34.394 37.125 1.00 29.20 459 PRO A C 1
ATOM 3523 O O . PRO A 1 459 ? 10.945 -33.303 37.135 1.00 29.20 459 PRO A O 1
ATOM 3526 N N . ARG A 1 460 ? 10.298 -35.092 35.979 1.00 28.58 460 ARG A N 1
ATOM 3527 C CA . ARG A 1 460 ? 10.931 -34.630 34.717 1.00 28.58 460 ARG A CA 1
ATOM 3528 C C . ARG A 1 460 ? 10.019 -34.582 33.485 1.00 28.58 460 ARG A C 1
ATOM 3530 O O . ARG A 1 460 ? 10.368 -35.079 32.416 1.00 28.58 460 ARG A O 1
ATOM 3537 N N . ARG A 1 461 ? 8.882 -33.888 33.579 1.00 24.94 461 ARG A N 1
ATOM 3538 C CA . ARG A 1 461 ? 8.161 -33.384 32.392 1.00 24.94 461 ARG A CA 1
ATOM 3539 C C . ARG A 1 461 ? 7.824 -31.902 32.560 1.00 24.94 461 ARG A C 1
ATOM 3541 O O . ARG A 1 461 ? 6.933 -31.602 33.350 1.00 24.94 461 ARG A O 1
ATOM 3548 N N . PRO A 1 462 ? 8.458 -30.969 31.824 1.00 28.33 462 PRO A N 1
ATOM 3549 C CA . PRO A 1 462 ? 7.897 -29.636 31.713 1.00 28.33 462 PRO A CA 1
ATOM 3550 C C . PRO A 1 462 ? 6.603 -29.729 30.897 1.00 28.33 462 PRO A C 1
ATOM 3552 O O . PRO A 1 462 ? 6.500 -30.493 29.930 1.00 28.33 462 PRO A O 1
ATOM 3555 N N . ALA A 1 463 ? 5.595 -28.984 31.344 1.00 25.92 463 ALA A N 1
ATOM 3556 C CA . ALA A 1 463 ? 4.304 -28.860 30.696 1.00 25.92 463 ALA A CA 1
ATOM 3557 C C . ALA A 1 463 ? 4.486 -28.559 29.202 1.00 25.92 463 ALA A C 1
ATOM 3559 O O . ALA A 1 463 ? 5.263 -27.683 28.818 1.00 25.92 463 ALA A O 1
ATOM 3560 N N . ARG A 1 464 ? 3.757 -29.286 28.351 1.00 27.27 464 ARG A N 1
ATOM 3561 C CA . ARG A 1 464 ? 3.603 -28.943 26.937 1.00 27.27 464 ARG A CA 1
ATOM 3562 C C . ARG A 1 464 ? 2.873 -27.601 26.860 1.00 27.27 464 ARG A C 1
ATOM 3564 O O . ARG A 1 464 ? 1.651 -27.566 26.767 1.00 27.27 464 ARG A O 1
ATOM 3571 N N . HIS A 1 465 ? 3.624 -26.505 26.910 1.00 26.38 465 HIS A N 1
ATOM 3572 C CA . HIS A 1 465 ? 3.156 -25.214 26.440 1.00 26.38 465 HIS A CA 1
ATOM 3573 C C . HIS A 1 465 ? 2.864 -25.364 24.952 1.00 26.38 465 HIS A C 1
ATOM 3575 O O . HIS A 1 465 ? 3.759 -25.574 24.132 1.00 26.38 465 HIS A O 1
ATOM 3581 N N . LEU A 1 466 ? 1.577 -25.318 24.627 1.00 26.00 466 LEU A N 1
ATOM 3582 C CA . LEU A 1 466 ? 1.074 -25.176 23.277 1.00 26.00 466 LEU A CA 1
ATOM 3583 C C . LEU A 1 466 ? 1.660 -23.865 22.724 1.00 26.00 466 LEU A C 1
ATOM 3585 O O . LEU A 1 466 ? 1.172 -22.778 23.024 1.00 26.00 466 LEU A O 1
ATOM 3589 N N . LEU A 1 467 ? 2.766 -23.958 21.984 1.00 26.20 467 LEU A N 1
ATOM 3590 C CA . LEU A 1 467 ? 3.360 -22.844 21.250 1.00 26.20 467 LEU A CA 1
ATOM 3591 C C . LEU A 1 467 ? 2.394 -22.453 20.126 1.00 26.20 467 LEU A C 1
ATOM 3593 O O . LEU A 1 467 ? 2.522 -22.881 18.980 1.00 26.20 467 LEU A O 1
ATOM 3597 N N . LEU A 1 468 ? 1.403 -21.632 20.474 1.00 25.73 468 LEU A N 1
ATOM 3598 C CA . LEU A 1 468 ? 0.693 -20.776 19.537 1.00 25.73 468 LEU A CA 1
ATOM 3599 C C . LEU A 1 468 ? 1.742 -19.886 18.856 1.00 25.73 468 LEU A C 1
ATOM 3601 O O . LEU A 1 468 ? 2.118 -18.838 19.376 1.00 25.73 468 LEU A O 1
ATOM 3605 N N . ARG A 1 469 ? 2.225 -20.299 17.678 1.00 24.67 469 ARG A N 1
ATOM 3606 C CA . ARG A 1 469 ? 2.852 -19.385 16.717 1.00 24.67 469 ARG A CA 1
ATOM 3607 C C . ARG A 1 469 ? 1.792 -18.346 16.336 1.00 24.67 469 ARG A C 1
ATOM 3609 O O . ARG A 1 469 ? 0.979 -18.568 15.442 1.00 24.67 469 ARG A O 1
ATOM 3616 N N . ARG A 1 470 ? 1.763 -17.237 17.080 1.00 29.61 470 ARG A N 1
ATOM 3617 C CA . ARG A 1 470 ? 0.914 -16.067 16.846 1.00 29.61 470 ARG A CA 1
ATOM 3618 C C . ARG A 1 470 ? 1.234 -15.482 15.470 1.00 29.61 470 ARG A C 1
ATOM 3620 O O . ARG A 1 470 ? 2.204 -14.753 15.301 1.00 29.61 470 ARG A O 1
ATOM 3627 N N . THR A 1 471 ? 0.384 -15.744 14.484 1.00 26.31 471 THR A N 1
ATOM 3628 C CA . THR A 1 471 ? 0.138 -14.745 13.441 1.00 26.31 471 THR A CA 1
ATOM 3629 C C . THR A 1 471 ? -0.484 -13.530 14.113 1.00 26.31 471 THR A C 1
ATOM 3631 O O . THR A 1 471 ? -1.570 -13.642 14.678 1.00 26.31 471 THR A O 1
ATOM 3634 N N . MET A 1 472 ? 0.232 -12.404 14.094 1.00 32.56 472 MET A N 1
ATOM 3635 C CA . MET A 1 472 ? -0.212 -11.124 14.640 1.00 32.56 472 MET A CA 1
ATOM 3636 C C . MET A 1 472 ? -1.567 -10.735 14.032 1.00 32.56 472 MET A C 1
ATOM 3638 O O . MET A 1 472 ? -1.655 -10.304 12.885 1.00 32.56 472 MET A O 1
ATOM 3642 N N . LEU A 1 473 ? -2.633 -10.864 14.819 1.00 36.69 473 LEU A N 1
ATOM 3643 C CA . LEU A 1 473 ? -3.684 -9.856 14.806 1.00 36.69 473 LEU A CA 1
ATOM 3644 C C . LEU A 1 473 ? -2.993 -8.597 15.338 1.00 36.69 473 LEU A C 1
ATOM 3646 O O . LEU A 1 473 ? -2.521 -8.607 16.470 1.00 36.69 473 LEU A O 1
ATOM 3650 N N . THR A 1 474 ? -2.801 -7.574 14.505 1.00 50.25 474 THR A N 1
ATOM 3651 C CA . THR A 1 474 ? -2.109 -6.344 14.914 1.00 50.25 474 THR A CA 1
ATOM 3652 C C . THR A 1 474 ? -2.895 -5.682 16.040 1.00 50.25 474 THR A C 1
ATOM 3654 O O . THR A 1 474 ? -3.930 -5.062 15.790 1.00 50.25 474 THR A O 1
ATOM 3657 N N . THR A 1 475 ? -2.423 -5.839 17.275 1.00 61.38 475 THR A N 1
ATOM 3658 C CA . THR A 1 475 ? -2.949 -5.137 18.444 1.00 61.38 475 THR A CA 1
ATOM 3659 C C . THR A 1 475 ? -2.870 -3.628 18.176 1.00 61.38 475 THR A C 1
ATOM 3661 O O . THR A 1 475 ? -1.788 -3.129 17.859 1.00 61.38 475 THR A O 1
ATOM 3664 N N . PRO A 1 476 ? -3.991 -2.883 18.221 1.00 71.12 476 PRO A N 1
ATOM 3665 C CA . PRO A 1 476 ? -3.986 -1.455 17.913 1.00 71.12 476 PRO A CA 1
ATOM 3666 C C . PRO A 1 476 ? -3.012 -0.673 18.800 1.00 71.12 476 PRO A C 1
ATOM 3668 O O . PRO A 1 476 ? -2.893 -0.940 19.993 1.00 71.12 476 PRO A O 1
ATOM 3671 N N . ARG A 1 477 ? -2.349 0.349 18.244 1.00 74.88 477 ARG A N 1
ATOM 3672 C CA . ARG A 1 477 ? -1.321 1.132 18.962 1.00 74.88 477 ARG A CA 1
ATOM 3673 C C . ARG A 1 477 ? -1.809 1.775 20.251 1.00 74.88 477 ARG A C 1
ATOM 3675 O O . ARG A 1 477 ? -1.046 1.849 21.207 1.00 74.88 477 ARG A O 1
ATOM 3682 N N . GLY A 1 478 ? -3.072 2.196 20.284 1.00 68.94 478 GLY A N 1
ATOM 3683 C CA . GLY A 1 478 ? -3.672 2.758 21.485 1.00 68.94 478 GLY A CA 1
ATOM 3684 C C . GLY A 1 478 ? -3.718 1.760 22.641 1.00 68.94 478 GLY A C 1
ATOM 3685 O O . GLY A 1 478 ? -3.666 2.171 23.787 1.00 68.94 478 GLY A O 1
ATOM 3686 N N . VAL A 1 479 ? -3.798 0.450 22.393 1.00 76.56 479 VAL A N 1
ATOM 3687 C CA . VAL A 1 479 ? -3.942 -0.572 23.448 1.00 76.56 479 VAL A CA 1
ATOM 3688 C C . VAL A 1 479 ? -2.633 -1.280 23.821 1.00 76.56 479 VAL A C 1
ATOM 3690 O O . VAL A 1 479 ? -2.642 -2.088 24.742 1.00 76.56 479 VAL A O 1
ATOM 3693 N N . MET A 1 480 ? -1.519 -0.964 23.154 1.00 81.75 480 MET A N 1
ATOM 3694 C CA . MET A 1 480 ? -0.183 -1.435 23.539 1.00 81.75 480 MET A CA 1
ATOM 3695 C C . MET A 1 480 ? 0.425 -0.511 24.606 1.00 81.75 480 MET A C 1
ATOM 3697 O O . MET A 1 480 ? 0.260 0.703 24.481 1.00 81.75 480 MET A O 1
ATOM 3701 N N . PRO A 1 481 ? 1.173 -1.033 25.595 1.00 85.00 481 PRO A N 1
ATOM 3702 C CA . PRO A 1 481 ? 1.995 -0.198 26.468 1.00 85.00 481 PRO A CA 1
ATOM 3703 C C . PRO A 1 481 ? 3.105 0.510 25.687 1.00 85.00 481 PRO A C 1
ATOM 3705 O O . PRO A 1 481 ? 3.754 -0.101 24.833 1.00 85.00 481 PRO A O 1
ATOM 3708 N N . HIS A 1 482 ? 3.322 1.794 25.964 1.00 89.81 482 HIS A N 1
ATOM 3709 C CA . HIS A 1 482 ? 4.348 2.623 25.335 1.00 89.81 482 HIS A CA 1
ATOM 3710 C C . HIS A 1 482 ? 5.591 2.706 26.225 1.00 89.81 482 HIS A C 1
ATOM 3712 O O . HIS A 1 482 ? 5.507 3.093 27.385 1.00 89.81 482 HIS A O 1
ATOM 3718 N N . ILE A 1 483 ? 6.757 2.384 25.675 1.00 92.19 483 ILE A N 1
ATOM 3719 C CA . ILE A 1 483 ? 8.049 2.422 26.366 1.00 92.19 483 ILE A CA 1
ATOM 3720 C C . ILE A 1 483 ? 8.881 3.549 25.756 1.00 92.19 483 ILE A C 1
ATOM 3722 O O . ILE A 1 483 ? 9.324 3.445 24.613 1.00 92.19 483 ILE A O 1
ATOM 3726 N N . GLY A 1 484 ? 9.084 4.642 26.487 1.00 92.75 484 GLY A N 1
ATOM 3727 C CA . GLY A 1 484 ? 9.877 5.773 26.006 1.00 92.75 484 GLY A CA 1
ATOM 3728 C C . GLY A 1 484 ? 11.367 5.584 26.261 1.00 92.75 484 GLY A C 1
ATOM 3729 O O . GLY A 1 484 ? 11.755 5.260 27.382 1.00 92.75 484 GLY A O 1
ATOM 3730 N N . LEU A 1 485 ? 12.195 5.812 25.242 1.00 93.12 485 LEU A N 1
ATOM 3731 C CA . LEU A 1 485 ? 13.654 5.804 25.355 1.00 93.12 485 LEU A CA 1
ATOM 3732 C C . LEU A 1 485 ? 14.155 7.238 25.487 1.00 93.12 485 LEU A C 1
ATOM 3734 O O . LEU A 1 485 ? 14.066 8.004 24.533 1.00 93.12 485 LEU A O 1
ATOM 3738 N N . PHE A 1 486 ? 14.704 7.578 26.648 1.00 93.12 486 PHE A N 1
ATOM 3739 C CA . PHE A 1 486 ? 15.187 8.912 26.996 1.00 93.12 486 PHE A CA 1
ATOM 3740 C C . PHE A 1 486 ? 16.687 8.896 27.282 1.00 93.12 486 PHE A C 1
ATOM 3742 O O . PHE A 1 486 ? 17.279 7.849 27.529 1.00 93.12 486 PHE A O 1
ATOM 3749 N N . GLY A 1 487 ? 17.307 10.071 27.232 1.00 91.00 487 GLY A N 1
ATOM 3750 C CA . GLY A 1 487 ? 18.724 10.267 27.532 1.00 91.00 487 GLY A CA 1
ATOM 3751 C C . GLY A 1 487 ? 19.354 11.316 26.626 1.00 91.00 487 GLY A C 1
ATOM 3752 O O . GLY A 1 487 ? 18.811 11.655 25.565 1.00 91.00 487 GLY A O 1
ATOM 3753 N N . CYS A 1 488 ? 20.519 11.811 27.017 1.00 88.38 488 CYS A N 1
ATOM 3754 C CA . CYS A 1 488 ? 21.287 12.787 26.245 1.00 88.38 488 CYS A CA 1
ATOM 3755 C C . CYS A 1 488 ? 21.706 12.264 24.851 1.00 88.38 488 CYS A C 1
ATOM 3757 O O . CYS A 1 488 ? 21.561 11.076 24.511 1.00 88.38 488 CYS A O 1
ATOM 3759 N N . ARG A 1 489 ? 22.185 13.156 23.979 1.00 81.69 489 ARG A N 1
ATOM 3760 C CA . ARG A 1 489 ? 22.769 12.790 22.682 1.00 81.69 489 ARG A CA 1
ATOM 3761 C C . ARG A 1 489 ? 23.914 11.804 22.920 1.00 81.69 489 ARG A C 1
ATOM 3763 O O . ARG A 1 489 ? 24.645 11.892 23.897 1.00 81.69 489 ARG A O 1
ATOM 3770 N N . ASN A 1 490 ? 24.035 10.819 22.032 1.00 80.06 490 ASN A N 1
ATOM 3771 C CA . ASN A 1 490 ? 25.060 9.768 22.085 1.00 80.06 490 ASN A CA 1
ATOM 3772 C C . ASN A 1 490 ? 24.977 8.776 23.269 1.00 80.06 490 ASN A C 1
ATOM 3774 O O . ASN A 1 490 ? 25.763 7.834 23.303 1.00 80.06 490 ASN A O 1
ATOM 3778 N N . ALA A 1 491 ? 23.969 8.855 24.151 1.00 83.81 491 ALA A N 1
ATOM 3779 C CA . ALA A 1 491 ? 23.721 7.839 25.193 1.00 83.81 491 ALA A CA 1
ATOM 3780 C C . ALA A 1 491 ? 23.370 6.431 24.641 1.00 83.81 491 ALA A C 1
ATOM 3782 O O . ALA A 1 491 ? 23.225 5.463 25.382 1.00 83.81 491 ALA A O 1
ATOM 3783 N N . GLY A 1 492 ? 23.224 6.299 23.317 1.00 83.94 492 GLY A N 1
ATOM 3784 C CA . GLY A 1 492 ? 23.036 5.016 22.638 1.00 83.94 492 GLY A CA 1
ATOM 3785 C C . GLY A 1 492 ? 21.590 4.519 22.570 1.00 83.94 492 GLY A C 1
ATOM 3786 O O . GLY A 1 492 ? 21.395 3.331 22.355 1.00 83.94 492 GLY A O 1
ATOM 3787 N N . LYS A 1 493 ? 20.581 5.399 22.703 1.00 88.00 493 LYS A N 1
ATOM 3788 C CA . LYS A 1 493 ? 19.137 5.060 22.634 1.00 88.00 493 LYS A CA 1
ATOM 3789 C C . LYS A 1 493 ? 18.780 4.173 21.434 1.00 88.00 493 LYS A C 1
ATOM 3791 O O . LYS A 1 493 ? 18.297 3.054 21.603 1.00 88.00 493 LYS A O 1
ATOM 3796 N N . SER A 1 494 ? 19.084 4.642 20.223 1.00 78.81 494 SER A N 1
ATOM 3797 C CA . SER A 1 494 ? 18.775 3.915 18.990 1.00 78.81 494 SER A CA 1
ATOM 3798 C C . SER A 1 494 ? 19.634 2.656 18.822 1.00 78.81 494 SER A C 1
ATOM 3800 O O . SER A 1 494 ? 19.136 1.647 18.330 1.00 78.81 494 SER A O 1
ATOM 3802 N N . SER A 1 495 ? 20.898 2.683 19.266 1.00 82.06 495 SER A N 1
ATOM 3803 C CA . SER A 1 495 ? 21.791 1.514 19.242 1.00 82.06 495 SER A CA 1
ATOM 3804 C C . SER A 1 495 ? 21.272 0.394 20.143 1.00 82.06 495 SER A C 1
ATOM 3806 O O . S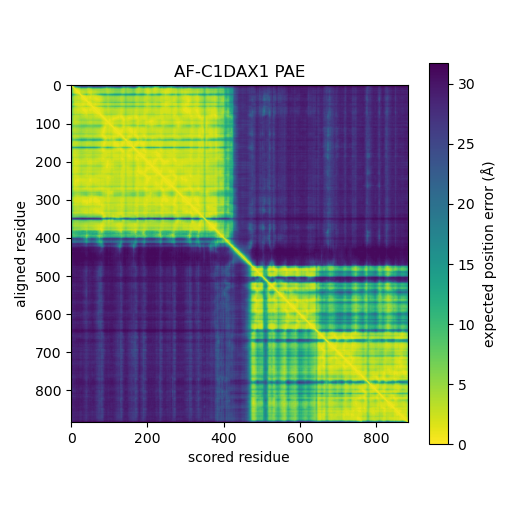ER A 1 495 ? 21.167 -0.746 19.700 1.00 82.06 495 SER A O 1
ATOM 3808 N N . TRP A 1 496 ? 20.868 0.734 21.367 1.00 84.81 496 TRP A N 1
ATOM 3809 C CA . TRP A 1 496 ? 20.309 -0.212 22.326 1.00 84.81 496 TRP A CA 1
ATOM 3810 C C . TRP A 1 496 ? 18.974 -0.782 21.843 1.00 84.81 496 TRP A C 1
ATOM 3812 O O . TRP A 1 496 ? 18.751 -1.989 21.907 1.00 84.81 496 TRP A O 1
ATOM 3822 N N . PHE A 1 497 ? 18.098 0.059 21.285 1.00 84.38 497 PHE A N 1
ATOM 3823 C CA . PHE A 1 497 ? 16.844 -0.425 20.713 1.00 84.38 497 PHE A CA 1
ATOM 3824 C C . PHE A 1 497 ? 17.084 -1.412 19.562 1.00 84.38 497 PHE A C 1
ATOM 3826 O O . PHE A 1 497 ? 16.432 -2.453 19.487 1.00 84.38 497 PHE A O 1
ATOM 3833 N N . ASN A 1 498 ? 18.038 -1.114 18.677 1.00 77.81 498 ASN A N 1
ATOM 3834 C CA . ASN A 1 498 ? 18.386 -2.017 17.583 1.00 77.81 498 ASN A CA 1
ATOM 3835 C C . ASN A 1 498 ? 18.893 -3.366 18.119 1.00 77.81 498 ASN A C 1
ATOM 3837 O O . ASN A 1 498 ? 18.415 -4.404 17.655 1.00 77.81 498 ASN A O 1
ATOM 3841 N N . ALA A 1 499 ? 19.757 -3.348 19.141 1.00 82.00 499 ALA A N 1
ATOM 3842 C CA . ALA A 1 499 ? 20.237 -4.549 19.824 1.00 82.00 499 ALA A CA 1
ATOM 3843 C C . ALA A 1 499 ? 19.084 -5.371 20.429 1.00 82.00 499 ALA A C 1
ATOM 3845 O O . ALA A 1 499 ? 18.990 -6.574 20.193 1.00 82.00 499 ALA A O 1
ATOM 3846 N N . LEU A 1 500 ? 18.127 -4.720 21.105 1.00 81.00 500 LEU A N 1
ATOM 3847 C CA . LEU A 1 500 ? 16.946 -5.391 21.662 1.00 81.00 500 LEU A CA 1
ATOM 3848 C C . LEU A 1 500 ? 16.122 -6.126 20.593 1.00 81.00 500 LEU A C 1
ATOM 3850 O O . LEU A 1 500 ? 15.612 -7.218 20.855 1.00 81.00 500 LEU A O 1
ATOM 3854 N N . THR A 1 501 ? 15.972 -5.529 19.407 1.00 73.50 501 THR A N 1
ATOM 3855 C CA . THR A 1 501 ? 15.131 -6.076 18.330 1.00 73.50 501 THR A CA 1
ATOM 3856 C C . THR A 1 501 ? 15.779 -7.182 17.496 1.00 73.50 501 THR A C 1
ATOM 3858 O O . THR A 1 501 ? 15.075 -7.803 16.699 1.00 73.50 501 THR A O 1
ATOM 3861 N N . GLY A 1 502 ? 17.086 -7.434 17.642 1.00 63.16 502 GLY A N 1
ATOM 3862 C CA . GLY A 1 502 ? 17.808 -8.428 16.837 1.00 63.16 502 GLY A CA 1
ATOM 3863 C C . GLY A 1 502 ? 17.810 -8.134 15.328 1.00 63.16 502 GLY A C 1
ATOM 3864 O O . GLY A 1 502 ? 18.022 -9.036 14.521 1.00 63.16 502 GLY A O 1
ATOM 3865 N N . GLN A 1 503 ? 17.526 -6.889 14.925 1.00 44.66 503 GLN A N 1
ATOM 3866 C CA . GLN A 1 503 ? 17.603 -6.454 13.533 1.00 44.66 503 GLN A CA 1
ATOM 3867 C C . GLN A 1 503 ? 19.030 -5.988 13.236 1.00 44.66 503 GLN A C 1
ATOM 3869 O O . GLN A 1 503 ? 19.401 -4.857 13.555 1.00 44.66 503 GLN A O 1
ATOM 3874 N N . GLU A 1 504 ? 19.839 -6.838 12.602 1.00 33.66 504 GLU A N 1
ATOM 3875 C CA . GLU A 1 504 ? 21.111 -6.391 12.039 1.00 33.66 504 GLU A CA 1
ATOM 3876 C C . GLU A 1 504 ? 20.863 -5.329 10.949 1.00 33.66 504 GLU A C 1
ATOM 3878 O O . GLU A 1 504 ? 20.256 -5.591 9.912 1.00 33.66 504 GLU A O 1
ATOM 3883 N N . ARG A 1 505 ? 21.388 -4.122 11.204 1.00 30.77 505 ARG A N 1
ATOM 3884 C CA . ARG A 1 505 ? 21.617 -3.015 10.255 1.00 30.77 505 ARG A CA 1
ATOM 3885 C C . ARG A 1 505 ? 20.374 -2.330 9.666 1.00 30.77 505 ARG A C 1
ATOM 3887 O O . ARG A 1 505 ? 20.128 -2.360 8.464 1.00 30.77 505 ARG A O 1
ATOM 3894 N N . ALA A 1 506 ? 19.727 -1.495 10.478 1.00 23.39 506 ALA A N 1
ATOM 3895 C CA . ALA A 1 506 ? 19.383 -0.153 10.006 1.00 23.39 506 ALA A CA 1
ATOM 3896 C C . ALA A 1 506 ? 20.574 0.757 10.333 1.00 23.39 506 ALA A C 1
ATOM 3898 O O . ALA A 1 506 ? 20.914 0.929 11.502 1.00 23.39 506 ALA A O 1
ATOM 3899 N N . ILE A 1 507 ? 21.247 1.271 9.303 1.00 25.22 507 ILE A N 1
ATOM 3900 C CA . ILE A 1 507 ? 22.384 2.189 9.422 1.00 25.22 507 ILE A CA 1
ATOM 3901 C C . ILE A 1 507 ? 22.010 3.310 10.400 1.00 25.22 507 ILE A C 1
ATOM 3903 O O . ILE A 1 507 ? 21.110 4.107 10.136 1.00 25.22 507 ILE A O 1
ATOM 3907 N N . VAL A 1 508 ? 22.697 3.357 11.542 1.00 27.88 508 VAL A N 1
ATOM 3908 C CA . VAL A 1 508 ? 22.704 4.530 12.414 1.00 27.88 508 VAL A CA 1
ATOM 3909 C C . VAL A 1 508 ? 23.320 5.645 11.576 1.00 27.88 508 VAL A C 1
ATOM 3911 O O . VAL A 1 508 ? 24.469 5.530 11.150 1.00 27.88 508 VAL A O 1
ATOM 3914 N N . SER A 1 509 ? 22.559 6.695 11.265 1.00 26.75 509 SER A N 1
ATOM 3915 C CA . SER A 1 509 ? 23.130 7.860 10.593 1.00 26.75 509 SER A CA 1
ATOM 3916 C C . SER A 1 509 ? 24.252 8.403 11.478 1.00 26.75 509 SER A C 1
ATOM 3918 O O . SER A 1 509 ? 23.987 8.830 12.602 1.00 26.75 509 SER A O 1
ATOM 3920 N N . ALA A 1 510 ? 25.487 8.417 10.985 1.00 25.48 510 ALA A N 1
ATOM 3921 C CA . ALA A 1 510 ? 26.652 8.952 11.690 1.00 25.48 510 ALA A CA 1
ATOM 3922 C C . ALA A 1 510 ? 26.654 10.498 11.758 1.00 25.48 510 ALA A C 1
ATOM 3924 O O . ALA A 1 510 ? 27.686 11.145 11.613 1.00 25.48 510 ALA A O 1
ATOM 3925 N N . ARG A 1 511 ? 25.484 11.111 11.968 1.00 30.22 511 ARG A N 1
ATOM 3926 C CA . ARG A 1 511 ? 25.346 12.503 12.397 1.00 30.22 511 ARG A CA 1
ATOM 3927 C C . ARG A 1 511 ? 24.692 12.497 13.781 1.00 30.22 511 ARG A C 1
ATOM 3929 O O . ARG A 1 511 ? 23.529 12.099 13.880 1.00 30.22 511 ARG A O 1
ATOM 3936 N N . PRO A 1 512 ? 25.405 12.912 14.845 1.00 30.70 512 PRO A N 1
ATOM 3937 C CA . PRO A 1 512 ? 24.805 13.092 16.162 1.00 30.70 512 PRO A CA 1
ATOM 3938 C C . PRO A 1 512 ? 23.599 14.034 16.026 1.00 30.70 512 PRO A C 1
ATOM 3940 O O . PRO A 1 512 ? 23.765 15.131 15.502 1.00 30.70 512 PRO A O 1
ATOM 3943 N N . GLY A 1 513 ? 22.409 13.649 16.502 1.00 40.25 513 GLY A N 1
ATOM 3944 C CA . GLY A 1 513 ? 21.209 14.514 16.496 1.00 40.25 513 GLY A CA 1
ATOM 3945 C C . GLY A 1 513 ? 20.178 14.266 15.379 1.00 40.25 513 GLY A C 1
ATOM 3946 O O . GLY A 1 513 ? 19.503 15.208 14.964 1.00 40.25 513 GLY A O 1
ATOM 3947 N N . SER A 1 514 ? 20.044 13.033 14.878 1.00 44.34 514 SER A N 1
ATOM 3948 C CA . SER A 1 514 ? 19.178 12.697 13.732 1.00 44.34 514 SER A CA 1
ATOM 3949 C C . SER A 1 514 ? 17.702 12.387 14.039 1.00 44.34 514 SER A C 1
ATOM 3951 O O . SER A 1 514 ? 16.916 12.252 13.103 1.00 44.34 514 SER A O 1
ATOM 3953 N N . THR A 1 515 ? 17.284 12.303 15.305 1.00 44.31 515 THR A N 1
ATOM 3954 C CA . THR A 1 515 ? 15.881 12.021 15.673 1.00 44.31 515 THR A CA 1
ATOM 3955 C C . THR A 1 515 ? 15.097 13.334 15.803 1.00 44.31 515 THR A C 1
ATOM 3957 O O . THR A 1 515 ? 15.074 13.942 16.869 1.00 44.31 515 THR A O 1
ATOM 3960 N N . THR A 1 516 ? 14.504 13.824 14.709 1.00 45.22 516 THR A N 1
ATOM 3961 C CA . THR A 1 516 ? 13.747 15.097 14.678 1.00 45.22 516 THR A CA 1
ATOM 3962 C C . THR A 1 516 ? 12.329 14.993 15.247 1.00 45.22 516 THR A C 1
ATOM 3964 O O . THR A 1 516 ? 11.822 15.976 15.784 1.00 45.22 516 THR A O 1
ATOM 3967 N N . ASP A 1 517 ? 11.714 13.809 15.178 1.00 53.03 517 ASP A N 1
ATOM 3968 C CA . ASP A 1 517 ? 10.407 13.489 15.759 1.00 53.03 517 ASP A CA 1
ATOM 3969 C C . ASP A 1 517 ? 10.473 12.132 16.480 1.00 53.03 517 ASP A C 1
ATOM 3971 O O . ASP A 1 517 ? 11.203 11.250 16.017 1.00 53.03 517 ASP A O 1
ATOM 3975 N N . PRO A 1 518 ? 9.738 11.931 17.596 1.00 58.94 518 PRO A N 1
ATOM 3976 C CA . PRO A 1 518 ? 9.728 10.654 18.301 1.00 58.94 518 PRO A CA 1
ATOM 3977 C C . PRO A 1 518 ? 9.344 9.494 17.374 1.00 58.94 518 PRO A C 1
ATOM 3979 O O . PRO A 1 518 ? 8.254 9.492 16.797 1.00 58.94 518 PRO A O 1
ATOM 3982 N N . VAL A 1 519 ? 10.227 8.503 17.232 1.00 72.19 519 VAL A N 1
ATOM 3983 C CA . VAL A 1 519 ? 10.016 7.360 16.332 1.00 72.19 519 VAL A CA 1
ATOM 3984 C C . VAL A 1 519 ? 9.331 6.234 17.099 1.00 72.19 519 VAL A C 1
ATOM 3986 O O . VAL A 1 519 ? 9.886 5.687 18.048 1.00 72.19 519 VAL A O 1
ATOM 3989 N N . GLU A 1 520 ? 8.127 5.864 16.670 1.00 79.19 520 GLU A N 1
ATOM 3990 C CA . GLU A 1 520 ? 7.324 4.803 17.285 1.00 79.19 520 GLU A CA 1
ATOM 3991 C C . GLU A 1 520 ? 7.567 3.454 16.583 1.00 79.19 520 GLU A C 1
ATOM 3993 O O . GLU A 1 520 ? 7.407 3.342 15.365 1.00 79.19 520 GLU A O 1
ATOM 3998 N N . LYS A 1 521 ? 7.940 2.412 17.335 1.00 77.19 521 LYS A N 1
ATOM 3999 C CA . LYS A 1 521 ? 8.249 1.071 16.807 1.00 77.19 521 LYS A CA 1
ATOM 4000 C C . LYS A 1 521 ? 7.555 -0.017 17.626 1.00 77.19 521 LYS A C 1
ATOM 4002 O O . LYS A 1 521 ? 7.798 -0.149 18.822 1.00 77.19 521 LYS A O 1
ATOM 4007 N N . ALA A 1 522 ? 6.689 -0.803 16.987 1.00 80.12 522 ALA A N 1
ATOM 4008 C CA . ALA A 1 522 ? 6.017 -1.929 17.639 1.00 80.12 522 ALA A CA 1
ATOM 4009 C C . ALA A 1 522 ? 6.988 -3.104 17.822 1.00 80.12 522 ALA A C 1
ATOM 4011 O O . ALA A 1 522 ? 7.772 -3.409 16.923 1.00 80.12 522 ALA A O 1
ATOM 4012 N N . TYR A 1 523 ? 6.923 -3.763 18.974 1.00 83.44 523 TYR A N 1
ATOM 4013 C CA . TYR A 1 523 ? 7.803 -4.863 19.347 1.00 83.44 523 TYR A CA 1
ATOM 4014 C C . TYR A 1 523 ? 7.031 -5.932 20.131 1.00 83.44 523 TYR A C 1
ATOM 4016 O O . TYR A 1 523 ? 6.272 -5.604 21.038 1.00 83.44 523 TYR A O 1
ATOM 4024 N N . GLU A 1 524 ? 7.216 -7.214 19.800 1.00 82.56 524 GLU A N 1
ATOM 4025 C CA . GLU A 1 524 ? 6.632 -8.324 20.567 1.00 82.56 524 GLU A CA 1
ATOM 4026 C C . GLU A 1 524 ? 7.583 -8.695 21.714 1.00 82.56 524 GLU A C 1
ATOM 4028 O O . GLU A 1 524 ? 8.572 -9.407 21.527 1.00 82.56 524 GLU A O 1
ATOM 4033 N N . LEU A 1 525 ? 7.287 -8.209 22.919 1.00 82.62 525 LEU A N 1
ATOM 4034 C CA . LEU A 1 525 ? 8.060 -8.499 24.119 1.00 82.62 525 LEU A CA 1
ATOM 4035 C C . LEU A 1 525 ? 7.586 -9.822 24.728 1.00 82.62 525 LEU A C 1
ATOM 4037 O O . LEU A 1 525 ? 6.661 -9.853 25.532 1.00 82.62 525 LEU A O 1
ATOM 4041 N N . LEU A 1 526 ? 8.198 -10.941 24.351 1.00 74.25 526 LEU A N 1
ATOM 4042 C CA . LEU A 1 526 ? 7.834 -12.249 24.908 1.00 74.25 526 LEU A CA 1
ATOM 4043 C C . LEU A 1 526 ? 8.303 -12.398 26.372 1.00 74.25 526 LEU A C 1
ATOM 4045 O O . LEU A 1 526 ? 9.437 -12.022 26.669 1.00 74.25 526 LEU A O 1
ATOM 4049 N N . PRO A 1 527 ? 7.487 -12.985 27.277 1.00 78.44 527 PRO A N 1
ATOM 4050 C CA . PRO A 1 527 ? 6.146 -13.545 27.058 1.00 78.44 527 PRO A CA 1
ATOM 4051 C C . PRO A 1 527 ? 4.985 -12.544 27.242 1.00 78.44 527 PRO A C 1
ATOM 4053 O O . PRO A 1 527 ? 3.832 -12.947 27.127 1.00 78.44 527 PRO A O 1
ATOM 4056 N N . PHE A 1 528 ? 5.261 -11.271 27.537 1.00 79.94 528 PHE A N 1
ATOM 4057 C CA . PHE A 1 528 ? 4.250 -10.245 27.823 1.00 79.94 528 PHE A CA 1
ATOM 4058 C C . PHE A 1 528 ? 3.296 -9.988 26.643 1.00 79.94 528 PHE A C 1
ATOM 4060 O O . PHE A 1 528 ? 2.078 -10.019 26.808 1.00 79.94 528 PHE A O 1
ATOM 4067 N N . GLY A 1 529 ? 3.833 -9.796 25.439 1.00 78.50 529 GLY A N 1
ATOM 4068 C CA . GLY A 1 529 ? 3.070 -9.481 24.233 1.00 78.50 529 GLY A CA 1
ATOM 4069 C C . GLY A 1 529 ? 3.507 -8.164 23.581 1.00 78.50 529 GLY A C 1
ATOM 4070 O O . GLY A 1 529 ? 4.637 -7.721 23.794 1.00 78.50 529 GLY A O 1
ATOM 4071 N N . PRO A 1 530 ? 2.647 -7.540 22.761 1.00 81.75 530 PRO A N 1
ATOM 4072 C CA . PRO A 1 530 ? 3.026 -6.389 21.951 1.00 81.75 530 PRO A CA 1
ATOM 4073 C C . PRO A 1 530 ? 3.143 -5.098 22.778 1.00 81.75 530 PRO A C 1
ATOM 4075 O O . PRO A 1 530 ? 2.231 -4.730 23.520 1.00 81.75 530 PRO A O 1
ATOM 4078 N N . VAL A 1 531 ? 4.256 -4.388 22.598 1.00 85.38 531 VAL A N 1
ATOM 4079 C CA . VAL A 1 531 ? 4.572 -3.073 23.180 1.00 85.38 531 VAL A CA 1
ATOM 4080 C C . VAL A 1 531 ? 4.990 -2.100 22.074 1.00 85.38 531 VAL A C 1
ATOM 4082 O O . VAL A 1 531 ? 5.384 -2.515 20.983 1.00 85.38 531 VAL A O 1
ATOM 4085 N N . LEU A 1 532 ? 4.922 -0.796 22.334 1.00 86.75 532 LEU A N 1
ATOM 4086 C CA . LEU A 1 532 ? 5.380 0.242 21.411 1.00 86.75 532 LEU A CA 1
ATOM 4087 C C . LEU A 1 532 ? 6.562 0.995 22.022 1.00 86.75 532 LEU A C 1
ATOM 4089 O O . LEU A 1 532 ? 6.398 1.694 23.012 1.00 86.75 532 LEU A O 1
ATOM 4093 N N . PHE A 1 533 ? 7.744 0.904 21.427 1.00 89.31 533 PHE A N 1
ATOM 4094 C CA . PHE A 1 533 ? 8.868 1.749 21.817 1.00 89.31 533 PHE A CA 1
ATOM 4095 C C . PHE A 1 533 ? 8.766 3.123 21.162 1.00 89.31 533 PHE A C 1
ATOM 4097 O O . PHE A 1 533 ? 8.434 3.222 19.982 1.00 89.31 533 PHE A O 1
ATOM 4104 N N . VAL A 1 534 ? 9.073 4.172 21.918 1.00 88.06 534 VAL A N 1
ATOM 4105 C CA . VAL A 1 534 ? 9.091 5.562 21.458 1.00 88.06 534 VAL A CA 1
ATOM 4106 C C . VAL A 1 534 ? 10.509 6.103 21.631 1.00 88.06 534 VAL A C 1
ATOM 4108 O O . VAL A 1 534 ? 10.911 6.444 22.740 1.00 88.06 534 VAL A O 1
ATOM 4111 N N . ASP A 1 535 ? 11.280 6.148 20.544 1.00 85.06 535 ASP A N 1
ATOM 4112 C CA . ASP A 1 535 ? 12.656 6.668 20.542 1.00 85.06 535 ASP A CA 1
ATOM 4113 C C . ASP A 1 535 ? 12.631 8.201 20.474 1.00 85.06 535 ASP A C 1
ATOM 4115 O O . ASP A 1 535 ? 12.099 8.760 19.511 1.00 85.06 535 ASP A O 1
ATOM 4119 N N . THR A 1 536 ? 13.145 8.890 21.498 1.00 85.44 536 THR A N 1
ATOM 4120 C CA . THR A 1 536 ? 13.076 10.358 21.596 1.00 85.44 536 THR A CA 1
ATOM 4121 C C . THR A 1 536 ? 14.354 11.046 21.116 1.00 85.44 536 THR A C 1
ATOM 4123 O O . THR A 1 536 ? 15.428 10.446 21.032 1.00 85.44 536 THR A O 1
ATOM 4126 N N . ALA A 1 537 ? 14.271 12.353 20.847 1.00 80.69 537 ALA A N 1
ATOM 4127 C CA . ALA A 1 537 ? 15.462 13.177 20.639 1.00 80.69 537 ALA A CA 1
ATOM 4128 C C . ALA A 1 537 ? 16.334 13.223 21.913 1.00 80.69 537 ALA A C 1
ATOM 4130 O O . ALA A 1 537 ? 15.891 12.844 23.003 1.00 80.69 537 ALA A O 1
ATOM 4131 N N . GLY A 1 538 ? 17.586 13.672 21.773 1.00 80.56 538 GLY A N 1
ATOM 4132 C CA . GLY A 1 538 ? 18.463 13.916 22.922 1.00 80.56 538 GLY A CA 1
ATOM 4133 C C . GLY A 1 538 ? 17.908 15.001 23.847 1.00 80.56 538 GLY A C 1
ATOM 4134 O O . GLY A 1 538 ? 17.247 15.927 23.383 1.00 80.56 538 GLY A O 1
ATOM 4135 N N . LEU A 1 539 ? 18.155 14.867 25.152 1.00 82.25 539 LEU A N 1
ATOM 4136 C CA . LEU A 1 539 ? 17.676 15.821 26.163 1.00 82.25 539 LEU A CA 1
ATOM 4137 C C . LEU A 1 539 ? 18.443 17.157 26.171 1.00 82.25 539 LEU A C 1
ATOM 4139 O O . LEU A 1 539 ? 17.978 18.117 26.775 1.00 82.25 539 LEU A O 1
ATOM 4143 N N . ASP A 1 540 ? 19.576 17.206 25.481 1.00 78.88 540 ASP A N 1
ATOM 4144 C CA . ASP A 1 540 ? 20.559 18.288 25.424 1.00 78.88 540 ASP A CA 1
ATOM 4145 C C . ASP A 1 540 ? 20.731 18.845 24.006 1.00 78.88 540 ASP A C 1
ATOM 4147 O O . ASP A 1 540 ? 21.832 19.180 23.575 1.00 78.88 540 ASP A O 1
ATOM 4151 N N . ASP A 1 541 ? 19.643 18.866 23.232 1.00 75.25 541 ASP A N 1
ATOM 4152 C CA . ASP A 1 541 ? 19.668 19.401 21.872 1.00 75.25 541 ASP A CA 1
ATOM 4153 C C . ASP A 1 541 ? 19.615 20.939 21.892 1.00 75.25 541 ASP A C 1
ATOM 4155 O O . ASP A 1 541 ? 18.730 21.535 22.509 1.00 75.25 541 ASP A O 1
ATOM 4159 N N . GLU A 1 542 ? 20.557 21.585 21.204 1.00 72.75 542 GLU A N 1
ATOM 4160 C CA . GLU A 1 542 ? 20.751 23.042 21.216 1.00 72.75 542 GLU A CA 1
ATOM 4161 C C . GLU A 1 542 ? 20.161 23.737 19.967 1.00 72.75 542 GLU A C 1
ATOM 4163 O O . GLU A 1 542 ? 19.916 23.112 18.931 1.00 72.75 542 GLU A O 1
ATOM 4168 N N . GLY A 1 543 ? 19.944 25.057 20.051 1.00 74.12 543 GLY A N 1
ATOM 4169 C CA . GLY A 1 543 ? 19.362 25.892 18.986 1.00 74.12 543 GLY A CA 1
ATOM 4170 C C . GLY A 1 543 ? 17.826 25.968 19.013 1.00 74.12 543 GLY A C 1
ATOM 4171 O O . GLY A 1 543 ? 17.174 25.253 19.769 1.00 74.12 543 GLY A O 1
ATOM 4172 N N . GLU A 1 544 ? 17.221 26.827 18.180 1.00 66.00 544 GLU A N 1
ATOM 4173 C CA . GLU A 1 544 ? 15.752 27.014 18.132 1.00 66.00 544 GLU A CA 1
ATOM 4174 C C . GLU A 1 544 ? 15.001 25.703 17.838 1.00 66.00 544 GLU A C 1
ATOM 4176 O O . GLU A 1 544 ? 14.037 25.353 18.521 1.00 66.00 544 GLU A O 1
ATOM 4181 N N . LEU A 1 545 ? 15.499 24.920 16.875 1.00 60.94 545 LEU A N 1
ATOM 4182 C CA . LEU A 1 545 ? 14.974 23.587 16.561 1.00 60.94 545 LEU A CA 1
ATOM 4183 C C . LEU A 1 545 ? 15.260 22.561 17.671 1.00 60.94 545 LEU A C 1
ATOM 4185 O O . LEU A 1 545 ? 14.441 21.668 17.890 1.00 60.94 545 LEU A O 1
ATOM 4189 N N . GLY A 1 546 ? 16.390 22.679 18.376 1.00 66.12 546 GLY A N 1
ATOM 4190 C CA . GLY A 1 546 ? 16.748 21.815 19.506 1.00 66.12 546 GLY A CA 1
ATOM 4191 C C . GLY A 1 546 ? 15.813 22.011 20.699 1.00 66.12 546 GLY A C 1
ATOM 4192 O O . GLY A 1 546 ? 15.279 21.039 21.232 1.00 66.12 546 GLY A O 1
ATOM 4193 N N . MET A 1 547 ? 15.485 23.262 21.035 1.00 72.38 547 MET A N 1
ATOM 4194 C CA . MET A 1 547 ? 14.526 23.582 22.099 1.00 72.38 547 MET A CA 1
ATOM 4195 C C . MET A 1 547 ? 13.134 22.996 21.823 1.00 72.38 547 MET A C 1
ATOM 4197 O O . MET A 1 547 ? 12.537 22.380 22.709 1.00 72.38 547 MET A O 1
ATOM 4201 N N . LEU A 1 548 ? 12.645 23.102 20.582 1.00 68.00 548 LEU A N 1
ATOM 4202 C CA . LEU A 1 548 ? 11.382 22.479 20.166 1.00 68.00 548 LEU A CA 1
ATOM 4203 C C . LEU A 1 548 ? 11.432 20.943 20.261 1.00 68.00 548 LEU A C 1
ATOM 4205 O O . LEU A 1 548 ? 10.442 20.310 20.634 1.00 68.00 548 LEU A O 1
ATOM 4209 N N . ARG A 1 549 ? 12.579 20.316 19.969 1.00 70.69 549 ARG A N 1
ATOM 4210 C CA . ARG A 1 549 ? 12.763 18.859 20.110 1.00 70.69 549 ARG A CA 1
ATOM 4211 C C . ARG A 1 549 ? 12.793 18.414 21.564 1.00 70.69 549 ARG A C 1
ATOM 4213 O O . ARG A 1 549 ? 12.166 17.410 21.890 1.00 70.69 549 ARG A O 1
ATOM 4220 N N . VAL A 1 550 ? 13.455 19.160 22.446 1.00 77.06 550 VAL A N 1
ATOM 4221 C CA . VAL A 1 550 ? 13.448 18.883 23.890 1.00 77.06 550 VAL A CA 1
ATOM 4222 C C . VAL A 1 550 ? 12.026 19.003 24.445 1.00 77.06 550 VAL A C 1
ATOM 4224 O O . VAL A 1 550 ? 11.591 18.129 25.198 1.00 77.06 550 VAL A O 1
ATOM 4227 N N . GLN A 1 551 ? 11.259 20.013 24.019 1.00 75.00 551 GLN A N 1
ATOM 4228 C CA . GLN A 1 551 ? 9.838 20.137 24.367 1.00 75.00 551 GLN A CA 1
ATOM 4229 C C . GLN A 1 551 ? 9.020 18.930 23.881 1.00 75.00 551 GLN A C 1
ATOM 4231 O O . GLN A 1 551 ? 8.292 18.329 24.673 1.00 75.00 551 GLN A O 1
ATOM 4236 N N . LYS A 1 552 ? 9.192 18.500 22.621 1.00 74.25 552 LYS A N 1
ATOM 4237 C CA . LYS A 1 552 ? 8.545 17.286 22.087 1.00 74.25 552 LYS A CA 1
ATOM 4238 C C . LYS A 1 552 ? 8.939 16.022 22.860 1.00 74.25 552 LYS A C 1
ATOM 4240 O O . LYS A 1 552 ? 8.072 15.200 23.149 1.00 74.25 552 LYS A O 1
ATOM 4245 N N . THR A 1 553 ? 10.211 15.861 23.227 1.00 80.12 553 THR A N 1
ATOM 4246 C CA . THR A 1 553 ? 10.692 14.740 24.051 1.00 80.12 553 THR A CA 1
ATOM 4247 C C . THR A 1 553 ? 10.014 14.738 25.421 1.00 80.12 553 THR A C 1
ATOM 4249 O O . THR A 1 553 ? 9.504 13.704 25.845 1.00 80.12 553 THR A O 1
ATOM 4252 N N . ARG A 1 554 ? 9.903 15.891 26.090 1.00 78.88 554 ARG A N 1
ATOM 4253 C CA . ARG A 1 554 ? 9.177 15.996 27.368 1.00 78.88 554 ARG A CA 1
ATOM 4254 C C . ARG A 1 554 ? 7.688 15.674 27.223 1.00 78.88 554 ARG A C 1
ATOM 4256 O O . ARG A 1 554 ? 7.135 14.979 28.068 1.00 78.88 554 ARG A O 1
ATOM 4263 N N . ALA A 1 555 ? 7.051 16.075 26.123 1.00 77.94 555 ALA A N 1
ATOM 4264 C CA . ALA A 1 555 ? 5.660 15.705 25.852 1.00 77.94 555 ALA A CA 1
ATOM 4265 C C . ALA A 1 555 ? 5.467 14.178 25.715 1.00 77.94 555 ALA A C 1
ATOM 4267 O O . ALA A 1 555 ? 4.432 13.649 26.120 1.00 77.94 555 ALA A O 1
ATOM 4268 N N . VAL A 1 556 ? 6.469 13.434 25.220 1.00 83.31 556 VAL A N 1
ATOM 4269 C CA . VAL A 1 556 ? 6.423 11.958 25.180 1.00 83.31 556 VAL A CA 1
ATOM 4270 C C . VAL A 1 556 ? 6.376 11.353 26.582 1.00 83.31 556 VAL A C 1
ATOM 4272 O O . VAL A 1 556 ? 5.654 10.379 26.792 1.00 83.31 556 VAL A O 1
ATOM 4275 N N . LEU A 1 557 ? 7.077 11.937 27.557 1.00 83.94 557 LEU A N 1
ATOM 4276 C CA . LEU A 1 557 ? 7.087 11.445 28.938 1.00 83.94 557 LEU A CA 1
ATOM 4277 C C . LEU A 1 557 ? 5.685 11.433 29.566 1.00 83.94 557 LEU A C 1
ATOM 4279 O O . LEU A 1 557 ? 5.410 10.642 30.465 1.00 83.94 557 LEU A O 1
ATOM 4283 N N . ALA A 1 558 ? 4.771 12.269 29.067 1.00 76.38 558 ALA A N 1
ATOM 4284 C CA . ALA A 1 558 ? 3.397 12.323 29.547 1.00 76.38 558 ALA A CA 1
ATOM 4285 C C . ALA A 1 558 ? 2.522 11.131 29.157 1.00 76.38 558 ALA A C 1
ATOM 4287 O O . ALA A 1 558 ? 1.505 10.909 29.808 1.00 76.38 558 ALA A O 1
ATOM 4288 N N . ARG A 1 559 ? 2.903 10.382 28.120 1.00 77.62 559 ARG A N 1
ATOM 4289 C CA . ARG A 1 559 ? 2.044 9.369 27.485 1.00 77.62 559 ARG A CA 1
ATOM 4290 C C . ARG A 1 559 ? 2.607 7.949 27.516 1.00 77.62 559 ARG A C 1
ATOM 4292 O O . ARG A 1 559 ? 1.914 7.027 27.087 1.00 77.62 559 ARG A O 1
ATOM 4299 N N . VAL A 1 560 ? 3.846 7.778 27.982 1.00 87.62 560 VAL A N 1
ATOM 4300 C CA . VAL A 1 560 ? 4.505 6.469 28.089 1.00 87.62 560 VAL A CA 1
ATOM 4301 C C . VAL A 1 560 ? 4.090 5.741 29.364 1.00 87.62 560 VAL A C 1
ATOM 4303 O O . VAL A 1 560 ? 3.870 6.351 30.407 1.00 87.62 560 VAL A O 1
ATOM 4306 N N . ASP A 1 561 ? 4.001 4.421 29.267 1.00 87.12 561 ASP A N 1
ATOM 4307 C CA . ASP A 1 561 ? 3.740 3.506 30.374 1.00 87.12 561 ASP A CA 1
ATOM 4308 C C . ASP A 1 561 ? 5.026 3.128 31.122 1.00 87.12 561 ASP A C 1
ATOM 4310 O O . ASP A 1 561 ? 4.962 2.749 32.287 1.00 87.12 561 ASP A O 1
ATOM 4314 N N . LEU A 1 562 ? 6.191 3.248 30.473 1.00 91.00 562 LEU A N 1
ATOM 4315 C CA . LEU A 1 562 ? 7.498 2.978 31.070 1.00 91.00 562 LEU A CA 1
ATOM 4316 C C . LEU A 1 562 ? 8.579 3.885 30.472 1.00 91.00 562 LEU A C 1
ATOM 4318 O O . LEU A 1 562 ? 8.596 4.142 29.267 1.00 91.00 562 LEU A O 1
ATOM 4322 N N . VAL A 1 563 ? 9.513 4.332 31.309 1.00 93.38 563 VAL A N 1
ATOM 4323 C CA . VAL A 1 563 ? 10.677 5.140 30.914 1.00 93.38 563 VAL A CA 1
ATOM 4324 C C . VAL A 1 563 ? 11.942 4.291 30.942 1.00 93.38 563 VAL A C 1
ATOM 4326 O O . VAL A 1 563 ? 12.288 3.718 31.969 1.00 93.38 563 VAL A O 1
ATOM 4329 N N . VAL A 1 564 ? 12.681 4.244 29.841 1.00 94.88 564 VAL A N 1
ATOM 4330 C CA . VAL A 1 564 ? 14.053 3.725 29.813 1.00 94.88 564 VAL A CA 1
ATOM 4331 C C . VAL A 1 564 ? 14.986 4.910 29.630 1.00 94.88 564 VAL A C 1
ATOM 4333 O O . VAL A 1 564 ? 14.974 5.549 28.580 1.00 94.88 564 VAL A O 1
ATOM 4336 N N . LEU A 1 565 ? 15.770 5.228 30.656 1.00 94.81 565 LEU A N 1
ATOM 4337 C CA . LEU A 1 565 ? 16.716 6.339 30.648 1.00 94.81 565 LEU A CA 1
ATOM 4338 C C . LEU A 1 565 ? 18.125 5.800 30.409 1.00 94.81 565 LEU A C 1
ATOM 4340 O O . LEU A 1 565 ? 18.681 5.117 31.267 1.00 94.81 565 LEU A O 1
ATOM 4344 N N . LEU A 1 566 ? 18.692 6.099 29.245 1.00 93.25 566 LEU A N 1
ATOM 4345 C CA . LEU A 1 566 ? 20.054 5.721 28.893 1.00 93.25 566 LEU A CA 1
ATOM 4346 C C . LEU A 1 566 ? 21.028 6.824 29.304 1.00 93.25 566 LEU A C 1
ATOM 4348 O O . LEU A 1 566 ? 20.858 7.979 28.913 1.00 93.25 566 LEU A O 1
ATOM 4352 N N . VAL A 1 567 ? 22.063 6.442 30.049 1.00 92.38 567 VAL A N 1
ATOM 4353 C CA . VAL A 1 567 ? 23.125 7.327 30.545 1.00 92.38 567 VAL A CA 1
ATOM 4354 C C . VAL A 1 567 ? 24.496 6.795 30.130 1.00 92.38 567 VAL A C 1
ATOM 4356 O O . VAL A 1 567 ? 24.652 5.604 29.852 1.00 92.38 567 VAL A O 1
ATOM 4359 N N . SER A 1 568 ? 25.494 7.675 30.063 1.00 88.00 568 SER A N 1
ATOM 4360 C CA . SER A 1 568 ? 26.884 7.277 29.816 1.00 88.00 568 SER A CA 1
ATOM 4361 C C . SER A 1 568 ? 27.555 6.758 31.102 1.00 88.00 568 SER A C 1
ATOM 4363 O O . SER A 1 568 ? 27.048 7.005 32.202 1.00 88.00 568 SER A O 1
ATOM 4365 N N . PRO A 1 569 ? 28.719 6.082 31.005 1.00 85.50 569 PRO A N 1
ATOM 4366 C CA . PRO A 1 569 ? 29.467 5.599 32.174 1.00 85.50 569 PRO A CA 1
ATOM 4367 C C . PRO A 1 569 ? 29.880 6.693 33.173 1.00 85.50 569 PRO A C 1
ATOM 4369 O O . PRO A 1 569 ? 30.156 6.386 34.329 1.00 85.50 569 PRO A O 1
ATOM 4372 N N . GLY A 1 570 ? 29.874 7.965 32.755 1.00 84.75 570 GLY A N 1
ATOM 4373 C CA . GLY A 1 570 ? 30.165 9.124 33.604 1.00 84.75 570 GLY A CA 1
ATOM 4374 C C . GLY A 1 570 ? 29.050 9.526 34.582 1.00 84.75 570 GLY A C 1
ATOM 4375 O O . GLY A 1 570 ? 29.279 10.397 35.416 1.00 84.75 570 GLY A O 1
ATOM 4376 N N . GLY A 1 571 ? 27.864 8.909 34.515 1.00 86.56 571 GLY A N 1
ATOM 4377 C CA . GLY A 1 571 ? 26.764 9.151 35.455 1.00 86.56 571 GLY A CA 1
ATOM 4378 C C . GLY A 1 571 ? 25.621 10.018 34.912 1.00 86.56 571 GLY A C 1
ATOM 4379 O O . GLY A 1 571 ? 25.532 10.289 33.716 1.00 86.56 571 GLY A O 1
ATOM 4380 N N . LEU A 1 572 ? 24.706 10.415 35.806 1.00 89.19 572 LEU A N 1
ATOM 4381 C CA . LEU A 1 572 ? 23.542 11.245 35.475 1.00 89.19 572 LEU A CA 1
ATOM 4382 C C . LEU A 1 572 ? 23.958 12.693 35.221 1.00 89.19 572 LEU A C 1
ATOM 4384 O O . LEU A 1 572 ? 24.603 13.317 36.066 1.00 89.19 572 LEU A O 1
ATOM 4388 N N . ARG A 1 573 ? 23.489 13.255 34.110 1.00 90.31 573 ARG A N 1
ATOM 4389 C CA . ARG A 1 573 ? 23.543 14.696 33.865 1.00 90.31 573 ARG A CA 1
ATOM 4390 C C . ARG A 1 573 ? 22.290 15.398 34.379 1.00 90.31 573 ARG A C 1
ATOM 4392 O O . ARG A 1 573 ? 21.277 14.764 34.681 1.00 90.31 573 ARG A O 1
ATOM 4399 N N . ASP A 1 574 ? 22.327 16.726 34.440 1.00 88.00 574 ASP A N 1
ATOM 4400 C CA . ASP A 1 574 ? 21.194 17.519 34.923 1.00 88.00 574 ASP A CA 1
ATOM 4401 C C . ASP A 1 574 ? 19.935 17.339 34.066 1.00 88.00 574 ASP A C 1
ATOM 4403 O O . ASP A 1 574 ? 18.823 17.314 34.600 1.00 88.00 574 ASP A O 1
ATOM 4407 N N . GLU A 1 575 ? 20.082 17.125 32.758 1.00 87.69 575 GLU A N 1
ATOM 4408 C CA . GLU A 1 575 ? 18.953 16.842 31.874 1.00 87.69 575 GLU A CA 1
ATOM 4409 C C . GLU A 1 575 ? 18.338 15.460 32.142 1.00 87.69 575 GLU A C 1
ATOM 4411 O O . GLU A 1 575 ? 17.111 15.324 32.173 1.00 87.69 575 GLU A O 1
ATOM 4416 N N . ASP A 1 576 ? 19.166 14.448 32.420 1.00 90.88 576 ASP A N 1
ATOM 4417 C CA . ASP A 1 576 ? 18.707 13.105 32.793 1.00 90.88 576 ASP A CA 1
ATOM 4418 C C . ASP A 1 576 ? 17.945 13.143 34.133 1.00 90.88 576 ASP A C 1
ATOM 4420 O O . ASP A 1 576 ? 16.882 12.529 34.287 1.00 90.88 576 ASP A O 1
ATOM 4424 N N . ARG A 1 577 ? 18.427 13.950 35.092 1.00 90.94 577 ARG A N 1
ATOM 4425 C CA . ARG A 1 577 ? 17.765 14.185 36.389 1.00 90.94 577 ARG A CA 1
ATOM 4426 C C . ARG A 1 577 ? 16.392 14.830 36.255 1.00 90.94 577 ARG A C 1
ATOM 4428 O O . ARG A 1 577 ? 15.527 14.600 37.103 1.00 90.94 577 ARG A O 1
ATOM 4435 N N . VAL A 1 578 ? 16.162 15.660 35.235 1.00 89.00 578 VAL A N 1
ATOM 4436 C CA . VAL A 1 578 ? 14.829 16.230 34.969 1.00 89.00 578 VAL A CA 1
ATOM 4437 C C . VAL A 1 578 ? 13.846 15.118 34.607 1.00 89.00 578 VAL A C 1
ATOM 4439 O O . VAL A 1 578 ? 12.793 15.029 35.238 1.00 89.00 578 VAL A O 1
ATOM 4442 N N . VAL A 1 579 ? 14.213 14.229 33.677 1.00 90.19 579 VAL A N 1
ATOM 4443 C CA . VAL A 1 579 ? 13.364 13.094 33.269 1.00 90.19 579 VAL A CA 1
ATOM 4444 C C . VAL A 1 579 ? 13.091 12.162 34.446 1.00 90.19 579 VAL A C 1
ATOM 4446 O O . VAL A 1 579 ? 11.948 11.766 34.664 1.00 90.19 579 VAL A O 1
ATOM 4449 N N . LEU A 1 580 ? 14.114 11.856 35.249 1.00 90.50 580 LEU A N 1
ATOM 4450 C CA . LEU A 1 580 ? 13.977 10.990 36.419 1.00 90.50 580 LEU A CA 1
ATOM 4451 C C . LEU A 1 580 ? 13.026 11.582 37.475 1.00 90.50 580 LEU A C 1
ATOM 4453 O O . LEU A 1 580 ? 12.147 10.884 37.986 1.00 90.50 580 LEU A O 1
ATOM 4457 N N . ARG A 1 581 ? 13.167 12.878 37.792 1.00 89.88 581 ARG A N 1
ATOM 4458 C CA . ARG A 1 581 ? 12.265 13.582 38.721 1.00 89.88 581 ARG A CA 1
ATOM 4459 C C . ARG A 1 581 ? 10.836 13.617 38.201 1.00 89.88 581 ARG A C 1
ATOM 4461 O O . ARG A 1 581 ? 9.902 13.417 38.972 1.00 89.88 581 ARG A O 1
ATOM 4468 N N . GLU A 1 582 ? 10.664 13.850 36.907 1.00 86.62 582 GLU A N 1
ATOM 4469 C CA . GLU A 1 582 ? 9.350 13.933 36.285 1.00 86.62 582 GLU A CA 1
ATOM 4470 C C . GLU A 1 582 ? 8.658 12.562 36.207 1.00 86.62 582 GLU A C 1
ATOM 4472 O O . GLU A 1 582 ? 7.475 12.464 36.540 1.00 86.62 582 GLU A O 1
ATOM 4477 N N . ALA A 1 583 ? 9.391 11.491 35.884 1.00 88.69 583 ALA A N 1
ATOM 4478 C CA . ALA A 1 583 ? 8.886 10.119 35.950 1.00 88.69 583 ALA A CA 1
ATOM 4479 C C . ALA A 1 583 ? 8.420 9.762 37.373 1.00 88.69 583 ALA A C 1
ATOM 4481 O O . ALA A 1 583 ? 7.300 9.279 37.550 1.00 88.69 583 ALA A O 1
ATOM 4482 N N . ARG A 1 584 ? 9.219 10.101 38.400 1.00 88.06 584 ARG A N 1
ATOM 4483 C CA . ARG A 1 584 ? 8.858 9.922 39.821 1.00 88.06 584 ARG A CA 1
ATOM 4484 C C . ARG A 1 584 ? 7.613 10.703 40.216 1.00 88.06 584 ARG A C 1
ATOM 4486 O O . ARG A 1 584 ? 6.691 10.126 40.781 1.00 88.06 584 ARG A O 1
ATOM 4493 N N . ALA A 1 585 ? 7.563 11.995 39.892 1.00 83.81 585 ALA A N 1
ATOM 4494 C CA . ALA A 1 585 ? 6.430 12.859 40.224 1.00 83.81 585 ALA A CA 1
ATOM 4495 C C . ALA A 1 585 ? 5.116 12.385 39.578 1.00 83.81 585 ALA A C 1
ATOM 4497 O O . ALA A 1 585 ? 4.033 12.640 40.102 1.00 83.81 585 ALA A O 1
ATOM 4498 N N . ARG A 1 586 ? 5.206 11.698 38.434 1.00 78.88 586 ARG A N 1
ATOM 4499 C CA . ARG A 1 586 ? 4.059 11.151 37.697 1.00 78.88 586 ARG A CA 1
ATOM 4500 C C . ARG A 1 586 ? 3.727 9.701 38.064 1.00 78.88 586 ARG A C 1
ATOM 4502 O O . ARG A 1 586 ? 2.686 9.213 37.625 1.00 78.88 586 ARG A O 1
ATOM 4509 N N . GLY A 1 587 ? 4.582 9.030 38.839 1.00 81.69 587 GLY A N 1
ATOM 4510 C CA . GLY A 1 587 ? 4.452 7.610 39.169 1.00 81.69 587 GLY A CA 1
ATOM 4511 C C . GLY A 1 587 ? 4.655 6.676 37.972 1.00 81.69 587 GLY A C 1
ATOM 4512 O O . GLY A 1 587 ? 4.109 5.578 37.967 1.00 81.69 587 GLY A O 1
ATOM 4513 N N . VAL A 1 588 ? 5.390 7.108 36.941 1.00 85.25 588 VAL A N 1
ATOM 4514 C CA . VAL A 1 588 ? 5.700 6.265 35.777 1.00 85.25 588 VAL A CA 1
ATOM 4515 C C . VAL A 1 588 ? 6.906 5.386 36.127 1.00 85.25 588 VAL A C 1
ATOM 4517 O O . VAL A 1 588 ? 7.938 5.930 36.538 1.00 85.25 588 VAL A O 1
ATOM 4520 N N . PRO A 1 589 ? 6.818 4.049 35.986 1.00 89.25 589 PRO A N 1
ATOM 4521 C CA . PRO A 1 589 ? 7.949 3.171 36.249 1.00 89.25 589 PRO A CA 1
ATOM 4522 C C . PRO A 1 589 ? 9.092 3.487 35.286 1.00 89.25 589 PRO A C 1
ATOM 4524 O O . PRO A 1 589 ? 8.880 3.788 34.108 1.00 89.25 589 PRO A O 1
ATOM 4527 N N . TYR A 1 590 ? 10.321 3.412 35.787 1.00 93.00 590 TYR A N 1
ATOM 4528 C CA . TYR A 1 590 ? 11.502 3.725 35.000 1.00 93.00 590 TYR A CA 1
ATOM 4529 C C . TYR A 1 590 ? 12.634 2.720 35.234 1.00 93.00 590 TYR A C 1
ATOM 4531 O O . TYR A 1 590 ? 12.725 2.086 36.286 1.00 93.00 590 TYR A O 1
ATOM 4539 N N . LEU A 1 591 ? 13.511 2.598 34.241 1.00 93.88 591 LEU A N 1
ATOM 4540 C CA . LEU A 1 591 ? 14.731 1.802 34.272 1.00 93.88 591 LEU A CA 1
ATOM 4541 C C . LEU A 1 591 ? 15.896 2.653 33.772 1.00 93.88 591 LEU A C 1
ATOM 4543 O O . LEU A 1 591 ? 15.832 3.184 32.664 1.00 93.88 591 LEU A O 1
ATOM 4547 N N . VAL A 1 592 ? 16.958 2.773 34.570 1.00 94.50 592 VAL A N 1
ATOM 4548 C CA . VAL A 1 592 ? 18.186 3.454 34.141 1.00 94.50 592 VAL A CA 1
ATOM 4549 C C . VAL A 1 592 ? 19.162 2.433 33.563 1.00 94.50 592 VAL A C 1
ATOM 4551 O O . VAL A 1 592 ? 19.468 1.432 34.209 1.00 94.50 592 VAL A O 1
ATOM 4554 N N . LEU A 1 593 ? 19.655 2.685 32.353 1.00 94.00 593 LEU A N 1
ATOM 4555 C CA . LEU A 1 593 ? 20.651 1.858 31.676 1.00 94.00 593 LEU A CA 1
ATOM 4556 C C . LEU A 1 593 ? 21.941 2.659 31.505 1.00 94.00 593 LEU A C 1
ATOM 4558 O O . LEU A 1 593 ? 21.964 3.649 30.775 1.00 94.00 593 LEU A O 1
ATOM 4562 N N . VAL A 1 594 ? 23.014 2.226 32.160 1.00 93.00 594 VAL A N 1
ATOM 4563 C CA . VAL A 1 594 ? 24.363 2.756 31.937 1.00 93.00 594 VAL A CA 1
ATOM 4564 C C . VAL A 1 594 ? 24.931 2.030 30.724 1.00 93.00 594 VAL A C 1
ATOM 4566 O O . VAL A 1 594 ? 25.252 0.851 30.823 1.00 93.00 594 VAL A O 1
ATOM 4569 N N . ASN A 1 595 ? 24.967 2.693 29.570 1.00 90.38 595 ASN A N 1
ATOM 4570 C CA . ASN A 1 595 ? 25.329 2.076 28.289 1.00 90.38 595 ASN A CA 1
ATOM 4571 C C . ASN A 1 595 ? 26.819 2.288 27.950 1.00 90.38 595 ASN A C 1
ATOM 4573 O O . ASN A 1 595 ? 27.493 3.089 28.594 1.00 90.38 595 ASN A O 1
ATOM 4577 N N . HIS A 1 596 ? 27.314 1.616 26.903 1.00 88.44 596 HIS A N 1
ATOM 4578 C CA . HIS A 1 596 ? 28.711 1.661 26.422 1.00 88.44 596 HIS A CA 1
ATOM 4579 C C . HIS A 1 596 ? 29.747 1.078 27.399 1.00 88.44 596 HIS A C 1
ATOM 4581 O O . HIS A 1 596 ? 30.925 1.437 27.356 1.00 88.44 596 HIS A O 1
ATOM 4587 N N . CYS A 1 597 ? 29.331 0.152 28.271 1.00 86.06 597 CYS A N 1
ATOM 4588 C CA . CYS A 1 597 ? 30.221 -0.494 29.245 1.00 86.06 597 CYS A CA 1
ATOM 4589 C C . CYS A 1 597 ? 31.291 -1.421 28.627 1.00 86.06 597 CYS A C 1
ATOM 4591 O O . CYS A 1 597 ? 32.183 -1.885 29.340 1.00 86.06 597 CYS A O 1
ATOM 4593 N N . ASP A 1 598 ? 31.219 -1.682 27.3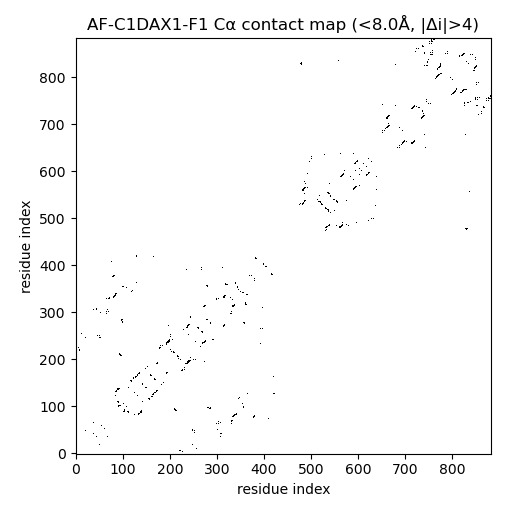19 1.00 81.25 598 ASP A N 1
ATOM 4594 C CA . ASP A 1 598 ? 32.273 -2.323 26.525 1.00 81.25 598 ASP A CA 1
ATOM 4595 C C . ASP A 1 598 ? 33.461 -1.392 26.234 1.00 81.25 598 ASP A C 1
ATOM 4597 O O . ASP A 1 598 ? 34.588 -1.870 26.111 1.00 81.25 598 ASP A O 1
ATOM 4601 N N . VAL A 1 599 ? 33.224 -0.077 26.164 1.00 84.19 599 VAL A N 1
ATOM 4602 C CA . VAL A 1 599 ? 34.257 0.940 25.911 1.00 84.19 599 VAL A CA 1
ATOM 4603 C C . VAL A 1 599 ? 34.857 1.436 27.221 1.00 84.19 599 VAL A C 1
ATOM 4605 O O . VAL A 1 599 ? 36.075 1.496 27.375 1.00 84.19 599 VAL A O 1
ATOM 4608 N N . GLU A 1 600 ? 33.996 1.786 28.174 1.00 85.38 600 GLU A N 1
ATOM 4609 C CA . GLU A 1 600 ? 34.394 2.350 29.458 1.00 85.38 600 GLU A CA 1
ATOM 4610 C C . GLU A 1 600 ? 33.473 1.824 30.556 1.00 85.38 600 GLU A C 1
ATOM 4612 O O . GLU A 1 600 ? 32.250 1.938 30.477 1.00 85.38 600 GLU A O 1
ATOM 4617 N N . ARG A 1 601 ? 34.057 1.246 31.608 1.00 85.25 601 ARG A N 1
ATOM 4618 C CA . ARG A 1 601 ? 33.283 0.810 32.773 1.00 85.25 601 ARG A CA 1
ATOM 4619 C C . ARG A 1 601 ? 33.076 1.989 33.725 1.00 85.25 601 ARG A C 1
ATOM 4621 O O . ARG A 1 601 ? 34.053 2.675 34.020 1.00 85.25 601 ARG A O 1
ATOM 4628 N N . PRO A 1 602 ? 31.856 2.199 34.251 1.00 87.06 602 PRO A N 1
ATOM 4629 C CA . PRO A 1 602 ? 31.617 3.244 35.238 1.00 87.06 602 PRO A CA 1
ATOM 4630 C C . PRO A 1 602 ? 32.465 2.990 36.489 1.00 87.06 602 PRO A C 1
ATOM 4632 O O . PRO A 1 602 ? 32.587 1.850 36.951 1.00 87.06 602 PRO A O 1
ATOM 4635 N N . ALA A 1 603 ? 33.043 4.053 37.047 1.00 86.88 603 ALA A N 1
ATOM 4636 C CA . ALA A 1 603 ? 33.767 3.971 38.309 1.00 86.88 603 ALA A CA 1
ATOM 4637 C C . ALA A 1 603 ? 32.826 3.533 39.451 1.00 86.88 603 ALA A C 1
ATOM 4639 O O . ALA A 1 603 ? 31.614 3.764 39.414 1.00 86.88 603 ALA A O 1
ATOM 4640 N N . HIS A 1 604 ? 33.373 2.859 40.466 1.00 85.69 604 HIS A N 1
ATOM 4641 C CA . HIS A 1 604 ? 32.569 2.251 41.534 1.00 85.69 604 HIS A CA 1
ATOM 4642 C C . HIS A 1 604 ? 31.766 3.291 42.334 1.00 85.69 604 HIS A C 1
ATOM 4644 O O . HIS A 1 604 ? 30.633 3.036 42.739 1.00 85.69 604 HIS A O 1
ATOM 4650 N N . ASP A 1 605 ? 32.340 4.468 42.562 1.00 86.69 605 ASP A N 1
ATOM 4651 C CA . ASP A 1 605 ? 31.689 5.613 43.198 1.00 86.69 605 ASP A CA 1
ATOM 4652 C C . ASP A 1 605 ? 30.556 6.193 42.338 1.00 86.69 605 ASP A C 1
ATOM 4654 O O . ASP A 1 605 ? 29.477 6.465 42.864 1.00 86.69 605 ASP A O 1
ATOM 4658 N N . VAL A 1 606 ? 30.747 6.291 41.018 1.00 85.19 606 VAL A N 1
ATOM 4659 C CA . VAL A 1 606 ? 29.709 6.729 40.068 1.00 85.19 606 VAL A CA 1
ATOM 4660 C C . VAL A 1 606 ? 28.535 5.750 40.046 1.00 85.19 606 VAL A C 1
ATOM 4662 O O . VAL A 1 606 ? 27.381 6.169 40.140 1.00 85.19 606 VAL A O 1
ATOM 4665 N N . LEU A 1 607 ? 28.798 4.442 39.978 1.00 85.62 607 LEU A N 1
ATOM 4666 C CA . LEU A 1 607 ? 27.740 3.429 39.994 1.00 85.62 607 LEU A CA 1
ATOM 4667 C C . LEU A 1 607 ? 26.981 3.416 41.331 1.00 85.62 607 LEU A C 1
ATOM 4669 O O . LEU A 1 607 ? 25.753 3.324 41.334 1.00 85.62 607 LEU A O 1
ATOM 4673 N N . ALA A 1 608 ? 27.688 3.565 42.455 1.00 85.69 608 ALA A N 1
ATOM 4674 C CA . ALA A 1 608 ? 27.071 3.671 43.775 1.00 85.69 608 ALA A CA 1
ATOM 4675 C C . ALA A 1 608 ? 26.189 4.926 43.894 1.00 85.69 608 ALA A C 1
ATOM 4677 O O . ALA A 1 608 ? 25.066 4.843 44.394 1.00 85.69 608 ALA A O 1
ATOM 4678 N N . ALA A 1 609 ? 26.653 6.071 43.382 1.00 85.75 609 ALA A N 1
ATOM 4679 C CA . ALA A 1 609 ? 25.868 7.302 43.334 1.00 85.75 609 ALA A CA 1
ATOM 4680 C C . ALA A 1 609 ? 24.619 7.147 42.450 1.00 85.75 609 ALA A C 1
ATOM 4682 O O . ALA A 1 609 ? 23.527 7.536 42.858 1.00 85.75 609 ALA A O 1
ATOM 4683 N N . LEU A 1 610 ? 24.740 6.503 41.282 1.00 86.62 610 LEU A N 1
ATOM 4684 C CA . LEU A 1 610 ? 23.608 6.188 40.403 1.00 86.62 610 LEU A CA 1
ATOM 4685 C C . LEU A 1 610 ? 22.577 5.282 41.083 1.00 86.62 610 LEU A C 1
ATOM 4687 O O . LEU A 1 610 ? 21.377 5.528 40.972 1.00 86.62 610 LEU A O 1
ATOM 4691 N N . GLN A 1 611 ? 23.024 4.244 41.792 1.00 85.69 611 GLN A N 1
ATOM 4692 C CA . GLN A 1 611 ? 22.136 3.351 42.539 1.00 85.69 611 GLN A CA 1
ATOM 4693 C C . GLN A 1 611 ? 21.418 4.088 43.671 1.00 85.69 611 GLN A C 1
ATOM 4695 O O . GLN A 1 611 ? 20.215 3.905 43.847 1.00 85.69 611 GLN A O 1
ATOM 4700 N N . GLN A 1 612 ? 22.113 4.966 44.400 1.00 87.06 612 GLN A N 1
ATOM 4701 C CA . GLN A 1 612 ? 21.490 5.795 45.435 1.00 87.06 612 GLN A CA 1
ATOM 4702 C C . GLN A 1 612 ? 20.488 6.798 44.849 1.00 87.06 612 GLN A C 1
ATOM 4704 O O . GLN A 1 612 ? 19.395 6.963 45.389 1.00 87.06 612 GLN A O 1
ATOM 4709 N N . GLU A 1 613 ? 20.836 7.456 43.741 1.00 87.12 613 GLU A N 1
ATOM 4710 C CA . GLU A 1 613 ? 20.016 8.518 43.162 1.00 87.12 613 GLU A CA 1
ATOM 4711 C C . GLU A 1 613 ? 18.825 7.969 42.370 1.00 87.12 613 GLU A C 1
ATOM 4713 O O . GLU A 1 613 ? 17.725 8.500 42.514 1.00 87.12 613 GLU A O 1
ATOM 4718 N N . ALA A 1 614 ? 18.998 6.911 41.568 1.00 82.69 614 ALA A N 1
ATOM 4719 C CA . ALA A 1 614 ? 17.975 6.351 40.678 1.00 82.69 614 ALA A CA 1
ATOM 4720 C C . ALA A 1 614 ? 17.285 5.085 41.216 1.00 82.69 614 ALA A C 1
ATOM 4722 O O . ALA A 1 614 ? 16.159 4.783 40.806 1.00 82.69 614 ALA A O 1
ATOM 4723 N N . GLY A 1 615 ? 17.899 4.364 42.154 1.00 83.38 615 GLY A N 1
ATOM 4724 C CA . GLY A 1 615 ? 17.403 3.091 42.677 1.00 83.38 615 GLY A CA 1
ATOM 4725 C C . GLY A 1 615 ? 17.769 1.916 41.768 1.00 83.38 615 GLY A C 1
ATOM 4726 O O . GLY A 1 615 ? 18.742 1.213 42.018 1.00 83.38 615 GLY A O 1
ATOM 4727 N N . ARG A 1 616 ? 16.983 1.683 40.707 1.00 81.00 616 ARG A N 1
ATOM 4728 C CA . ARG A 1 616 ? 17.190 0.556 39.780 1.00 81.00 616 ARG A CA 1
ATOM 4729 C C . ARG A 1 616 ? 17.999 0.995 38.557 1.00 81.00 616 ARG A C 1
ATOM 4731 O O . ARG A 1 616 ? 17.472 1.696 37.692 1.00 81.00 616 ARG A O 1
ATOM 4738 N N . CYS A 1 617 ? 19.249 0.544 38.467 1.00 89.56 617 CYS A N 1
ATOM 4739 C CA . CYS A 1 617 ? 20.100 0.723 37.293 1.00 89.56 617 CYS A CA 1
ATOM 4740 C C . CYS A 1 617 ? 20.743 -0.599 36.849 1.00 89.56 617 CYS A C 1
ATOM 4742 O O . CYS A 1 617 ? 20.983 -1.479 37.674 1.00 89.56 617 CYS A O 1
ATOM 4744 N N . LEU A 1 618 ? 21.001 -0.729 35.547 1.00 90.75 618 LEU A N 1
ATOM 4745 C CA . LEU A 1 618 ? 21.747 -1.839 34.950 1.00 90.75 618 LEU A CA 1
ATOM 4746 C C . LEU A 1 618 ? 22.908 -1.281 34.126 1.00 90.75 618 LEU A C 1
ATOM 4748 O O . LEU A 1 618 ? 22.733 -0.296 33.407 1.00 90.75 618 LEU A O 1
ATOM 4752 N N . THR A 1 619 ? 24.080 -1.902 34.225 1.00 90.50 619 THR A N 1
ATOM 4753 C CA . THR A 1 619 ? 25.226 -1.625 33.350 1.00 90.50 619 THR A CA 1
ATOM 4754 C C . THR A 1 619 ? 25.150 -2.532 32.139 1.00 90.50 619 THR A C 1
ATOM 4756 O O . THR A 1 619 ? 25.069 -3.745 32.310 1.00 90.50 619 THR A O 1
ATOM 4759 N N . VAL A 1 620 ? 25.158 -1.960 30.940 1.00 90.19 620 VAL A N 1
ATOM 4760 C CA . VAL A 1 620 ? 24.903 -2.698 29.704 1.00 90.19 620 VAL A CA 1
ATOM 4761 C C . VAL A 1 620 ? 25.856 -2.279 28.590 1.00 90.19 620 VAL A C 1
ATOM 4763 O O . VAL A 1 620 ? 26.290 -1.129 28.494 1.00 90.19 620 VAL A O 1
ATOM 4766 N N . SER A 1 621 ? 26.139 -3.212 27.693 1.00 85.81 621 SER A N 1
ATOM 4767 C CA . SER A 1 621 ? 26.641 -2.945 26.356 1.00 85.81 621 SER A CA 1
ATOM 4768 C C . SER A 1 621 ? 25.578 -3.316 25.332 1.00 85.81 621 SER A C 1
ATOM 4770 O O . SER A 1 621 ? 25.000 -4.400 25.365 1.00 85.81 621 SER A O 1
ATOM 4772 N N . SER A 1 622 ? 25.368 -2.439 24.350 1.00 80.25 622 SER A N 1
ATOM 4773 C CA . SER A 1 622 ? 24.496 -2.738 23.205 1.00 80.25 622 SER A CA 1
ATOM 4774 C C . SER A 1 622 ? 25.060 -3.848 22.293 1.00 80.25 622 SER A C 1
ATOM 4776 O O . SER A 1 622 ? 24.401 -4.218 21.327 1.00 80.25 622 SER A O 1
ATOM 4778 N N . LEU A 1 623 ? 26.268 -4.357 22.571 1.00 78.94 623 LEU A N 1
ATOM 4779 C CA . LEU A 1 623 ? 26.921 -5.459 21.856 1.00 78.94 623 LEU A CA 1
ATOM 4780 C C . LEU A 1 623 ? 26.814 -6.811 22.590 1.00 78.94 623 LEU A C 1
ATOM 4782 O O . LEU A 1 623 ? 27.208 -7.829 22.026 1.00 78.94 623 LEU A O 1
ATOM 4786 N N . SER A 1 624 ? 26.325 -6.829 23.835 1.00 83.38 624 SER A N 1
ATOM 4787 C CA . SER A 1 624 ? 26.211 -8.037 24.664 1.00 83.38 624 SER A CA 1
ATOM 4788 C C . SER A 1 624 ? 24.786 -8.593 24.613 1.00 83.38 624 SER A C 1
ATOM 4790 O O . SER A 1 624 ? 23.846 -7.966 25.108 1.00 83.38 624 SER A O 1
ATOM 4792 N N . ASP A 1 625 ? 24.618 -9.788 24.042 1.00 79.81 625 ASP A N 1
ATOM 4793 C CA . ASP A 1 625 ? 23.322 -10.482 24.012 1.00 79.81 625 ASP A CA 1
ATOM 4794 C C . ASP A 1 625 ? 22.809 -10.820 25.425 1.00 79.81 625 ASP A C 1
ATOM 4796 O O . ASP A 1 625 ? 21.597 -10.789 25.669 1.00 79.81 625 ASP A O 1
ATOM 4800 N N . ASP A 1 626 ? 23.721 -11.096 26.364 1.00 84.38 626 ASP A N 1
ATOM 4801 C CA . ASP A 1 626 ? 23.393 -11.376 27.765 1.00 84.38 626 ASP A CA 1
ATOM 4802 C C . ASP A 1 626 ? 22.818 -10.129 28.457 1.00 84.38 626 ASP A C 1
ATOM 4804 O O . ASP A 1 626 ? 21.777 -10.207 29.117 1.00 84.38 626 ASP A O 1
ATOM 4808 N N . ASP A 1 627 ? 23.414 -8.956 28.221 1.00 86.94 627 ASP A N 1
ATOM 4809 C CA . ASP A 1 627 ? 22.941 -7.684 28.782 1.00 86.94 627 ASP A CA 1
ATOM 4810 C C . ASP A 1 627 ? 21.560 -7.324 28.206 1.00 86.94 627 ASP A C 1
ATOM 4812 O O . ASP A 1 627 ? 20.655 -6.884 28.921 1.00 86.94 627 ASP A O 1
ATOM 4816 N N . VAL A 1 628 ? 21.347 -7.559 26.905 1.00 85.25 628 VAL A N 1
ATOM 4817 C CA . VAL A 1 628 ? 20.039 -7.371 26.255 1.00 85.25 628 VAL A CA 1
ATOM 4818 C C . VAL A 1 628 ? 18.981 -8.295 26.868 1.00 85.25 628 VAL A C 1
ATOM 4820 O O . VAL A 1 628 ? 17.834 -7.874 27.078 1.00 85.25 628 VAL A O 1
ATOM 4823 N N . ALA A 1 629 ? 19.337 -9.545 27.171 1.00 85.62 629 ALA A N 1
ATOM 4824 C CA . ALA A 1 629 ? 18.440 -10.492 27.823 1.00 85.62 629 ALA A CA 1
ATOM 4825 C C . ALA A 1 629 ? 18.085 -10.060 29.257 1.00 85.62 629 ALA A C 1
ATOM 4827 O O . ALA A 1 629 ? 16.914 -10.148 29.641 1.00 85.62 629 ALA A O 1
ATOM 4828 N N . GLU A 1 630 ? 19.046 -9.540 30.024 1.00 89.38 630 GLU A N 1
ATOM 4829 C CA . GLU A 1 630 ? 18.815 -9.018 31.375 1.00 89.38 630 GLU A CA 1
ATOM 4830 C C . GLU A 1 630 ? 17.875 -7.804 31.361 1.00 89.38 630 GLU A C 1
ATOM 4832 O O . GLU A 1 630 ? 16.881 -7.768 32.097 1.00 89.38 630 GLU A O 1
ATOM 4837 N N . VAL A 1 631 ? 18.100 -6.841 30.458 1.00 90.12 631 VAL A N 1
ATOM 4838 C CA . VAL A 1 631 ? 17.194 -5.691 30.328 1.00 90.12 631 VAL A CA 1
ATOM 4839 C C . VAL A 1 631 ? 15.795 -6.137 29.917 1.00 90.12 631 VAL A C 1
ATOM 4841 O O . VAL A 1 631 ? 14.807 -5.631 30.452 1.00 90.12 631 VAL A O 1
ATOM 4844 N N . ARG A 1 632 ? 15.672 -7.121 29.017 1.00 88.44 632 ARG A N 1
ATOM 4845 C CA . ARG A 1 632 ? 14.369 -7.688 28.637 1.00 88.44 632 ARG A CA 1
ATOM 4846 C C . ARG A 1 632 ? 13.616 -8.224 29.857 1.00 88.44 632 ARG A C 1
ATOM 4848 O O . ARG A 1 632 ? 12.421 -7.964 29.984 1.00 88.44 632 ARG A O 1
ATOM 4855 N N . GLN A 1 633 ? 14.294 -8.922 30.767 1.00 88.56 633 GLN A N 1
ATOM 4856 C CA . GLN A 1 633 ? 13.689 -9.396 32.017 1.00 88.56 633 GLN A CA 1
ATOM 4857 C C . GLN A 1 633 ? 13.287 -8.242 32.943 1.00 88.56 633 GLN A C 1
ATOM 4859 O O . GLN A 1 633 ? 12.200 -8.271 33.524 1.00 88.56 633 GLN A O 1
ATOM 4864 N N . ALA A 1 634 ? 14.113 -7.200 33.049 1.00 90.38 634 ALA A N 1
ATOM 4865 C CA . ALA A 1 634 ? 13.785 -6.019 33.842 1.00 90.38 634 ALA A CA 1
ATOM 4866 C C . ALA A 1 634 ? 12.552 -5.274 33.300 1.00 90.38 634 ALA A C 1
ATOM 4868 O O . ALA A 1 634 ? 11.680 -4.897 34.083 1.00 90.38 634 ALA A O 1
ATOM 4869 N N . LEU A 1 635 ? 12.438 -5.122 31.976 1.00 90.56 635 LEU A N 1
ATOM 4870 C CA . LEU A 1 635 ? 11.259 -4.542 31.327 1.00 90.56 635 LEU A CA 1
ATOM 4871 C C . LEU A 1 635 ? 9.999 -5.366 31.598 1.00 90.56 635 LEU A C 1
ATOM 4873 O O . LEU A 1 635 ? 8.971 -4.798 31.953 1.00 90.56 635 LEU A O 1
ATOM 4877 N N . LEU A 1 636 ? 10.079 -6.696 31.478 1.00 88.06 636 LEU A N 1
ATOM 4878 C CA . LEU A 1 636 ? 8.959 -7.591 31.784 1.00 88.06 636 LEU A CA 1
ATOM 4879 C C . LEU A 1 636 ? 8.467 -7.413 33.224 1.00 88.06 636 LEU A C 1
ATOM 4881 O O . LEU A 1 636 ? 7.263 -7.342 33.448 1.00 88.06 636 LEU A O 1
ATOM 4885 N N . ALA A 1 637 ? 9.387 -7.308 34.184 1.00 87.31 637 ALA A N 1
ATOM 4886 C CA . ALA A 1 637 ? 9.044 -7.111 35.589 1.00 87.31 637 ALA A CA 1
ATOM 4887 C C . ALA A 1 637 ? 8.392 -5.743 35.858 1.00 87.31 637 ALA A C 1
ATOM 4889 O O . ALA A 1 637 ? 7.528 -5.645 36.720 1.00 87.31 637 ALA A O 1
ATOM 4890 N N . LEU A 1 638 ? 8.801 -4.694 35.136 1.00 87.62 638 LEU A N 1
ATOM 4891 C CA . LEU A 1 638 ? 8.279 -3.333 35.310 1.00 87.62 638 LEU A CA 1
ATOM 4892 C C . LEU A 1 638 ? 6.958 -3.078 34.570 1.00 87.62 638 LEU A C 1
ATOM 4894 O O . LEU A 1 638 ? 6.199 -2.204 34.974 1.00 87.62 638 LEU A O 1
ATOM 4898 N N . LEU A 1 639 ? 6.691 -3.807 33.484 1.00 83.19 639 LEU A N 1
ATOM 4899 C CA . LEU A 1 639 ? 5.427 -3.722 32.742 1.00 83.19 639 LEU A CA 1
ATOM 4900 C C . LEU A 1 639 ? 4.296 -4.516 33.399 1.00 83.19 639 LEU A C 1
ATOM 4902 O O . LEU A 1 639 ? 3.128 -4.321 33.061 1.00 83.19 639 LEU A O 1
ATOM 4906 N N . GLN A 1 640 ? 4.627 -5.432 34.309 1.00 75.12 640 GLN A N 1
ATOM 4907 C CA . GLN A 1 640 ? 3.622 -6.088 35.131 1.00 75.12 640 GLN A CA 1
ATOM 4908 C C . GLN A 1 640 ? 3.099 -5.098 36.180 1.00 75.12 640 GLN A C 1
ATOM 4910 O O . GLN A 1 640 ? 3.900 -4.399 36.804 1.00 75.12 640 GLN A O 1
ATOM 4915 N N . PRO A 1 641 ? 1.772 -5.022 36.392 1.00 64.31 641 PRO A N 1
ATOM 4916 C CA . PRO A 1 641 ? 1.234 -4.210 37.473 1.00 64.31 641 PRO A CA 1
ATOM 4917 C C . PRO A 1 641 ? 1.803 -4.692 38.819 1.00 64.31 641 PRO A C 1
ATOM 4919 O O . PRO A 1 641 ? 2.058 -5.895 38.973 1.00 64.31 641 PRO A O 1
ATOM 4922 N N . PRO A 1 642 ? 2.001 -3.789 39.798 1.00 59.75 642 PRO A N 1
ATOM 4923 C CA . PRO A 1 642 ? 2.431 -4.164 41.138 1.00 59.75 642 PRO A CA 1
ATOM 4924 C C . PRO A 1 642 ? 1.546 -5.276 41.708 1.00 59.75 642 PRO A C 1
ATOM 4926 O O . PRO A 1 642 ? 0.336 -5.310 41.475 1.00 59.75 642 PRO A O 1
ATOM 4929 N N . ALA A 1 643 ? 2.146 -6.202 42.456 1.00 50.38 643 ALA A N 1
ATOM 4930 C CA . ALA A 1 643 ? 1.412 -7.320 43.036 1.00 50.38 643 ALA A CA 1
ATOM 4931 C C . ALA A 1 643 ? 0.231 -6.811 43.887 1.00 50.38 643 ALA A C 1
ATOM 4933 O O . ALA A 1 643 ? 0.434 -6.133 44.891 1.00 50.38 643 ALA A O 1
ATOM 4934 N N . GLY A 1 644 ? -0.996 -7.151 43.478 1.00 47.94 644 GLY A N 1
ATOM 4935 C CA . GLY A 1 644 ? -2.234 -6.741 44.150 1.00 47.94 644 GLY A CA 1
ATOM 4936 C C . GLY A 1 644 ? -2.997 -5.592 43.481 1.00 47.94 644 GLY A C 1
ATOM 4937 O O . GLY A 1 644 ? -4.141 -5.352 43.862 1.00 47.94 644 GLY A O 1
ATOM 4938 N N . GLU A 1 645 ? -2.435 -4.923 42.469 1.00 54.22 645 GLU A N 1
ATOM 4939 C CA . GLU A 1 645 ? -3.175 -3.924 41.692 1.00 54.22 645 GLU A CA 1
ATOM 4940 C C . GLU A 1 645 ? -3.987 -4.576 40.557 1.00 54.22 645 GLU A C 1
ATOM 4942 O O . GLU A 1 645 ? -3.455 -5.390 39.794 1.00 54.22 645 GLU A O 1
ATOM 4947 N N . PRO A 1 646 ? -5.286 -4.246 40.418 1.00 56.91 646 PRO A N 1
ATOM 4948 C CA . PRO A 1 646 ? -6.118 -4.815 39.370 1.00 56.91 646 PRO A CA 1
ATOM 4949 C C . PRO A 1 646 ? -5.684 -4.299 37.993 1.00 56.91 646 PRO A C 1
ATOM 4951 O O . PRO A 1 646 ? -5.618 -3.095 37.742 1.00 56.91 646 PRO A O 1
ATOM 4954 N N . VAL A 1 647 ? -5.432 -5.232 37.072 1.00 66.31 647 VAL A N 1
ATOM 4955 C CA . VAL A 1 647 ? -5.229 -4.937 35.646 1.00 66.31 647 VAL A CA 1
ATOM 4956 C C . VAL A 1 647 ? -6.481 -4.217 35.125 1.00 66.31 647 VAL A C 1
ATOM 4958 O O . VAL A 1 647 ? -7.585 -4.639 35.473 1.00 66.31 647 VAL A O 1
ATOM 4961 N N . PRO A 1 648 ? -6.368 -3.166 34.289 1.00 75.69 648 PRO A N 1
ATOM 4962 C CA . PRO A 1 648 ? -7.537 -2.518 33.705 1.00 75.69 648 PRO A CA 1
ATOM 4963 C C . PRO A 1 648 ? -8.419 -3.527 32.961 1.00 75.69 648 PRO A C 1
ATOM 4965 O O . PRO A 1 648 ? -8.018 -4.086 31.941 1.00 75.69 648 PRO A O 1
ATOM 4968 N N . VAL A 1 649 ? -9.625 -3.750 33.481 1.00 84.69 649 VAL A N 1
ATOM 4969 C CA . VAL A 1 649 ? -10.630 -4.649 32.902 1.00 84.69 649 VAL A CA 1
ATOM 4970 C C . VAL A 1 649 ? -11.611 -3.816 32.085 1.00 84.69 649 VAL A C 1
ATOM 4972 O O . VAL A 1 649 ? -12.030 -2.743 32.532 1.00 84.69 649 VAL A O 1
ATOM 4975 N N . LEU A 1 650 ? -11.974 -4.284 30.890 1.00 90.69 650 LEU A N 1
ATOM 4976 C CA . LEU A 1 650 ? -12.993 -3.621 30.082 1.00 90.69 650 LEU A CA 1
ATOM 4977 C C . LEU A 1 650 ? -14.378 -4.126 30.526 1.00 90.69 650 LEU A C 1
ATOM 4979 O O . LEU A 1 650 ? -15.129 -3.351 31.120 1.00 90.69 650 LEU A O 1
ATOM 4983 N N . VAL A 1 651 ? -14.681 -5.417 30.363 1.00 93.62 651 VAL A N 1
ATOM 4984 C CA . VAL A 1 651 ? -15.961 -6.036 30.774 1.00 93.62 651 VAL A CA 1
ATOM 4985 C C . VAL A 1 651 ? -15.811 -7.328 31.584 1.00 93.62 651 VAL A C 1
ATOM 4987 O O . VAL A 1 651 ? -16.757 -7.737 32.249 1.00 93.62 651 VAL A O 1
ATOM 4990 N N . GLY A 1 652 ? -14.650 -7.985 31.553 1.00 88.62 652 GLY A N 1
ATOM 4991 C CA . GLY A 1 652 ? -14.543 -9.397 31.922 1.00 88.62 652 GLY A CA 1
ATOM 4992 C C . GLY A 1 652 ? -14.910 -9.748 33.366 1.00 88.62 652 GLY A C 1
ATOM 4993 O O . GLY A 1 652 ? -15.337 -10.864 33.624 1.00 88.62 652 GLY A O 1
ATOM 4994 N N . ASP A 1 653 ? -14.752 -8.839 34.322 1.00 90.75 653 ASP A N 1
ATOM 4995 C CA . ASP A 1 653 ? -15.102 -9.061 35.732 1.00 90.75 653 ASP A CA 1
ATOM 4996 C C . ASP A 1 653 ? -16.602 -8.920 36.034 1.00 90.75 653 ASP A C 1
ATOM 4998 O O . ASP A 1 653 ? -17.030 -9.265 37.130 1.00 90.75 653 ASP A O 1
ATOM 5002 N N . LEU A 1 654 ? -17.394 -8.454 35.065 1.00 93.69 654 LEU A N 1
ATOM 5003 C CA . LEU A 1 654 ? -18.855 -8.489 35.126 1.00 93.69 654 LEU A CA 1
ATOM 5004 C C . LEU A 1 654 ? -19.426 -9.838 34.666 1.00 93.69 654 LEU A C 1
ATOM 5006 O O . LEU A 1 654 ? -20.641 -10.003 34.679 1.00 93.69 654 LEU A O 1
ATOM 5010 N N . LEU A 1 655 ? -18.570 -10.761 34.213 1.00 95.19 655 LEU A N 1
ATOM 5011 C CA . LEU A 1 655 ? -18.963 -11.985 33.521 1.00 95.19 655 LEU A CA 1
ATOM 5012 C C . LEU A 1 655 ? -18.451 -13.231 34.248 1.00 95.19 655 LEU A C 1
ATOM 5014 O O . LEU A 1 655 ? -17.296 -13.293 34.684 1.00 95.19 655 LEU A O 1
ATOM 5018 N N . ALA A 1 656 ? -19.298 -14.250 34.297 1.00 94.25 656 ALA A N 1
ATOM 5019 C CA . ALA A 1 656 ? -18.955 -15.619 34.637 1.00 94.25 656 ALA A CA 1
ATOM 5020 C C . ALA A 1 656 ? -18.855 -16.492 33.365 1.00 94.25 656 ALA A C 1
ATOM 5022 O O . ALA A 1 656 ? -19.445 -16.166 32.330 1.00 94.25 656 ALA A O 1
ATOM 5023 N N . PRO A 1 657 ? -18.127 -17.624 33.415 1.00 93.94 657 PRO A N 1
ATOM 5024 C CA . PRO A 1 657 ? -18.128 -18.592 32.321 1.00 93.94 657 PRO A CA 1
ATOM 5025 C C . PRO A 1 657 ? -19.550 -19.026 31.955 1.00 93.94 657 PRO A C 1
ATOM 5027 O O . PRO A 1 657 ? -20.357 -19.296 32.841 1.00 93.94 657 PRO A O 1
ATOM 5030 N N . GLN A 1 658 ? -19.818 -19.167 30.655 1.00 93.25 658 GLN A N 1
ATOM 5031 C CA . GLN A 1 658 ? -21.121 -19.502 30.054 1.00 93.25 658 GLN A CA 1
ATOM 5032 C C . GLN A 1 658 ? -22.188 -18.394 30.077 1.00 93.25 658 GLN A C 1
ATOM 5034 O O . GLN A 1 658 ? -23.267 -18.608 29.521 1.00 93.25 658 GLN A O 1
ATOM 5039 N N . ASP A 1 659 ? -21.904 -17.212 30.631 1.00 96.81 659 ASP A N 1
ATOM 5040 C CA . ASP A 1 659 ? -22.833 -16.080 30.555 1.00 96.81 659 ASP A CA 1
ATOM 5041 C C . ASP A 1 659 ? -23.145 -15.700 29.102 1.00 96.81 659 ASP A C 1
ATOM 5043 O O . ASP A 1 659 ? -22.278 -15.743 28.227 1.00 96.81 659 ASP A O 1
ATOM 5047 N N . LEU A 1 660 ? -24.384 -15.277 28.838 1.00 96.94 660 LEU A N 1
ATOM 5048 C CA . LEU A 1 660 ? -24.775 -14.696 27.555 1.00 96.94 660 LEU A CA 1
ATOM 5049 C C . LEU A 1 660 ? -24.715 -13.168 27.631 1.00 96.94 660 LEU A C 1
ATOM 5051 O O . LEU A 1 660 ? -25.465 -12.547 28.382 1.00 96.94 660 LEU A O 1
ATOM 5055 N N . VAL A 1 661 ? -23.875 -12.560 26.799 1.00 97.75 661 VAL A N 1
ATOM 5056 C CA . VAL A 1 661 ? -23.750 -11.107 26.645 1.00 97.75 661 VAL A CA 1
ATOM 5057 C C . VAL A 1 661 ? -24.339 -10.685 25.309 1.00 97.75 661 VAL A C 1
ATOM 5059 O O . VAL A 1 661 ? -24.003 -11.240 24.263 1.00 97.75 661 VAL A O 1
ATOM 5062 N N . LEU A 1 662 ? -25.204 -9.676 25.320 1.00 97.62 662 LEU A N 1
ATOM 5063 C CA . LEU A 1 662 ? -25.841 -9.172 24.110 1.00 97.62 662 LEU A CA 1
ATOM 5064 C C . LEU A 1 662 ? -25.210 -7.837 23.700 1.00 97.62 662 LEU A C 1
ATOM 5066 O O . LEU A 1 662 ? -25.197 -6.879 24.469 1.00 97.62 662 LEU A O 1
ATOM 5070 N N . LEU A 1 663 ? -24.669 -7.787 22.484 1.00 97.56 663 LEU A N 1
ATOM 5071 C CA . LEU A 1 663 ? -23.964 -6.635 21.927 1.00 97.56 663 LEU A CA 1
ATOM 5072 C C . LEU A 1 663 ? -24.834 -5.965 20.854 1.00 97.56 663 LEU A C 1
ATOM 5074 O O . LEU A 1 663 ? -24.994 -6.506 19.760 1.00 97.56 663 LEU A O 1
ATOM 5078 N N . VAL A 1 664 ? -25.395 -4.792 21.154 1.00 96.25 664 VAL A N 1
ATOM 5079 C CA . VAL A 1 664 ? -26.233 -4.022 20.219 1.00 96.25 664 VAL A CA 1
ATOM 5080 C C . VAL A 1 664 ? -25.361 -3.053 19.424 1.00 96.25 664 VAL A C 1
ATOM 5082 O O . VAL A 1 664 ? -24.853 -2.066 19.962 1.00 96.25 664 VAL A O 1
ATOM 5085 N N . VAL A 1 665 ? -25.181 -3.349 18.140 1.00 92.31 665 VAL A N 1
ATOM 5086 C CA . VAL A 1 665 ? -24.258 -2.667 17.232 1.00 92.31 665 VAL A CA 1
ATOM 5087 C C . VAL A 1 665 ? -25.026 -2.118 16.022 1.00 92.31 665 VAL A C 1
ATOM 5089 O O . VAL A 1 665 ? -25.426 -2.907 15.160 1.00 92.31 665 VAL A O 1
ATOM 5092 N N . PRO A 1 666 ? -25.230 -0.790 15.925 1.00 84.31 666 PRO A N 1
ATOM 5093 C CA . PRO A 1 666 ? -25.844 -0.187 14.751 1.00 84.31 666 PRO A CA 1
ATOM 5094 C C . PRO A 1 666 ? -24.920 -0.262 13.532 1.00 84.31 666 PRO A C 1
ATOM 5096 O O . PRO A 1 666 ? -23.714 -0.500 13.649 1.00 84.31 666 PRO A O 1
ATOM 5099 N N . ILE A 1 667 ? -25.483 -0.056 12.337 1.00 69.69 667 ILE A N 1
ATOM 5100 C CA . ILE A 1 667 ? -24.674 0.110 11.124 1.00 69.69 667 ILE A CA 1
ATOM 5101 C C . ILE A 1 667 ? -24.006 1.479 11.201 1.00 69.69 667 ILE A C 1
ATOM 5103 O O . ILE A 1 667 ? -24.605 2.498 10.869 1.00 69.69 667 ILE A O 1
ATOM 5107 N N . ASP A 1 668 ? -22.762 1.493 11.650 1.00 63.16 668 ASP A N 1
ATOM 5108 C CA . ASP A 1 668 ? -21.981 2.714 11.700 1.00 63.16 668 ASP A CA 1
ATOM 5109 C C . ASP A 1 668 ? -21.449 3.050 10.299 1.00 63.16 668 ASP A C 1
ATOM 5111 O O . ASP A 1 668 ? -20.628 2.316 9.744 1.00 63.16 668 ASP A O 1
ATOM 5115 N N . ILE A 1 669 ? -21.930 4.153 9.716 1.00 55.78 669 ILE A N 1
ATOM 5116 C CA . ILE A 1 669 ? -21.470 4.664 8.413 1.00 55.78 669 ILE A CA 1
ATOM 5117 C C . ILE A 1 669 ? -19.976 5.030 8.477 1.00 55.78 669 ILE A C 1
ATOM 5119 O O . ILE A 1 669 ? -19.276 4.938 7.468 1.00 55.78 669 ILE A O 1
ATOM 5123 N N . SER A 1 670 ? -19.473 5.394 9.664 1.00 52.00 670 SER A N 1
ATOM 5124 C CA . SER A 1 670 ? -18.067 5.751 9.882 1.00 52.00 670 SER A CA 1
ATOM 5125 C C . SER A 1 670 ? -17.137 4.529 9.945 1.00 52.00 670 SER A C 1
ATOM 5127 O O . SER A 1 670 ? -15.925 4.653 9.746 1.00 52.00 670 SER A O 1
ATOM 5129 N N . ALA A 1 671 ? -17.680 3.322 10.156 1.00 55.00 671 ALA A N 1
ATOM 5130 C CA . ALA A 1 671 ? -16.911 2.085 10.122 1.00 55.00 671 ALA A CA 1
ATOM 5131 C C . ALA A 1 671 ? -16.748 1.582 8.669 1.00 55.00 671 ALA A C 1
ATOM 5133 O O . ALA A 1 671 ? -17.732 1.453 7.938 1.00 55.00 671 ALA A O 1
ATOM 5134 N N . PRO A 1 672 ? -15.527 1.228 8.215 1.00 52.44 672 PRO A N 1
ATOM 5135 C CA . PRO A 1 672 ? -15.322 0.683 6.874 1.00 52.44 672 PRO A CA 1
ATOM 5136 C C . PRO A 1 672 ? -16.183 -0.563 6.640 1.00 52.44 672 PRO A C 1
ATOM 5138 O O . PRO A 1 672 ? -16.244 -1.438 7.509 1.00 52.44 672 PRO A O 1
ATOM 5141 N N . LYS A 1 673 ? -16.787 -0.691 5.447 1.00 51.97 673 LYS A N 1
ATOM 5142 C CA . LYS A 1 673 ? -17.596 -1.868 5.081 1.00 51.97 673 LYS A CA 1
ATOM 5143 C C . LYS A 1 673 ? -16.864 -3.169 5.447 1.00 51.97 673 LYS A C 1
ATOM 5145 O O . LYS A 1 673 ? -15.730 -3.401 5.026 1.00 51.97 673 LYS A O 1
ATOM 5150 N N . GLY A 1 674 ? -17.535 -4.019 6.227 1.00 67.56 674 GLY A N 1
ATOM 5151 C CA . GLY A 1 674 ? -17.011 -5.315 6.671 1.00 67.56 674 GLY A CA 1
ATOM 5152 C C . GLY A 1 674 ? -16.136 -5.283 7.931 1.00 67.56 674 GLY A C 1
ATOM 5153 O O . GLY A 1 674 ? -15.396 -6.240 8.158 1.00 67.56 674 GLY A O 1
ATOM 5154 N N . ARG A 1 675 ? -16.178 -4.218 8.747 1.00 73.31 675 ARG A N 1
ATOM 5155 C CA . ARG A 1 675 ? -15.447 -4.134 10.026 1.00 73.31 675 ARG A CA 1
ATOM 5156 C C . ARG A 1 675 ? -16.332 -3.637 11.172 1.00 73.31 675 ARG A C 1
ATOM 5158 O O . ARG A 1 675 ? -17.197 -2.799 10.965 1.00 73.31 675 ARG A O 1
ATOM 5165 N N . LEU A 1 676 ? -16.060 -4.139 12.377 1.00 82.19 676 LEU A N 1
ATOM 5166 C CA . LEU A 1 676 ? -16.553 -3.581 13.642 1.00 82.19 676 LEU A CA 1
ATOM 5167 C C . LEU A 1 676 ? -15.558 -2.533 14.162 1.00 82.19 676 LEU A C 1
ATOM 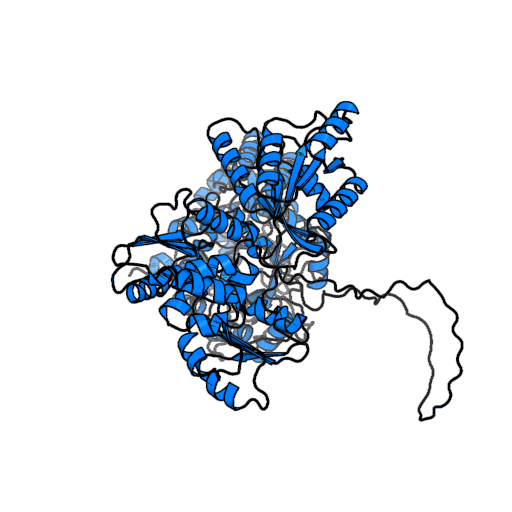5169 O O . LEU A 1 676 ? -14.352 -2.656 13.917 1.00 82.19 676 LEU A O 1
ATOM 5173 N N . ILE A 1 677 ? -16.039 -1.532 14.902 1.00 82.94 677 ILE A N 1
ATOM 5174 C CA . ILE A 1 677 ? -15.151 -0.550 15.542 1.00 82.94 677 ILE A CA 1
ATOM 5175 C C . ILE A 1 677 ? -14.412 -1.176 16.730 1.00 82.94 677 ILE A C 1
ATOM 5177 O O . ILE A 1 677 ? -14.847 -2.167 17.320 1.00 82.94 677 ILE A O 1
ATOM 5181 N N . LEU A 1 678 ? -13.278 -0.582 17.103 1.00 83.81 678 LEU A N 1
ATOM 5182 C CA . LEU A 1 678 ? -12.378 -1.164 18.096 1.00 83.81 678 LEU A CA 1
ATOM 5183 C C . LEU A 1 678 ? -13.050 -1.506 19.448 1.00 83.81 678 LEU A C 1
ATOM 5185 O O . LEU A 1 678 ? -12.851 -2.630 19.913 1.00 83.81 678 LEU A O 1
ATOM 5189 N N . PRO A 1 679 ? -13.884 -0.639 20.060 1.00 88.44 679 PRO A N 1
ATOM 5190 C CA . PRO A 1 679 ? -14.570 -0.974 21.312 1.00 88.44 679 PRO A CA 1
ATOM 5191 C C . PRO A 1 679 ? -15.435 -2.241 21.226 1.00 88.44 679 PRO A C 1
ATOM 5193 O O . PRO A 1 679 ? -15.470 -3.034 22.167 1.00 88.44 679 PRO A O 1
ATOM 5196 N N . GLN A 1 680 ? -16.090 -2.467 20.083 1.00 91.44 680 GLN A N 1
ATOM 5197 C CA . GLN A 1 680 ? -16.931 -3.644 19.844 1.00 91.44 680 GLN A CA 1
ATOM 5198 C C . GLN A 1 680 ? -16.076 -4.910 19.734 1.00 91.44 680 GLN A C 1
ATOM 5200 O O . GLN A 1 680 ? -16.387 -5.920 20.361 1.00 91.44 680 GLN A O 1
ATOM 5205 N N . VAL A 1 681 ? -14.964 -4.842 18.992 1.00 89.38 681 VAL A N 1
ATOM 5206 C CA . VAL A 1 681 ? -14.022 -5.965 18.844 1.00 89.38 681 VAL A CA 1
ATOM 5207 C C . VAL A 1 681 ? -13.395 -6.341 20.185 1.00 89.38 681 VAL A C 1
ATOM 5209 O O . VAL A 1 681 ? -13.313 -7.524 20.504 1.00 89.38 681 VAL A O 1
ATOM 5212 N N . MET A 1 682 ? -12.969 -5.354 20.977 1.00 89.81 682 MET A N 1
ATOM 5213 C CA . MET A 1 682 ? -12.365 -5.595 22.291 1.00 89.81 682 MET A CA 1
ATOM 5214 C C . MET A 1 682 ? -13.358 -6.220 23.269 1.00 89.81 682 MET A C 1
ATOM 5216 O O . MET A 1 682 ? -13.019 -7.195 23.931 1.00 89.81 682 MET A O 1
ATOM 5220 N N . THR A 1 683 ? -14.589 -5.703 23.312 1.00 93.56 683 THR A N 1
ATOM 5221 C CA . THR A 1 683 ? -15.645 -6.250 24.177 1.00 93.56 683 THR A CA 1
ATOM 5222 C C . THR A 1 683 ? -15.968 -7.688 23.781 1.00 93.56 683 THR A C 1
ATOM 5224 O O . THR A 1 683 ? -15.958 -8.571 24.630 1.00 93.56 683 THR A O 1
ATOM 5227 N N . LEU A 1 684 ? -16.173 -7.952 22.484 1.00 94.00 684 LEU A N 1
ATOM 5228 C CA . LEU A 1 684 ? -16.416 -9.303 21.974 1.00 94.00 684 LEU A CA 1
ATOM 5229 C C . LEU A 1 684 ? -15.271 -10.257 22.332 1.00 94.00 684 LEU A C 1
ATOM 5231 O O . LEU A 1 684 ? -15.511 -11.389 22.739 1.00 94.00 684 LEU A O 1
ATOM 5235 N N . ARG A 1 685 ? -14.023 -9.801 22.190 1.00 90.19 685 ARG A N 1
ATOM 5236 C CA . ARG A 1 685 ? -12.846 -10.604 22.511 1.00 90.19 685 ARG A CA 1
ATOM 5237 C C . ARG A 1 685 ? -12.791 -10.969 23.993 1.00 90.19 685 ARG A C 1
ATOM 5239 O O . ARG A 1 685 ? -12.567 -12.133 24.299 1.00 90.19 685 ARG A O 1
ATOM 5246 N N . GLU A 1 686 ? -13.008 -10.010 24.887 1.00 91.44 686 GLU A N 1
ATOM 5247 C CA . GLU A 1 686 ? -12.923 -10.266 26.326 1.00 91.44 686 GLU A CA 1
ATOM 5248 C C . GLU A 1 686 ? -14.079 -11.137 26.838 1.00 91.44 686 GLU A C 1
ATOM 5250 O O . GLU A 1 686 ? -13.859 -11.964 27.717 1.00 91.44 686 GLU A O 1
ATOM 5255 N N . VAL A 1 687 ? -15.278 -11.027 26.249 1.00 94.56 687 VAL A N 1
ATOM 5256 C CA . VAL A 1 687 ? -16.378 -11.977 26.507 1.00 94.56 687 VAL A CA 1
ATOM 5257 C C . VAL A 1 687 ? -15.919 -13.408 26.206 1.00 94.56 687 VAL A C 1
ATOM 5259 O O . VAL A 1 687 ? -16.078 -14.297 27.038 1.00 94.56 687 VAL A O 1
ATOM 5262 N N . LEU A 1 688 ? -15.279 -13.627 25.052 1.00 92.50 688 LEU A N 1
ATOM 5263 C CA . LEU A 1 688 ? -14.763 -14.946 24.674 1.00 92.50 688 LEU A CA 1
ATOM 5264 C C . LEU A 1 688 ? -13.589 -15.402 25.555 1.00 92.50 688 LEU A C 1
ATOM 5266 O O . LEU A 1 688 ? -13.508 -16.580 25.883 1.00 92.50 688 LEU A O 1
ATOM 5270 N N . ASP A 1 689 ? -12.699 -14.494 25.969 1.00 85.19 689 ASP A N 1
ATOM 5271 C CA . ASP A 1 689 ? -11.577 -14.816 26.869 1.00 85.19 689 ASP A CA 1
ATOM 5272 C C . ASP A 1 689 ? -12.046 -15.217 28.287 1.00 85.19 689 ASP A C 1
ATOM 5274 O O . ASP A 1 689 ? -11.265 -15.782 29.052 1.00 85.19 689 ASP A O 1
ATOM 5278 N N . ARG A 1 690 ? -13.308 -14.939 28.646 1.00 89.44 690 ARG A N 1
ATOM 5279 C CA . ARG A 1 690 ? -13.954 -15.367 29.901 1.00 89.44 690 ARG A CA 1
ATOM 5280 C C . ARG A 1 690 ? -14.788 -16.643 29.766 1.00 89.44 690 ARG A C 1
ATOM 5282 O O . ARG A 1 690 ? -15.531 -16.967 30.688 1.00 89.44 690 ARG A O 1
ATOM 5289 N N . ASP A 1 691 ? -14.683 -17.347 28.639 1.00 91.62 691 ASP A N 1
ATOM 5290 C CA . ASP A 1 691 ? -15.510 -18.516 28.312 1.00 91.62 691 ASP A CA 1
ATOM 5291 C C . ASP A 1 691 ? -17.025 -18.206 28.333 1.00 91.62 691 ASP A C 1
ATOM 5293 O O . ASP A 1 691 ? -17.853 -19.081 28.595 1.00 91.62 691 ASP A O 1
ATOM 5297 N N . ALA A 1 692 ? -17.399 -16.950 28.066 1.00 95.00 692 ALA A N 1
ATOM 5298 C CA . ALA A 1 692 ? -18.779 -16.496 27.923 1.00 95.00 692 ALA A CA 1
ATOM 5299 C C . ALA A 1 692 ? -19.189 -16.424 26.438 1.00 95.00 692 ALA A C 1
ATOM 5301 O O . ALA A 1 692 ? -18.364 -16.478 25.521 1.00 95.00 692 ALA A O 1
ATOM 5302 N N . CYS A 1 693 ? -20.490 -16.316 26.182 1.00 95.12 693 CYS A N 1
ATOM 5303 C CA . CYS A 1 693 ? -21.078 -16.256 24.847 1.00 95.12 693 CYS A CA 1
ATOM 5304 C C . CYS A 1 693 ? -21.506 -14.828 24.500 1.00 95.12 693 CYS A C 1
ATOM 5306 O O . CYS A 1 693 ? -22.087 -14.128 25.323 1.00 95.12 693 CYS A O 1
ATOM 5308 N N . ALA A 1 694 ? -21.289 -14.410 23.253 1.00 96.00 694 ALA A N 1
ATOM 5309 C CA . ALA A 1 694 ? -21.751 -13.118 22.754 1.00 96.00 694 ALA A CA 1
ATOM 5310 C C . ALA A 1 694 ? -22.797 -13.287 21.644 1.00 96.00 694 ALA A C 1
ATOM 5312 O O . ALA A 1 694 ? -22.566 -14.012 20.675 1.00 96.00 694 ALA A O 1
ATOM 5313 N N . LEU A 1 695 ? -23.910 -12.558 21.741 1.00 96.00 695 LEU A N 1
ATOM 5314 C CA . LEU A 1 695 ? -24.892 -12.400 20.669 1.00 96.00 695 LEU A CA 1
ATOM 5315 C C . LEU A 1 695 ? -24.854 -10.960 20.151 1.00 96.00 695 LEU A C 1
ATOM 5317 O O . LEU A 1 695 ? -25.245 -10.033 20.855 1.00 96.00 695 LEU A O 1
ATOM 5321 N N . VAL A 1 696 ? -24.393 -10.771 18.913 1.00 95.88 696 VAL A N 1
ATOM 5322 C CA . VAL A 1 696 ? -24.312 -9.449 18.272 1.00 95.88 696 VAL A CA 1
ATOM 5323 C C . VAL A 1 696 ? -25.561 -9.203 17.430 1.00 95.88 696 VAL A C 1
ATOM 5325 O O . VAL A 1 696 ? -25.902 -10.026 16.579 1.00 95.88 696 VAL A O 1
ATOM 5328 N N . VAL A 1 697 ? -26.237 -8.075 17.643 1.00 94.44 697 VAL A N 1
ATOM 5329 C CA . VAL A 1 697 ? -27.477 -7.709 16.939 1.00 94.44 697 VAL A CA 1
ATOM 5330 C C . VAL A 1 697 ? -27.475 -6.238 16.536 1.00 94.44 697 VAL A C 1
ATOM 5332 O O . VAL A 1 697 ? -26.780 -5.429 17.143 1.00 94.44 697 VAL A O 1
ATOM 5335 N N . LYS A 1 698 ? -28.294 -5.883 15.544 1.00 92.38 698 LYS A N 1
ATOM 5336 C CA . LYS A 1 698 ? -28.626 -4.482 15.251 1.00 92.38 698 LYS A CA 1
ATOM 5337 C C . LYS A 1 698 ? -29.732 -3.991 16.182 1.00 92.38 698 LYS A C 1
ATOM 5339 O O . LYS A 1 698 ? -30.542 -4.784 16.660 1.00 92.38 698 LYS A O 1
ATOM 5344 N N . GLU A 1 699 ? -29.796 -2.684 16.393 1.00 91.19 699 GLU A N 1
ATOM 5345 C CA . GLU A 1 699 ? -30.789 -1.994 17.220 1.00 91.19 699 GLU A CA 1
ATOM 5346 C C . GLU A 1 699 ? -32.231 -2.310 16.803 1.00 91.19 699 GLU A C 1
ATOM 5348 O O . GLU A 1 699 ? -33.077 -2.567 17.653 1.00 91.19 699 GLU A O 1
ATOM 5353 N N . GLN A 1 700 ? -32.493 -2.395 15.497 1.00 90.06 700 GLN A N 1
ATOM 5354 C CA . GLN A 1 700 ? -33.812 -2.718 14.941 1.00 90.06 700 GLN A CA 1
ATOM 5355 C C . GLN A 1 700 ? -34.270 -4.156 15.239 1.00 90.06 700 GLN A C 1
ATOM 5357 O O . GLN A 1 700 ? -35.466 -4.426 15.316 1.00 90.06 700 GLN A O 1
ATOM 5362 N N . ASP A 1 701 ? -33.323 -5.078 15.428 1.00 91.00 701 ASP A N 1
ATOM 5363 C CA . ASP A 1 701 ? -33.601 -6.487 15.711 1.00 91.00 701 ASP A CA 1
ATOM 5364 C C . ASP A 1 701 ? -33.588 -6.783 17.221 1.00 91.00 701 ASP A C 1
ATOM 5366 O O . ASP A 1 701 ? -33.977 -7.875 17.637 1.00 91.00 701 ASP A O 1
ATOM 5370 N N . TYR A 1 702 ? -33.140 -5.835 18.053 1.00 94.56 702 TYR A N 1
ATOM 5371 C CA . TYR A 1 702 ? -32.817 -6.070 19.459 1.00 94.56 702 TYR A CA 1
ATOM 5372 C C . TYR A 1 702 ? -34.001 -6.608 20.269 1.00 94.56 702 TYR A C 1
ATOM 5374 O O . TYR A 1 702 ? -33.909 -7.711 20.811 1.00 94.56 702 TYR A O 1
ATOM 5382 N N . ALA A 1 703 ? -35.127 -5.889 20.301 1.00 91.94 703 ALA A N 1
ATOM 5383 C CA . ALA A 1 703 ? -36.304 -6.285 21.078 1.00 91.94 703 ALA A CA 1
ATOM 5384 C C . ALA A 1 703 ? -36.831 -7.676 20.681 1.00 91.94 703 ALA A C 1
ATOM 5386 O O . ALA A 1 703 ? -37.121 -8.514 21.536 1.00 91.94 703 ALA A O 1
ATOM 5387 N N . ALA A 1 704 ? -36.894 -7.954 19.374 1.00 92.44 704 ALA A N 1
ATOM 5388 C CA . ALA A 1 704 ? -37.358 -9.238 18.857 1.00 92.44 704 ALA A CA 1
ATOM 5389 C C . ALA A 1 704 ? -36.408 -10.391 19.213 1.00 92.44 704 ALA A C 1
ATOM 5391 O O . ALA A 1 704 ? -36.854 -11.522 19.407 1.00 92.44 704 ALA A O 1
ATOM 5392 N N . ARG A 1 705 ? -35.097 -10.132 19.286 1.00 93.00 705 ARG A N 1
ATOM 5393 C CA . ARG A 1 705 ? -34.104 -11.135 19.691 1.00 93.00 705 ARG A CA 1
ATOM 5394 C C . ARG A 1 705 ? -34.133 -11.373 21.189 1.00 93.00 705 ARG A C 1
ATOM 5396 O O . ARG A 1 705 ? -34.147 -12.532 21.586 1.00 93.00 705 ARG A O 1
ATOM 5403 N N . LEU A 1 706 ? -34.214 -10.311 21.986 1.00 93.75 706 LEU A N 1
ATOM 5404 C CA . LEU A 1 706 ? -34.306 -10.397 23.440 1.00 93.75 706 LEU A CA 1
ATOM 5405 C C . LEU A 1 706 ? -35.514 -11.238 23.877 1.00 93.75 706 LEU A C 1
ATOM 5407 O O . LEU A 1 706 ? -35.366 -12.125 24.708 1.00 93.75 706 LEU A O 1
ATOM 5411 N N . ALA A 1 707 ? -36.678 -11.035 23.250 1.00 92.50 707 ALA A N 1
ATOM 5412 C CA . ALA A 1 707 ? -37.902 -11.785 23.547 1.00 92.50 707 ALA A CA 1
ATOM 5413 C C . ALA A 1 707 ? -37.847 -13.284 23.180 1.00 92.50 707 ALA A C 1
ATOM 5415 O O . ALA A 1 707 ? -38.709 -14.047 23.606 1.00 92.50 707 ALA A O 1
ATOM 5416 N N . ARG A 1 708 ? -36.872 -13.709 22.365 1.00 93.88 708 ARG A N 1
ATOM 5417 C CA . ARG A 1 708 ? -36.700 -15.107 21.926 1.00 93.88 708 ARG A CA 1
ATOM 5418 C C . ARG A 1 708 ? -35.640 -15.862 22.724 1.00 93.88 708 ARG A C 1
ATOM 5420 O O . ARG A 1 708 ? -35.364 -17.012 22.394 1.00 93.88 708 ARG A O 1
ATOM 5427 N N . LEU A 1 709 ? -35.006 -15.217 23.699 1.00 92.75 709 LEU A N 1
ATOM 5428 C CA . LEU A 1 709 ? -34.045 -15.874 24.571 1.00 92.75 709 LEU A CA 1
ATOM 5429 C C . LEU A 1 709 ? -34.789 -16.591 25.696 1.00 92.75 709 LEU A C 1
ATOM 5431 O O . LEU A 1 709 ? -35.579 -15.978 26.408 1.00 92.75 709 LEU A O 1
ATOM 5435 N N . ASP A 1 710 ? -34.491 -17.877 25.877 1.00 89.62 710 ASP A N 1
ATOM 5436 C CA . ASP A 1 710 ? -35.057 -18.679 26.970 1.00 89.62 710 ASP A CA 1
ATOM 5437 C C . ASP A 1 710 ? -34.530 -18.235 28.347 1.00 89.62 710 ASP A C 1
ATOM 5439 O O . ASP A 1 710 ? -35.173 -18.452 29.372 1.00 89.62 710 ASP A O 1
ATOM 5443 N N . VAL A 1 711 ? -33.352 -17.601 28.370 1.00 89.19 711 VAL A N 1
ATOM 5444 C CA . VAL A 1 711 ? -32.685 -17.086 29.570 1.00 89.19 711 VAL A CA 1
ATOM 5445 C C . VAL A 1 711 ? -32.288 -15.628 29.319 1.00 89.19 711 VAL A C 1
ATOM 5447 O O . VAL A 1 711 ? -31.728 -15.336 28.257 1.00 89.19 711 VAL A O 1
ATOM 5450 N N . PRO A 1 712 ? -32.557 -14.697 30.256 1.00 92.56 712 PRO A N 1
ATOM 5451 C CA . PRO A 1 712 ? -32.138 -13.309 30.101 1.00 92.56 712 PRO A CA 1
ATOM 5452 C C . PRO A 1 712 ? -30.608 -13.214 29.990 1.00 92.56 712 PRO A C 1
ATOM 5454 O O . PRO A 1 712 ? -29.900 -13.959 30.672 1.00 92.56 712 PRO A O 1
ATOM 5457 N N . PRO A 1 713 ? -30.075 -12.301 29.158 1.00 96.81 713 PRO A N 1
ATOM 5458 C CA . PRO A 1 713 ? -28.636 -12.102 29.079 1.00 96.81 713 PRO A CA 1
ATOM 5459 C C . PRO A 1 713 ? -28.098 -11.575 30.417 1.00 96.81 713 PRO A C 1
ATOM 5461 O O . PRO A 1 713 ? -28.766 -10.804 31.108 1.00 96.81 713 PRO A O 1
ATOM 5464 N N . ALA A 1 714 ? -26.870 -11.960 30.756 1.00 97.06 714 ALA A N 1
ATOM 5465 C CA . ALA A 1 714 ? -26.174 -11.491 31.953 1.00 97.06 714 ALA A CA 1
ATOM 5466 C C . ALA A 1 714 ? -25.804 -10.002 31.855 1.00 97.06 714 ALA A C 1
ATOM 5468 O O . ALA A 1 714 ? -25.734 -9.300 32.862 1.00 97.06 714 ALA A O 1
ATOM 5469 N N . LEU A 1 715 ? -25.582 -9.511 30.631 1.00 98.00 715 LEU A N 1
ATOM 5470 C CA . LEU A 1 715 ? -25.252 -8.117 30.358 1.00 98.00 715 LEU A CA 1
ATOM 5471 C C . LEU A 1 715 ? -25.666 -7.724 28.936 1.00 98.00 715 LEU A C 1
ATOM 5473 O O . LEU A 1 715 ? -25.462 -8.478 27.981 1.00 98.00 715 LEU A O 1
ATOM 5477 N N . VAL A 1 716 ? -26.178 -6.505 28.789 1.00 98.25 716 VAL A N 1
ATOM 5478 C CA . VAL A 1 716 ? -26.382 -5.842 27.495 1.00 98.25 716 VAL A CA 1
ATOM 5479 C C . VAL A 1 716 ? -25.372 -4.708 27.342 1.00 98.25 716 VAL A C 1
ATOM 5481 O O . VAL A 1 716 ? -25.249 -3.844 28.212 1.00 98.25 716 VAL A O 1
ATOM 5484 N N . VAL A 1 717 ? -24.663 -4.677 26.216 1.00 97.94 717 VAL A N 1
ATOM 5485 C CA . VAL A 1 717 ? -23.755 -3.583 25.851 1.00 97.94 717 VAL A CA 1
ATOM 5486 C C . VAL A 1 717 ? -24.203 -2.999 24.521 1.00 97.94 717 VAL A C 1
ATOM 5488 O O . VAL A 1 717 ? -24.327 -3.724 23.537 1.00 97.94 717 VAL A O 1
ATOM 5491 N N . CYS A 1 718 ? -24.438 -1.692 24.471 1.00 95.88 718 CYS A N 1
ATOM 5492 C CA . CYS A 1 718 ? -24.899 -1.019 23.256 1.00 95.88 718 CYS A CA 1
ATOM 5493 C C . CYS A 1 718 ? -24.006 0.150 22.834 1.00 95.88 718 CYS A C 1
ATOM 5495 O O . CYS A 1 718 ? -23.184 0.656 23.606 1.00 95.88 718 CYS A O 1
ATOM 5497 N N . ASP A 1 719 ? -24.164 0.580 21.585 1.00 92.75 719 ASP A N 1
ATOM 5498 C CA . ASP A 1 719 ? -23.602 1.846 21.126 1.00 92.75 719 ASP A CA 1
ATOM 5499 C C . ASP A 1 719 ? -24.310 3.034 21.790 1.00 92.75 719 ASP A C 1
ATOM 5501 O O . ASP A 1 719 ? -25.535 3.049 21.939 1.00 92.75 719 ASP A O 1
ATOM 5505 N N . SER A 1 720 ? -23.540 4.052 22.183 1.00 90.25 720 SER A N 1
ATOM 5506 C CA . SER A 1 720 ? -24.085 5.233 22.853 1.00 90.25 720 SER A CA 1
ATOM 5507 C C . SER A 1 720 ? -25.068 6.023 21.984 1.00 90.25 720 SER A C 1
ATOM 5509 O O . SER A 1 720 ? -25.903 6.726 22.538 1.00 90.25 720 SER A O 1
ATOM 5511 N N . GLN A 1 721 ? -25.035 5.896 20.655 1.00 86.19 721 GLN A N 1
ATOM 5512 C CA . GLN A 1 721 ? -26.006 6.562 19.777 1.00 86.19 721 GLN A CA 1
ATOM 5513 C C . GLN A 1 721 ? -27.422 5.982 19.889 1.00 86.19 721 GLN A C 1
ATOM 5515 O O . GLN A 1 721 ? -28.394 6.698 19.662 1.00 86.19 721 GLN A O 1
ATOM 5520 N N . VAL A 1 722 ? -27.545 4.708 20.271 1.00 91.69 722 VAL A N 1
ATOM 5521 C CA . VAL A 1 722 ? -28.829 3.996 20.393 1.00 91.69 722 VAL A CA 1
ATOM 5522 C C . VAL A 1 722 ? -29.164 3.652 21.848 1.00 91.69 722 VAL A C 1
ATOM 5524 O O . VAL A 1 722 ? -30.047 2.839 22.108 1.00 91.69 722 VAL A O 1
ATOM 5527 N N . VAL A 1 723 ? -28.488 4.269 22.823 1.00 94.94 723 VAL A N 1
ATOM 5528 C CA . VAL A 1 723 ? -28.624 3.892 24.239 1.00 94.94 723 VAL A CA 1
ATOM 5529 C C . VAL A 1 723 ? -30.036 4.112 24.785 1.00 94.94 723 VAL A C 1
ATOM 5531 O O . VAL A 1 723 ? -30.559 3.232 25.461 1.00 94.94 723 VAL A O 1
ATOM 5534 N N . GLN A 1 724 ? -30.694 5.230 24.464 1.00 94.81 724 GLN A N 1
ATOM 5535 C CA . GLN A 1 724 ? -32.049 5.512 24.946 1.00 94.81 724 GLN A CA 1
ATOM 5536 C C . GLN A 1 724 ? -33.090 4.457 24.514 1.00 94.81 724 GLN A C 1
ATOM 5538 O O . GLN A 1 724 ? -33.749 3.905 25.400 1.00 94.81 724 GLN A O 1
ATOM 5543 N N . PRO A 1 725 ? -33.247 4.117 23.216 1.00 94.31 725 PRO A N 1
ATOM 5544 C CA . PRO A 1 725 ? -34.197 3.080 22.815 1.00 94.31 725 PRO A CA 1
ATOM 5545 C C . PRO A 1 725 ? -33.819 1.693 23.352 1.00 94.31 725 PRO A C 1
ATOM 5547 O O . PRO A 1 725 ? -34.705 0.942 23.751 1.00 94.31 725 PRO A O 1
ATOM 5550 N N . VAL A 1 726 ? -32.527 1.353 23.440 1.00 96.12 726 VAL A N 1
ATOM 5551 C CA . VAL A 1 726 ? -32.099 0.064 24.011 1.00 96.12 726 VAL A CA 1
ATOM 5552 C C . VAL A 1 726 ? -32.441 -0.012 25.502 1.00 96.12 726 VAL A C 1
ATOM 5554 O O . VAL A 1 726 ? -32.947 -1.039 25.949 1.00 96.12 726 VAL A O 1
ATOM 5557 N N . VAL A 1 727 ? -32.242 1.063 26.271 1.00 96.88 727 VAL A N 1
ATOM 5558 C CA . VAL A 1 727 ? -32.628 1.129 27.692 1.00 96.88 727 VAL A CA 1
ATOM 5559 C C . VAL A 1 727 ? -34.126 0.898 27.869 1.00 96.88 727 VAL A C 1
ATOM 5561 O O . VAL A 1 727 ? -34.505 0.082 28.700 1.00 96.88 727 VAL A O 1
ATOM 5564 N N . GLN A 1 728 ? -34.970 1.542 27.058 1.00 95.31 728 GLN A N 1
ATOM 5565 C CA . GLN A 1 728 ? -36.428 1.365 27.119 1.00 95.31 728 GLN A CA 1
ATOM 5566 C C . GLN A 1 728 ? -36.877 -0.065 26.783 1.00 95.31 728 GLN A C 1
ATOM 5568 O O . GLN A 1 728 ? -37.893 -0.529 27.291 1.00 95.31 728 GLN A O 1
ATOM 5573 N N . GLN A 1 729 ? -36.132 -0.760 25.923 1.00 95.00 729 GLN A N 1
ATOM 5574 C CA . GLN A 1 729 ? -36.437 -2.126 25.490 1.00 95.00 729 GLN A CA 1
ATOM 5575 C C . GLN A 1 729 ? -35.850 -3.204 26.417 1.00 95.00 729 GLN A C 1
ATOM 5577 O O . GLN A 1 729 ? -36.201 -4.375 26.284 1.00 95.00 729 GLN A O 1
ATOM 5582 N N . THR A 1 730 ? -34.952 -2.839 27.337 1.00 96.31 730 THR A N 1
ATOM 5583 C CA . THR A 1 730 ? -34.245 -3.787 28.209 1.00 96.31 730 THR A CA 1
ATOM 5584 C C . THR A 1 730 ? -34.914 -3.855 29.583 1.00 96.31 730 THR A C 1
ATOM 5586 O O . THR A 1 730 ? -34.928 -2.839 30.276 1.00 96.31 730 THR A O 1
ATOM 5589 N N . PRO A 1 731 ? -35.400 -5.028 30.038 1.00 94.81 731 PRO A N 1
ATOM 5590 C CA . PRO A 1 731 ? -35.993 -5.180 31.366 1.00 94.81 731 PRO A CA 1
ATOM 5591 C C . PRO A 1 731 ? -35.065 -4.687 32.479 1.00 94.81 731 PRO A C 1
ATOM 5593 O O . PRO A 1 731 ? -33.865 -4.957 32.432 1.00 94.81 731 PRO A O 1
ATOM 5596 N N . ASP A 1 732 ? -35.609 -4.032 33.509 1.00 93.00 732 ASP A N 1
ATOM 5597 C CA . ASP A 1 732 ? -34.830 -3.429 34.608 1.00 93.00 732 ASP A CA 1
ATOM 5598 C C . ASP A 1 732 ? -33.919 -4.422 35.346 1.00 93.00 732 ASP A C 1
ATOM 5600 O O . ASP A 1 732 ? -32.857 -4.054 35.852 1.00 93.00 732 ASP A O 1
ATOM 5604 N N . THR A 1 733 ? -34.296 -5.700 35.346 1.00 93.00 733 THR A N 1
ATOM 5605 C CA . THR A 1 733 ? -33.535 -6.795 35.955 1.00 93.00 733 THR A CA 1
ATOM 5606 C C . THR A 1 733 ? -32.256 -7.156 35.198 1.00 93.00 733 THR A C 1
ATOM 5608 O O . THR A 1 733 ? -31.378 -7.783 35.781 1.00 93.00 733 THR A O 1
ATOM 5611 N N . VAL A 1 734 ? -32.134 -6.794 33.917 1.00 96.31 734 VAL A N 1
ATOM 5612 C CA . VAL A 1 734 ? -30.970 -7.117 33.075 1.00 96.31 734 VAL A CA 1
ATOM 5613 C C . VAL A 1 734 ? -29.945 -5.983 33.158 1.00 96.31 734 VAL A C 1
ATOM 5615 O O . VAL A 1 734 ? -30.289 -4.855 32.808 1.00 96.31 734 VAL A O 1
ATOM 5618 N N . PRO A 1 735 ? -28.698 -6.215 33.596 1.00 96.94 735 PRO A N 1
ATOM 5619 C CA . PRO A 1 735 ? -27.659 -5.188 33.586 1.00 96.94 735 PRO A CA 1
ATOM 5620 C C . PRO A 1 735 ? -27.403 -4.641 32.175 1.00 96.94 735 PRO A C 1
ATOM 5622 O O . PRO A 1 735 ? -27.365 -5.394 31.200 1.00 96.94 735 PRO A O 1
ATOM 5625 N N . LEU A 1 736 ? -27.209 -3.325 32.057 1.00 97.38 736 LEU A N 1
ATOM 5626 C CA . LEU A 1 736 ? -26.970 -2.658 30.779 1.00 97.38 736 LEU A CA 1
ATOM 5627 C C . LEU A 1 736 ? -25.901 -1.578 30.912 1.00 97.38 736 LEU A C 1
ATOM 5629 O O . LEU A 1 736 ? -25.885 -0.811 31.873 1.00 97.38 736 LEU A O 1
ATOM 5633 N N . THR A 1 737 ? -25.032 -1.479 29.909 1.00 97.44 737 THR A N 1
ATOM 5634 C CA . THR A 1 737 ? -24.085 -0.370 29.764 1.00 97.44 737 THR A CA 1
ATOM 5635 C C . THR A 1 737 ? -23.768 -0.088 28.287 1.00 97.44 737 THR A C 1
ATOM 5637 O O . THR A 1 737 ? -24.431 -0.615 27.389 1.00 97.44 737 THR A O 1
ATOM 5640 N N . THR A 1 738 ? -22.786 0.772 28.004 1.00 95.88 738 THR A N 1
ATOM 5641 C CA . THR A 1 738 ? -22.378 1.115 26.631 1.00 95.88 738 THR A CA 1
ATOM 5642 C C . THR A 1 738 ? -20.907 0.820 26.366 1.00 95.88 738 THR A C 1
ATOM 5644 O O . THR A 1 738 ? -20.079 0.855 27.281 1.00 95.88 738 THR A O 1
ATOM 5647 N N . PHE A 1 739 ? -20.548 0.605 25.095 1.00 94.44 739 PHE A N 1
ATOM 5648 C CA . PHE A 1 739 ? -19.144 0.436 24.690 1.00 94.44 739 PHE A CA 1
ATOM 5649 C C . PHE A 1 739 ? -18.273 1.624 25.124 1.00 94.44 739 PHE A C 1
ATOM 5651 O O . PHE A 1 739 ? -17.130 1.449 25.542 1.00 94.44 739 PHE A O 1
ATOM 5658 N N . SER A 1 740 ? -18.815 2.842 25.065 1.00 91.06 740 SER A N 1
ATOM 5659 C CA . SER A 1 740 ? -18.105 4.059 25.459 1.00 91.06 740 SER A CA 1
ATOM 5660 C C . SER A 1 740 ? -17.861 4.147 26.970 1.00 91.06 740 SER A C 1
ATOM 5662 O O . SER A 1 740 ? -16.807 4.633 27.377 1.00 91.06 740 SER A O 1
ATOM 5664 N N . ILE A 1 741 ? -18.794 3.677 27.808 1.00 94.00 741 ILE A N 1
ATOM 5665 C CA . ILE A 1 741 ? -18.609 3.622 29.270 1.00 94.00 741 ILE A CA 1
ATOM 5666 C C . ILE A 1 741 ? -17.575 2.553 29.638 1.00 94.00 741 ILE A C 1
ATOM 5668 O O . ILE A 1 741 ? -16.685 2.818 30.449 1.00 94.00 741 ILE A O 1
ATOM 5672 N N . LEU A 1 742 ? -17.618 1.385 28.988 1.00 94.56 742 LEU A N 1
ATOM 5673 C CA . LEU A 1 742 ? -16.586 0.359 29.159 1.00 94.56 742 LEU A CA 1
ATOM 5674 C C . LEU A 1 742 ? -15.207 0.898 28.753 1.00 94.56 742 LEU A C 1
ATOM 5676 O O . LEU A 1 742 ? -14.238 0.741 29.491 1.00 94.56 742 LEU A O 1
ATOM 5680 N N . MET A 1 743 ? -15.105 1.628 27.639 1.00 91.62 743 MET A N 1
ATOM 5681 C CA . MET A 1 743 ? -13.841 2.260 27.246 1.00 91.62 743 MET A CA 1
ATOM 5682 C C . MET A 1 743 ? -13.332 3.273 28.277 1.00 91.62 743 MET A C 1
ATOM 5684 O O . MET A 1 743 ? -12.130 3.312 28.534 1.00 91.62 743 MET A O 1
ATOM 5688 N N . SER A 1 744 ? -14.214 4.041 28.924 1.00 89.00 744 SER A N 1
ATOM 5689 C CA . SER A 1 744 ? -13.826 4.911 30.044 1.00 89.00 744 SER A CA 1
ATOM 5690 C C . SER A 1 744 ? -13.261 4.143 31.224 1.00 89.00 744 SER A C 1
ATOM 5692 O O . SER A 1 744 ? -12.303 4.601 31.838 1.00 89.00 744 SER A O 1
ATOM 5694 N N . ARG A 1 745 ? -13.802 2.959 31.504 1.00 89.50 745 ARG A N 1
ATOM 5695 C CA . ARG A 1 745 ? -13.244 2.039 32.494 1.00 89.50 745 ARG A CA 1
ATOM 5696 C C . ARG A 1 745 ? -11.820 1.628 32.146 1.00 89.50 745 ARG A C 1
ATOM 5698 O O . ARG A 1 745 ? -10.898 1.743 32.952 1.00 89.50 745 ARG A O 1
ATOM 5705 N N . PHE A 1 746 ? -11.656 1.173 30.909 1.00 90.38 746 PHE A N 1
ATOM 5706 C CA . PHE A 1 746 ? -10.427 0.570 30.426 1.00 90.38 746 PHE A CA 1
ATOM 5707 C C . PHE A 1 746 ? -9.307 1.601 30.235 1.00 90.38 746 PHE A C 1
ATOM 5709 O O . PHE A 1 746 ? -8.143 1.320 30.525 1.00 90.38 746 PHE A O 1
ATOM 5716 N N . LYS A 1 747 ? -9.640 2.823 29.801 1.00 88.62 747 LYS A N 1
ATOM 5717 C CA . LYS A 1 747 ? -8.671 3.883 29.473 1.00 88.62 747 LYS A CA 1
ATOM 5718 C C . LYS A 1 747 ? -8.575 5.023 30.475 1.00 88.62 747 LYS A C 1
ATOM 5720 O O . LYS A 1 747 ? -7.593 5.750 30.425 1.00 88.62 747 LYS A O 1
ATOM 5725 N N . GLY A 1 748 ? -9.556 5.215 31.344 1.00 89.38 748 GLY A N 1
ATOM 5726 C CA . GLY A 1 748 ? -9.611 6.374 32.229 1.00 89.38 748 GLY A CA 1
ATOM 5727 C C . GLY A 1 748 ? -9.831 6.025 33.692 1.00 89.38 748 GLY A C 1
ATOM 5728 O O . GLY A 1 748 ? -9.815 4.858 34.099 1.00 89.38 748 GLY A O 1
ATOM 5729 N N . ASP A 1 749 ? -10.028 7.079 34.474 1.00 91.69 749 ASP A N 1
ATOM 5730 C CA . ASP A 1 749 ? -10.600 7.011 35.806 1.00 91.69 749 ASP A CA 1
ATOM 5731 C C . ASP A 1 749 ? -12.120 7.161 35.676 1.00 91.69 749 ASP A C 1
ATOM 5733 O O . ASP A 1 749 ? -12.668 8.250 35.506 1.00 91.69 749 ASP A O 1
ATOM 5737 N N . MET A 1 750 ? -12.820 6.029 35.702 1.00 92.94 750 MET A N 1
ATOM 5738 C CA . MET A 1 750 ? -14.273 6.010 35.544 1.00 92.94 750 MET A CA 1
ATOM 5739 C C . MET A 1 750 ? -14.993 6.820 36.631 1.00 92.94 750 MET A C 1
ATOM 5741 O O . MET A 1 750 ? -16.029 7.415 36.342 1.00 92.94 750 MET A O 1
ATOM 5745 N N . VAL A 1 751 ? -14.471 6.842 37.860 1.00 94.75 751 VAL A N 1
ATOM 5746 C CA . VAL A 1 751 ? -15.106 7.538 38.984 1.00 94.75 751 VAL A CA 1
ATOM 5747 C C . VAL A 1 751 ? -15.016 9.042 38.764 1.00 94.75 751 VAL A C 1
ATOM 5749 O O . VAL A 1 751 ? -16.037 9.726 38.834 1.00 94.75 751 VAL A O 1
ATOM 5752 N N . GLN A 1 752 ? -13.834 9.544 38.402 1.00 95.25 752 GLN A N 1
ATOM 5753 C CA . GLN A 1 752 ? -13.644 10.952 38.053 1.00 95.25 752 GLN A CA 1
ATOM 5754 C C . GLN A 1 752 ? -14.536 11.368 36.873 1.00 95.25 752 GLN A C 1
ATOM 5756 O O . GLN A 1 752 ? -15.189 12.411 36.916 1.00 95.25 752 GLN A O 1
ATOM 5761 N N . LEU A 1 753 ? -14.616 10.536 35.829 1.00 96.62 753 LEU A N 1
ATOM 5762 C CA . LEU A 1 753 ? -15.442 10.831 34.654 1.00 96.62 753 LEU A CA 1
ATOM 5763 C C . LEU A 1 753 ? -16.938 10.862 34.972 1.00 96.62 753 LEU A C 1
ATOM 5765 O O . LEU A 1 753 ? -17.674 11.673 34.400 1.00 96.62 753 LEU A O 1
ATOM 5769 N N . ALA A 1 754 ? -17.382 10.010 35.896 1.00 96.75 754 ALA A N 1
ATOM 5770 C CA . ALA A 1 754 ? -18.756 9.994 36.371 1.00 96.75 754 ALA A CA 1
ATOM 5771 C C . ALA A 1 754 ? -19.074 11.222 37.238 1.00 96.75 754 ALA A C 1
ATOM 5773 O O . ALA A 1 754 ? -20.153 11.796 37.097 1.00 96.75 754 ALA A O 1
ATOM 5774 N N . GLN A 1 755 ? -18.128 11.695 38.058 1.00 95.94 755 GLN A N 1
ATOM 5775 C CA . GLN A 1 755 ? -18.264 12.973 38.771 1.00 95.94 755 GLN A CA 1
ATOM 5776 C C . GLN A 1 755 ? -18.426 14.136 37.789 1.00 95.94 755 GLN A C 1
ATOM 5778 O O . GLN A 1 755 ? -19.371 14.912 37.912 1.00 95.94 755 GLN A O 1
ATOM 5783 N N . GLY A 1 756 ? -17.568 14.217 36.765 1.00 96.19 756 GLY A N 1
ATOM 5784 C CA . GLY A 1 756 ? -17.694 15.243 35.729 1.00 96.19 756 GLY A CA 1
ATOM 5785 C C . GLY A 1 756 ? -19.006 15.151 34.949 1.00 96.19 756 GLY A C 1
ATOM 5786 O O . GLY A 1 756 ? -19.596 16.177 34.621 1.00 96.19 756 GLY A O 1
ATOM 5787 N N . ALA A 1 757 ? -19.532 13.940 34.729 1.00 96.56 757 ALA A N 1
ATOM 5788 C CA . ALA A 1 757 ? -20.856 13.753 34.132 1.00 96.56 757 ALA A CA 1
ATOM 5789 C C . ALA A 1 757 ? -21.973 14.352 35.009 1.00 96.56 757 ALA A C 1
ATOM 5791 O O . ALA A 1 757 ? -22.953 14.885 34.490 1.00 96.56 757 ALA A O 1
ATOM 5792 N N . GLY A 1 758 ? -21.827 14.302 36.338 1.00 95.31 758 GLY A N 1
ATOM 5793 C CA . GLY A 1 758 ? -22.755 14.924 37.288 1.00 95.31 758 GLY A CA 1
ATOM 5794 C C . GLY A 1 758 ? -22.802 16.449 37.162 1.00 95.31 758 GLY A C 1
ATOM 5795 O O . GLY A 1 758 ? -23.864 17.045 37.347 1.00 95.31 758 GLY A O 1
ATOM 5796 N N . CYS A 1 759 ? -21.688 17.069 36.762 1.00 94.56 759 CYS A N 1
ATOM 5797 C CA . CYS A 1 759 ? -21.585 18.513 36.549 1.00 94.56 759 CYS A CA 1
ATOM 5798 C C . CYS A 1 759 ? -22.323 19.011 35.297 1.00 94.56 759 CYS A C 1
ATOM 5800 O O . CYS A 1 759 ? -22.636 20.194 35.240 1.00 94.56 759 CYS A O 1
ATOM 5802 N N . ILE A 1 760 ? -22.679 18.143 34.336 1.00 94.69 760 ILE A N 1
ATOM 5803 C CA . ILE A 1 760 ? -23.453 18.536 33.137 1.00 94.69 760 ILE A CA 1
ATOM 5804 C C . ILE A 1 760 ? -24.772 19.222 33.518 1.00 94.69 760 ILE A C 1
ATOM 5806 O O . ILE A 1 760 ? -25.203 20.147 32.840 1.00 94.69 760 ILE A O 1
ATOM 5810 N N . ARG A 1 761 ? -25.395 18.813 34.633 1.00 89.31 761 ARG A N 1
ATOM 5811 C CA . ARG A 1 761 ? -26.654 19.400 35.130 1.00 89.31 761 ARG A CA 1
ATOM 5812 C C . ARG A 1 761 ? -26.526 20.870 35.550 1.00 89.31 761 ARG A C 1
ATOM 5814 O O . ARG A 1 761 ? -27.542 21.508 35.793 1.00 89.31 761 ARG A O 1
ATOM 5821 N N . ARG A 1 762 ? -25.296 21.373 35.690 1.00 90.19 762 ARG A N 1
ATOM 5822 C CA . ARG A 1 762 ? -24.986 22.744 36.109 1.00 90.19 762 ARG A CA 1
ATOM 5823 C C . ARG A 1 762 ? -24.673 23.668 34.934 1.00 90.19 762 ARG A C 1
ATOM 5825 O O . ARG A 1 762 ? -24.483 24.852 35.174 1.00 90.19 762 ARG A O 1
ATOM 5832 N N . LEU A 1 763 ? -24.581 23.133 33.713 1.00 94.31 763 LEU A N 1
ATOM 5833 C CA . LEU A 1 763 ? -24.283 23.936 32.533 1.00 94.31 763 LEU A CA 1
ATOM 5834 C C . LEU A 1 763 ? -25.424 24.916 32.262 1.00 94.31 763 LEU A C 1
ATOM 5836 O O . LEU A 1 763 ? -26.594 24.527 32.233 1.00 94.31 763 LEU A O 1
ATOM 5840 N N . LEU A 1 764 ? -25.059 26.172 32.040 1.00 94.75 764 LEU A N 1
ATOM 5841 C CA . LEU A 1 764 ? -25.955 27.264 31.692 1.00 94.75 764 LEU A CA 1
ATOM 5842 C C . LEU A 1 764 ? -25.728 27.702 30.239 1.00 94.75 764 LEU A C 1
ATOM 5844 O O . LEU A 1 764 ? -24.650 27.485 29.683 1.00 94.75 764 LEU A O 1
ATOM 5848 N N . PRO A 1 765 ? -26.721 28.344 29.598 1.00 95.56 765 PRO A N 1
ATOM 5849 C CA . PRO A 1 765 ? -26.520 28.940 28.284 1.00 95.56 765 PRO A CA 1
ATOM 5850 C C . PRO A 1 765 ? -25.353 29.939 28.304 1.00 95.56 765 PRO A C 1
ATOM 5852 O O . PRO A 1 765 ? -25.302 30.810 29.170 1.00 95.56 765 PRO A O 1
ATOM 5855 N N . GLY A 1 766 ? -24.442 29.825 27.339 1.00 93.31 766 GLY A N 1
ATOM 5856 C CA . GLY A 1 766 ? -23.215 30.626 27.251 1.00 93.31 766 GLY A CA 1
ATOM 5857 C C . GLY A 1 766 ? -21.986 30.015 27.932 1.00 93.31 766 GLY A C 1
ATOM 5858 O O . GLY A 1 766 ? -20.887 30.515 27.715 1.00 93.31 766 GLY A O 1
ATOM 5859 N N . ASP A 1 767 ? -22.127 28.925 28.695 1.00 96.62 767 ASP A N 1
ATOM 5860 C CA . ASP A 1 767 ? -20.965 28.222 29.249 1.00 96.62 767 ASP A CA 1
ATOM 5861 C C . ASP A 1 767 ? -20.089 27.627 28.137 1.00 96.62 767 ASP A C 1
ATOM 5863 O O . ASP A 1 767 ? -20.582 27.126 27.118 1.00 96.62 767 ASP A O 1
ATOM 5867 N N . ARG A 1 768 ? -18.774 27.637 28.373 1.00 96.94 768 ARG A N 1
ATOM 5868 C CA . ARG A 1 768 ? -17.742 27.088 27.496 1.00 96.94 768 ARG A CA 1
ATOM 5869 C C . ARG A 1 768 ? -17.474 25.621 27.804 1.00 96.94 768 ARG A C 1
ATOM 5871 O O . ARG A 1 768 ? -17.094 25.247 28.917 1.00 96.94 768 ARG A O 1
ATOM 5878 N N . VAL A 1 769 ? -17.593 24.777 26.786 1.00 97.25 769 VAL A N 1
ATOM 5879 C CA . VAL A 1 769 ? -17.337 23.335 26.859 1.00 97.25 769 VAL A CA 1
ATOM 5880 C C . VAL A 1 769 ? -16.272 22.943 25.842 1.00 97.25 769 VAL A C 1
ATOM 5882 O O . VAL A 1 769 ? -16.381 23.257 24.659 1.00 97.25 769 VAL A O 1
ATOM 5885 N N . LEU A 1 770 ? -15.262 22.202 26.296 1.00 96.50 770 LEU A N 1
ATOM 5886 C CA . LEU A 1 770 ? -14.218 21.660 25.430 1.00 96.50 770 LEU A CA 1
ATOM 5887 C C . LEU A 1 770 ? -14.558 20.227 25.020 1.00 96.50 770 LEU A C 1
ATOM 5889 O O . LEU A 1 770 ? -14.614 19.333 25.866 1.00 96.50 770 LEU A O 1
ATOM 5893 N N . ILE A 1 771 ? -14.702 19.972 23.724 1.00 94.69 771 ILE A N 1
ATOM 5894 C CA . ILE A 1 771 ? -14.746 18.620 23.168 1.00 94.69 771 ILE A CA 1
ATOM 5895 C C . ILE A 1 771 ? -13.328 18.196 22.778 1.00 94.69 771 ILE A C 1
ATOM 5897 O O . ILE A 1 771 ? -12.718 18.776 21.883 1.00 94.69 771 ILE A O 1
ATOM 5901 N N . ALA A 1 772 ? -12.812 17.149 23.425 1.00 91.56 772 ALA A N 1
ATOM 5902 C CA . ALA A 1 772 ? -11.448 16.670 23.219 1.00 91.56 772 ALA A CA 1
ATOM 5903 C C . ALA A 1 772 ? -11.406 15.297 22.525 1.00 91.56 772 ALA A C 1
ATOM 5905 O O . ALA A 1 772 ? -11.653 14.247 23.132 1.00 91.56 772 ALA A O 1
ATOM 5906 N N . GLU A 1 773 ? -11.032 15.290 21.247 1.00 88.44 773 GLU A N 1
ATOM 5907 C CA . GLU A 1 773 ? -10.776 14.079 20.471 1.00 88.44 773 GLU A CA 1
ATOM 5908 C C . GLU A 1 773 ? -9.315 13.640 20.609 1.00 88.44 773 GLU A C 1
ATOM 5910 O O . GLU A 1 773 ? -8.379 14.426 20.487 1.00 88.44 773 GLU A O 1
ATOM 5915 N N . ALA A 1 774 ? -9.091 12.347 20.826 1.00 81.94 774 ALA A N 1
ATOM 5916 C CA . ALA A 1 774 ? -7.748 11.776 20.943 1.00 81.94 774 ALA A CA 1
ATOM 5917 C C . ALA A 1 774 ? -7.188 11.277 19.596 1.00 81.94 774 ALA A C 1
ATOM 5919 O O . ALA A 1 774 ? -6.140 10.639 19.549 1.00 81.94 774 ALA A O 1
ATOM 5920 N N . CYS A 1 775 ? -7.889 11.529 18.488 1.00 75.56 775 CYS A N 1
ATOM 5921 C CA . CYS A 1 775 ? -7.474 11.134 17.144 1.00 75.56 775 CYS A CA 1
ATOM 5922 C C . CYS A 1 775 ? -7.694 12.274 16.147 1.00 75.56 775 CYS A C 1
ATOM 5924 O O . CYS A 1 775 ? -8.621 13.060 16.310 1.00 75.56 775 CYS A O 1
ATOM 5926 N N . SER A 1 776 ? -6.844 12.347 15.125 1.00 60.06 776 SER A N 1
ATOM 5927 C CA . SER A 1 776 ? -6.942 13.298 14.018 1.00 60.06 776 SER A CA 1
ATOM 5928 C C . SER A 1 776 ? -7.606 12.603 12.824 1.00 60.06 776 SER A C 1
ATOM 5930 O O . SER A 1 776 ? -6.941 11.870 12.090 1.00 60.06 776 SER A O 1
ATOM 5932 N N . HIS A 1 777 ? -8.917 12.761 12.660 1.00 61.12 777 HIS A N 1
ATOM 5933 C CA . HIS A 1 777 ? -9.652 12.258 11.496 1.00 61.12 777 HIS A CA 1
ATOM 5934 C C . HIS A 1 777 ? -10.462 13.389 10.849 1.00 61.12 777 HIS A C 1
ATOM 5936 O O . HIS A 1 777 ? -10.723 14.409 11.488 1.00 61.12 777 HIS A O 1
ATOM 5942 N N . HIS A 1 778 ? -10.803 13.234 9.566 1.00 43.34 778 HIS A N 1
ATOM 5943 C CA . HIS A 1 778 ? -11.643 14.199 8.856 1.00 43.34 778 HIS A CA 1
ATOM 5944 C C . HIS A 1 778 ? -13.059 14.184 9.439 1.00 43.34 778 HIS A C 1
ATOM 5946 O O . HIS A 1 778 ? -13.665 13.117 9.536 1.00 43.34 778 HIS A O 1
ATOM 5952 N N . ALA A 1 779 ? -13.569 15.363 9.803 1.00 54.59 779 ALA A N 1
ATOM 5953 C CA . ALA A 1 779 ? -14.936 15.531 10.284 1.00 54.59 779 ALA A CA 1
ATOM 5954 C C . ALA A 1 779 ? -15.928 15.131 9.182 1.00 54.59 779 ALA A C 1
ATOM 5956 O O . ALA A 1 779 ? -15.813 15.595 8.046 1.00 54.59 779 ALA A O 1
ATOM 5957 N N . GLN A 1 780 ? -16.877 14.263 9.518 1.00 53.03 780 GLN A N 1
ATOM 5958 C CA . GLN A 1 780 ? -17.960 13.844 8.627 1.00 53.03 780 GLN A CA 1
ATOM 5959 C C . GLN A 1 780 ? -19.253 14.589 8.978 1.00 53.03 780 GLN A C 1
ATOM 5961 O O . GLN A 1 780 ? -19.419 15.074 10.101 1.00 53.03 780 GLN A O 1
ATOM 5966 N N . ASP A 1 781 ? -20.194 14.644 8.035 1.00 47.94 781 ASP A N 1
ATOM 5967 C CA . ASP A 1 781 ? -21.560 15.057 8.349 1.00 47.94 781 ASP A CA 1
ATOM 5968 C C . ASP A 1 781 ? -22.127 14.121 9.432 1.00 47.94 781 ASP A C 1
ATOM 5970 O O . ASP A 1 781 ? -22.059 12.900 9.303 1.00 47.94 781 ASP A O 1
ATOM 5974 N N . ASP A 1 782 ? -22.678 14.700 10.505 1.00 59.66 782 ASP A N 1
ATOM 5975 C CA . ASP A 1 782 ? -23.275 13.987 11.652 1.00 59.66 782 ASP A CA 1
ATOM 5976 C C . ASP A 1 782 ? -22.292 13.359 12.680 1.00 59.66 782 ASP A C 1
ATOM 5978 O O . ASP A 1 782 ? -22.642 12.436 13.427 1.00 59.66 782 ASP A O 1
ATOM 5982 N N . ASP A 1 783 ? -21.077 13.916 12.771 1.00 75.56 783 ASP A N 1
ATOM 5983 C CA . ASP A 1 783 ? -20.031 13.581 13.754 1.00 75.56 783 ASP A CA 1
ATOM 5984 C C . ASP A 1 783 ? -20.521 13.631 15.224 1.00 75.56 783 ASP A C 1
ATOM 5986 O O . ASP A 1 783 ? -21.124 14.609 15.692 1.00 75.56 783 ASP A O 1
ATOM 5990 N N . ILE A 1 784 ? -20.236 12.566 15.987 1.00 79.81 784 ILE A N 1
ATOM 5991 C CA . ILE A 1 784 ? -20.652 12.429 17.391 1.00 79.81 784 ILE A CA 1
ATOM 5992 C C . ILE A 1 784 ? -20.063 13.542 18.264 1.00 79.81 784 ILE A C 1
ATOM 5994 O O . ILE A 1 784 ? -20.795 14.160 19.041 1.00 79.81 784 ILE A O 1
ATOM 5998 N N . GLY A 1 785 ? -18.756 13.779 18.155 1.00 80.56 785 GLY A N 1
ATOM 5999 C CA . GLY A 1 785 ? -18.024 14.737 18.975 1.00 80.56 785 GLY A CA 1
ATOM 6000 C C . GLY A 1 785 ? -18.312 16.174 18.564 1.00 80.56 785 GLY A C 1
ATOM 6001 O O . GLY A 1 785 ? -18.544 17.023 19.420 1.00 80.56 785 GLY A O 1
ATOM 6002 N N . ARG A 1 786 ? -18.353 16.445 17.258 1.00 85.12 786 ARG A N 1
ATOM 6003 C CA . ARG A 1 786 ? -18.419 17.822 16.733 1.00 85.12 786 ARG A CA 1
ATOM 6004 C C . ARG A 1 786 ? -19.833 18.349 16.530 1.00 85.12 786 ARG A C 1
ATOM 6006 O O . ARG A 1 786 ? -20.030 19.559 16.494 1.00 85.12 786 ARG A O 1
ATOM 6013 N N . VAL A 1 787 ? -20.820 17.461 16.398 1.00 86.44 787 VAL A N 1
ATOM 6014 C CA . VAL A 1 787 ? -22.199 17.843 16.064 1.00 86.44 787 VAL A CA 1
ATOM 6015 C C . VAL A 1 787 ? -23.196 17.335 17.103 1.00 86.44 787 VAL A C 1
ATOM 6017 O O . VAL A 1 787 ? -23.958 18.127 17.663 1.00 86.44 787 VAL A O 1
ATOM 6020 N N . LYS A 1 788 ? -23.222 16.028 17.390 1.00 86.44 788 LYS A N 1
ATOM 6021 C CA . LYS A 1 788 ? -24.282 15.428 18.226 1.00 86.44 788 LYS A CA 1
ATOM 6022 C C . LYS A 1 788 ? -24.161 15.796 19.700 1.00 86.44 788 LYS A C 1
ATOM 6024 O O . LYS A 1 788 ? -25.141 16.255 20.284 1.00 86.44 788 LYS A O 1
ATOM 6029 N N . ILE A 1 789 ? -22.987 15.605 20.303 1.00 90.94 789 ILE A N 1
ATOM 6030 C CA . ILE A 1 789 ? -22.754 15.915 21.720 1.00 90.94 789 ILE A CA 1
ATOM 6031 C C . ILE A 1 789 ? -22.996 17.403 22.012 1.00 90.94 789 ILE A C 1
ATOM 6033 O O . ILE A 1 789 ? -23.779 17.672 22.922 1.00 90.94 789 ILE A O 1
ATOM 6037 N N . PRO A 1 790 ? -22.449 18.363 21.237 1.00 92.56 790 PRO A N 1
ATOM 6038 C CA . PRO A 1 790 ? -22.744 19.783 21.418 1.00 92.56 790 PRO A CA 1
ATOM 6039 C C . PRO A 1 790 ? -24.246 20.078 21.426 1.00 92.56 790 PRO A C 1
ATOM 6041 O O . PRO A 1 790 ? -24.757 20.681 22.366 1.00 92.56 790 PRO A O 1
ATOM 6044 N N . ARG A 1 791 ? -24.992 19.553 20.441 1.00 91.75 791 ARG A N 1
ATOM 6045 C CA . ARG A 1 791 ? -26.455 19.715 20.370 1.00 91.75 791 ARG A CA 1
ATOM 6046 C C . ARG A 1 791 ? -27.174 19.120 21.582 1.00 91.75 791 ARG A C 1
ATOM 6048 O O . ARG A 1 791 ? -28.120 19.724 22.084 1.00 91.75 791 ARG A O 1
ATOM 6055 N N . LEU A 1 792 ? -26.768 17.932 22.031 1.00 91.38 792 LEU A N 1
ATOM 6056 C CA . LEU A 1 792 ? -27.360 17.259 23.189 1.00 91.38 792 LEU A CA 1
ATOM 6057 C C . LEU A 1 792 ? -27.082 18.017 24.493 1.00 91.38 792 LEU A C 1
ATOM 6059 O O . LEU A 1 792 ? -27.993 18.177 25.302 1.00 91.38 792 LEU A O 1
ATOM 6063 N N . LEU A 1 793 ? -25.862 18.523 24.678 1.00 93.25 793 LEU A N 1
ATOM 6064 C CA . LEU A 1 793 ? -25.487 19.298 25.860 1.00 93.25 793 LEU A CA 1
ATOM 6065 C C . LEU A 1 793 ? -26.175 20.661 25.890 1.00 93.25 793 LEU A C 1
ATOM 6067 O O . LEU A 1 793 ? -26.706 21.027 26.931 1.00 93.25 793 LEU A O 1
ATOM 6071 N N . SER A 1 794 ? -26.268 21.371 24.762 1.00 92.94 794 SER A N 1
ATOM 6072 C CA . SER A 1 794 ? -27.035 22.624 24.691 1.00 92.94 794 SER A CA 1
ATOM 6073 C C . SER A 1 794 ? -28.514 22.416 25.027 1.00 92.94 794 SER A C 1
ATOM 6075 O O . SER A 1 794 ? -29.123 23.222 25.725 1.00 92.94 794 SER A O 1
ATOM 6077 N N . ARG A 1 795 ? -29.108 21.293 24.601 1.00 90.56 795 ARG A N 1
ATOM 6078 C CA . ARG A 1 795 ? -30.470 20.933 25.028 1.00 90.56 795 ARG A CA 1
ATOM 6079 C C . ARG A 1 795 ? -30.547 20.679 26.532 1.00 90.56 795 ARG A C 1
ATOM 6081 O O . ARG A 1 795 ? -31.472 21.170 27.164 1.00 90.56 795 ARG A O 1
ATOM 6088 N N . ALA A 1 796 ? -29.584 19.953 27.102 1.00 88.44 796 ALA A N 1
ATOM 6089 C CA . ALA A 1 796 ? -29.531 19.692 28.541 1.00 88.44 796 ALA A CA 1
ATOM 6090 C C . ALA A 1 796 ? -29.320 20.972 29.377 1.00 88.44 796 ALA A C 1
ATOM 6092 O O . ALA A 1 796 ? -29.857 21.067 30.477 1.00 88.44 796 ALA A O 1
ATOM 6093 N N . ALA A 1 797 ? -28.597 21.960 28.840 1.00 90.88 797 ALA A N 1
ATOM 6094 C CA . ALA A 1 797 ? -28.364 23.274 29.444 1.00 90.88 797 ALA A CA 1
ATOM 6095 C C . ALA A 1 797 ? -29.512 24.280 29.212 1.00 90.88 797 ALA A C 1
ATOM 6097 O O . ALA A 1 797 ? -29.430 25.426 29.646 1.00 90.88 797 ALA A O 1
ATOM 6098 N N . ASN A 1 798 ? -30.587 23.881 28.519 1.00 91.56 798 ASN A N 1
ATOM 6099 C CA . ASN A 1 798 ? -31.704 24.750 28.125 1.00 91.56 798 ASN A CA 1
ATOM 6100 C C . ASN A 1 798 ? -31.289 25.988 27.297 1.00 91.56 798 ASN A C 1
ATOM 6102 O O . ASN A 1 798 ? -31.956 27.022 27.344 1.00 91.56 798 ASN A O 1
ATOM 6106 N N . GLY A 1 799 ? -30.213 25.897 26.510 1.00 91.62 799 GLY A N 1
ATOM 6107 C CA . GLY A 1 799 ? -29.759 26.979 25.634 1.00 91.62 799 GLY A CA 1
ATOM 6108 C C . GLY A 1 799 ? -28.403 26.706 24.973 1.00 91.62 799 GLY A C 1
ATOM 6109 O O . GLY A 1 799 ? -27.775 25.682 25.238 1.00 91.62 799 GLY A O 1
ATOM 6110 N N . PRO A 1 800 ? -27.956 27.582 24.056 1.00 92.94 800 PRO A N 1
ATOM 6111 C CA . PRO A 1 800 ? -26.699 27.387 23.338 1.00 92.94 800 PRO A CA 1
ATOM 6112 C C . PRO A 1 800 ? -25.501 27.421 24.294 1.00 92.94 800 PRO A C 1
ATOM 6114 O O . PRO A 1 800 ? -25.459 28.235 25.212 1.00 92.94 800 PRO A O 1
ATOM 6117 N N . LEU A 1 801 ? -24.529 26.544 24.047 1.00 95.62 801 LEU A N 1
ATOM 6118 C CA . LEU A 1 801 ? -23.234 26.520 24.730 1.00 95.62 801 LEU A CA 1
ATOM 6119 C C . LEU A 1 801 ? -22.158 27.026 23.770 1.00 95.62 801 LEU A C 1
ATOM 6121 O O . LEU A 1 801 ? -22.283 26.849 22.555 1.00 95.62 801 LEU A O 1
ATOM 6125 N N . GLU A 1 802 ? -21.093 27.604 24.309 1.00 95.81 802 GLU A N 1
ATOM 6126 C CA . GLU A 1 802 ? -19.883 27.901 23.548 1.00 95.81 802 GLU A CA 1
ATOM 6127 C C . GLU A 1 802 ? -19.023 26.635 23.492 1.00 95.81 802 GLU A C 1
ATOM 6129 O O . GLU A 1 802 ? -18.655 26.077 24.524 1.00 95.81 802 GLU A O 1
ATOM 6134 N N . VAL A 1 803 ? -18.739 26.122 22.294 1.00 94.94 803 VAL A N 1
ATOM 6135 C CA . VAL A 1 803 ? -18.077 24.821 22.141 1.00 94.94 803 VAL A CA 1
ATOM 6136 C C . VAL A 1 803 ? -16.790 24.954 21.352 1.00 94.94 803 VAL A C 1
ATOM 6138 O O . VAL A 1 803 ? -16.816 25.283 20.168 1.00 94.94 803 VAL A O 1
ATOM 6141 N N . ASP A 1 804 ? -15.688 24.593 22.001 1.00 94.12 804 ASP A N 1
ATOM 6142 C CA . ASP A 1 804 ? -14.386 24.443 21.365 1.00 94.12 804 ASP A CA 1
ATOM 6143 C C . ASP A 1 804 ? -14.109 22.960 21.106 1.00 94.12 804 ASP A C 1
ATOM 6145 O O . ASP A 1 804 ? -14.428 22.095 21.925 1.00 94.12 804 ASP A O 1
ATOM 6149 N N . VAL A 1 805 ? -13.511 22.645 19.957 1.00 90.75 805 VAL A N 1
ATOM 6150 C CA . VAL A 1 805 ? -13.169 21.271 19.569 1.00 90.75 805 VAL A CA 1
ATOM 6151 C C . VAL A 1 805 ? -11.674 21.180 19.314 1.00 90.75 805 VAL A C 1
ATOM 6153 O O . VAL A 1 805 ? -11.138 21.906 18.480 1.00 90.75 805 VAL A O 1
ATOM 6156 N N . VAL A 1 806 ? -11.020 20.232 19.979 1.00 89.56 806 VAL A N 1
ATOM 6157 C CA . VAL A 1 806 ? -9.608 19.902 19.755 1.00 89.56 806 VAL A CA 1
ATOM 6158 C C . VAL A 1 806 ? -9.459 18.441 19.360 1.00 89.56 806 VAL A C 1
ATOM 6160 O O . VAL A 1 806 ? -10.227 17.588 19.810 1.00 89.56 806 VAL A O 1
ATOM 6163 N N . ALA A 1 807 ? -8.464 18.138 18.527 1.00 84.56 807 ALA A N 1
ATOM 6164 C CA . ALA A 1 807 ? -8.229 16.790 18.025 1.00 84.56 807 ALA A CA 1
ATOM 6165 C C . ALA A 1 807 ? -6.766 16.360 18.147 1.00 84.56 807 ALA A C 1
ATOM 6167 O O . ALA A 1 807 ? -5.836 17.161 18.122 1.00 84.56 807 ALA A O 1
ATOM 6168 N N . GLY A 1 808 ? -6.552 15.051 18.279 1.00 78.50 808 GLY A N 1
ATOM 6169 C CA . GLY A 1 808 ? -5.220 14.466 18.358 1.00 78.50 808 GLY A CA 1
ATOM 6170 C C . GLY A 1 808 ? -4.428 14.953 19.575 1.00 78.50 808 GLY A C 1
ATOM 6171 O O . GLY A 1 808 ? -4.716 14.549 20.707 1.00 78.50 808 GLY A O 1
ATOM 6172 N N . ARG A 1 809 ? -3.383 15.748 19.313 1.00 69.31 809 ARG A N 1
ATOM 6173 C CA . ARG A 1 809 ? -2.401 16.219 20.307 1.00 69.31 809 ARG A CA 1
ATOM 6174 C C . ARG A 1 809 ? -2.642 17.663 20.764 1.00 69.31 809 ARG A C 1
ATOM 6176 O O . ARG A 1 809 ? -1.930 18.114 21.650 1.00 69.31 809 ARG A O 1
ATOM 6183 N N . ASP A 1 810 ? -3.661 18.335 20.234 1.00 72.44 810 ASP A N 1
ATOM 6184 C CA . ASP A 1 810 ? -3.932 19.759 20.481 1.00 72.44 810 ASP A CA 1
ATOM 6185 C C . ASP A 1 810 ? -4.702 20.003 21.796 1.00 72.44 810 ASP A C 1
ATOM 6187 O O . ASP A 1 810 ? -5.577 20.861 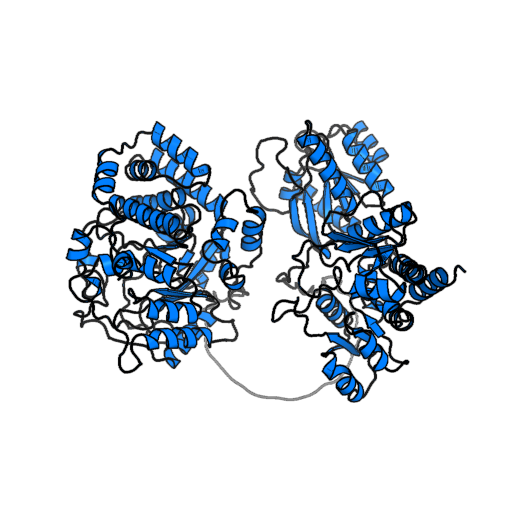21.872 1.00 72.44 810 ASP A O 1
ATOM 6191 N N . PHE A 1 811 ? -4.434 19.213 22.842 1.00 84.19 811 PHE A N 1
ATOM 6192 C CA . PHE A 1 811 ? -5.092 19.389 24.139 1.00 84.19 811 PHE A CA 1
ATOM 6193 C C . PHE A 1 811 ? -4.521 20.640 24.840 1.00 84.19 811 PHE A C 1
ATOM 6195 O O . PHE A 1 811 ? -3.314 20.664 25.080 1.00 84.19 811 PHE A O 1
ATOM 6202 N N . PRO A 1 812 ? -5.332 21.673 25.154 1.00 86.62 812 PRO A N 1
ATOM 6203 C CA . PRO A 1 812 ? -4.824 22.943 25.675 1.00 86.62 812 PRO A CA 1
ATOM 6204 C C . PRO A 1 812 ? -4.145 22.788 27.036 1.00 86.62 812 PRO A C 1
ATOM 6206 O O . PRO A 1 812 ? -4.630 22.029 27.874 1.00 86.62 812 PRO A O 1
ATOM 6209 N N . ASP A 1 813 ? -3.070 23.542 27.282 1.00 85.50 813 ASP A N 1
ATOM 6210 C CA . ASP A 1 813 ? -2.401 23.572 28.589 1.00 85.50 813 ASP A CA 1
ATOM 6211 C C . ASP A 1 813 ? -3.283 24.222 29.664 1.00 85.50 813 ASP A C 1
ATOM 6213 O O . ASP A 1 813 ? -3.398 23.685 30.767 1.00 85.50 813 ASP A O 1
ATOM 6217 N N . ASP A 1 814 ? -3.942 25.336 29.333 1.00 91.75 814 ASP A N 1
ATOM 6218 C CA . ASP A 1 814 ? -4.895 26.038 30.198 1.00 91.75 814 ASP A CA 1
ATOM 6219 C C . ASP A 1 814 ? -6.338 25.639 29.861 1.00 91.75 814 ASP A C 1
ATOM 6221 O O . ASP A 1 814 ? -6.818 25.811 28.739 1.00 91.75 814 ASP A O 1
ATOM 6225 N N . LEU A 1 815 ? -7.023 25.092 30.859 1.00 95.00 815 LEU A N 1
ATOM 6226 C CA . LEU A 1 815 ? -8.403 24.627 30.807 1.00 95.00 815 LEU A CA 1
ATOM 6227 C C . LEU A 1 815 ? -9.332 25.479 31.681 1.00 95.00 815 LEU A C 1
ATOM 6229 O O . LEU A 1 815 ? -10.538 25.250 31.668 1.00 95.00 815 LEU A O 1
ATOM 6233 N N . SER A 1 816 ? -8.800 26.444 32.438 1.00 91.81 816 SER A N 1
ATOM 6234 C CA . SER A 1 816 ? -9.536 27.192 33.468 1.00 91.81 816 SER A CA 1
ATOM 6235 C C . SER A 1 816 ? -10.757 27.956 32.941 1.00 91.81 816 SER A C 1
ATOM 6237 O O . SER A 1 816 ? -11.698 28.210 33.690 1.00 91.81 816 SER A O 1
ATOM 6239 N N . GLY A 1 817 ? -10.770 28.282 31.645 1.00 92.62 817 GLY A N 1
ATOM 6240 C CA . GLY A 1 817 ? -11.895 28.931 30.972 1.00 92.62 817 GLY A CA 1
ATOM 6241 C C . GLY A 1 817 ? -13.088 28.021 30.653 1.00 92.62 817 GLY A C 1
ATOM 6242 O O . GLY A 1 817 ? -14.127 28.542 30.254 1.00 92.62 817 GLY A O 1
ATOM 6243 N N . TYR A 1 818 ? -12.967 26.698 30.810 1.00 97.00 818 TYR A N 1
ATOM 6244 C CA . TYR A 1 818 ? -14.024 25.736 30.483 1.00 97.00 818 TYR A CA 1
ATOM 6245 C C . TYR A 1 818 ? -14.785 25.266 31.725 1.00 97.00 818 TYR A C 1
ATOM 6247 O O . TYR A 1 818 ? -14.193 24.937 32.752 1.00 97.00 818 TYR A O 1
ATOM 6255 N N . GLN A 1 819 ? -16.107 25.139 31.607 1.00 96.38 819 GLN A N 1
ATOM 6256 C CA . GLN A 1 819 ? -16.970 24.583 32.658 1.00 96.38 819 GLN A CA 1
ATOM 6257 C C . GLN A 1 819 ? -17.013 23.049 32.618 1.00 96.38 819 GLN A C 1
ATOM 6259 O O . GLN A 1 819 ? -17.311 22.402 33.625 1.00 96.38 819 GLN A O 1
ATOM 6264 N N . LEU A 1 820 ? -16.707 22.454 31.462 1.00 97.06 820 LEU A N 1
ATOM 6265 C CA . LEU A 1 820 ? -16.650 21.008 31.284 1.00 97.06 820 LEU A CA 1
ATOM 6266 C C . LEU A 1 820 ? -15.718 20.630 30.127 1.00 97.06 820 LEU A C 1
ATOM 6268 O O . LEU A 1 820 ? -15.777 21.217 29.048 1.00 97.06 820 LEU A O 1
ATOM 6272 N N . VAL A 1 821 ? -14.928 19.576 30.327 1.00 97.19 821 VAL A N 1
ATOM 6273 C CA . VAL A 1 821 ? -14.212 18.872 29.256 1.00 97.19 821 VAL A CA 1
ATOM 6274 C C . VAL A 1 821 ? -14.919 17.552 28.952 1.00 97.19 821 VAL A C 1
ATOM 6276 O O . VAL A 1 821 ? -15.146 16.730 29.841 1.00 97.19 821 VAL A O 1
ATOM 6279 N N . VAL A 1 822 ? -15.235 17.310 27.683 1.00 95.75 822 VAL A N 1
ATOM 6280 C CA . VAL A 1 822 ? -15.860 16.076 27.199 1.00 95.75 822 VAL A CA 1
ATOM 6281 C C . VAL A 1 822 ? -14.886 15.364 26.268 1.00 95.75 822 VAL A C 1
ATOM 6283 O O . VAL A 1 822 ? -14.697 15.756 25.118 1.00 95.75 822 VAL A O 1
ATOM 6286 N N . GLN A 1 823 ? -14.248 14.304 26.761 1.00 92.94 823 GLN A N 1
ATOM 6287 C CA . GLN A 1 823 ? -13.244 13.554 26.003 1.00 92.94 823 GLN A CA 1
ATOM 6288 C C . GLN A 1 823 ? -13.820 12.310 25.311 1.00 92.94 823 GLN A C 1
ATOM 6290 O O . GLN A 1 823 ? -14.729 11.641 25.812 1.00 92.94 823 GLN A O 1
ATOM 6295 N N . CYS A 1 824 ? -13.262 11.952 24.156 1.00 89.31 824 CYS A N 1
ATOM 6296 C CA . CYS A 1 824 ? -13.621 10.706 23.478 1.00 89.31 824 CYS A CA 1
ATOM 6297 C C . CYS A 1 824 ? -13.138 9.457 24.258 1.00 89.31 824 CYS A C 1
ATOM 6299 O O . CYS A 1 824 ? -12.419 9.547 25.252 1.00 89.31 824 CYS A O 1
ATOM 6301 N N . GLY A 1 825 ? -13.494 8.256 23.787 1.00 84.50 825 GLY A N 1
ATOM 6302 C CA . GLY A 1 825 ? -13.082 6.988 24.416 1.00 84.50 825 GLY A CA 1
ATOM 6303 C C . GLY A 1 825 ? -11.594 6.621 24.275 1.00 84.50 825 GLY A C 1
ATOM 6304 O O . GLY A 1 825 ? -11.182 5.580 24.781 1.00 84.50 825 GLY A O 1
ATOM 6305 N N . GLY A 1 826 ? -10.790 7.426 23.572 1.00 86.50 826 GLY A N 1
ATOM 6306 C CA . GLY A 1 826 ? -9.339 7.233 23.491 1.00 86.50 826 GLY A CA 1
ATOM 6307 C C . GLY A 1 826 ? -8.887 5.995 22.707 1.00 86.50 826 GLY A C 1
ATOM 6308 O O . GLY A 1 826 ? -7.849 5.421 23.021 1.00 86.50 826 GLY A O 1
ATOM 6309 N N . CYS A 1 827 ? -9.637 5.552 21.690 1.00 78.12 827 CYS A N 1
ATOM 6310 C CA . CYS A 1 827 ? -9.344 4.304 20.959 1.00 78.12 827 CYS A CA 1
ATOM 6311 C C . CYS A 1 827 ? -7.942 4.268 20.315 1.00 78.12 827 CYS A C 1
ATOM 6313 O O . CYS A 1 827 ? -7.359 3.195 20.160 1.00 78.12 827 CYS A O 1
ATOM 6315 N N . MET A 1 828 ? -7.402 5.434 19.949 1.00 78.44 828 MET A N 1
ATOM 6316 C CA . MET A 1 828 ? -6.109 5.576 19.270 1.00 78.44 828 MET A CA 1
ATOM 6317 C C . MET A 1 828 ? -4.946 5.915 20.215 1.00 78.44 828 MET A C 1
ATOM 6319 O O . MET A 1 828 ? -3.806 5.963 19.759 1.00 78.44 828 MET A O 1
ATOM 6323 N N . VAL A 1 829 ? -5.205 6.115 21.513 1.00 79.88 829 VAL A N 1
ATOM 6324 C CA . VAL A 1 829 ? -4.203 6.548 22.503 1.00 79.88 829 VAL A CA 1
ATOM 6325 C C . VAL A 1 829 ? -4.123 5.600 23.705 1.00 79.88 829 VAL A C 1
ATOM 6327 O O . VAL A 1 829 ? -4.993 4.747 23.925 1.00 79.88 829 VAL A O 1
ATOM 6330 N N . THR A 1 830 ? -3.040 5.709 24.475 1.00 81.81 830 THR A N 1
ATOM 6331 C CA . THR A 1 830 ? -2.795 4.860 25.650 1.00 81.81 830 THR A CA 1
ATOM 6332 C C . THR A 1 830 ? -3.701 5.228 26.818 1.00 81.81 830 THR A C 1
ATOM 6334 O O . THR A 1 830 ? -4.322 6.291 26.854 1.00 81.81 830 THR A O 1
ATOM 6337 N N . ARG A 1 831 ? -3.778 4.329 27.808 1.00 84.81 831 ARG A N 1
ATOM 6338 C CA . ARG A 1 831 ? -4.422 4.639 29.093 1.00 84.81 831 ARG A CA 1
ATOM 6339 C C . ARG A 1 831 ? -3.705 5.806 29.782 1.00 84.81 831 ARG A C 1
ATOM 6341 O O . ARG A 1 831 ? -4.371 6.678 30.327 1.00 84.81 831 ARG A O 1
ATOM 6348 N N . GLN A 1 832 ? -2.372 5.853 29.720 1.00 82.56 832 GLN A N 1
ATOM 6349 C CA . GLN A 1 832 ? -1.601 6.939 30.330 1.00 82.56 832 GLN A CA 1
ATOM 6350 C C . GLN A 1 832 ? -1.884 8.293 29.690 1.00 82.56 832 GLN A C 1
ATOM 6352 O O . GLN A 1 832 ? -2.075 9.253 30.426 1.00 82.56 832 GLN A O 1
ATOM 6357 N N . ASP A 1 833 ? -2.015 8.372 28.362 1.00 82.25 833 ASP A N 1
ATOM 6358 C CA . ASP A 1 833 ? -2.395 9.627 27.697 1.00 82.25 833 ASP A CA 1
ATOM 6359 C C . ASP A 1 833 ? -3.766 10.129 28.185 1.00 82.25 833 ASP A C 1
ATOM 6361 O O . ASP A 1 833 ? -3.928 11.282 28.584 1.00 82.25 833 ASP A O 1
ATOM 6365 N N . MET A 1 834 ? -4.752 9.231 28.257 1.00 88.25 834 MET A N 1
ATOM 6366 C CA . MET A 1 834 ? -6.092 9.569 28.746 1.00 88.25 834 MET A CA 1
ATOM 6367 C C . MET A 1 834 ? -6.096 9.989 30.223 1.00 88.25 834 MET A C 1
ATOM 6369 O O . MET A 1 834 ? -6.817 10.917 30.598 1.00 88.25 834 MET A O 1
ATOM 6373 N N . LEU A 1 835 ? -5.305 9.330 31.074 1.00 87.81 835 LEU A N 1
ATOM 6374 C CA . LEU A 1 835 ? -5.149 9.703 32.483 1.00 87.81 835 LEU A CA 1
ATOM 6375 C C . LEU A 1 835 ? -4.386 11.022 32.646 1.00 87.81 835 LEU A C 1
ATOM 6377 O O . LEU A 1 835 ? -4.705 11.793 33.548 1.00 87.81 835 LEU A O 1
ATOM 6381 N N . ALA A 1 836 ? -3.410 11.316 31.787 1.00 84.88 836 ALA A N 1
ATOM 6382 C CA . ALA A 1 836 ? -2.669 12.572 31.815 1.00 84.88 836 ALA A CA 1
ATOM 6383 C C . ALA A 1 836 ? -3.600 13.768 31.569 1.00 84.88 836 ALA A C 1
ATOM 6385 O O . ALA A 1 836 ? -3.600 14.702 32.374 1.00 84.88 836 ALA A O 1
ATOM 6386 N N . ARG A 1 837 ? -4.469 13.687 30.549 1.00 88.75 837 ARG A N 1
ATOM 6387 C CA . ARG A 1 837 ? -5.505 14.703 30.274 1.00 88.75 837 ARG A CA 1
ATOM 6388 C C . ARG A 1 837 ? -6.448 14.895 31.468 1.00 88.75 837 ARG A C 1
ATOM 6390 O O . ARG A 1 837 ? -6.724 16.019 31.878 1.00 88.75 837 ARG A O 1
ATOM 6397 N N . GLN A 1 838 ? -6.889 13.796 32.084 1.00 91.56 838 GLN A N 1
ATOM 6398 C CA . GLN A 1 838 ? -7.763 13.823 33.265 1.00 91.56 838 GLN A CA 1
ATOM 6399 C C . GLN A 1 838 ? -7.096 14.437 34.502 1.00 91.56 838 GLN A C 1
ATOM 6401 O O . GLN A 1 838 ? -7.723 15.217 35.221 1.00 91.56 838 GLN A O 1
ATOM 6406 N N . ARG A 1 839 ? -5.818 14.124 34.749 1.00 89.19 839 ARG A N 1
ATOM 6407 C CA . ARG A 1 839 ? -5.034 14.717 35.844 1.00 89.19 839 ARG A CA 1
ATOM 6408 C C . ARG A 1 839 ? -4.794 16.204 35.617 1.00 89.19 839 ARG A C 1
ATOM 6410 O O . ARG A 1 839 ? -4.807 16.965 36.578 1.00 89.19 839 ARG A O 1
ATOM 6417 N N . GLN A 1 840 ? -4.571 16.621 34.374 1.00 89.12 840 GLN A N 1
ATOM 6418 C CA . GLN A 1 840 ? -4.418 18.031 34.029 1.00 89.12 840 GLN A CA 1
ATOM 6419 C C . GLN A 1 840 ? -5.703 18.815 34.316 1.00 89.12 840 GLN A C 1
ATOM 6421 O O . GLN A 1 840 ? -5.639 19.821 35.017 1.00 89.12 840 GLN A O 1
ATOM 6426 N N . ALA A 1 841 ? -6.857 18.310 33.871 1.00 92.81 841 ALA A N 1
ATOM 6427 C CA . ALA A 1 841 ? -8.156 18.904 34.186 1.00 92.81 841 ALA A CA 1
ATOM 6428 C C . ALA A 1 841 ? -8.400 18.966 35.706 1.00 92.81 841 ALA A C 1
ATOM 6430 O O . ALA A 1 841 ? -8.728 20.026 36.235 1.00 92.81 841 ALA A O 1
ATOM 6431 N N . ALA A 1 842 ? -8.121 17.875 36.434 1.00 90.88 842 ALA A N 1
ATOM 6432 C CA . ALA A 1 842 ? -8.244 17.837 37.894 1.00 90.88 842 ALA A CA 1
ATOM 6433 C C . ALA A 1 842 ? -7.369 18.878 38.605 1.00 90.88 842 ALA A C 1
ATOM 6435 O O . ALA A 1 842 ? -7.841 19.539 39.526 1.00 90.88 842 ALA A O 1
ATOM 6436 N N . ARG A 1 843 ? -6.108 19.049 38.183 1.00 90.38 843 ARG A N 1
ATOM 6437 C CA . ARG A 1 843 ? -5.192 20.049 38.767 1.00 90.38 843 ARG A CA 1
ATOM 6438 C C . ARG A 1 843 ? -5.704 21.478 38.614 1.00 90.38 843 ARG A C 1
ATOM 6440 O O . ARG A 1 843 ? -5.368 22.318 39.438 1.00 90.38 843 ARG A O 1
ATOM 6447 N N . GLN A 1 844 ? -6.491 21.736 37.576 1.00 94.62 844 GLN A N 1
ATOM 6448 C CA . GLN A 1 844 ? -7.078 23.044 37.291 1.00 94.62 844 GLN A CA 1
ATOM 6449 C C . GLN A 1 844 ? -8.516 23.171 37.811 1.00 94.62 844 GLN A C 1
ATOM 6451 O O . GLN A 1 844 ? -9.160 24.189 37.587 1.00 94.62 844 GLN A O 1
ATOM 6456 N N . GLY A 1 845 ? -9.031 22.149 38.505 1.00 94.00 845 GLY A N 1
ATOM 6457 C CA . GLY A 1 845 ? -10.394 22.143 39.036 1.00 94.00 845 GLY A CA 1
ATOM 6458 C C . GLY A 1 845 ? -11.487 22.042 37.968 1.00 94.00 845 GLY A C 1
ATOM 6459 O O . GLY A 1 845 ? -12.647 22.305 38.271 1.00 94.00 845 GLY A O 1
ATOM 6460 N N . VAL A 1 846 ? -11.142 21.655 36.737 1.00 96.56 846 VAL A N 1
ATOM 6461 C CA . VAL A 1 846 ? -12.083 21.584 35.613 1.00 96.56 846 VAL A CA 1
ATOM 6462 C C . VAL A 1 846 ? -12.703 20.183 35.548 1.00 96.56 846 VAL A C 1
ATOM 6464 O O . VAL A 1 846 ? -11.966 19.195 35.439 1.00 96.56 846 VAL A O 1
ATOM 6467 N N . PRO A 1 847 ? -14.043 20.049 35.602 1.00 96.31 847 PRO A N 1
ATOM 6468 C CA . PRO A 1 847 ? -14.704 18.757 35.470 1.00 96.31 847 PRO A CA 1
ATOM 6469 C C . PRO A 1 847 ? -14.429 18.120 34.105 1.00 96.31 847 PRO A C 1
ATOM 6471 O O . PRO A 1 847 ? -14.490 18.779 33.068 1.00 96.31 847 PRO A O 1
ATOM 6474 N N . VAL A 1 848 ? -14.177 16.811 34.096 1.00 96.56 848 VAL A N 1
ATOM 6475 C CA . VAL A 1 848 ? -13.962 16.033 32.871 1.00 96.56 848 VAL A CA 1
ATOM 6476 C C . VAL A 1 848 ? -14.903 14.839 32.840 1.00 96.56 848 VAL A C 1
ATOM 6478 O O . VAL A 1 848 ? -15.071 14.147 33.839 1.00 96.56 848 VAL A O 1
ATOM 6481 N N . THR A 1 849 ? -15.513 14.575 31.691 1.00 96.56 849 THR A N 1
ATOM 6482 C CA . THR A 1 849 ? -16.333 13.384 31.440 1.00 96.56 849 THR A CA 1
ATOM 6483 C C . THR A 1 849 ? -16.041 12.813 30.056 1.00 96.56 849 THR A C 1
ATOM 6485 O O . THR A 1 849 ? -15.230 13.368 29.318 1.00 96.56 849 THR A O 1
ATOM 6488 N N . ASN A 1 850 ? -16.665 11.694 29.684 1.00 94.38 850 ASN A N 1
ATOM 6489 C CA . ASN A 1 850 ? -16.507 11.107 28.356 1.00 94.38 850 ASN A CA 1
ATOM 6490 C C . ASN A 1 850 ? -17.784 11.171 27.511 1.00 94.38 850 ASN A C 1
ATOM 6492 O O . ASN A 1 850 ? -18.874 11.426 28.017 1.00 94.38 850 ASN A O 1
ATOM 6496 N N . TYR A 1 851 ? -17.654 10.843 26.225 1.00 92.19 851 TYR A N 1
ATOM 6497 C CA . TYR A 1 851 ? -18.774 10.820 25.275 1.00 92.19 851 TYR A CA 1
ATOM 6498 C C . TYR A 1 851 ? -19.933 9.944 25.755 1.00 92.19 851 TYR A C 1
ATOM 6500 O O . TYR A 1 851 ? -21.083 10.374 25.735 1.00 92.19 851 TYR A O 1
ATOM 6508 N N . GLY A 1 852 ? -19.636 8.731 26.228 1.00 91.69 852 GLY A N 1
ATOM 6509 C CA . GLY A 1 852 ? -20.664 7.779 26.645 1.00 91.69 852 GLY A CA 1
ATOM 6510 C C . GLY A 1 852 ? -21.492 8.277 27.825 1.00 91.69 852 GLY A C 1
ATOM 6511 O O . GLY A 1 852 ? -22.721 8.209 27.786 1.00 91.69 852 GLY A O 1
ATOM 6512 N N . MET A 1 853 ? -20.830 8.808 28.853 1.00 95.44 853 MET A N 1
ATOM 6513 C CA . MET A 1 853 ? -21.499 9.365 30.024 1.00 95.44 853 MET A CA 1
ATOM 6514 C C . MET A 1 853 ? -22.221 10.671 29.683 1.00 95.44 853 MET A C 1
ATOM 6516 O O . MET A 1 853 ? -23.367 10.832 30.087 1.00 95.44 853 MET A O 1
ATOM 6520 N N . ALA A 1 854 ? -21.623 11.557 28.880 1.00 95.31 854 ALA A N 1
ATOM 6521 C CA . ALA A 1 854 ? -22.261 12.804 28.458 1.00 95.31 854 ALA A CA 1
ATOM 6522 C C . ALA A 1 854 ? -23.566 12.561 27.683 1.00 95.31 854 ALA A C 1
ATOM 6524 O O . ALA A 1 854 ? -24.600 13.140 28.018 1.00 95.31 854 ALA A O 1
ATOM 6525 N N . ILE A 1 855 ? -23.544 11.650 26.703 1.00 94.50 855 ILE A N 1
ATOM 6526 C CA . ILE A 1 855 ? -24.740 11.258 25.943 1.00 94.50 855 ILE A CA 1
ATOM 6527 C C . ILE A 1 855 ? -25.787 10.647 26.879 1.00 94.50 855 ILE A C 1
ATOM 6529 O O . ILE A 1 855 ? -26.957 11.022 26.822 1.00 94.50 855 ILE A O 1
ATOM 6533 N N . SER A 1 856 ? -25.373 9.750 27.778 1.00 95.44 856 SER A N 1
ATOM 6534 C CA . SER A 1 856 ? -26.299 9.081 28.700 1.00 95.44 856 SER A CA 1
ATOM 6535 C C . SER A 1 856 ? -26.932 10.054 29.702 1.00 95.44 856 SER A C 1
ATOM 6537 O O . SER A 1 856 ? -28.092 9.871 30.069 1.00 95.44 856 SER A O 1
ATOM 6539 N N . VAL A 1 857 ? -26.218 11.105 30.129 1.00 95.50 857 VAL A N 1
ATOM 6540 C CA . VAL A 1 857 ? -26.788 12.186 30.952 1.00 95.50 857 VAL A CA 1
ATOM 6541 C C . VAL A 1 857 ? -27.789 12.998 30.139 1.00 95.50 857 VAL A C 1
ATOM 6543 O O . VAL A 1 857 ? -28.924 13.160 30.579 1.00 95.50 857 VAL A O 1
ATOM 6546 N N . ALA A 1 858 ? -27.404 13.457 28.945 1.00 92.38 858 ALA A N 1
ATOM 6547 C CA . ALA A 1 858 ? -28.261 14.283 28.096 1.00 92.38 858 ALA A CA 1
ATOM 6548 C C . ALA A 1 858 ? -29.542 13.560 27.637 1.00 92.38 858 ALA A C 1
ATOM 6550 O O . ALA A 1 858 ? -30.559 14.202 27.390 1.00 92.38 858 ALA A O 1
ATOM 6551 N N . GLN A 1 859 ? -29.511 12.227 27.542 1.00 93.69 859 GLN A N 1
ATOM 6552 C CA . GLN A 1 859 ? -30.670 11.394 27.204 1.00 93.69 859 GLN A CA 1
ATOM 6553 C C . GLN A 1 859 ? -31.428 10.846 28.428 1.00 93.69 859 GLN A C 1
ATOM 6555 O O . GLN A 1 859 ? -32.419 10.134 28.260 1.00 93.69 859 GLN A O 1
ATOM 6560 N N . GLY A 1 860 ? -30.983 11.159 29.652 1.00 94.38 860 GLY A N 1
ATOM 6561 C CA . GLY A 1 860 ? -31.667 10.772 30.890 1.00 94.38 860 GLY A CA 1
ATOM 6562 C C . GLY A 1 860 ? -31.541 9.293 31.280 1.00 94.38 860 GLY A C 1
ATOM 6563 O O . GLY A 1 860 ? -32.370 8.795 32.034 1.00 94.38 860 GLY A O 1
ATOM 6564 N N . VAL A 1 861 ? -30.523 8.578 30.790 1.00 96.56 861 VAL A N 1
ATOM 6565 C CA . VAL A 1 861 ? -30.344 7.124 31.007 1.00 96.56 861 VAL A CA 1
ATOM 6566 C C . VAL A 1 861 ? -29.072 6.747 31.777 1.00 96.56 861 VAL A C 1
ATOM 6568 O O . VAL A 1 861 ? -28.808 5.569 32.016 1.00 96.56 861 VAL A O 1
ATOM 6571 N N . ILE A 1 862 ? -28.281 7.733 32.206 1.00 96.25 862 ILE A N 1
ATOM 6572 C CA . ILE A 1 862 ? -26.987 7.529 32.877 1.00 96.25 862 ILE A CA 1
ATOM 6573 C C . ILE A 1 862 ? -27.050 6.598 34.092 1.00 96.25 862 ILE A C 1
ATOM 6575 O O . ILE A 1 862 ? -26.208 5.709 34.202 1.00 96.25 862 ILE A O 1
ATOM 6579 N N . GLU A 1 863 ? -28.054 6.733 34.966 1.00 96.25 863 GLU A N 1
ATOM 6580 C CA . GLU A 1 863 ? -28.159 5.886 36.163 1.00 96.25 863 GLU A CA 1
ATOM 6581 C C . GLU A 1 863 ? -28.309 4.410 35.801 1.00 96.25 863 GLU A C 1
ATOM 6583 O O . GLU A 1 863 ? -27.678 3.555 36.420 1.00 96.25 863 GLU A O 1
ATOM 6588 N N . ARG A 1 864 ? -29.070 4.118 34.739 1.00 96.62 864 ARG A N 1
ATOM 6589 C CA . ARG A 1 864 ? -29.227 2.762 34.217 1.00 96.62 864 ARG A CA 1
ATOM 6590 C C . ARG A 1 864 ? -27.905 2.223 33.683 1.00 96.62 864 ARG A C 1
ATOM 6592 O O . ARG A 1 864 ? -27.514 1.114 34.027 1.00 96.62 864 ARG A O 1
ATOM 6599 N N . THR A 1 865 ? -27.201 3.026 32.887 1.00 96.81 865 THR A N 1
ATOM 6600 C CA . THR A 1 865 ? -25.946 2.622 32.232 1.00 96.81 865 THR A CA 1
ATOM 6601 C C . THR A 1 865 ? -24.741 2.512 33.178 1.00 96.81 865 THR A C 1
ATOM 6603 O O . THR A 1 865 ? -23.772 1.822 32.851 1.00 96.81 865 THR A O 1
ATOM 6606 N N . LEU A 1 866 ? -24.794 3.181 34.340 1.00 96.62 866 LEU A N 1
ATOM 6607 C CA . LEU A 1 866 ? -23.784 3.121 35.404 1.00 96.62 866 LEU A CA 1
ATOM 6608 C C . LEU A 1 866 ? -24.149 2.156 36.539 1.00 96.62 866 LEU A C 1
ATOM 6610 O O . LEU A 1 866 ? -23.330 1.960 37.431 1.00 96.62 866 LEU A O 1
ATOM 6614 N N . ALA A 1 867 ? -25.327 1.524 36.519 1.00 95.69 867 ALA A N 1
ATOM 6615 C CA . ALA A 1 867 ? -25.753 0.596 37.572 1.00 95.69 867 ALA A CA 1
ATOM 6616 C C . ALA A 1 867 ? -24.775 -0.577 37.772 1.00 95.69 867 ALA A C 1
ATOM 6618 O O . ALA A 1 867 ? -24.598 -1.050 38.891 1.00 95.69 867 ALA A O 1
ATOM 6619 N N . CYS A 1 868 ? -24.081 -0.987 36.704 1.00 93.00 868 CYS A N 1
ATOM 6620 C CA . CYS A 1 868 ? -23.031 -2.008 36.748 1.00 93.00 868 CYS A CA 1
ATOM 6621 C C . CYS A 1 868 ? -21.768 -1.558 37.516 1.00 93.00 868 CYS A C 1
ATOM 6623 O O . CYS A 1 868 ? -20.899 -2.374 37.806 1.00 93.00 868 CYS A O 1
ATOM 6625 N N . PHE A 1 869 ? -21.646 -0.265 37.836 1.00 95.19 869 PHE A N 1
ATOM 6626 C CA . PHE A 1 869 ? -20.455 0.362 38.411 1.00 95.19 869 PHE A CA 1
ATOM 6627 C C . PHE A 1 869 ? -20.825 1.221 39.636 1.00 95.19 869 PHE A C 1
ATOM 6629 O O . PHE A 1 869 ? -20.847 2.453 39.544 1.00 95.19 869 PHE A O 1
ATOM 6636 N N . PRO A 1 870 ? -21.090 0.610 40.809 1.00 94.75 870 PRO A N 1
ATOM 6637 C CA . PRO A 1 870 ? -21.647 1.312 41.970 1.00 94.75 870 PRO A CA 1
ATOM 6638 C C . PRO A 1 870 ? -20.846 2.540 42.421 1.00 94.75 870 PRO A C 1
ATOM 6640 O O . PRO A 1 870 ? -21.432 3.577 42.723 1.00 94.75 870 PRO A O 1
ATOM 6643 N N . ALA A 1 871 ? -19.511 2.458 42.409 1.00 94.44 871 ALA A N 1
ATOM 6644 C CA . ALA A 1 871 ? -18.645 3.577 42.785 1.00 94.44 871 ALA A CA 1
ATOM 6645 C C . ALA A 1 871 ? -18.780 4.773 41.826 1.00 94.44 871 ALA A C 1
ATOM 6647 O O . ALA A 1 871 ? -18.863 5.916 42.267 1.00 94.44 871 ALA A O 1
ATOM 6648 N N . ALA A 1 872 ? -18.849 4.515 40.516 1.00 95.88 872 ALA A N 1
ATOM 6649 C CA . ALA A 1 872 ? -19.037 5.557 39.512 1.00 95.88 872 ALA A CA 1
ATOM 6650 C C . ALA A 1 872 ? -20.446 6.166 39.596 1.00 95.88 872 ALA A C 1
ATOM 6652 O O . ALA A 1 872 ? -20.595 7.385 39.537 1.00 95.88 872 ALA A O 1
ATOM 6653 N N . LEU A 1 873 ? -21.474 5.334 39.794 1.00 96.94 873 LEU A N 1
ATOM 6654 C CA . LEU A 1 873 ? -22.852 5.793 39.972 1.00 96.94 873 LEU A CA 1
ATOM 6655 C C . LEU A 1 873 ? -23.002 6.696 41.202 1.00 96.94 873 LEU A C 1
ATOM 6657 O O . LEU A 1 873 ? -23.639 7.747 41.125 1.00 96.94 873 LEU A O 1
ATOM 6661 N N . GLU A 1 874 ? -22.411 6.311 42.332 1.00 96.88 874 GLU A N 1
ATOM 6662 C CA . GLU A 1 874 ? -22.461 7.126 43.543 1.00 96.88 874 GLU A CA 1
ATOM 6663 C C . GLU A 1 874 ? -21.718 8.452 43.351 1.00 96.88 874 GLU A C 1
ATOM 6665 O O . GLU A 1 874 ? -22.241 9.507 43.706 1.00 96.88 874 GLU A O 1
ATOM 6670 N N . ALA A 1 875 ? -20.554 8.427 42.703 1.00 95.62 875 ALA A N 1
ATOM 6671 C CA . ALA A 1 875 ? -19.782 9.631 42.423 1.00 95.62 875 ALA A CA 1
ATOM 6672 C C . ALA A 1 875 ? -20.521 10.600 41.475 1.00 95.62 875 ALA A C 1
ATOM 6674 O O . ALA A 1 875 ? -20.544 11.808 41.721 1.00 95.62 875 ALA A O 1
ATOM 6675 N N . TYR A 1 876 ? -21.210 10.072 40.455 1.00 96.56 876 TYR A N 1
ATOM 6676 C CA . TYR A 1 876 ? -22.136 10.835 39.611 1.00 96.56 876 TYR A CA 1
ATOM 6677 C C . TYR A 1 876 ? -23.248 11.498 40.435 1.00 96.56 876 TYR A C 1
ATOM 6679 O O . TYR A 1 876 ? -23.488 12.702 40.316 1.00 96.56 876 TYR A O 1
ATOM 6687 N N . ARG A 1 877 ? -23.911 10.728 41.309 1.00 94.94 877 ARG A N 1
ATOM 6688 C CA . ARG A 1 877 ? -24.998 11.233 42.159 1.00 94.94 877 ARG A CA 1
ATOM 6689 C C . ARG A 1 877 ? -24.515 12.291 43.140 1.00 94.94 877 ARG A C 1
ATOM 6691 O O . ARG A 1 877 ? -25.235 13.249 43.381 1.00 94.94 877 ARG A O 1
ATOM 6698 N N . GLN A 1 878 ? -23.337 12.131 43.735 1.00 93.31 878 GLN A N 1
ATOM 6699 C CA . GLN A 1 878 ? -22.769 13.111 44.667 1.00 93.31 878 GLN A CA 1
ATOM 6700 C C . GLN A 1 878 ? -22.437 14.426 43.967 1.00 93.31 878 GLN A C 1
ATOM 6702 O O . GLN A 1 878 ? -22.845 15.483 44.443 1.00 93.31 878 GLN A O 1
ATOM 6707 N N . ALA A 1 879 ? -21.787 14.371 42.803 1.00 90.69 879 ALA A N 1
ATOM 6708 C CA . ALA A 1 879 ? -21.527 15.563 42.003 1.00 90.69 879 ALA A CA 1
ATOM 6709 C C . ALA A 1 879 ? -22.836 16.246 41.567 1.00 90.69 879 ALA A C 1
ATOM 6711 O O . ALA A 1 879 ? -22.957 17.464 41.641 1.00 90.69 879 ALA A O 1
ATOM 6712 N N . GLY A 1 880 ? -23.867 15.479 41.207 1.00 80.19 880 GLY A N 1
ATOM 6713 C CA . GLY A 1 880 ? -25.189 16.029 40.900 1.00 80.19 880 GLY A CA 1
ATOM 6714 C C . GLY A 1 880 ? -25.963 16.588 42.108 1.00 80.19 880 GLY A C 1
ATOM 6715 O O . GLY A 1 880 ? -26.889 17.362 41.895 1.00 80.19 880 GLY A O 1
ATOM 6716 N N . ARG A 1 881 ? -25.608 16.193 43.343 1.00 75.56 881 ARG A N 1
ATOM 6717 C CA . ARG A 1 881 ? -26.271 16.552 44.618 1.00 75.56 881 ARG A CA 1
ATOM 6718 C C . ARG A 1 881 ? -25.570 17.639 45.422 1.00 75.56 881 ARG A C 1
ATOM 6720 O O . ARG A 1 881 ? -26.093 18.020 46.457 1.00 75.56 881 ARG A O 1
ATOM 6727 N N . GLN A 1 882 ? -24.392 18.112 45.018 1.00 59.41 882 GLN A N 1
ATOM 6728 C CA . GLN A 1 882 ? -23.804 19.323 45.600 1.00 59.41 882 GLN A CA 1
ATOM 6729 C C . GLN A 1 882 ? -24.638 20.532 45.155 1.00 59.41 882 GLN A C 1
ATOM 6731 O O . GLN A 1 882 ? -24.212 21.262 44.264 1.00 59.41 882 GLN A O 1
ATOM 6736 N N . HIS A 1 883 ? -25.836 20.616 45.737 1.00 47.97 883 HIS A N 1
ATOM 6737 C CA . HIS A 1 883 ? -26.775 21.687 46.062 1.00 47.97 883 HIS A CA 1
ATOM 6738 C C . HIS A 1 883 ? -27.810 21.013 46.976 1.00 47.97 883 HIS A C 1
ATOM 6740 O O . HIS A 1 883 ? -28.764 20.391 46.452 1.00 47.97 883 HIS A O 1
#

Solvent-accessible surface area (backbone atoms only — not comparable to full-atom values): 48243 Å² total; per-residue (Å²): 139,76,73,70,71,62,40,49,51,79,82,64,56,66,69,60,51,53,48,42,57,70,72,42,62,63,45,69,68,60,51,51,52,47,55,55,51,29,69,70,66,76,32,52,56,75,65,54,51,37,19,63,65,60,59,77,53,71,69,58,49,50,53,47,42,51,49,11,28,51,48,30,41,71,70,55,42,52,45,34,35,46,28,26,52,44,33,47,23,48,33,27,58,30,33,38,48,52,33,24,46,18,51,82,42,76,89,57,87,80,47,66,62,53,60,67,54,43,30,47,36,44,46,43,43,15,67,73,30,45,27,27,36,34,40,32,41,40,64,40,57,52,65,96,52,61,22,72,51,42,57,56,52,45,51,51,32,37,61,69,40,71,53,99,65,42,40,58,68,38,44,25,39,35,51,64,73,66,55,51,70,56,31,36,56,46,44,74,66,64,56,53,30,51,32,48,61,64,40,49,74,51,64,73,50,38,52,74,38,25,74,34,47,79,72,42,43,60,33,56,51,63,16,29,60,58,35,32,42,74,38,65,40,48,29,31,23,45,26,41,38,40,14,65,47,61,59,63,60,43,53,54,49,50,51,50,54,36,47,50,38,24,74,74,71,69,36,45,47,49,27,40,35,65,46,62,65,42,42,18,64,84,8,73,46,21,72,61,40,85,29,66,71,49,73,68,55,48,50,46,53,43,14,51,47,32,33,34,41,56,86,41,37,26,37,43,60,36,59,44,35,64,67,58,48,57,54,42,52,52,22,30,42,38,31,35,44,44,47,61,42,57,23,58,58,50,70,71,78,54,85,85,60,77,37,49,43,52,70,39,36,87,53,46,45,66,58,52,46,50,52,37,44,74,72,67,31,42,57,27,46,78,47,62,45,67,77,68,70,34,48,34,47,62,37,47,57,39,64,42,90,90,41,63,41,69,55,48,51,44,55,54,69,69,50,62,56,58,68,32,78,80,74,78,67,90,79,86,92,84,90,80,92,81,83,81,87,88,76,90,79,85,89,80,86,90,84,85,90,84,91,79,89,81,92,75,92,75,96,84,73,81,77,86,73,80,79,74,79,73,74,77,75,80,76,55,74,12,79,27,54,29,37,31,36,41,30,44,69,87,26,41,60,70,55,38,52,38,47,68,68,72,55,86,77,77,80,75,71,96,51,95,84,76,51,79,62,70,47,76,44,81,43,76,44,82,90,85,41,65,31,30,37,32,44,41,29,31,58,73,44,70,62,77,71,19,50,54,32,33,52,52,36,56,58,48,67,55,39,33,59,30,40,38,39,27,29,43,40,89,41,85,48,75,60,50,49,49,55,54,52,50,31,58,78,70,72,39,50,69,41,37,35,32,27,51,44,80,81,45,69,51,51,71,66,44,50,51,50,47,36,71,74,67,56,57,66,46,81,28,29,60,85,38,70,68,42,44,52,51,51,52,52,52,51,56,63,62,72,44,70,60,94,90,57,83,73,76,52,58,63,46,88,82,56,53,68,68,34,40,32,37,36,37,49,65,91,55,85,88,40,60,92,97,55,78,53,68,61,57,52,52,53,56,49,39,39,48,76,45,56,24,43,79,49,79,39,40,65,92,50,38,59,69,51,61,75,69,48,97,62,82,48,64,32,38,37,26,41,61,92,52,39,65,67,49,54,76,65,47,59,89,89,44,47,39,35,32,45,41,46,30,31,30,42,43,30,40,58,42,41,59,26,25,25,22,37,19,47,52,80,70,46,47,57,65,42,32,34,37,33,39,35,49,51,81,72,85,87,55,95,84,31,58,74,82,46,48,48,54,54,40,48,18,58,60,24,76,32,63,54,41,75,49,80,36,45,37,83,61,71,68,91,78,55,75,84,32,71,34,37,39,29,51,56,39,79,66,34,31,39,44,38,48,39,43,57,52,51,52,32,53,75,60,71,28,38,38,22,34,52,34,47,46,50,25,49,54,65,73,42,36,70,60,45,28,61,86,38,63,68,27,39,49,34,18,51,50,45,56,49,79,117

InterPro domains:
  IPR005225 Small GTP-binding domain [TIGR00231] (482-609)
  IPR006073 GTP binding domain [PF01926] (483-595)
  IPR006638 Elp3/MiaA/NifB-like, radical SAM core domain [SM00729] (82-307)
  IPR007197 Radical SAM [PF04055] (87-244)
  IPR007197 Radical SAM [PS51918] (78-311)
  IPR007197 Radical SAM [SFLDS00029] (28-396)
  IPR010722 Biotin and thiamin synthesis-associated domain [PF06968] (273-377)
  IPR010722 Biotin and thiamin synthesis-associated domain [SM00876] (273-379)
  IPR013785 Aldolase-type TIM barrel [G3DSA:3.20.20.70] (5-391)
  IPR023873 [FeFe]-hydrogenase H-cluster maturation GTPase HydF [TIGR03918] (474-865)
  IPR024007 [FeFe]-hydrogenase maturation HydG, radical SAM [TIGR03955] (31-403)
  IPR027417 P-loop containing nucleoside triphosphate hydrolase [G3DSA:3.40.50.300] (476-641)
  IPR027417 P-loop containing nucleoside triphosphate hydrolase [SSF52540] (481-642)
  IPR034428 ThiH/NocL/HydG-like [PTHR43583] (7-405)
  IPR040644 Hydrogen maturase F, tetramerization domain [PF18133] (753-867)
  IPR041606 Hydrogen maturase F dimerization domain [PF18128] (650-748)
  IPR058240 Radical SAM superfamily [SSF102114] (50-379)

Secondary structure (DSSP, 8-state):
--GGGGG--TT--HHHHHHHHHH----HHHHHHHHHHHTTSS---HHHHHHHHT--SHHHHHHHHHHHHHHHHHHHTTEEEEEEEEEEE------BTT-TT-TT--SSPP-B--HHHHHHHHHHHHHHT--EEEEEE-S---GGGTTTHHHHHHHHHHHH-EETTEE--EEEEE-----HHHHHHHHHTT-S-EE---B---HHHHHHHB-SSGGG-HHHHHTHHHHHHHTT---EEEEB-BTSS-HHHHHHHHHHHHHHHHHHHS---SEEE-PBP---TT-GGGTS-TT---HHHHHHHHHHHHHHSTTSEEEE-TTS-HHHHHHHHHHT--EEE-S---STTTTTT-TTSPPSS--S----HHHHHHHHHHTT-EEE---HHHHTT--HHHHHHHHSBTB-HHHHHHHHHHS-----GGGG----------------------------------------------------GGGSPEEEEE-STTS-HHHHHHHHHT-------SSTT---SPEEEEEEETTTEEEEEEEPPPTT--SHHHHHHHHHHHHHHTT-SEEEEEEBTTB--HHHHHHHHHHHHHT--EEEEE--TTT-PPPHHHHHHHHHHHS-EEE--TT-HHHHHHHHHHHHHHHSPPTTPPP--SSGGG--TT-EEEEE----TTSPTT---HHHHHHHHHHHHTT-EEEEE-HHHHHHHHTT-SS--SEEEE-GGGHHHHHHHS-TTS-EEEHHHHHHHHHS-HHHHHHHHHHGGG--TT-EEEEE-SS--PPPTT-IIIIIHHHHHHHHTTS--EEEEE-TT---S--TT-SEEEE---TTS-HHHHHHHHHHHHHTT--EEEHHHHHHHHTT-HHHHHTT-HHHHHHHHHHHH--

pLDDT: mean 83.28, std 20.19, range [20.44, 98.62]

Radius of gyration: 33.24 Å; Cα contacts (8 Å, |Δi|>4): 1592; chains: 1; bounding box: 72×88×87 Å

Foldseek 3Di:
DPPPVLLFPPLQDLVVLVVLLVPAALDPVLLVVLLVVLLQVPFGDLNNLSNLLPDDDPVSLVSLQVSLLNLQCVFQNLAAEEEAEAEQWLAAFWAFLQWCSHNPNPVFDGDGDDLVLLLQLLVLCLQLPAQEYEYEYYQGADVVCVRLVRVLSSLVSQQPDADPQGGHHAYEYEYAQDALVSLLSVVVSLHHEDEYELQAPPLVLQCVRTPDDPSNRSSNRLSSVVSNVVSVRQAYEYEYAPQSDAVSSRLSSLLSSQVVCCVVRVFGHQAYEYHYQADFPPNVCSVPRPHHADLSSSLSSQSSCCSRNVNHAYEYEQQAAPVSVVSSSSRHHRYYYFCYDQDHSCSRDDVPGGGRHDGNDNDHPLVVCVVSVVVVHAYASDPPCSVVVNGHPNVVQQSDPPHPSVVVVCVSVVRHRSPGPVPPDDDDDDDDDDDDDDDDDDDDDDDDDDDDDDDDDDPDDDDPPPPPPDPDPPDFQAAAAEEEEAAAWPLCSVLLVCLLQVDPDPDDPPPTFPCLAFDWDWDQLPPVGIHIYTYATGCPQDDPSRVVRNVRSVVVLLFGQEYEYRDELAADDPSSVVSLVVCVVLVRHYEYEHEPCVPPHRDPVRVVVRCVSRVHYDYDYSPDNVRSVVVSVVVVVRSDDPPPDDQQDLCQVLDAAAFEEEEAEAPDPPDPPPDDDPLSVVVCVSCVVRNYHYHYDYPVCQLVVQVPDPDHGQEYEYALVSVLVVLVSHPLPHAYAYSFLSLCSRQHDLQLQLLLLLLLLVAAAAAEEEQEAQADDDDDVPDLRPPVLQVLSCVSNVHHYHYDYDYHPPQDQDPLRHQEYEYESSSNGYSSNRHSSSVSCVVSVHRYHYSSSSSCSSSVNNLRNCVSPVSSNVSNVVSNPPD

Nearest PDB structures (foldseek):
  4wcx-assembly2_C  TM=9.538E-01  e=3.181E-42  Thermoanaerobacter italicus Ab9
  5kh0-assembly1_A  TM=5.955E-01  e=2.440E-29  Thermosipho melanesiensis BI429
  5kh0-assembly2_D  TM=6.074E-01  e=4.865E-29  Thermosipho melanesiensis BI429
  3qq5-assembly1_A  TM=6.050E-01  e=7.780E-26  Thermotoga neapolitana DSM 4359
  7o1p-assembly1_A  TM=8.200E-01  e=1.435E-16  Thermotoga maritima MSB8

Mean predicted aligned error: 18.47 Å